Protein AF-A0A941ZSZ4-F1 (afdb_monomer)

Mean predicted aligned error: 16.43 Å

Solvent-accessible surface area (backbone atoms only — not comparable to full-atom values): 58736 Å² total; per-residue (Å²): 136,91,82,82,89,88,87,86,90,86,91,87,85,86,87,88,85,91,83,92,87,91,86,85,84,91,83,92,72,93,74,79,85,74,86,78,83,80,82,76,90,68,95,68,89,80,87,75,58,62,57,51,58,35,6,43,46,91,93,33,34,63,20,9,78,78,32,54,54,90,38,55,41,79,28,58,40,47,69,50,46,52,41,54,43,38,30,78,78,32,84,89,31,73,88,36,60,75,60,20,22,45,44,39,21,34,38,36,34,36,40,54,25,38,20,36,52,67,69,50,53,49,65,62,46,74,70,55,52,58,72,71,53,86,59,94,54,67,70,51,68,73,60,46,54,50,68,58,20,79,74,56,83,74,52,77,69,50,49,64,54,52,77,35,38,68,63,13,32,54,49,50,48,50,53,48,45,69,54,21,51,44,67,49,46,23,19,25,25,40,33,29,36,37,63,62,10,30,36,34,40,24,27,39,38,29,60,72,25,37,24,30,30,41,32,24,30,30,34,22,37,22,70,35,93,56,46,47,70,42,71,49,91,96,60,64,45,51,45,23,84,39,26,26,32,38,31,34,37,22,33,21,30,32,41,31,21,22,25,36,28,30,69,95,60,53,54,78,79,42,73,48,72,45,69,87,46,76,43,53,51,30,26,52,38,30,43,43,32,38,18,52,50,20,29,24,26,19,41,27,22,25,29,41,32,57,33,53,40,39,21,48,34,60,47,45,97,83,71,64,60,82,67,28,64,89,23,37,32,34,22,40,32,30,25,35,39,35,26,36,14,27,25,60,50,23,36,27,33,13,47,34,42,38,28,29,27,34,36,37,36,29,44,65,43,95,63,41,32,33,62,27,31,36,28,36,14,44,59,15,30,40,42,36,30,22,30,31,39,42,60,37,53,96,69,50,48,67,61,34,45,43,40,60,54,70,26,39,35,47,34,51,49,68,21,24,46,70,81,38,85,28,26,70,54,44,44,48,30,48,42,49,39,36,51,58,48,42,66,64,42,49,74,56,26,79,76,68,80,65,86,79,80,69,71,36,62,78,64,90,75,74,81,94,60,88,83,83,77,52,90,45,55,63,62,29,46,53,52,28,72,67,38,33,13,37,50,31,74,86,56,77,77,71,44,96,65,45,46,53,56,52,73,62,54,40,69,74,58,68,35,70,67,54,67,51,15,68,98,58,88,44,74,87,74,58,98,58,85,88,61,85,84,63,49,92,36,68,62,90,85,75,75,63,80,37,34,27,20,78,87,58,87,32,83,26,58,45,67,54,54,48,48,47,54,50,72,71,46,87,46,62,59,42,38,35,35,43,53,74,44,80,42,84,46,74,36,62,42,59,65,45,94,64,36,21,44,35,43,32,29,89,48,90,51,22,81,49,26,32,40,23,42,67,36,26,22,62,38,40,47,66,58,51,46,66,72,56,20,70,73,51,40,64,63,57,27,62,83,29,70,62,47,42,51,50,51,47,66,57,64,34,99,81,65,86,61,41,29,50,55,90,63,10,30,18,31,36,36,28,23,33,47,25,33,40,30,21,33,22,30,27,13,71,43,78,77,90,82,69,94,43,35,13,15,12,36,31,39,47,84,27,32,57,29,38,37,40,34,26,35,40,32,22,36,32,34,12,36,34,31,61,35,66,92,23,36,33,43,34,28,58,20,38,44,31,18,36,33,34,19,41,25,34,15,12,28,38,39,31,41,41,21,40,42,35,40,43,12,86,90,44,34,53,79,36,24,49,22,25,22,32,21,57,52,92,83,57,90,60,17,41,36,36,33,38,21,39,37,41,42,38,84,53,32,37,70,49,28,28,18,59,32,25,44,37,48,83,78,77,66,101,37,69,25,22,38,38,45,23,28,19,38,39,23,65,24,39,7,68,82,83,28,33,55,47,93,56,55,50,69,67,87,87,84,73,76,86,45,51,37,32,34,68,47,37,43,82,68,51,57,86,76,78,92,75,83,80,77,87,76,85,81,85,81,86,80,83,88,86,86,81,90,87,86,89,86,86,88,87,88,84,88,81,84,90,79,82,89,74,85,89,71,92,71,88,87,76,82,91,81,79,56,49,86,53,52,64,39,81,74,51,52,91,76,52,45,76,47,74,42,83,88,78,51,33,38,41,34,33,9,25,12,36,71,32,46,102,90,40,89,43,36,11,35,31,32,38,30,40,82,46,63,65,30,34,40,35,36,34,29,42,51,36,49,56,80,54,87,96,54,61,41,81,46,21,33,40,36,45,34,38,26,50,49,93,55,77,31,38,22,29,44,31,42,31,40,36,58,42,44,29,38,28,42,36,36,20,94,38,68,73,51,66,62,49,73,47,80,46,43,79,33,85,92,48,66,57,69,75,59,52,35,30,37,34,44,34,35,58,83,49,30,40,39,33,35,44,16,77,69,83,63,78,49,67,40,81,90,45,42,54,73,51,78,29,75,89,45,64,75,94,65,34,76,58,61,53,29,34,42,32,45,35,28,23,22,54,30,55,83,49,63,25,45,36,32,32,31,74,68,45,76,49,74,102

Radius of gyration: 34.17 Å; Cα contacts (8 Å, |Δi|>4): 2835; chains: 1; bounding box: 86×107×100 Å

Foldseek 3Di:
DDDDDDDDDDDDDDDDDDDDDDDDDDDDDDDDPDDDPPDPDDLADDDDLADFALLCPDVHFDFLVVPALLLEEEDEEDVRLQCSQQQCVDPPCVPPSPVSNAHRHEYEFEAEYELQDPQAPDGDDLVNLQVVDPDPQAADPVLVLLLLFPVHDDDPVSVVNSVCNVVNLVSSQVSLCVRQEDEHAENHEYEYFFQRGEYELHAYEAALHENYEYAQYEYQWHFRPRWDFDNPPPPTDTHADGESYEHANYESYEYAQAEFENFLNAQVPAWDAGNNDIDGNPRYHEHYEHEHQYASYEYALAEYEREEQYYHYHDYPVPPSPRHQVHDSYEYYLYEYELYQEPLPAYERDEYEYALYEYYAECPDPGSRHQERYHQAYNYAYEYEQYEHEYYYPPQDLLRHYAYHLHQEYFYYQYYYNFHGCRVVNLVSNQVNVVVVCVVCVVVCVVPPDDRDHHDPCSVDDGPGDDNHNDGNCSSVVSSVQAHHRNRFDDFDDDPLAFADDPLCCVFPVDPQNLQCFVHRDDQDDPDPPDPSDHQHDPPPDDAPWEAPCVPPTPHPAPLQVLLVQQPDQDQEGEYEYFFDEHAAQHENDEDPRYEYEYEYNDSAQVRAEQEYAAWWQAFLVVLCVSCHDVNCVPRVVSPPVSNVLVCVQVPPPPHTGGHRSSQESYEHQYANYEYYSHEQERAHDDPDDPIRHESYAYDNYASYEYYAYEFDDAEQHYHPADAPGEYEYECYEQEYAAQNAEYQYAYEYRSYEQEHEQPVPQFDHESHAFDNADPPNLGTAEYDSYEYEYRPNHDFLGYAPYEYEHPQPHPDTGAYEHESYEHERSQNPQVRNYHPDYPHDDDDDPPHYHYYHYAYPSRDHPDPDDDDDDDDDDDDDDDDDDDDDDDDDDDDDDDDDDDDDDDDDDDDDDFQPWWDFPDQFDPPWGWDADRVQQKIKTWWAFAQDAPVRQWGGWTWRKDKAFAKKKKKKKWAAKFADPPFDQQGWKKFKKKFLDSDIQTWMWTWIQTSQQFIKIWTDQHRSGHIDIDTLDGRPVPRRGGFIKMWMWIDHPQKIKIFIDRSPPSDRDPSRMDMDGCPVPDDNSTRDSIIIIGIMTYNNHSHDIMMIMIHPIDMDDD

Secondary structure (DSSP, 8-state):
-------------------------------------------S----SS--GGGGSTT---TTTT--GGGEEEE-SHHHHHHHHHTTT-SS-TT-HHHHTTS-EEEEEEEEEETTB-SSS-B--HHHHHHH--SS----HHHHHHHH-TT----HHHHHHHTTHHHHHHHHHHHHHHHHEEE--SSEEEEEEEEEEEEES-EEEEES-EEEEEES-EEEPPPPSS-EEE-STT--EEE----SEEEES-EEEEEES-EEE-TT--GGG-EEEETTEEEE-----BSEEEESS-EEEEEES-EEEEEEE--BEEE-TTS-GGGSTT--EEEEES-EEEEEEE-TTEE-SSEEEEES-EEEEETT-SSS----SEEEETT-EEEEES-EEEEESTT--HHHHEEEEB--EEEEES-EETTEE-HHHHHHHHHHHHHHHHHHHHHHHTTT-PPPPPPBS--S---SS-----SSHHHHHHHHHHH-STT----PPPBTTB-B--HHHHHHTS-HHHHHHTTS------SSTTS-S--SSPPTT---SEEE-TTTTSSBSSHHHHHHHHHT--SSEEEEEE-SEEEE--EEE---SS-EEEEE-S-SSGGGEEEEE---TT-BHHHHHHHSTHHHHHHTSTT-HHHHHHHHHHS-TT--SB--GGGT-SEEE--TT-EEES-EEEE----SSS-----SEEE-S--SEEEES-EEE-SBS-EEE-STT-EEEEES-EEEESBS-EEESSEEEEES-EEEE--SS--SS-EEEEE----TT---SEEEES-EEEE-TTSPTT-BEEEEEE--SS-S----EEEES-EE-TTB-TTT-SEEEEEESS-----TTEEEES-EETT-------------------------------------------------S--PPEEEEE-SS--TT-EEEEETTTTEEEEEEEE----SS--S---EEEEEEEES-EEEEEEEEEE---TTS-TTT-EEEEEEES-SSTT--EEEEEEESSSEEEEEEESSTT---EEEEEEE-TTS-TTTS-EEEEEEEETTEEEEEEESSTTS---TTT-EEEE-TT--GGGSPPSEEEEEEEEE-SEEEEEEEEEEEEEEEEE-

Nearest PDB structures (foldseek):
  3krg-assembly1_A  TM=9.036E-01  e=1.331E-30  Bacillus subtilis
  2o17-assembly1_A  TM=9.280E-01  e=3.813E-29  Bacillus subtilis
  1vbl-assembly1_A  TM=8.682E-01  e=7.125E-30  Bacillus sp. TS-47
  1pe9-assembly2_B  TM=8.752E-01  e=3.278E-26  Dickeya chrysanthemi
  1jta-assembly1_A  TM=8.913E-01  e=7.438E-25  Dickeya chrysanthemi

pLDDT: mean 80.2, std 20.7, range [21.58, 98.88]

Sequence (1116 aa):
MKFSAYRAWGTACLGSALLALLASCGGSGSAEEKSTTTASSSTALSVSSTATGWASQGSGTTGGASAPASNIYVVHNRAELNAALLNTNSATYATDAAAAAKEAKIIYVVGSIYGTDLGNGKFADEAYYKTLNTTAAKWDWDLYIKYVDLSYTPTADETTAMSKLSSARTTLQGLQKAQIQFTIPSNTTIMGVGADAKIIDGYFNINATSNIVIRNLEFQAPQDLAPAYTNTVGSEEWNAKFKAISVVTGKQLWIDHCTLSDGSHIDSSEILTLGGVTKEVMRHDGLLDIEDSSDYITISYTIFKNHDKTNMVGGSGDGNHNKEYAYNHITFSNNIWQDSVQRAPRARFGQFHVYNNYYTGDTDKTSYATSYYIGMGAESRILSEGNVFDLTGSKATVAKVISNLNGYQFKDVGSWFNGVAASSDLEAAAKAALDARYTSAQAAATKSGFTVDAYTNELGWTPPYSYTRGTSAAQIREHNLANAGAGKLPVTAASATRPMLDDTTASSTYTVAKALAGSDAWEPQSVNAGQPNVGRLYPAGFTADYVVAKDGSGTYTTIQAALNAASTSTASRVYIQVKAGDYNEQLIVSSSTTTAITLYSAESDASKVRIYNALAKGSPLTSYTAFVGTPYASSVYAGNTEAKTYYNLCTASGKTNAIGTECSATIRVRNSGFQLVNITVENAWVETGSNDQANAIMIDKADKVVLDGVRLISNQDTLYLANSGKRVYVTGSVISGDVDFIYGAGIGVFEGCTIRTLGSRKPSGTSITAPSTTASTQIYGLFFNNSVFLGDDATTQDSIYLARQWDDSTTDAPGKTLVRNSVLGKHVALTSGPWSPTVIGGSATNYTYLTEYRNWDEVQKVVDSGSSSSSSSSSSSSSSSSSSSSSSSSSSSSSSSSGGSSTDTVITGSGTFANAYASGGLPSTVSTTYDSTNGIFTMVSAGSIGTTTVLYDSLQYAYKQITGNFTMIARLTSLELPTGLSTANVRAGLMLRNSLADNSRFFGVMVRGVPRVQWEQRLADGGTESSASLVSLANQPSSTNPVWLKLQRVGQIIYVTYSIDGGVTYLPSGGKSQDFSTATGATQLSDTVYIGLAGVSGSTTVTSTSTFDNVSLTAN

Structure (mmCIF, N/CA/C/O backbone):
data_AF-A0A941ZSZ4-F1
#
_entry.id   AF-A0A941ZSZ4-F1
#
loop_
_atom_site.group_PDB
_atom_site.id
_atom_site.type_symbol
_atom_site.label_atom_id
_atom_site.label_alt_id
_atom_site.label_comp_id
_atom_site.label_asym_id
_atom_site.label_entity_id
_atom_site.label_seq_id
_atom_site.pdbx_PDB_ins_code
_atom_site.Cartn_x
_atom_site.Cartn_y
_atom_site.Cartn_z
_atom_site.occupancy
_atom_site.B_iso_or_equiv
_atom_site.auth_seq_id
_atom_site.auth_comp_id
_atom_site.auth_asym_id
_atom_site.auth_atom_id
_atom_site.pdbx_PDB_model_num
ATOM 1 N N . MET A 1 1 ? 18.643 28.349 -45.047 1.00 31.44 1 MET A N 1
ATOM 2 C CA . MET A 1 1 ? 18.714 29.811 -45.279 1.00 31.44 1 MET A CA 1
ATOM 3 C C . MET A 1 1 ? 19.572 30.429 -44.181 1.00 31.44 1 MET A C 1
ATOM 5 O O . MET A 1 1 ? 19.367 30.085 -43.028 1.00 31.44 1 MET A O 1
ATOM 9 N N . LYS A 1 2 ? 20.562 31.257 -44.543 1.00 35.94 2 LYS A N 1
ATOM 10 C CA . LYS A 1 2 ? 21.406 32.047 -43.620 1.00 35.94 2 LYS A CA 1
ATOM 11 C C . LYS A 1 2 ? 20.593 33.199 -43.018 1.00 35.94 2 LYS A C 1
ATOM 13 O O . LYS A 1 2 ? 19.871 33.787 -43.802 1.00 35.94 2 LYS A O 1
ATOM 18 N N . PHE A 1 3 ? 20.787 33.556 -41.744 1.00 26.05 3 PHE A N 1
ATOM 19 C CA . PHE A 1 3 ? 20.731 34.921 -41.150 1.00 26.05 3 PHE A CA 1
ATOM 20 C C . PHE A 1 3 ? 21.162 34.770 -39.667 1.00 26.05 3 PHE A C 1
ATOM 22 O O . PHE A 1 3 ? 20.574 33.968 -38.956 1.00 26.05 3 PHE A O 1
ATOM 29 N N . SER A 1 4 ? 22.350 35.213 -39.235 1.00 28.14 4 SER A N 1
ATOM 30 C CA . SER A 1 4 ? 22.815 36.580 -38.893 1.00 28.14 4 SER A CA 1
ATOM 31 C C . SER A 1 4 ? 22.310 37.133 -37.548 1.00 28.14 4 SER A C 1
ATOM 33 O O . SER A 1 4 ? 21.146 37.481 -37.413 1.00 28.14 4 SER A O 1
ATOM 35 N N . ALA A 1 5 ? 23.267 37.232 -36.614 1.00 33.00 5 ALA A N 1
ATOM 36 C CA . ALA A 1 5 ? 23.582 38.304 -35.656 1.00 33.00 5 ALA A CA 1
ATOM 37 C C . ALA A 1 5 ? 22.485 39.255 -35.134 1.00 33.00 5 ALA A C 1
ATOM 39 O O . ALA A 1 5 ? 21.866 39.948 -35.925 1.00 33.00 5 ALA A O 1
ATOM 40 N N . TYR A 1 6 ? 22.463 39.473 -33.807 1.00 24.86 6 TYR A N 1
ATOM 41 C CA . TYR A 1 6 ? 22.573 40.818 -33.211 1.00 24.86 6 TYR A CA 1
ATOM 42 C C . TYR A 1 6 ? 23.143 40.776 -31.775 1.00 24.86 6 TYR A C 1
ATOM 44 O O . TYR A 1 6 ? 22.812 39.909 -30.970 1.00 24.86 6 TYR A O 1
ATOM 52 N N . ARG A 1 7 ? 24.049 41.726 -31.506 1.00 27.02 7 ARG A N 1
ATOM 53 C CA . ARG A 1 7 ? 24.686 42.100 -30.227 1.00 27.02 7 ARG A CA 1
ATOM 54 C C . ARG A 1 7 ? 23.895 43.231 -29.538 1.00 27.02 7 ARG A C 1
ATOM 56 O O . ARG A 1 7 ? 23.146 43.922 -30.219 1.00 27.02 7 ARG A O 1
ATOM 63 N N . ALA A 1 8 ? 24.298 43.514 -28.285 1.00 25.20 8 ALA A N 1
ATOM 64 C CA . ALA A 1 8 ? 24.265 44.801 -27.545 1.00 25.20 8 ALA A CA 1
ATOM 65 C C . ALA A 1 8 ? 23.117 44.933 -26.514 1.00 25.20 8 ALA A C 1
ATOM 67 O O . ALA A 1 8 ? 21.956 44.874 -26.885 1.00 25.20 8 ALA A O 1
ATOM 68 N N . TRP A 1 9 ? 23.389 44.867 -25.199 1.00 23.36 9 TRP A N 1
ATOM 69 C CA . TRP A 1 9 ? 23.967 45.864 -24.254 1.00 23.36 9 TRP A CA 1
ATOM 70 C C . TRP A 1 9 ? 22.877 46.637 -23.491 1.00 23.36 9 TRP A C 1
ATOM 72 O O . TRP A 1 9 ? 21.969 47.174 -24.112 1.00 23.36 9 TRP A O 1
ATOM 82 N N . GLY A 1 10 ? 23.056 46.796 -22.170 1.00 23.28 10 GLY A N 1
ATOM 83 C CA . GLY A 1 10 ? 22.554 47.976 -21.451 1.00 23.28 10 GLY A CA 1
ATOM 84 C C . GLY A 1 10 ? 21.784 47.734 -20.151 1.00 23.28 10 GLY A C 1
ATOM 85 O O . GLY A 1 10 ? 20.567 47.857 -20.122 1.00 23.28 10 GLY A O 1
ATOM 86 N N . THR A 1 11 ? 22.504 47.485 -19.059 1.00 31.14 11 THR A N 1
ATOM 87 C CA . THR A 1 11 ? 22.084 47.767 -17.672 1.00 31.14 11 THR A CA 1
ATOM 88 C C . THR A 1 11 ? 22.305 49.241 -17.305 1.00 31.14 11 THR A C 1
ATOM 90 O O . THR A 1 11 ? 23.390 49.746 -17.590 1.00 31.14 11 THR A O 1
ATOM 93 N N . ALA A 1 12 ? 21.333 49.872 -16.622 1.00 27.42 12 ALA A N 1
ATOM 94 C CA . ALA A 1 12 ? 21.416 50.994 -15.646 1.00 27.42 12 ALA A CA 1
ATOM 95 C C . ALA A 1 12 ? 19.992 51.598 -15.473 1.00 27.42 12 ALA A C 1
ATOM 97 O O . ALA A 1 12 ? 19.277 51.674 -16.462 1.00 27.42 12 ALA A O 1
ATOM 98 N N . CYS A 1 13 ? 19.468 52.083 -14.337 1.00 23.41 13 CYS A N 1
ATOM 99 C CA . CYS A 1 13 ? 19.977 52.401 -12.996 1.00 23.41 13 CYS A CA 1
ATOM 100 C C . CYS A 1 13 ? 18.788 52.757 -12.049 1.00 23.41 13 CYS A C 1
ATOM 102 O O . CYS A 1 13 ? 17.681 52.973 -12.535 1.00 23.41 13 CYS A O 1
ATOM 104 N N . LEU A 1 14 ? 19.110 52.967 -10.753 1.00 25.30 14 LEU A N 1
ATOM 105 C CA . LEU A 1 14 ? 18.344 53.563 -9.618 1.00 25.30 14 LEU A CA 1
ATOM 106 C C . LEU A 1 14 ? 17.493 52.566 -8.792 1.00 25.30 14 LEU A C 1
ATOM 108 O O . LEU A 1 14 ? 16.525 52.028 -9.303 1.00 25.30 14 LEU A O 1
ATOM 112 N N . GLY A 1 15 ? 17.730 52.245 -7.511 1.00 24.31 15 GLY A N 1
ATOM 113 C CA . GLY A 1 15 ? 18.634 52.756 -6.471 1.00 24.31 15 GLY A CA 1
ATOM 114 C C . GLY A 1 15 ? 17.886 53.556 -5.390 1.00 24.31 15 GLY A C 1
ATOM 115 O O . GLY A 1 15 ? 17.385 54.625 -5.725 1.00 24.31 15 GLY A O 1
ATOM 116 N N . SER A 1 16 ? 17.850 53.078 -4.124 1.00 26.73 16 SER A N 1
ATOM 117 C CA . SER A 1 16 ? 18.079 53.861 -2.872 1.00 26.73 16 SER A CA 1
ATOM 118 C C . SER A 1 16 ? 17.808 53.100 -1.547 1.00 26.73 16 SER A C 1
ATOM 120 O O . SER A 1 16 ? 16.858 52.329 -1.472 1.00 26.73 16 SER A O 1
ATOM 122 N N . ALA A 1 17 ? 18.604 53.473 -0.518 1.00 26.55 17 ALA A N 1
ATOM 123 C CA . ALA A 1 17 ? 18.608 53.181 0.944 1.00 26.55 17 ALA A CA 1
ATOM 124 C C . ALA A 1 17 ? 19.381 51.907 1.405 1.00 26.55 17 ALA A C 1
ATOM 126 O O . ALA A 1 17 ? 18.880 50.808 1.213 1.00 26.55 17 ALA A O 1
ATOM 127 N N . LEU A 1 18 ? 20.654 51.916 1.876 1.00 26.72 18 LEU A N 1
ATOM 128 C CA . LEU A 1 18 ? 21.393 52.632 2.969 1.00 26.72 18 LEU A CA 1
ATOM 129 C C . LEU A 1 18 ? 20.920 52.178 4.383 1.00 26.72 18 LEU A C 1
ATOM 131 O O . LEU A 1 18 ? 19.743 52.340 4.665 1.00 26.72 18 LEU A O 1
ATOM 135 N N . LEU A 1 19 ? 21.690 51.517 5.277 1.00 25.72 19 LEU A N 1
ATOM 136 C CA . LEU A 1 19 ? 22.922 51.863 6.045 1.00 25.72 19 LEU A CA 1
ATOM 137 C C . LEU A 1 19 ? 23.574 50.547 6.596 1.00 25.72 19 LEU A C 1
ATOM 139 O O . LEU A 1 19 ? 22.828 49.665 7.003 1.00 25.72 19 LEU A O 1
ATOM 143 N N . ALA A 1 20 ? 24.894 50.284 6.501 1.00 28.67 20 ALA A N 1
ATOM 144 C CA . ALA A 1 20 ? 26.028 50.697 7.379 1.00 28.67 20 ALA A CA 1
ATOM 145 C C . ALA A 1 20 ? 26.148 49.883 8.702 1.00 28.67 20 ALA A C 1
ATOM 147 O O . ALA A 1 20 ? 25.135 49.636 9.334 1.00 28.67 20 ALA A O 1
ATOM 148 N N . LEU A 1 21 ? 27.298 49.482 9.270 1.00 27.17 21 LEU A N 1
ATOM 149 C CA . LEU A 1 21 ? 28.739 49.466 8.950 1.00 27.17 21 LEU A CA 1
ATOM 150 C C . LEU A 1 21 ? 29.425 48.673 10.097 1.00 27.17 21 LEU A C 1
ATOM 152 O O . LEU A 1 21 ? 29.001 48.834 11.238 1.00 27.17 21 LEU A O 1
ATOM 156 N N . LEU A 1 22 ? 30.508 47.927 9.841 1.00 25.11 22 LEU A N 1
ATOM 157 C CA . LEU A 1 22 ? 31.771 47.984 10.611 1.00 25.11 22 LEU A CA 1
ATOM 158 C C . LEU A 1 22 ? 32.831 47.058 9.990 1.00 25.11 22 LEU A C 1
ATOM 160 O O . LEU A 1 22 ? 32.565 45.919 9.620 1.00 25.11 22 LEU A O 1
ATOM 164 N N . ALA A 1 23 ? 34.033 47.609 9.850 1.00 27.88 23 ALA A N 1
ATOM 165 C CA . ALA A 1 23 ? 35.181 47.082 9.127 1.00 27.88 23 ALA A CA 1
ATOM 166 C C . ALA A 1 23 ? 36.274 46.581 10.088 1.00 27.88 23 ALA A C 1
ATOM 168 O O . ALA A 1 23 ? 36.393 47.101 11.193 1.00 27.88 23 ALA A O 1
ATOM 169 N N . SER A 1 24 ? 37.159 45.686 9.633 1.00 25.17 24 SER A N 1
ATOM 170 C CA . SER A 1 24 ? 38.573 46.051 9.414 1.00 25.17 24 SER A CA 1
ATOM 171 C C . SER A 1 24 ? 39.426 44.912 8.822 1.00 25.17 24 SER A C 1
ATOM 173 O O . SER A 1 24 ? 39.373 43.770 9.258 1.00 25.17 24 SER A O 1
ATOM 175 N N . CYS A 1 25 ? 40.222 45.323 7.826 1.00 23.84 25 CYS A N 1
ATOM 176 C CA . CYS A 1 25 ? 41.603 44.951 7.486 1.00 23.84 25 CYS A CA 1
ATOM 177 C C . CYS A 1 25 ? 42.003 43.504 7.114 1.00 23.84 25 CYS A C 1
ATOM 179 O O . CYS A 1 25 ? 42.338 42.697 7.967 1.00 23.84 25 CYS A O 1
ATOM 181 N N . GLY A 1 26 ? 42.226 43.307 5.805 1.00 25.05 26 GLY A N 1
ATOM 182 C CA . GLY A 1 26 ? 43.589 43.339 5.241 1.00 25.05 26 GLY A CA 1
ATOM 183 C C . GLY A 1 26 ? 44.291 41.998 4.986 1.00 25.05 26 GLY A C 1
ATOM 184 O O . GLY A 1 26 ? 44.735 41.341 5.918 1.00 25.05 26 GLY A O 1
ATOM 185 N N . GLY A 1 27 ? 44.518 41.671 3.707 1.00 25.08 27 GLY A N 1
ATOM 186 C CA . GLY A 1 27 ? 45.472 40.633 3.301 1.00 25.08 27 GLY A CA 1
ATOM 187 C C . GLY A 1 27 ? 45.273 40.138 1.870 1.00 25.08 27 GLY A C 1
ATOM 188 O O . GLY A 1 27 ? 44.574 39.161 1.640 1.00 25.08 27 GLY A O 1
ATOM 189 N N . SER A 1 28 ? 45.893 40.810 0.900 1.00 27.33 28 SER A N 1
ATOM 190 C CA . SER A 1 28 ? 46.048 40.326 -0.475 1.00 27.33 28 SER A CA 1
ATOM 191 C C . SER A 1 28 ? 47.039 39.159 -0.522 1.00 27.33 28 SER A C 1
ATOM 193 O O . SER A 1 28 ? 48.203 39.336 -0.163 1.00 27.33 28 SER A O 1
ATOM 195 N N . GLY A 1 29 ? 46.599 38.001 -1.009 1.00 25.92 29 GLY A N 1
ATOM 196 C CA . GLY A 1 29 ? 47.448 36.846 -1.283 1.00 25.92 29 GLY A CA 1
ATOM 197 C C . GLY A 1 29 ? 46.787 35.952 -2.324 1.00 25.92 29 GLY A C 1
ATOM 198 O O . GLY A 1 29 ? 45.740 35.366 -2.075 1.00 25.92 29 GLY A O 1
ATOM 199 N N . SER A 1 30 ? 47.386 35.899 -3.506 1.00 29.81 30 SER A N 1
ATOM 200 C CA . SER A 1 30 ? 47.115 34.948 -4.582 1.00 29.81 30 SER A CA 1
ATOM 201 C C . SER A 1 30 ? 47.117 33.508 -4.058 1.00 29.81 30 SER A C 1
ATOM 203 O O . SER A 1 30 ? 48.145 33.043 -3.570 1.00 29.81 30 SER A O 1
ATOM 205 N N . ALA A 1 31 ? 45.982 32.816 -4.168 1.00 24.41 31 ALA A N 1
ATOM 206 C CA . ALA A 1 31 ? 45.853 31.404 -3.833 1.00 24.41 31 ALA A CA 1
ATOM 207 C C . ALA A 1 31 ? 45.680 30.589 -5.121 1.00 24.41 31 ALA A C 1
ATOM 209 O O . ALA A 1 31 ? 44.644 30.656 -5.778 1.00 24.41 31 ALA A O 1
ATOM 210 N N . GLU A 1 32 ? 46.719 29.829 -5.470 1.00 25.58 32 GLU A N 1
ATOM 211 C CA . GLU A 1 32 ? 46.564 28.586 -6.222 1.00 25.58 32 GLU A CA 1
ATOM 212 C C . GLU A 1 32 ? 45.615 27.669 -5.438 1.00 25.58 32 GLU A C 1
ATOM 214 O O . GLU A 1 32 ? 45.842 27.389 -4.257 1.00 25.58 32 GLU A O 1
ATOM 219 N N . GLU A 1 33 ? 44.550 27.201 -6.090 1.00 24.11 33 GLU A N 1
ATOM 220 C CA . GLU A 1 33 ? 43.679 26.147 -5.574 1.00 24.11 33 GLU A CA 1
ATOM 221 C C . GLU A 1 33 ? 44.482 24.856 -5.403 1.00 24.11 33 GLU A C 1
ATOM 223 O O . GLU A 1 33 ? 44.691 24.070 -6.329 1.00 24.11 33 GLU A O 1
ATOM 228 N N . LYS A 1 34 ? 44.940 24.618 -4.176 1.00 24.27 34 LYS A N 1
ATOM 229 C CA . LYS A 1 34 ? 45.437 23.316 -3.757 1.00 24.27 34 LYS A CA 1
ATOM 230 C C . LYS A 1 34 ? 44.228 22.453 -3.402 1.00 24.27 34 LYS A C 1
ATOM 232 O O . LYS A 1 34 ? 43.662 22.574 -2.321 1.00 24.27 34 LYS A O 1
ATOM 237 N N . SER A 1 35 ? 43.849 21.589 -4.340 1.00 26.94 35 SER A N 1
ATOM 238 C CA . SER A 1 35 ? 42.928 20.468 -4.144 1.00 26.94 35 SER A CA 1
ATOM 239 C C . SER A 1 35 ? 43.324 19.660 -2.902 1.00 26.94 35 SER A C 1
ATOM 241 O O . SER A 1 35 ? 44.281 18.884 -2.935 1.00 26.94 35 SER A O 1
ATOM 243 N N . THR A 1 36 ? 42.588 19.819 -1.805 1.00 23.69 36 THR A N 1
ATOM 244 C CA . THR A 1 36 ? 42.624 18.899 -0.664 1.00 23.69 36 THR A CA 1
ATOM 245 C C . THR A 1 36 ? 41.403 17.995 -0.725 1.00 23.69 36 THR A C 1
ATOM 247 O O . THR A 1 36 ? 40.359 18.284 -0.146 1.00 23.69 36 THR A O 1
ATOM 250 N N . THR A 1 37 ? 41.543 16.882 -1.441 1.00 25.55 37 THR A N 1
ATOM 251 C CA . THR A 1 37 ? 40.669 15.715 -1.314 1.00 25.55 37 THR A CA 1
ATOM 252 C C . THR A 1 37 ? 40.971 15.014 0.006 1.00 25.55 37 THR A C 1
ATOM 254 O O . THR A 1 37 ? 41.902 14.212 0.099 1.00 25.55 37 THR A O 1
ATOM 257 N N . THR A 1 38 ? 40.188 15.302 1.039 1.00 25.78 38 THR A N 1
ATOM 258 C CA . THR A 1 38 ? 40.106 14.452 2.229 1.00 25.78 38 THR A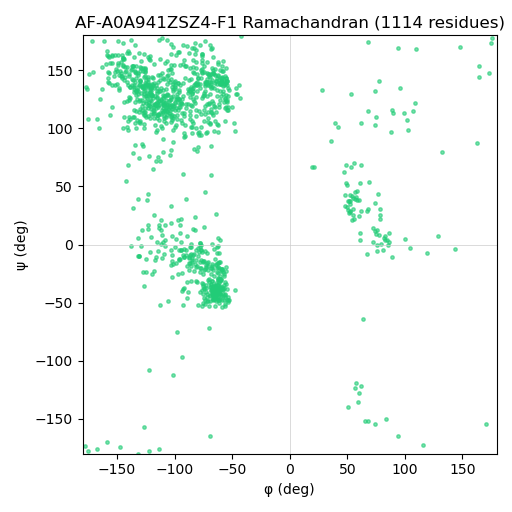 CA 1
ATOM 259 C C . THR A 1 38 ? 39.209 13.265 1.883 1.00 25.78 38 THR A C 1
ATOM 261 O O . THR A 1 38 ? 37.984 13.351 1.935 1.00 25.78 38 THR A O 1
ATOM 264 N N . ALA A 1 39 ? 39.823 12.158 1.463 1.00 26.55 39 ALA A N 1
ATOM 265 C CA . ALA A 1 39 ? 39.139 10.883 1.297 1.00 26.55 39 ALA A CA 1
ATOM 266 C C . ALA A 1 39 ? 38.761 10.337 2.683 1.00 26.55 39 ALA A C 1
ATOM 268 O O . ALA A 1 39 ? 39.615 9.843 3.417 1.00 26.55 39 ALA A O 1
ATOM 269 N N . SER A 1 40 ? 37.481 10.438 3.044 1.00 28.80 40 SER A N 1
ATOM 270 C CA . SER A 1 40 ? 36.899 9.613 4.101 1.00 28.80 40 SER A CA 1
ATOM 271 C C . SER A 1 40 ? 36.548 8.259 3.487 1.00 28.80 40 SER A C 1
ATOM 273 O O . SER A 1 40 ? 35.685 8.161 2.615 1.00 28.80 40 SER A O 1
ATOM 275 N N . SER A 1 41 ? 37.281 7.221 3.880 1.00 31.83 41 SER A N 1
ATOM 276 C CA . SER A 1 41 ? 37.096 5.856 3.404 1.00 31.83 41 SER A CA 1
ATOM 277 C C . SER A 1 41 ? 35.893 5.197 4.084 1.00 31.83 41 SER A C 1
ATOM 279 O O . SER A 1 41 ? 36.032 4.567 5.131 1.00 31.83 41 SER A O 1
ATOM 281 N N . SER A 1 42 ? 34.727 5.266 3.446 1.00 35.97 42 SER A N 1
ATOM 282 C CA . SER A 1 42 ? 33.775 4.156 3.488 1.00 35.97 42 SER A CA 1
ATOM 283 C C . SER A 1 42 ? 33.510 3.697 2.055 1.00 35.97 42 SER A C 1
ATOM 285 O O . SER A 1 42 ? 32.869 4.394 1.277 1.00 35.97 42 SER A O 1
ATOM 287 N N . THR A 1 43 ? 34.022 2.524 1.692 1.00 49.47 43 THR A N 1
ATOM 288 C CA . THR A 1 43 ? 33.781 1.853 0.400 1.00 49.47 43 THR A CA 1
ATOM 289 C C . THR A 1 43 ? 32.412 1.158 0.325 1.00 49.47 43 THR A C 1
ATOM 291 O O . THR A 1 43 ? 32.095 0.525 -0.684 1.00 49.47 43 THR A O 1
ATOM 294 N N . ALA A 1 44 ? 31.598 1.244 1.382 1.00 66.56 44 ALA A N 1
ATOM 295 C CA . ALA A 1 44 ? 30.277 0.633 1.454 1.00 66.56 44 ALA A CA 1
ATOM 296 C C . ALA A 1 44 ? 29.204 1.557 0.856 1.00 66.56 44 ALA A C 1
ATOM 298 O O . ALA A 1 44 ? 29.149 2.743 1.183 1.00 66.56 44 ALA A O 1
ATOM 299 N N . LEU A 1 45 ? 28.346 1.000 -0.003 1.00 79.25 45 LEU A N 1
ATOM 300 C CA . LEU A 1 45 ? 27.137 1.675 -0.471 1.00 79.25 45 LEU A CA 1
ATOM 301 C C . LEU A 1 45 ? 26.186 1.900 0.713 1.00 79.25 45 LEU A C 1
ATOM 303 O O . LEU A 1 45 ? 26.047 1.032 1.574 1.00 79.25 45 LEU A O 1
ATOM 307 N N . SER A 1 46 ? 25.526 3.055 0.750 1.00 79.50 46 SER A N 1
ATOM 308 C CA . SER A 1 46 ? 24.563 3.413 1.793 1.00 79.50 46 SER A CA 1
ATOM 309 C C . SER A 1 46 ? 23.254 3.922 1.194 1.00 79.50 46 SER A C 1
ATOM 311 O O . SER A 1 46 ? 23.210 4.450 0.078 1.00 79.50 46 SER A O 1
ATOM 313 N N . VAL A 1 47 ? 22.165 3.735 1.939 1.00 81.12 47 VAL A N 1
ATOM 314 C CA . VAL A 1 47 ? 20.836 4.232 1.571 1.00 81.12 47 VAL A CA 1
ATOM 315 C C . VAL A 1 47 ? 20.676 5.662 2.089 1.00 81.12 47 VAL A C 1
ATOM 317 O O . VAL A 1 47 ? 20.981 5.940 3.248 1.00 81.12 47 VAL A O 1
ATOM 320 N N . SER A 1 48 ? 20.207 6.574 1.233 1.00 78.06 48 SER A N 1
ATOM 321 C CA . SER A 1 48 ? 19.953 7.970 1.610 1.00 78.06 48 SER A CA 1
ATOM 322 C C . SER A 1 48 ? 18.543 8.148 2.171 1.00 78.06 48 SER A C 1
ATOM 324 O O . SER A 1 48 ? 17.583 7.584 1.650 1.00 78.06 48 SER A O 1
ATOM 326 N N . SER A 1 49 ? 18.409 8.989 3.196 1.00 72.81 49 SER A N 1
ATOM 327 C CA . SER A 1 49 ? 17.119 9.423 3.745 1.00 72.81 49 SER A CA 1
ATOM 328 C C . SER A 1 49 ? 16.587 10.715 3.117 1.00 72.81 49 SER A C 1
ATOM 330 O O . SER A 1 49 ? 15.429 11.064 3.327 1.00 72.81 49 SER A O 1
ATOM 332 N N . THR A 1 50 ? 17.400 11.418 2.324 1.00 83.50 50 THR A N 1
ATOM 333 C CA . THR A 1 50 ? 17.020 12.650 1.616 1.00 83.50 50 THR A CA 1
ATOM 334 C C . THR A 1 50 ? 17.238 12.522 0.112 1.00 83.50 50 THR A C 1
ATOM 336 O O . THR A 1 50 ? 18.005 11.668 -0.344 1.00 83.50 50 THR A O 1
ATOM 339 N N . ALA A 1 51 ? 16.585 13.398 -0.661 1.00 90.38 51 ALA A N 1
ATOM 340 C CA . ALA A 1 51 ? 16.730 13.440 -2.111 1.00 90.38 51 ALA A CA 1
ATOM 341 C C . ALA A 1 51 ? 18.204 13.599 -2.514 1.00 90.38 51 ALA A C 1
ATOM 343 O O . ALA A 1 51 ? 18.907 14.490 -2.032 1.00 90.38 51 ALA A O 1
ATOM 344 N N . THR A 1 52 ? 18.660 12.726 -3.409 1.00 92.00 52 THR A N 1
ATOM 345 C CA . THR A 1 52 ? 20.011 12.731 -3.990 1.00 92.00 52 THR A CA 1
ATOM 346 C C . THR A 1 52 ? 19.936 13.053 -5.479 1.00 92.00 52 THR A C 1
ATOM 348 O O . THR A 1 52 ? 18.852 13.326 -5.999 1.00 92.00 52 THR A O 1
ATOM 351 N N . GLY A 1 53 ? 21.064 13.023 -6.188 1.00 97.25 53 GLY A N 1
ATOM 352 C CA . GLY A 1 53 ? 21.072 13.172 -7.639 1.00 97.25 53 GLY A CA 1
ATOM 353 C C . GLY A 1 53 ? 20.618 14.552 -8.111 1.00 97.25 53 GLY A C 1
ATOM 354 O O . GLY A 1 53 ? 20.740 15.553 -7.405 1.00 97.25 53 GLY A O 1
ATOM 355 N N . TRP A 1 54 ? 20.055 14.612 -9.313 1.00 98.31 54 TRP A N 1
ATOM 356 C CA . TRP A 1 54 ? 19.557 15.860 -9.881 1.00 98.31 54 TRP A CA 1
ATOM 357 C C . TRP A 1 54 ? 18.413 16.485 -9.073 1.00 98.31 54 TRP A C 1
ATOM 359 O O . TRP A 1 54 ? 18.346 17.708 -8.995 1.00 98.31 54 TRP A O 1
ATOM 369 N N . ALA A 1 55 ? 17.588 15.688 -8.386 1.00 97.56 55 ALA A N 1
ATOM 370 C CA . ALA A 1 55 ? 16.550 16.195 -7.480 1.00 97.56 55 ALA A CA 1
ATOM 371 C C . ALA A 1 55 ? 17.091 16.965 -6.261 1.00 97.56 55 ALA A C 1
ATOM 373 O O . ALA A 1 55 ? 16.334 17.688 -5.606 1.00 97.56 55 ALA A O 1
ATOM 374 N N . SER A 1 56 ? 18.382 16.821 -5.933 1.00 96.00 56 SER A N 1
ATOM 375 C CA . SER A 1 56 ? 19.028 17.572 -4.849 1.00 96.00 56 SER A CA 1
ATOM 376 C C . SER A 1 56 ? 19.548 18.942 -5.295 1.00 96.00 56 SER A C 1
ATOM 378 O O . SER A 1 56 ? 20.022 19.711 -4.461 1.00 96.00 56 SER A O 1
ATOM 380 N N . GLN A 1 57 ? 19.525 19.233 -6.597 1.00 95.81 57 GLN A N 1
ATOM 381 C CA . GLN A 1 57 ? 20.048 20.474 -7.161 1.00 95.81 57 GLN A CA 1
ATOM 382 C C . GLN A 1 57 ? 19.015 21.603 -7.096 1.00 95.81 57 GLN A C 1
ATOM 384 O O . GLN A 1 57 ? 17.841 21.391 -6.780 1.00 95.81 57 GLN A O 1
ATOM 389 N N . GLY A 1 58 ? 19.461 22.830 -7.378 1.00 89.88 58 GLY A N 1
ATOM 390 C CA . GLY A 1 58 ? 18.602 24.011 -7.329 1.00 89.88 58 GLY A CA 1
ATOM 391 C C . GLY A 1 58 ? 18.050 24.247 -5.921 1.00 89.88 58 GLY A C 1
ATOM 392 O O . GLY A 1 58 ? 18.814 24.389 -4.971 1.00 89.88 58 GLY A O 1
ATOM 393 N N . SER A 1 59 ? 16.722 24.279 -5.782 1.00 89.81 59 SER A N 1
ATOM 394 C CA . SER A 1 59 ? 16.050 24.411 -4.480 1.00 89.81 59 SER A CA 1
ATOM 395 C C . SER A 1 59 ? 16.021 23.114 -3.658 1.00 89.81 59 SER A C 1
ATOM 397 O O . SER A 1 59 ? 15.524 23.123 -2.535 1.00 89.81 59 SER A O 1
ATOM 399 N N . GLY A 1 60 ? 16.498 21.997 -4.215 1.00 93.44 60 GLY A N 1
ATOM 400 C CA . GLY A 1 60 ? 16.307 20.657 -3.661 1.00 93.44 60 GLY A CA 1
ATOM 401 C C . GLY A 1 60 ? 14.848 20.180 -3.710 1.00 93.44 60 GLY A C 1
ATOM 402 O O . GLY A 1 60 ? 13.941 20.918 -4.110 1.00 93.44 60 GLY A O 1
ATOM 403 N N . THR A 1 61 ? 14.630 18.924 -3.325 1.00 95.94 61 THR A N 1
ATOM 404 C CA . THR A 1 61 ? 13.304 18.292 -3.268 1.00 95.94 61 THR A CA 1
ATOM 405 C C . THR A 1 61 ? 12.993 17.903 -1.828 1.00 95.94 61 THR A C 1
ATOM 407 O O . THR A 1 61 ? 13.649 17.035 -1.256 1.00 95.94 61 THR A O 1
ATOM 410 N N . THR A 1 62 ? 11.997 18.558 -1.237 1.00 93.44 62 THR A N 1
ATOM 411 C CA . THR A 1 62 ? 11.537 18.353 0.146 1.00 93.44 62 THR A CA 1
ATOM 412 C C . THR A 1 62 ? 10.100 17.838 0.222 1.00 93.44 62 THR A C 1
ATOM 414 O O . THR A 1 62 ? 9.650 17.430 1.293 1.00 93.44 62 THR A O 1
ATOM 417 N N . GLY A 1 63 ? 9.369 17.841 -0.896 1.00 94.56 63 GLY A N 1
ATOM 418 C CA . GLY A 1 63 ? 7.972 17.429 -0.943 1.00 94.56 63 GLY A CA 1
ATOM 419 C C . GLY A 1 63 ? 7.111 18.297 -0.029 1.00 94.56 63 GLY A C 1
ATOM 420 O O . GLY A 1 63 ? 7.153 19.526 -0.076 1.00 94.56 63 GLY A O 1
ATOM 421 N N . GLY A 1 64 ? 6.345 17.639 0.833 1.00 91.94 64 GLY A N 1
ATOM 422 C CA . GLY A 1 64 ? 5.531 18.260 1.870 1.00 91.94 64 GLY A CA 1
ATOM 423 C C . GLY A 1 64 ? 6.173 18.300 3.255 1.00 91.94 64 GLY A C 1
ATOM 424 O O . GLY A 1 64 ? 5.437 18.414 4.225 1.00 91.94 64 GLY A O 1
ATOM 425 N N . ALA A 1 65 ? 7.501 18.198 3.393 1.00 86.56 65 ALA A N 1
ATOM 426 C CA . ALA A 1 65 ? 8.168 18.127 4.705 1.00 86.56 65 ALA A CA 1
ATOM 427 C C . ALA A 1 65 ? 7.843 19.291 5.670 1.00 86.56 65 ALA A C 1
ATOM 429 O O . ALA A 1 65 ? 8.038 19.160 6.874 1.00 86.56 65 ALA A O 1
ATOM 430 N N . SER A 1 66 ? 7.349 20.426 5.163 1.00 87.81 66 SER A N 1
ATOM 431 C CA . SER A 1 66 ? 6.899 21.570 5.967 1.00 87.81 66 SER A CA 1
ATOM 432 C C . SER A 1 66 ? 5.386 21.588 6.240 1.00 87.81 66 SER A C 1
ATOM 434 O O . SER A 1 66 ? 4.845 22.650 6.547 1.00 87.81 66 SER A O 1
ATOM 436 N N . ALA A 1 67 ? 4.679 20.471 6.049 1.00 87.31 67 ALA A N 1
ATOM 437 C CA . ALA A 1 67 ? 3.242 20.386 6.286 1.00 87.31 67 ALA A CA 1
ATOM 438 C C . ALA A 1 67 ? 2.907 20.635 7.771 1.00 87.31 67 ALA A C 1
ATOM 440 O O . ALA A 1 67 ? 3.548 20.036 8.639 1.00 87.31 67 ALA A O 1
ATOM 441 N N . PRO A 1 68 ? 1.908 21.481 8.091 1.00 83.31 68 PRO A N 1
ATOM 442 C CA . PRO A 1 68 ? 1.344 21.530 9.441 1.00 83.31 68 PRO A CA 1
ATOM 443 C C . PRO A 1 68 ? 0.613 20.220 9.763 1.00 83.31 68 PRO A C 1
ATOM 445 O O . PRO A 1 68 ? 0.203 19.505 8.844 1.00 83.31 68 PRO A O 1
ATOM 448 N N . ALA A 1 69 ? 0.370 19.923 11.046 1.00 80.12 69 ALA A N 1
ATOM 449 C CA . ALA A 1 69 ? -0.323 18.692 11.447 1.00 80.12 69 ALA A CA 1
ATOM 450 C C . ALA A 1 69 ? -1.721 18.549 10.808 1.00 80.12 69 ALA A C 1
ATOM 452 O O . ALA A 1 69 ? -2.196 17.435 10.597 1.00 80.12 69 ALA A O 1
ATOM 453 N N . SER A 1 70 ? -2.376 19.663 10.459 1.00 82.00 70 SER A N 1
ATOM 454 C CA . SER A 1 70 ? -3.664 19.671 9.749 1.00 82.00 70 SER A CA 1
ATOM 455 C C . SER A 1 70 ? -3.597 19.163 8.303 1.00 82.00 70 SER A C 1
ATOM 457 O O . SER A 1 70 ? -4.628 18.778 7.755 1.00 82.00 70 SER A O 1
ATOM 459 N N . ASN A 1 71 ? -2.405 19.158 7.697 1.00 87.94 71 ASN A N 1
ATOM 460 C CA . ASN A 1 71 ? -2.160 18.764 6.306 1.00 87.94 71 ASN A CA 1
ATOM 461 C C . ASN A 1 71 ? -1.359 17.449 6.222 1.00 87.94 71 ASN A C 1
ATOM 463 O O . ASN A 1 71 ? -0.705 17.169 5.212 1.00 87.94 71 ASN A O 1
ATOM 467 N N . ILE A 1 72 ? -1.387 16.656 7.295 1.00 88.19 72 ILE A N 1
ATOM 468 C CA . ILE A 1 72 ? -0.885 15.285 7.321 1.00 88.19 72 ILE A CA 1
ATOM 469 C C . ILE A 1 72 ? -2.092 14.352 7.264 1.00 88.19 72 ILE A C 1
ATOM 471 O O . ILE A 1 72 ? -2.933 14.339 8.163 1.00 88.19 72 ILE A O 1
ATOM 475 N N . TYR A 1 73 ? -2.178 13.579 6.190 1.00 88.88 73 TYR A N 1
ATOM 476 C CA . TYR A 1 73 ? -3.297 12.693 5.899 1.00 88.88 73 TYR A CA 1
ATOM 477 C C . TYR A 1 73 ? -2.862 11.239 5.981 1.00 88.88 73 TYR A C 1
ATOM 479 O O . TYR A 1 73 ? -1.753 10.890 5.582 1.00 88.88 73 TYR A O 1
ATOM 487 N N . VAL A 1 74 ? -3.771 10.385 6.438 1.00 87.12 74 VAL A N 1
ATOM 488 C CA . VAL A 1 74 ? -3.671 8.929 6.331 1.00 87.12 74 VAL A CA 1
ATOM 489 C C . VAL A 1 74 ? -4.861 8.480 5.499 1.00 87.12 74 VAL A C 1
ATOM 491 O O . VAL A 1 74 ? -5.988 8.881 5.790 1.00 87.12 74 VAL A O 1
ATOM 494 N N . VAL A 1 75 ? -4.600 7.738 4.427 1.00 86.00 75 VAL A N 1
ATOM 495 C CA . VAL A 1 75 ? -5.597 7.399 3.412 1.00 86.00 75 VAL A CA 1
ATOM 496 C C . VAL A 1 75 ? -5.592 5.901 3.119 1.00 86.00 75 VAL A C 1
ATOM 498 O O . VAL A 1 75 ? -4.539 5.264 3.046 1.00 86.00 75 VAL A O 1
ATOM 501 N N . HIS A 1 76 ? -6.788 5.354 2.928 1.00 81.94 76 HIS A N 1
ATOM 502 C CA . HIS A 1 76 ? -7.051 3.923 2.749 1.00 81.94 76 HIS A CA 1
ATOM 503 C C . HIS A 1 76 ? -7.808 3.609 1.458 1.00 81.94 76 HIS A C 1
ATOM 505 O O . HIS A 1 76 ? -7.943 2.450 1.076 1.00 81.94 76 HIS A O 1
ATOM 511 N N . ASN A 1 77 ? -8.357 4.626 0.798 1.00 77.94 77 ASN A N 1
ATOM 512 C CA . ASN A 1 77 ? -9.157 4.464 -0.408 1.00 77.94 77 ASN A CA 1
ATOM 513 C C . ASN A 1 77 ? -9.016 5.672 -1.339 1.00 77.94 77 ASN A C 1
ATOM 515 O O . ASN A 1 77 ? -8.383 6.686 -1.025 1.00 77.94 77 ASN A O 1
ATOM 519 N N . ARG A 1 78 ? -9.641 5.558 -2.510 1.00 89.44 78 ARG A N 1
ATOM 520 C CA . ARG A 1 78 ? -9.567 6.569 -3.563 1.00 89.44 78 ARG A CA 1
ATOM 521 C C . ARG A 1 78 ? -10.140 7.920 -3.131 1.00 89.44 78 ARG A C 1
ATOM 523 O O . ARG A 1 78 ? -9.589 8.959 -3.498 1.00 89.44 78 ARG A O 1
ATOM 530 N N . ALA A 1 79 ? -11.267 7.921 -2.421 1.00 83.56 79 ALA A N 1
ATOM 531 C CA . ALA A 1 79 ? -11.950 9.152 -2.027 1.00 83.56 79 ALA A CA 1
ATOM 532 C C . ALA A 1 79 ? -11.094 9.967 -1.048 1.00 83.56 79 ALA A C 1
ATOM 534 O O . ALA A 1 79 ? -10.914 11.169 -1.242 1.00 83.56 79 ALA A O 1
ATOM 535 N N . GLU A 1 80 ? -10.501 9.296 -0.062 1.00 86.69 80 GLU A N 1
ATOM 536 C CA . GLU A 1 80 ? -9.587 9.898 0.910 1.00 86.69 80 GLU A CA 1
ATOM 537 C C . GLU A 1 80 ? -8.316 10.439 0.245 1.00 86.69 80 GLU A C 1
ATOM 539 O O . GLU A 1 80 ? -7.942 11.584 0.498 1.00 86.69 80 GLU A O 1
ATOM 544 N N . LEU A 1 81 ? -7.693 9.670 -0.660 1.00 93.94 81 LEU A N 1
ATOM 545 C CA . LEU A 1 81 ? -6.512 10.129 -1.400 1.00 93.94 81 LEU A CA 1
ATOM 546 C C . LEU A 1 81 ? -6.819 11.383 -2.230 1.00 93.94 81 LEU A C 1
ATOM 548 O O . LEU A 1 81 ? -6.063 12.351 -2.188 1.00 93.94 81 LEU A O 1
ATOM 552 N N . ASN A 1 82 ? -7.952 11.415 -2.936 1.00 93.44 82 ASN A N 1
ATOM 553 C CA . ASN A 1 82 ? -8.355 12.597 -3.700 1.00 93.44 82 ASN A CA 1
ATOM 554 C C . ASN A 1 82 ? -8.623 13.816 -2.808 1.00 93.44 82 ASN A C 1
ATOM 556 O O . ASN A 1 82 ? -8.187 14.919 -3.138 1.00 93.44 82 ASN A O 1
ATOM 560 N N . ALA A 1 83 ? -9.306 13.636 -1.675 1.00 91.12 83 ALA A N 1
ATOM 561 C CA . ALA A 1 83 ? -9.559 14.722 -0.731 1.00 91.12 83 ALA A CA 1
ATOM 562 C C . ALA A 1 83 ? -8.254 15.278 -0.129 1.00 91.12 83 ALA A C 1
ATOM 564 O O . ALA A 1 83 ? -8.093 16.496 -0.027 1.00 91.12 83 ALA A O 1
ATOM 565 N N . ALA A 1 84 ? -7.302 14.399 0.201 1.00 94.50 84 ALA A N 1
ATOM 566 C CA . ALA A 1 84 ? -5.983 14.768 0.707 1.00 94.50 84 ALA A CA 1
ATOM 567 C C . ALA A 1 84 ? -5.154 15.531 -0.338 1.00 94.50 84 ALA A C 1
ATOM 569 O O . ALA A 1 84 ? -4.584 16.576 -0.029 1.00 94.50 84 ALA A O 1
ATOM 570 N N . LEU A 1 85 ? -5.134 15.068 -1.594 1.00 96.69 85 LEU A N 1
ATOM 571 C CA . LEU A 1 85 ? -4.442 15.754 -2.693 1.00 96.69 85 LEU A CA 1
ATOM 572 C C . LEU A 1 85 ? -5.005 17.160 -2.927 1.00 96.69 85 LEU A C 1
ATOM 574 O O . LEU A 1 85 ? -4.245 18.111 -3.097 1.00 96.69 85 LEU A O 1
ATOM 578 N N . LEU A 1 86 ? -6.329 17.307 -2.885 1.00 94.00 86 LEU A N 1
ATOM 579 C CA . LEU A 1 86 ? -6.994 18.603 -3.019 1.00 94.00 86 LEU A CA 1
ATOM 580 C C . LEU A 1 86 ? -6.881 19.478 -1.764 1.00 94.00 86 LEU A C 1
ATOM 582 O O . LEU A 1 86 ? -7.171 20.669 -1.850 1.00 94.00 86 LEU A O 1
ATOM 586 N N . ASN A 1 87 ? -6.468 18.908 -0.625 1.00 91.81 87 ASN A N 1
ATOM 587 C CA . ASN A 1 87 ? -6.447 19.569 0.678 1.00 91.81 87 ASN A CA 1
ATOM 588 C C . ASN A 1 87 ? -7.795 20.261 0.970 1.00 91.81 87 ASN A C 1
ATOM 590 O O . ASN A 1 87 ? -7.874 21.457 1.257 1.00 91.81 87 ASN A O 1
ATOM 594 N N . THR A 1 88 ? -8.893 19.503 0.854 1.00 84.00 88 THR A N 1
ATOM 595 C CA . THR A 1 88 ? -10.266 20.045 0.947 1.00 84.00 88 THR A CA 1
ATOM 596 C C . THR A 1 88 ? -10.595 20.677 2.299 1.00 84.00 88 THR A C 1
ATOM 598 O O . THR A 1 88 ? -11.581 21.397 2.410 1.00 84.00 88 THR A O 1
ATOM 601 N N . ASN A 1 89 ? -9.780 20.402 3.319 1.00 77.69 89 ASN A N 1
ATOM 602 C CA . ASN A 1 89 ? -9.962 20.874 4.689 1.00 77.69 89 ASN A CA 1
ATOM 603 C C . ASN A 1 89 ? -8.943 21.959 5.080 1.00 77.69 89 ASN A C 1
ATOM 605 O O . ASN A 1 89 ? -8.761 22.208 6.272 1.00 77.69 89 ASN A O 1
ATOM 609 N N . SER A 1 90 ? -8.273 22.589 4.106 1.00 85.00 90 SER A N 1
ATOM 610 C CA . SER A 1 90 ? -7.339 23.688 4.366 1.00 85.00 90 SER A CA 1
ATOM 611 C C . SER A 1 90 ? -8.006 24.787 5.193 1.00 85.00 90 SER A C 1
ATOM 613 O O . SER A 1 90 ? -8.966 25.425 4.754 1.00 85.00 90 SER A O 1
ATOM 615 N N . ALA A 1 91 ? -7.465 25.042 6.386 1.00 80.62 91 ALA A N 1
ATOM 616 C CA . ALA A 1 91 ? -7.894 26.162 7.218 1.00 80.62 91 ALA A CA 1
ATOM 617 C C . ALA A 1 91 ? -7.448 27.512 6.623 1.00 80.62 91 ALA A C 1
ATOM 619 O O . ALA A 1 91 ? -8.140 28.516 6.787 1.00 80.62 91 ALA A O 1
ATOM 620 N N . THR A 1 92 ? -6.313 27.532 5.914 1.00 86.44 92 THR A N 1
ATOM 621 C CA . THR A 1 92 ? -5.723 28.736 5.312 1.00 86.44 92 THR A CA 1
ATOM 622 C C . THR A 1 92 ? -6.479 29.187 4.062 1.00 86.44 92 THR A C 1
ATOM 624 O O . THR A 1 92 ? -6.722 30.379 3.882 1.00 86.44 92 THR A O 1
ATOM 627 N N . TYR A 1 93 ? -6.862 28.241 3.198 1.00 88.00 93 TYR A N 1
ATOM 628 C CA . TYR A 1 93 ? -7.426 28.508 1.870 1.00 88.00 93 TYR A CA 1
ATOM 629 C C . TYR A 1 93 ? -8.812 27.875 1.688 1.00 88.00 93 TYR A C 1
ATOM 631 O O . TYR A 1 93 ? -9.122 27.329 0.631 1.00 88.00 93 TYR A O 1
ATOM 639 N N . ALA A 1 94 ? -9.679 27.988 2.698 1.00 84.12 94 ALA A N 1
ATOM 640 C CA . ALA A 1 94 ? -11.016 27.383 2.695 1.00 84.12 94 ALA A CA 1
ATOM 641 C C . ALA A 1 94 ? -11.898 27.773 1.484 1.00 84.12 94 ALA A C 1
ATOM 643 O O . ALA A 1 94 ? -12.830 27.048 1.141 1.00 84.12 94 ALA A O 1
ATOM 644 N N . THR A 1 95 ? -11.621 28.906 0.825 1.00 89.06 95 THR A N 1
ATOM 645 C CA . THR A 1 95 ? -12.360 29.387 -0.359 1.00 89.06 95 THR A CA 1
ATOM 646 C C . THR A 1 95 ? -11.555 29.359 -1.663 1.00 89.06 95 THR A C 1
ATOM 648 O O . THR A 1 95 ? -12.083 29.763 -2.696 1.00 89.06 95 THR A O 1
ATOM 651 N N . ASP A 1 96 ? -10.297 28.904 -1.647 1.00 92.38 96 ASP A N 1
ATOM 652 C CA . ASP A 1 96 ? -9.435 28.805 -2.833 1.00 92.38 96 ASP A CA 1
ATOM 653 C C . ASP A 1 96 ? -8.836 27.398 -2.934 1.00 92.38 96 ASP A C 1
ATOM 655 O O . ASP A 1 96 ? -7.728 27.121 -2.474 1.00 92.38 96 ASP A O 1
ATOM 659 N N . ALA A 1 97 ? -9.583 26.495 -3.572 1.00 90.00 97 ALA A N 1
ATOM 660 C CA . ALA A 1 97 ? -9.180 25.101 -3.739 1.00 90.00 97 ALA A CA 1
ATOM 661 C C . ALA A 1 97 ? -7.860 24.940 -4.521 1.00 90.00 97 ALA A C 1
ATOM 663 O O . ALA A 1 97 ? -7.118 23.986 -4.295 1.00 90.00 97 ALA A O 1
ATOM 664 N N . ALA A 1 98 ? -7.541 25.866 -5.433 1.00 91.19 98 ALA A N 1
ATOM 665 C CA . ALA A 1 98 ? -6.314 25.794 -6.222 1.00 91.19 98 ALA A CA 1
ATOM 666 C C . ALA A 1 98 ? -5.081 26.178 -5.391 1.00 91.19 98 ALA A C 1
ATOM 668 O O . ALA A 1 98 ? -4.010 25.593 -5.580 1.00 91.19 98 ALA A O 1
ATOM 669 N N . ALA A 1 99 ? -5.225 27.141 -4.476 1.00 92.62 99 ALA A N 1
ATOM 670 C CA . ALA A 1 99 ? -4.198 27.470 -3.494 1.00 92.62 99 ALA A CA 1
ATOM 671 C C . ALA A 1 99 ? -4.078 26.383 -2.414 1.00 92.62 99 ALA A C 1
ATOM 673 O O . ALA A 1 99 ? -2.963 25.934 -2.143 1.00 92.62 99 ALA A O 1
ATOM 674 N N . ALA A 1 100 ? -5.205 25.894 -1.881 1.00 93.19 100 ALA A N 1
ATOM 675 C CA . ALA A 1 100 ? -5.251 24.816 -0.889 1.00 93.19 100 ALA A CA 1
ATOM 676 C C . ALA A 1 100 ? -4.470 23.581 -1.358 1.00 93.19 100 ALA A C 1
ATOM 678 O O . ALA A 1 100 ? -3.600 23.074 -0.645 1.00 93.19 100 ALA A O 1
ATOM 679 N N . ALA A 1 101 ? -4.697 23.150 -2.604 1.00 93.50 101 ALA A N 1
ATOM 680 C CA . ALA A 1 101 ? -4.007 22.008 -3.189 1.00 93.50 101 ALA A CA 1
ATOM 681 C C . ALA A 1 101 ? -2.478 22.184 -3.253 1.00 93.50 101 ALA A C 1
ATOM 683 O O . ALA A 1 101 ? -1.763 21.191 -3.296 1.00 93.50 101 ALA A O 1
ATOM 684 N N . LYS A 1 102 ? -1.933 23.407 -3.242 1.00 94.56 102 LYS A N 1
ATOM 685 C CA . LYS A 1 102 ? -0.480 23.669 -3.328 1.00 94.56 102 LYS A CA 1
ATOM 686 C C . LYS A 1 102 ? 0.208 23.836 -1.972 1.00 94.56 102 LYS A C 1
ATOM 688 O O . LYS A 1 102 ? 1.434 23.975 -1.942 1.00 94.56 102 LYS A O 1
ATOM 693 N N . GLU A 1 103 ? -0.539 23.838 -0.868 1.00 94.81 103 GLU A N 1
ATOM 694 C CA . GLU A 1 103 ? 0.055 23.853 0.472 1.00 94.81 103 GLU A CA 1
ATOM 695 C C . GLU A 1 103 ? 0.923 22.616 0.704 1.00 94.81 103 GLU A C 1
ATOM 697 O O . GLU A 1 103 ? 0.655 21.547 0.154 1.00 94.81 103 GLU A O 1
ATOM 702 N N . ALA A 1 104 ? 1.953 22.745 1.540 1.00 93.81 104 ALA A N 1
ATOM 703 C CA . ALA A 1 104 ? 2.749 21.595 1.944 1.00 93.81 104 ALA A CA 1
ATOM 704 C C . ALA A 1 104 ? 1.852 20.539 2.606 1.00 93.81 104 ALA A C 1
ATOM 706 O O . ALA A 1 104 ? 1.069 20.871 3.503 1.00 93.81 104 ALA A O 1
ATOM 707 N N . LYS A 1 105 ? 1.949 19.286 2.147 1.00 93.75 105 LYS A N 1
ATOM 708 C CA . LYS A 1 105 ? 1.153 18.174 2.683 1.00 93.75 105 LYS A CA 1
ATOM 709 C C . LYS A 1 105 ? 1.880 16.834 2.628 1.00 93.75 105 LYS A C 1
ATOM 711 O O . LYS A 1 105 ? 2.612 16.552 1.675 1.00 93.75 105 LYS A O 1
ATOM 716 N N . ILE A 1 106 ? 1.622 15.996 3.626 1.00 92.56 106 ILE A N 1
ATOM 717 C CA . ILE A 1 106 ? 2.110 14.615 3.693 1.00 92.56 106 ILE A CA 1
ATOM 718 C C . ILE A 1 106 ? 0.901 13.688 3.628 1.00 92.56 106 ILE A C 1
ATOM 720 O O . ILE A 1 106 ? -0.084 13.901 4.328 1.00 92.56 106 ILE A O 1
ATOM 724 N N . ILE A 1 107 ? 0.962 12.675 2.771 1.00 95.12 107 ILE A N 1
ATOM 725 C CA . ILE A 1 107 ? -0.112 11.707 2.561 1.00 95.12 107 ILE A CA 1
ATOM 726 C C . ILE A 1 107 ? 0.460 10.306 2.764 1.00 95.12 107 ILE A C 1
ATOM 728 O O . ILE A 1 107 ? 1.257 9.829 1.955 1.00 95.12 107 ILE A O 1
ATOM 732 N N . TYR A 1 108 ? 0.038 9.645 3.835 1.00 91.94 108 TYR A N 1
ATOM 733 C CA . TYR A 1 108 ? 0.357 8.255 4.130 1.00 91.94 108 TYR A CA 1
ATOM 734 C C . TYR A 1 108 ? -0.689 7.330 3.514 1.00 91.94 108 TYR A C 1
ATOM 736 O O . TYR A 1 108 ? -1.868 7.422 3.842 1.00 91.94 108 TYR A O 1
ATOM 744 N N . VAL A 1 109 ? -0.260 6.428 2.638 1.00 88.94 109 VAL A N 1
ATOM 745 C CA . VAL A 1 109 ? -1.100 5.403 2.012 1.00 88.94 109 VAL A CA 1
ATOM 746 C C . VAL A 1 109 ? -0.951 4.109 2.796 1.00 88.94 109 VAL A C 1
ATOM 748 O O . VAL A 1 109 ? 0.155 3.584 2.924 1.00 88.94 109 VAL A O 1
ATOM 751 N N . VAL A 1 110 ? -2.059 3.584 3.305 1.00 80.00 110 VAL A N 1
ATOM 752 C CA . VAL A 1 110 ? -2.084 2.339 4.077 1.00 80.00 110 VAL A CA 1
ATOM 753 C C . VAL A 1 110 ? -2.852 1.279 3.296 1.00 80.00 110 VAL A C 1
ATOM 755 O O . VAL A 1 110 ? -4.026 1.470 2.974 1.00 80.00 110 VAL A O 1
ATOM 758 N N . GLY A 1 111 ? -2.208 0.141 3.035 1.00 78.88 111 GLY A N 1
ATOM 759 C CA . GLY A 1 111 ? -2.800 -0.941 2.252 1.00 78.88 111 GLY A CA 1
ATOM 760 C C . GLY A 1 111 ? -3.001 -0.565 0.781 1.00 78.88 111 GLY A C 1
ATOM 761 O O . GLY A 1 111 ? -2.252 0.228 0.214 1.00 78.88 111 GLY A O 1
ATOM 762 N N . SER A 1 112 ? -3.997 -1.167 0.132 1.00 84.06 112 SER A N 1
ATOM 763 C CA . SER A 1 112 ? -4.220 -1.015 -1.311 1.00 84.06 112 SER A CA 1
ATOM 764 C C . SER A 1 112 ? -5.309 0.008 -1.633 1.00 84.06 112 SER A C 1
ATOM 766 O O . SER A 1 112 ? -6.449 -0.138 -1.201 1.00 84.06 112 SER A O 1
ATOM 768 N N . ILE A 1 113 ? -4.977 0.998 -2.463 1.00 84.94 113 ILE A N 1
ATOM 769 C CA . ILE A 1 113 ? -5.921 1.965 -3.030 1.00 84.94 113 ILE A CA 1
ATOM 770 C C . ILE A 1 113 ? -6.133 1.650 -4.506 1.00 84.94 113 ILE A C 1
ATOM 772 O O . ILE A 1 113 ? -5.199 1.702 -5.302 1.00 84.94 113 ILE A O 1
ATOM 776 N N . TYR A 1 114 ? -7.382 1.384 -4.879 1.00 89.88 114 TYR A N 1
ATOM 777 C CA . TYR A 1 114 ? -7.764 1.088 -6.256 1.00 89.88 114 TYR A CA 1
ATOM 778 C C . TYR A 1 114 ? -8.267 2.356 -6.953 1.00 89.88 114 TYR A C 1
ATOM 780 O O . TYR A 1 114 ? -9.215 2.994 -6.490 1.00 89.88 114 TYR A O 1
ATOM 788 N N . GLY A 1 115 ? -7.685 2.718 -8.097 1.00 91.50 115 GLY A N 1
ATOM 789 C CA . GLY A 1 115 ? -8.146 3.842 -8.921 1.00 91.50 115 GLY A CA 1
ATOM 790 C C . GLY A 1 115 ? -9.575 3.651 -9.447 1.00 91.50 115 GLY A C 1
ATOM 791 O O . GLY A 1 115 ? -10.296 4.622 -9.693 1.00 91.50 115 GLY A O 1
ATOM 792 N N . THR A 1 116 ? -10.025 2.402 -9.553 1.00 90.94 116 THR A N 1
ATOM 793 C CA . THR A 1 116 ? -11.373 2.018 -9.985 1.00 90.94 116 THR A CA 1
ATOM 794 C C . THR A 1 116 ? -12.416 2.060 -8.865 1.00 90.94 116 THR A C 1
ATOM 796 O O . THR A 1 116 ? -13.600 1.951 -9.163 1.00 90.94 116 THR A O 1
ATOM 799 N N . ASP A 1 117 ? -12.041 2.267 -7.599 1.00 83.38 117 ASP A N 1
ATOM 800 C CA . ASP A 1 117 ? -12.985 2.269 -6.470 1.00 83.38 117 ASP A CA 1
ATOM 801 C C . ASP A 1 117 ? -14.068 3.361 -6.610 1.00 83.38 117 ASP A C 1
ATOM 803 O O . ASP A 1 117 ? -13.773 4.553 -6.758 1.00 83.38 117 ASP A O 1
ATOM 807 N N . LEU A 1 118 ? -15.340 2.950 -6.563 1.00 78.62 118 LEU A N 1
ATOM 808 C CA . LEU A 1 118 ? -16.511 3.834 -6.633 1.00 78.62 118 LEU A CA 1
ATOM 809 C C . LEU A 1 118 ? -16.987 4.314 -5.254 1.00 78.62 118 LEU A C 1
ATOM 811 O O . LEU A 1 118 ? -17.926 5.106 -5.170 1.00 78.62 118 LEU A O 1
ATOM 815 N N . GLY A 1 119 ? -16.380 3.825 -4.173 1.00 66.06 119 GLY A N 1
ATOM 816 C CA . GLY A 1 119 ? -16.715 4.168 -2.795 1.00 66.06 119 GLY A CA 1
ATOM 817 C C . GLY A 1 119 ? -17.946 3.449 -2.246 1.00 66.06 119 GLY A C 1
ATOM 818 O O . GLY A 1 119 ? -18.291 3.674 -1.097 1.00 66.06 119 GLY A O 1
ATOM 819 N N . ASN A 1 120 ? -18.600 2.578 -3.025 1.00 60.09 120 ASN A N 1
ATOM 820 C CA . ASN A 1 120 ? -19.828 1.855 -2.658 1.00 60.09 120 ASN A CA 1
ATOM 821 C C . ASN A 1 120 ? -19.662 0.323 -2.638 1.00 60.09 120 ASN A C 1
ATOM 823 O O . ASN A 1 120 ? -20.627 -0.411 -2.859 1.00 60.09 120 ASN A O 1
ATOM 827 N N . GLY A 1 121 ? -18.430 -0.151 -2.429 1.00 58.03 121 GLY A N 1
ATOM 828 C CA . GLY A 1 121 ? -18.088 -1.577 -2.471 1.00 58.03 121 GLY A CA 1
ATOM 829 C C . GLY A 1 121 ? -18.049 -2.167 -3.887 1.00 58.03 121 GLY A C 1
ATOM 830 O O . GLY A 1 121 ? -18.015 -3.386 -4.038 1.00 58.03 121 GLY A O 1
ATOM 831 N N . LYS A 1 122 ? -18.080 -1.325 -4.929 1.00 67.12 122 LYS A N 1
ATOM 832 C CA . LYS A 1 122 ? -17.901 -1.718 -6.333 1.00 67.12 122 LYS A CA 1
ATOM 833 C C . LYS A 1 122 ? -16.723 -0.984 -6.958 1.00 67.12 122 LYS A C 1
ATOM 835 O O . LYS A 1 122 ? -16.358 0.113 -6.536 1.00 67.12 122 LYS A O 1
ATOM 840 N N . PHE A 1 123 ? -16.215 -1.567 -8.034 1.00 82.69 123 PHE A N 1
ATOM 841 C CA . PHE A 1 123 ? -15.184 -0.981 -8.875 1.00 82.69 123 PHE A CA 1
ATOM 842 C C . PHE A 1 123 ? -15.753 -0.615 -10.239 1.00 82.69 123 PHE A C 1
ATOM 844 O O . PHE A 1 123 ? -16.665 -1.267 -10.748 1.00 82.69 123 PHE A O 1
ATOM 851 N N . ALA A 1 124 ? -15.218 0.451 -10.813 1.00 84.19 124 ALA A N 1
ATOM 852 C CA . ALA A 1 124 ? -15.499 0.870 -12.165 1.00 84.19 124 ALA A CA 1
ATOM 853 C C . ALA A 1 124 ? -14.936 -0.155 -13.154 1.00 84.19 124 ALA A C 1
ATOM 855 O O . ALA A 1 124 ? -13.738 -0.424 -13.166 1.00 84.19 124 ALA A O 1
ATOM 856 N N . ASP A 1 125 ? -15.808 -0.678 -14.006 1.00 87.06 125 ASP A N 1
ATOM 857 C CA . ASP A 1 125 ? -15.480 -1.527 -15.142 1.00 87.06 125 ASP A CA 1
ATOM 858 C C . ASP A 1 125 ? -16.020 -0.900 -16.442 1.00 87.06 125 ASP A C 1
ATOM 860 O O . ASP A 1 125 ? -16.611 0.187 -16.454 1.00 87.06 125 ASP A O 1
ATOM 864 N N . GLU A 1 126 ? -15.837 -1.584 -17.571 1.00 88.56 126 GLU A N 1
ATOM 865 C CA . GLU A 1 126 ? -16.352 -1.112 -18.858 1.00 88.56 126 GLU A CA 1
ATOM 866 C C . GLU A 1 126 ? -17.875 -0.878 -18.836 1.00 88.56 126 GLU A C 1
ATOM 868 O O . GLU A 1 126 ? -18.366 0.095 -19.420 1.00 88.56 126 GLU A O 1
ATOM 873 N N . ALA A 1 127 ? -18.632 -1.735 -18.141 1.00 89.06 127 ALA A N 1
ATOM 874 C CA . ALA A 1 127 ? -20.081 -1.613 -18.036 1.00 89.06 127 ALA A CA 1
ATOM 875 C C . ALA A 1 127 ? -20.476 -0.332 -17.290 1.00 89.06 127 ALA A C 1
ATOM 877 O O . ALA A 1 127 ? -21.332 0.414 -17.772 1.00 89.06 127 ALA A O 1
ATOM 878 N N . TYR A 1 128 ? -19.808 -0.027 -16.176 1.00 88.81 128 TYR A N 1
ATOM 879 C CA . TYR A 1 128 ? -19.983 1.218 -15.437 1.00 88.81 128 TYR A CA 1
ATOM 880 C C . TYR A 1 128 ? -19.746 2.436 -16.335 1.00 88.81 128 TYR A C 1
ATOM 882 O O . TYR A 1 128 ? -20.622 3.298 -16.444 1.00 88.81 128 TYR A O 1
ATOM 890 N N . TYR A 1 129 ? -18.626 2.495 -17.058 1.00 90.75 129 TYR A N 1
ATOM 891 C CA . TYR A 1 129 ? -18.340 3.640 -17.927 1.00 90.75 129 TYR A CA 1
ATOM 892 C C . TYR A 1 129 ? -19.351 3.787 -19.076 1.00 90.75 129 TYR A C 1
ATOM 894 O O . TYR A 1 129 ? -19.703 4.910 -19.453 1.00 90.75 129 TYR A O 1
ATOM 902 N N . LYS A 1 130 ? -19.894 2.680 -19.603 1.00 87.00 130 LYS A N 1
ATOM 903 C CA . LYS A 1 130 ? -20.983 2.715 -20.598 1.00 87.00 130 LYS A CA 1
ATOM 904 C C . LYS A 1 130 ? -22.262 3.363 -20.055 1.00 87.00 130 LYS A C 1
ATOM 906 O O . LYS A 1 130 ? -22.975 3.994 -20.844 1.00 87.00 130 LYS A O 1
ATOM 911 N N . THR A 1 131 ? -22.533 3.261 -18.747 1.00 89.31 131 THR A N 1
ATOM 912 C CA . THR A 1 131 ? -23.676 3.946 -18.106 1.00 89.31 131 THR A CA 1
ATOM 913 C C . THR A 1 131 ? -23.497 5.463 -18.034 1.00 89.31 131 THR A C 1
ATOM 915 O O . THR A 1 131 ? -24.475 6.194 -18.167 1.00 89.31 131 THR A O 1
ATOM 918 N N . LEU A 1 132 ? -22.256 5.945 -17.893 1.00 87.62 132 LEU A N 1
ATOM 919 C CA . LEU A 1 132 ? -21.939 7.377 -17.834 1.00 87.62 132 LEU A CA 1
ATOM 920 C C . LEU A 1 132 ? -21.942 8.047 -19.211 1.00 87.62 132 LEU A C 1
ATOM 922 O O . LEU A 1 132 ? -22.104 9.262 -19.322 1.00 87.62 132 LEU A O 1
ATOM 926 N N . ASN A 1 133 ? -21.742 7.271 -20.276 1.00 83.88 133 ASN A N 1
ATOM 927 C CA . ASN A 1 133 ? -21.708 7.801 -21.629 1.00 83.88 133 ASN A CA 1
ATOM 928 C C . ASN A 1 133 ? -23.119 8.234 -22.067 1.00 83.88 133 ASN A C 1
ATOM 930 O O . ASN A 1 133 ? -23.945 7.401 -22.425 1.00 83.88 133 ASN A O 1
ATOM 934 N N . THR A 1 134 ? -23.402 9.533 -22.107 1.00 80.12 134 THR A N 1
ATOM 935 C CA . THR A 1 134 ? -24.695 10.077 -22.568 1.00 80.12 134 THR A CA 1
ATOM 936 C C . THR A 1 134 ? -24.777 10.267 -24.086 1.00 80.12 134 THR A C 1
ATOM 938 O O . THR A 1 134 ? -25.821 10.657 -24.606 1.00 80.12 134 THR A O 1
ATOM 941 N N . THR A 1 135 ? -23.700 9.983 -24.824 1.00 78.06 135 THR A N 1
ATOM 942 C CA . THR A 1 135 ? -23.658 10.150 -26.281 1.00 78.06 135 THR A CA 1
ATOM 943 C C . THR A 1 135 ? -24.295 8.966 -27.016 1.00 78.06 135 THR A C 1
ATOM 945 O O . THR A 1 135 ? -24.381 7.846 -26.502 1.00 78.06 135 THR A O 1
ATOM 948 N N . ALA A 1 136 ? -24.727 9.207 -28.259 1.00 65.06 136 ALA A N 1
ATOM 949 C CA . ALA A 1 136 ? -25.299 8.176 -29.127 1.00 65.06 136 ALA A CA 1
ATOM 950 C C . ALA A 1 136 ? -24.260 7.154 -29.635 1.00 65.06 136 ALA A C 1
ATOM 952 O O . ALA A 1 136 ? -24.637 6.081 -30.100 1.00 65.06 136 ALA A O 1
ATOM 953 N N . ALA A 1 137 ? -22.963 7.477 -29.574 1.00 74.69 137 ALA A N 1
ATOM 954 C CA . ALA A 1 137 ? -21.880 6.584 -29.970 1.00 74.69 137 ALA A CA 1
ATOM 955 C C . ALA A 1 137 ? -21.401 5.785 -28.750 1.00 74.69 137 ALA A C 1
ATOM 957 O O . ALA A 1 137 ? -20.809 6.334 -27.818 1.00 74.69 137 ALA A O 1
ATOM 958 N N . LYS A 1 138 ? -21.676 4.481 -28.741 1.00 82.12 138 LYS A N 1
ATOM 959 C CA . LYS A 1 138 ? -21.274 3.582 -27.656 1.00 82.12 138 LYS A CA 1
ATOM 960 C C . LYS A 1 138 ? -20.022 2.817 -28.056 1.00 82.12 138 LYS A C 1
ATOM 962 O O . LYS A 1 138 ? -19.869 2.440 -29.213 1.00 82.12 138 LYS A O 1
ATOM 967 N N . TRP A 1 139 ? -19.122 2.646 -27.094 1.00 90.88 139 TRP A N 1
ATOM 968 C CA . TRP A 1 139 ? -17.954 1.798 -27.275 1.00 90.88 139 TRP A CA 1
ATOM 969 C C . TRP A 1 139 ? -18.390 0.340 -27.387 1.00 90.88 139 TRP A C 1
ATOM 971 O O . TRP A 1 139 ? -19.238 -0.112 -26.613 1.00 90.88 139 TRP A O 1
ATOM 981 N N . ASP A 1 140 ? -17.800 -0.360 -28.345 1.00 91.50 140 ASP A N 1
ATOM 982 C CA . ASP A 1 140 ? -18.048 -1.763 -28.636 1.00 91.50 140 ASP A CA 1
ATOM 983 C C . ASP A 1 140 ? -16.712 -2.388 -29.055 1.00 91.50 140 ASP A C 1
ATOM 985 O O . ASP A 1 140 ? -16.160 -2.035 -30.101 1.00 91.50 140 ASP A O 1
ATOM 989 N N . TRP A 1 141 ? -16.165 -3.244 -28.189 1.00 92.69 141 TRP A N 1
ATOM 990 C CA . TRP A 1 141 ? -14.874 -3.893 -28.404 1.00 92.69 141 TRP A CA 1
ATOM 991 C C . TRP A 1 141 ? -14.905 -4.811 -29.625 1.00 92.69 141 TRP A C 1
ATOM 993 O O . TRP A 1 141 ? -14.042 -4.696 -30.492 1.00 92.69 141 TRP A O 1
ATOM 1003 N N . ASP A 1 142 ? -15.936 -5.645 -29.752 1.00 93.19 142 ASP A N 1
ATOM 1004 C CA . ASP A 1 142 ? -16.053 -6.620 -30.838 1.00 93.19 142 ASP A CA 1
ATOM 1005 C C . ASP A 1 142 ? -16.180 -5.921 -32.197 1.00 93.19 142 ASP A C 1
ATOM 1007 O O . ASP A 1 142 ? -15.546 -6.314 -33.183 1.00 93.19 142 ASP A O 1
ATOM 1011 N N . LEU A 1 143 ? -16.959 -4.834 -32.256 1.00 93.38 143 LEU A N 1
ATOM 1012 C CA . LEU A 1 143 ? -17.053 -4.018 -33.465 1.00 93.38 143 LEU A CA 1
ATOM 1013 C C . LEU A 1 143 ? -15.740 -3.276 -33.758 1.00 93.38 143 LEU A C 1
ATOM 1015 O O . LEU A 1 143 ? -15.392 -3.097 -34.926 1.00 93.38 143 LEU A O 1
ATOM 1019 N N . TYR A 1 144 ? -14.999 -2.856 -32.730 1.00 93.50 144 TYR A N 1
ATOM 1020 C CA . TYR A 1 144 ? -13.692 -2.229 -32.906 1.00 93.50 144 TYR A CA 1
ATOM 1021 C C . TYR A 1 144 ? -12.650 -3.199 -33.457 1.00 93.50 144 TYR A C 1
ATOM 1023 O O . TYR A 1 144 ? -11.939 -2.824 -34.385 1.00 93.50 144 TYR A O 1
ATOM 1031 N N . ILE A 1 145 ? -12.619 -4.448 -32.985 1.00 93.38 145 ILE A N 1
ATOM 1032 C CA . ILE A 1 145 ? -11.759 -5.497 -33.548 1.00 93.38 145 ILE A CA 1
ATOM 1033 C C . ILE A 1 145 ? -12.034 -5.688 -35.043 1.00 93.38 145 ILE A C 1
ATOM 1035 O O . ILE A 1 145 ? -11.108 -5.635 -35.850 1.00 93.38 145 ILE A O 1
ATOM 1039 N N . LYS A 1 146 ? -13.309 -5.800 -35.433 1.00 92.69 146 LYS A N 1
ATOM 1040 C CA . LYS A 1 146 ? -13.710 -5.864 -36.849 1.00 92.69 146 LYS A CA 1
ATOM 1041 C C . LYS A 1 146 ? -13.298 -4.626 -37.649 1.00 92.69 146 LYS A C 1
ATOM 1043 O O . LYS A 1 146 ? -12.954 -4.742 -38.817 1.00 92.69 146 LYS A O 1
ATOM 1048 N N . TYR A 1 147 ? -13.372 -3.441 -37.044 1.00 90.62 147 TYR A N 1
ATOM 1049 C CA . TYR A 1 147 ? -13.005 -2.183 -37.696 1.00 90.62 147 TYR A CA 1
ATOM 1050 C C . TYR A 1 147 ? -11.503 -2.091 -37.989 1.00 90.62 147 TYR A C 1
ATOM 1052 O O . TYR A 1 147 ? -11.112 -1.534 -39.015 1.00 90.62 147 TYR A O 1
ATOM 1060 N N . VAL A 1 148 ? -10.661 -2.609 -37.092 1.00 89.56 148 VAL A N 1
ATOM 1061 C CA . VAL A 1 148 ? -9.203 -2.519 -37.238 1.00 89.56 148 VAL A CA 1
ATOM 1062 C C . VAL A 1 148 ? -8.586 -3.684 -38.016 1.00 89.56 148 VAL A C 1
ATOM 1064 O O . VAL A 1 148 ? -7.472 -3.541 -38.523 1.00 89.56 148 VAL A O 1
ATOM 1067 N N . ASP A 1 149 ? -9.300 -4.802 -38.157 1.00 90.44 149 ASP A N 1
ATOM 1068 C CA . ASP A 1 149 ? -8.891 -5.929 -38.992 1.00 90.44 149 ASP A CA 1
ATOM 1069 C C . ASP A 1 149 ? -9.074 -5.614 -40.483 1.00 90.44 149 ASP A C 1
ATOM 1071 O O . ASP A 1 149 ? -10.182 -5.639 -41.019 1.00 90.44 149 ASP A O 1
ATOM 1075 N N . LEU A 1 150 ? -7.962 -5.375 -41.184 1.00 83.50 150 LEU A N 1
ATOM 1076 C CA . LEU A 1 150 ? -7.963 -5.090 -42.622 1.00 83.50 150 LEU A CA 1
ATOM 1077 C C . LEU A 1 150 ? -8.530 -6.228 -43.488 1.00 83.50 150 LEU A C 1
ATOM 1079 O O . LEU A 1 150 ? -8.815 -6.001 -44.664 1.00 83.50 150 LEU A O 1
ATOM 1083 N N . SER A 1 151 ? -8.668 -7.444 -42.948 1.00 87.31 151 SER A N 1
ATOM 1084 C CA . SER A 1 151 ? -9.261 -8.576 -43.667 1.00 87.31 151 SER A CA 1
ATOM 1085 C C . SER A 1 151 ? -10.793 -8.621 -43.589 1.00 87.31 151 SER A C 1
ATOM 1087 O O . SER A 1 151 ? -11.429 -9.341 -44.364 1.00 87.31 151 SER A O 1
ATOM 1089 N N . TYR A 1 152 ? -11.403 -7.841 -42.694 1.00 90.56 152 TYR A N 1
ATOM 1090 C CA . TYR A 1 152 ? -12.845 -7.841 -42.480 1.00 90.56 152 TYR A CA 1
ATOM 1091 C C . TYR A 1 152 ? -13.588 -6.966 -43.501 1.00 90.56 152 TYR A C 1
ATOM 1093 O O . TYR A 1 152 ? -13.179 -5.852 -43.820 1.00 90.56 152 TYR A O 1
ATOM 1101 N N . THR A 1 153 ? -14.731 -7.453 -43.998 1.00 93.00 153 THR A N 1
ATOM 1102 C CA . THR A 1 153 ? -15.631 -6.685 -44.877 1.00 93.00 153 THR A CA 1
ATOM 1103 C C . THR A 1 153 ? -16.910 -6.324 -44.114 1.00 93.00 153 THR A C 1
ATOM 1105 O O . THR A 1 153 ? -17.707 -7.223 -43.838 1.00 93.00 153 THR A O 1
ATOM 1108 N N . PRO A 1 154 ? -17.141 -5.042 -43.771 1.00 92.81 154 PRO A N 1
ATOM 1109 C CA . PRO A 1 154 ? -18.294 -4.643 -42.972 1.00 92.81 154 PRO A CA 1
ATOM 1110 C C . PRO A 1 154 ? -19.595 -4.635 -43.775 1.00 92.81 154 PRO A C 1
ATOM 1112 O O . PRO A 1 154 ? -19.631 -4.304 -44.961 1.00 92.81 154 PRO A O 1
ATOM 1115 N N . THR A 1 155 ? -20.701 -4.929 -43.095 1.00 94.56 155 THR A N 1
ATOM 1116 C CA . THR A 1 155 ? -22.048 -4.654 -43.620 1.00 94.56 155 THR A CA 1
ATOM 1117 C C . THR A 1 155 ? -22.320 -3.141 -43.699 1.00 94.56 155 THR A C 1
ATOM 1119 O O . THR A 1 155 ? -21.582 -2.322 -43.142 1.00 94.56 155 THR A O 1
ATOM 1122 N N . ALA A 1 156 ? -23.397 -2.729 -44.379 1.00 90.75 156 ALA A N 1
ATOM 1123 C CA . ALA A 1 156 ? -23.783 -1.312 -44.459 1.00 90.75 156 ALA A CA 1
ATOM 1124 C C . ALA A 1 156 ? -24.100 -0.704 -43.073 1.00 90.75 156 ALA A C 1
ATOM 1126 O O . ALA A 1 156 ? -23.701 0.428 -42.777 1.00 90.75 156 ALA A O 1
ATOM 1127 N N . ASP A 1 157 ? -24.754 -1.480 -42.204 1.00 87.94 157 ASP A N 1
ATOM 1128 C CA . ASP A 1 157 ? -25.074 -1.074 -40.832 1.00 87.94 157 ASP A CA 1
ATOM 1129 C C . ASP A 1 157 ? -23.806 -0.976 -39.974 1.00 87.94 157 ASP A C 1
ATOM 1131 O O . ASP A 1 157 ? -23.598 0.022 -39.278 1.00 87.94 157 ASP A O 1
ATOM 1135 N N . GLU A 1 158 ? -22.903 -1.957 -40.088 1.00 92.56 158 GLU A N 1
ATOM 1136 C CA . GLU A 1 158 ? -21.605 -1.922 -39.407 1.00 92.56 158 GLU A CA 1
ATOM 1137 C C . GLU A 1 158 ? -20.753 -0.745 -39.879 1.00 92.56 158 GLU A C 1
ATOM 1139 O O . GLU A 1 158 ? -20.176 -0.065 -39.044 1.00 92.56 158 GLU A O 1
ATOM 1144 N N . THR A 1 159 ? -20.732 -0.423 -41.175 1.00 91.31 159 THR A N 1
ATOM 1145 C CA . THR A 1 159 ? -19.998 0.743 -41.706 1.00 91.31 159 THR A CA 1
ATOM 1146 C C . THR A 1 159 ? -20.447 2.039 -41.023 1.00 91.31 159 THR A C 1
ATOM 1148 O O . THR A 1 159 ? -19.626 2.870 -40.625 1.00 91.31 159 THR A O 1
ATOM 1151 N N . THR A 1 160 ? -21.758 2.193 -40.823 1.00 88.81 160 THR A N 1
ATOM 1152 C CA . THR A 1 160 ? -22.346 3.359 -40.147 1.00 88.81 160 THR A CA 1
ATOM 1153 C C . THR A 1 160 ? -22.019 3.390 -38.650 1.00 88.81 160 THR A C 1
ATOM 1155 O O . THR A 1 160 ? -21.811 4.462 -38.075 1.00 88.81 160 THR A O 1
ATOM 1158 N N . ALA A 1 161 ? -21.979 2.232 -37.991 1.00 87.94 161 ALA A N 1
ATOM 1159 C CA . ALA A 1 161 ? -21.605 2.133 -36.582 1.00 87.94 161 ALA A CA 1
ATOM 1160 C C . ALA A 1 161 ? -20.095 2.369 -36.372 1.00 87.94 161 ALA A C 1
ATOM 1162 O O . ALA A 1 161 ? -19.697 3.134 -35.490 1.00 87.94 161 ALA A O 1
ATOM 1163 N N . MET A 1 162 ? -19.259 1.793 -37.237 1.00 90.94 162 MET A N 1
ATOM 1164 C CA . MET A 1 162 ? -17.801 1.896 -37.215 1.00 90.94 162 MET A CA 1
ATOM 1165 C C . MET A 1 162 ? -17.307 3.330 -37.402 1.00 90.94 162 MET A C 1
ATOM 1167 O O . MET A 1 162 ? -16.351 3.736 -36.741 1.00 90.94 162 MET A O 1
ATOM 1171 N N . SER A 1 163 ? -17.999 4.148 -38.205 1.00 89.12 163 SER A N 1
ATOM 1172 C CA . SER A 1 163 ? -17.637 5.560 -38.398 1.00 89.12 163 SER A CA 1
ATOM 1173 C C . SER A 1 163 ? -17.672 6.385 -37.101 1.00 89.12 163 SER A C 1
ATOM 1175 O O . SER A 1 163 ? -17.146 7.497 -37.061 1.00 89.12 163 SER A O 1
ATOM 1177 N N . LYS A 1 164 ? -18.300 5.865 -36.037 1.00 89.19 164 LYS A N 1
ATOM 1178 C CA . LYS A 1 164 ? -18.416 6.506 -34.720 1.00 89.19 164 LYS A CA 1
ATOM 1179 C C . LYS A 1 164 ? -17.451 5.928 -33.678 1.00 89.19 164 LYS A C 1
ATOM 1181 O O . LYS A 1 164 ? -17.320 6.509 -32.599 1.00 89.19 164 LYS A O 1
ATOM 1186 N N . LEU A 1 165 ? -16.762 4.821 -33.976 1.00 89.75 165 LEU A N 1
ATOM 1187 C CA . LEU A 1 165 ? -15.950 4.093 -32.996 1.00 89.75 165 LEU A CA 1
ATOM 1188 C C . LEU A 1 165 ? -14.757 4.893 -32.480 1.00 89.75 165 LEU A C 1
ATOM 1190 O O . LEU A 1 165 ? -14.467 4.827 -31.293 1.00 89.75 165 LEU A O 1
ATOM 1194 N N . SER A 1 166 ? -14.095 5.695 -33.318 1.00 88.25 166 SER A N 1
ATOM 1195 C CA . SER A 1 166 ? -12.965 6.525 -32.865 1.00 88.25 166 SER A CA 1
ATOM 1196 C C . SER A 1 166 ? -13.390 7.535 -31.782 1.00 88.25 166 SER A C 1
ATOM 1198 O O . SER A 1 166 ? -12.741 7.672 -30.739 1.00 88.25 166 SER A O 1
ATOM 1200 N N . SER A 1 167 ? -14.541 8.191 -31.975 1.00 89.81 167 SER A N 1
ATOM 1201 C CA . SER A 1 167 ? -15.137 9.085 -30.975 1.00 89.81 167 SER A CA 1
ATOM 1202 C C . SER A 1 167 ? -15.631 8.328 -29.738 1.00 89.81 167 SER A C 1
ATOM 1204 O O . SER A 1 167 ? -15.437 8.796 -28.618 1.00 89.81 167 SER A O 1
ATOM 1206 N N . ALA A 1 168 ? -16.224 7.143 -29.907 1.00 91.56 168 ALA A N 1
ATOM 1207 C CA . ALA A 1 168 ? -16.649 6.307 -28.784 1.00 91.56 168 ALA A CA 1
ATOM 1208 C C . ALA A 1 168 ? -15.459 5.832 -27.926 1.00 91.56 168 ALA A C 1
ATOM 1210 O O . ALA A 1 168 ? -15.521 5.909 -26.699 1.00 91.56 168 ALA A O 1
ATOM 1211 N N . ARG A 1 169 ? -14.354 5.427 -28.568 1.00 93.06 169 ARG A N 1
ATOM 1212 C CA . ARG A 1 169 ? -13.090 5.010 -27.939 1.00 93.06 169 ARG A CA 1
ATOM 1213 C C . ARG A 1 169 ? -12.510 6.123 -27.075 1.00 93.06 169 ARG A C 1
ATOM 1215 O O . ARG A 1 169 ? -12.261 5.944 -25.888 1.00 93.06 169 ARG A O 1
ATOM 1222 N N . THR A 1 170 ? -12.339 7.305 -27.665 1.00 92.69 170 THR A N 1
ATOM 1223 C CA . THR A 1 170 ? -11.792 8.479 -26.966 1.00 92.69 170 THR A CA 1
ATOM 1224 C C . THR A 1 170 ? -12.700 8.963 -25.835 1.00 92.69 170 THR A C 1
ATOM 1226 O O . THR A 1 170 ? -12.192 9.372 -24.790 1.00 92.69 170 THR A O 1
ATOM 1229 N N . THR A 1 171 ? -14.022 8.856 -26.002 1.00 93.44 171 THR A N 1
ATOM 1230 C CA . THR A 1 171 ? -14.999 9.143 -24.941 1.00 93.44 171 THR A CA 1
ATOM 1231 C C . THR A 1 171 ? -14.840 8.173 -23.772 1.00 93.44 171 THR A C 1
ATOM 1233 O O . THR A 1 171 ? -14.730 8.623 -22.632 1.00 93.44 171 THR A O 1
ATOM 1236 N N . LEU A 1 172 ? -14.756 6.862 -24.034 1.00 94.00 172 LEU A N 1
ATOM 1237 C CA . LEU A 1 172 ? -14.544 5.858 -22.988 1.00 94.00 172 LEU A CA 1
ATOM 1238 C C . LEU A 1 172 ? -13.221 6.086 -22.248 1.00 94.00 172 LEU A C 1
ATOM 1240 O O . LEU A 1 172 ? -13.219 6.141 -21.023 1.00 94.00 172 LEU A O 1
ATOM 1244 N N . GLN A 1 173 ? -12.122 6.318 -22.972 1.00 94.56 173 GLN A N 1
ATOM 1245 C CA . GLN A 1 173 ? -10.831 6.649 -22.359 1.00 94.56 173 GLN A CA 1
ATOM 1246 C C . GLN A 1 173 ? -10.907 7.912 -21.488 1.00 94.56 173 GLN A C 1
ATOM 1248 O O . GLN A 1 173 ? -10.232 7.997 -20.467 1.00 94.56 173 GLN A O 1
ATOM 1253 N N . GLY A 1 174 ? -11.698 8.917 -21.881 1.00 94.69 174 GLY A N 1
ATOM 1254 C CA . GLY A 1 174 ? -11.921 10.123 -21.080 1.00 94.69 174 GLY A CA 1
ATOM 1255 C C . GLY A 1 174 ? -12.669 9.836 -19.776 1.00 94.69 174 GLY A C 1
ATOM 1256 O O . GLY A 1 174 ? -12.256 10.311 -18.719 1.00 94.69 174 GLY A O 1
ATOM 1257 N N . LEU A 1 175 ? -13.726 9.020 -19.846 1.00 95.25 175 LEU A N 1
ATOM 1258 C CA . LEU A 1 175 ? -14.499 8.582 -18.679 1.00 95.25 175 LEU A CA 1
ATOM 1259 C C . LEU A 1 175 ? -13.652 7.727 -17.730 1.00 95.25 175 LEU A C 1
ATOM 1261 O O . LEU A 1 175 ? -13.653 7.968 -16.524 1.00 95.25 175 LEU A O 1
ATOM 1265 N N . GLN A 1 176 ? -12.879 6.786 -18.276 1.00 96.50 176 GLN A N 1
ATOM 1266 C CA . GLN A 1 176 ? -11.950 5.974 -17.500 1.00 96.50 176 GLN A CA 1
ATOM 1267 C C . GLN A 1 176 ? -10.895 6.850 -16.825 1.00 96.50 176 GLN A C 1
ATOM 1269 O O . GLN A 1 176 ? -10.742 6.781 -15.608 1.00 96.50 176 GLN A O 1
ATOM 1274 N N . LYS A 1 177 ? -10.237 7.740 -17.581 1.00 96.19 177 LYS A N 1
ATOM 1275 C CA . LYS A 1 177 ? -9.235 8.677 -17.052 1.00 96.19 177 LYS A CA 1
ATOM 1276 C C . LYS A 1 177 ? -9.773 9.496 -15.880 1.00 96.19 177 LYS A C 1
ATOM 1278 O O . LYS A 1 177 ? -9.084 9.628 -14.877 1.00 96.19 177 LYS A O 1
ATOM 1283 N N . ALA A 1 178 ? -10.992 10.026 -15.988 1.00 95.31 178 ALA A N 1
ATOM 1284 C CA . ALA A 1 178 ? -11.610 10.814 -14.920 1.00 95.31 178 ALA A CA 1
ATOM 1285 C C . ALA A 1 178 ? -11.783 10.018 -13.612 1.00 95.31 178 ALA A C 1
ATOM 1287 O O . ALA A 1 178 ? -11.709 10.590 -12.525 1.00 95.31 178 ALA A O 1
ATOM 1288 N N . GLN A 1 179 ? -11.982 8.703 -13.713 1.00 95.12 179 GLN A N 1
ATOM 1289 C CA . GLN A 1 179 ? -12.061 7.814 -12.561 1.00 95.12 179 GLN A CA 1
ATOM 1290 C C . GLN A 1 179 ? -10.668 7.459 -12.025 1.00 95.12 179 GLN A C 1
ATOM 1292 O O . GLN A 1 179 ? -10.416 7.647 -10.841 1.00 95.12 179 GLN A O 1
ATOM 1297 N N . ILE A 1 180 ? -9.745 6.986 -12.859 1.00 96.12 180 ILE A N 1
ATOM 1298 C CA . ILE A 1 180 ? -8.485 6.397 -12.371 1.00 96.12 180 ILE A CA 1
ATOM 1299 C C . ILE A 1 180 ? -7.365 7.413 -12.095 1.00 96.12 180 ILE A C 1
ATOM 1301 O O . ILE A 1 180 ? -6.343 7.056 -11.512 1.00 96.12 180 ILE A O 1
ATOM 1305 N N . GLN A 1 181 ? -7.516 8.670 -12.527 1.00 97.38 181 GLN A N 1
ATOM 1306 C CA . GLN A 1 181 ? -6.485 9.698 -12.369 1.00 97.38 181 GLN A CA 1
ATOM 1307 C C . GLN A 1 181 ? -6.423 10.281 -10.952 1.00 97.38 181 GLN A C 1
ATOM 1309 O O . GLN A 1 181 ? -7.425 10.759 -10.421 1.00 97.38 181 GLN A O 1
ATOM 1314 N N . PHE A 1 182 ? -5.198 10.402 -10.439 1.00 98.00 182 PHE A N 1
ATOM 1315 C CA . PHE A 1 182 ? -4.828 11.202 -9.275 1.00 98.00 182 PHE A CA 1
ATOM 1316 C C . PHE A 1 182 ? -3.902 12.343 -9.710 1.00 98.00 182 PHE A C 1
ATOM 1318 O O . PHE A 1 182 ? -2.775 12.113 -10.148 1.00 98.00 182 PHE A O 1
ATOM 1325 N N . THR A 1 183 ? -4.366 13.590 -9.621 1.00 97.00 183 THR A N 1
ATOM 1326 C CA . THR A 1 183 ? -3.532 14.763 -9.931 1.00 97.00 183 THR A CA 1
ATOM 1327 C C . THR A 1 183 ? -2.684 15.126 -8.720 1.00 97.00 183 THR A C 1
ATOM 1329 O O . THR A 1 183 ? -3.235 15.396 -7.656 1.00 97.00 183 THR A O 1
ATOM 1332 N N . ILE A 1 184 ? -1.361 15.176 -8.885 1.00 98.00 184 ILE A N 1
ATOM 1333 C CA . ILE A 1 184 ? -0.435 15.421 -7.775 1.00 98.00 184 ILE A CA 1
ATOM 1334 C C . ILE A 1 184 ? 0.029 16.888 -7.787 1.00 98.00 184 ILE A C 1
ATOM 1336 O O . ILE A 1 184 ? 0.762 17.297 -8.699 1.00 98.00 184 ILE A O 1
ATOM 1340 N N . PRO A 1 185 ? -0.389 17.708 -6.807 1.00 97.69 185 PRO A N 1
ATOM 1341 C CA . PRO A 1 185 ? -0.015 19.114 -6.748 1.00 97.69 185 PRO A CA 1
ATOM 1342 C C . PRO A 1 185 ? 1.377 19.323 -6.140 1.00 97.69 185 PRO A C 1
ATOM 1344 O O . PRO A 1 185 ? 1.954 18.421 -5.530 1.00 97.69 185 PRO A O 1
ATOM 1347 N N . SER A 1 186 ? 1.909 20.541 -6.279 1.00 97.44 186 SER A N 1
ATOM 1348 C CA . 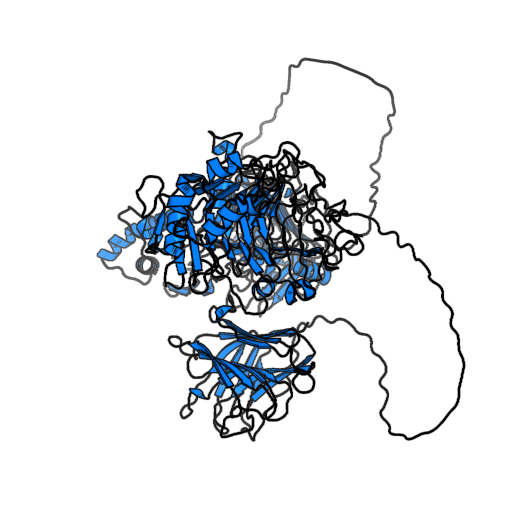SER A 1 186 ? 3.204 20.918 -5.703 1.00 97.44 186 SER A CA 1
ATOM 1349 C C . SER A 1 186 ? 3.259 20.749 -4.180 1.00 97.44 186 SER A C 1
ATOM 1351 O O . SER A 1 186 ? 2.225 20.798 -3.511 1.00 97.44 186 SER A O 1
ATOM 1353 N N . ASN A 1 187 ? 4.476 20.630 -3.640 1.00 97.00 187 ASN A N 1
ATOM 1354 C CA . ASN A 1 187 ? 4.763 20.527 -2.201 1.00 97.00 187 ASN A CA 1
ATOM 1355 C C . ASN A 1 187 ? 4.068 19.329 -1.535 1.00 97.00 187 ASN A C 1
ATOM 1357 O O . ASN A 1 187 ? 3.438 19.448 -0.482 1.00 97.00 187 ASN A O 1
ATOM 1361 N N . THR A 1 188 ? 4.149 18.167 -2.178 1.00 97.56 188 THR A N 1
ATOM 1362 C CA . THR A 1 188 ? 3.429 16.965 -1.745 1.00 97.56 188 THR A CA 1
ATOM 1363 C C . THR A 1 188 ? 4.407 15.824 -1.497 1.00 97.56 188 THR A C 1
ATOM 1365 O O . THR A 1 188 ? 5.226 15.505 -2.357 1.00 97.56 188 THR A O 1
ATOM 1368 N N . THR A 1 189 ? 4.300 15.191 -0.330 1.00 96.00 189 THR A N 1
ATOM 1369 C CA . THR A 1 189 ? 4.925 13.893 -0.048 1.00 96.00 189 THR A CA 1
ATOM 1370 C C . THR A 1 189 ? 3.836 12.829 -0.008 1.00 96.00 189 THR A C 1
ATOM 1372 O O . THR A 1 189 ? 2.897 12.962 0.770 1.00 96.00 189 THR A O 1
ATOM 1375 N N . ILE A 1 190 ? 3.963 11.775 -0.813 1.00 97.19 190 ILE A N 1
ATOM 1376 C CA . ILE A 1 190 ? 3.100 10.589 -0.766 1.00 97.19 190 ILE A CA 1
ATOM 1377 C C . ILE A 1 190 ? 3.961 9.397 -0.365 1.00 97.19 190 ILE A C 1
ATOM 1379 O O . ILE A 1 190 ? 5.004 9.149 -0.972 1.00 97.19 190 ILE A O 1
ATOM 1383 N N . MET A 1 191 ? 3.542 8.676 0.667 1.00 90.81 191 MET A N 1
ATOM 1384 C CA . MET A 1 191 ? 4.358 7.650 1.303 1.00 90.81 191 MET A CA 1
ATOM 1385 C C . MET A 1 191 ? 3.527 6.420 1.639 1.00 90.81 191 MET A C 1
ATOM 1387 O O . MET A 1 191 ? 2.522 6.528 2.335 1.00 90.81 191 MET A O 1
ATOM 1391 N N . GLY A 1 192 ? 3.953 5.246 1.186 1.00 90.69 192 GLY A N 1
ATOM 1392 C CA . GLY A 1 192 ? 3.349 3.997 1.631 1.00 90.69 192 GLY A CA 1
ATOM 1393 C C . GLY A 1 192 ? 3.755 3.645 3.062 1.00 90.69 192 GLY A C 1
ATOM 1394 O O . GLY A 1 192 ? 4.912 3.824 3.450 1.00 90.69 192 GLY A O 1
ATOM 1395 N N . VAL A 1 193 ? 2.806 3.148 3.849 1.00 81.94 193 VAL A N 1
ATOM 1396 C CA . VAL A 1 193 ? 3.026 2.628 5.205 1.00 81.94 193 VAL A CA 1
ATOM 1397 C C . VAL A 1 193 ? 3.183 1.114 5.138 1.00 81.94 193 VAL A C 1
ATOM 1399 O O . VAL A 1 193 ? 2.385 0.433 4.500 1.00 81.94 193 VAL A O 1
ATOM 1402 N N . GLY A 1 194 ? 4.201 0.581 5.812 1.00 77.06 194 GLY A N 1
ATOM 1403 C CA . GLY A 1 194 ? 4.470 -0.854 5.802 1.00 77.06 194 GLY A CA 1
ATOM 1404 C C . GLY A 1 194 ? 5.083 -1.335 4.485 1.00 77.06 194 GLY A C 1
ATOM 1405 O O . GLY A 1 194 ? 5.773 -0.589 3.790 1.00 77.06 194 GLY A O 1
ATOM 1406 N N . ALA A 1 195 ? 4.875 -2.613 4.169 1.00 76.31 195 ALA A N 1
ATOM 1407 C CA . ALA A 1 195 ? 5.423 -3.263 2.972 1.00 76.31 195 ALA A CA 1
ATOM 1408 C C . ALA A 1 195 ? 4.365 -3.573 1.901 1.00 76.31 195 ALA A C 1
ATOM 1410 O O . ALA A 1 195 ? 4.692 -4.115 0.850 1.00 76.31 195 ALA A O 1
ATOM 1411 N N . ASP A 1 196 ? 3.104 -3.260 2.180 1.00 77.31 196 ASP A N 1
ATOM 1412 C CA . ASP A 1 196 ? 1.921 -3.661 1.419 1.00 77.31 196 ASP A CA 1
ATOM 1413 C C . ASP A 1 196 ? 1.084 -2.465 0.939 1.00 77.31 196 ASP A C 1
ATOM 1415 O O . ASP A 1 196 ? -0.051 -2.640 0.493 1.00 77.31 196 ASP A O 1
ATOM 1419 N N . ALA A 1 197 ? 1.638 -1.251 1.003 1.00 83.06 197 ALA A N 1
ATOM 1420 C CA . ALA A 1 197 ? 1.005 -0.055 0.468 1.00 83.06 197 ALA A CA 1
ATOM 1421 C C . ALA A 1 197 ? 1.033 -0.052 -1.069 1.00 83.06 197 ALA A C 1
ATOM 1423 O O . ALA A 1 197 ? 2.109 -0.083 -1.680 1.00 83.06 197 ALA A O 1
ATOM 1424 N N . LYS A 1 198 ? -0.149 0.004 -1.696 1.00 90.69 198 LYS A N 1
ATOM 1425 C CA . LYS A 1 198 ? -0.302 -0.106 -3.152 1.00 90.69 198 LYS A CA 1
ATOM 1426 C C . LYS A 1 198 ? -1.233 0.939 -3.748 1.00 90.69 198 LYS A C 1
ATOM 1428 O O . LYS A 1 198 ? -2.246 1.291 -3.150 1.00 90.69 198 LYS A O 1
ATOM 1433 N N . ILE A 1 199 ? -0.936 1.333 -4.980 1.00 95.81 199 ILE A N 1
ATOM 1434 C CA . ILE A 1 199 ? -1.859 1.979 -5.910 1.00 95.81 199 ILE A CA 1
ATOM 1435 C C . ILE A 1 199 ? -2.135 0.984 -7.041 1.00 95.81 199 ILE A C 1
ATOM 1437 O O . ILE A 1 199 ? -1.222 0.614 -7.776 1.00 95.81 199 ILE A O 1
ATOM 1441 N N . ILE A 1 200 ? -3.381 0.539 -7.171 1.00 94.69 200 ILE A N 1
ATOM 1442 C CA . ILE A 1 200 ? -3.804 -0.454 -8.167 1.00 94.69 200 ILE A CA 1
ATOM 1443 C C . ILE A 1 200 ? -4.733 0.214 -9.169 1.00 94.69 200 ILE A C 1
ATOM 1445 O O . ILE A 1 200 ? -5.641 0.942 -8.771 1.00 94.69 200 ILE A O 1
ATOM 1449 N N . ASP A 1 201 ? -4.497 0.007 -10.463 1.00 93.19 201 ASP A N 1
ATOM 1450 C CA . ASP A 1 201 ? -5.272 0.614 -11.552 1.00 93.19 201 ASP A CA 1
ATOM 1451 C C . ASP A 1 201 ? -5.425 2.139 -11.416 1.00 93.19 201 ASP A C 1
ATOM 1453 O O . ASP A 1 201 ? -6.431 2.730 -11.814 1.00 93.19 201 ASP A O 1
ATOM 1457 N N . GLY A 1 202 ? -4.433 2.786 -10.804 1.00 94.44 202 GLY A N 1
ATOM 1458 C CA . GLY A 1 202 ? -4.384 4.222 -10.573 1.00 94.44 202 GLY A CA 1
ATOM 1459 C C . GLY A 1 202 ? -3.339 4.889 -11.458 1.00 94.44 202 GLY A C 1
ATOM 1460 O O . GLY A 1 202 ? -2.254 4.356 -11.667 1.00 94.44 202 GLY A O 1
ATOM 1461 N N . TYR A 1 203 ? -3.658 6.084 -11.948 1.00 92.12 203 TYR A N 1
ATOM 1462 C CA . TYR A 1 203 ? -2.793 6.890 -12.810 1.00 92.12 203 TYR A CA 1
ATOM 1463 C C . TYR A 1 203 ? -2.361 8.159 -12.067 1.00 92.12 203 TYR A C 1
ATOM 1465 O O . TYR A 1 203 ? -3.167 9.075 -11.877 1.00 92.12 203 TYR A O 1
ATOM 1473 N N . PHE A 1 204 ? -1.100 8.240 -11.634 1.00 98.19 204 PHE A N 1
ATOM 1474 C CA . PHE A 1 204 ? -0.559 9.448 -11.001 1.00 98.19 204 PHE A CA 1
ATOM 1475 C C . PHE A 1 204 ? -0.133 10.457 -12.066 1.00 98.19 204 PHE A C 1
ATOM 1477 O O . PHE A 1 204 ? 0.709 10.176 -12.915 1.00 98.19 204 PHE A O 1
ATOM 1484 N N . ASN A 1 205 ? -0.709 11.654 -12.008 1.00 97.56 205 ASN A N 1
ATOM 1485 C CA . ASN A 1 205 ? -0.511 12.717 -12.982 1.00 97.56 205 ASN A CA 1
ATOM 1486 C C . ASN A 1 205 ? 0.150 13.934 -12.332 1.00 97.56 205 ASN A C 1
ATOM 1488 O O . ASN A 1 205 ? -0.512 14.730 -11.660 1.00 97.56 205 ASN A O 1
ATOM 1492 N N . ILE A 1 206 ? 1.446 14.094 -12.576 1.00 97.81 206 ILE A N 1
ATOM 1493 C CA . ILE A 1 206 ? 2.254 15.241 -12.169 1.00 97.81 206 ILE A CA 1
ATOM 1494 C C . ILE A 1 206 ? 2.353 16.155 -13.384 1.00 97.81 206 ILE A C 1
ATOM 1496 O O . ILE A 1 206 ? 3.083 15.862 -14.323 1.00 97.81 206 ILE A O 1
ATOM 1500 N N . ASN A 1 207 ? 1.582 17.240 -13.403 1.00 95.44 207 ASN A N 1
ATOM 1501 C CA . ASN A 1 207 ? 1.527 18.136 -14.555 1.00 95.44 207 ASN A CA 1
ATOM 1502 C C . ASN A 1 207 ? 1.722 19.587 -14.118 1.00 95.44 207 ASN A C 1
ATOM 1504 O O . ASN A 1 207 ? 0.901 20.112 -13.365 1.00 95.44 207 ASN A O 1
ATOM 1508 N N . ALA A 1 208 ? 2.803 20.210 -14.594 1.00 94.94 208 ALA A N 1
ATOM 1509 C CA . ALA A 1 208 ? 3.196 21.580 -14.269 1.00 94.94 208 ALA A CA 1
ATOM 1510 C C . ALA A 1 208 ? 3.269 21.856 -12.750 1.00 94.94 208 ALA A C 1
ATOM 1512 O O . ALA A 1 208 ? 2.948 22.951 -12.278 1.00 94.94 208 ALA A O 1
ATOM 1513 N N . THR A 1 209 ? 3.683 20.851 -11.975 1.00 96.69 209 THR A N 1
ATOM 1514 C CA . THR A 1 209 ? 3.839 20.907 -10.516 1.00 96.69 209 THR A CA 1
ATOM 1515 C C . THR A 1 209 ? 5.274 20.586 -10.112 1.00 96.69 209 THR A C 1
ATOM 1517 O O . THR A 1 209 ? 6.066 20.071 -10.902 1.00 96.69 209 THR A O 1
ATOM 1520 N N . SER A 1 210 ? 5.649 20.955 -8.888 1.00 97.38 210 SER A N 1
ATOM 1521 C CA . SER A 1 210 ? 7.034 20.843 -8.439 1.00 97.38 210 SER A CA 1
ATOM 1522 C C . SER A 1 210 ? 7.177 20.506 -6.967 1.00 97.38 210 SER A C 1
ATOM 1524 O O . SER A 1 210 ? 6.259 20.756 -6.187 1.00 97.38 210 SER A O 1
ATOM 1526 N N . ASN A 1 211 ? 8.365 20.044 -6.576 1.00 97.50 211 ASN A N 1
ATOM 1527 C CA . ASN A 1 211 ? 8.698 19.703 -5.195 1.00 97.50 211 ASN A CA 1
ATOM 1528 C C . ASN A 1 211 ? 7.799 18.568 -4.679 1.00 97.50 211 ASN A C 1
ATOM 1530 O O . ASN A 1 211 ? 6.905 18.780 -3.857 1.00 97.50 211 ASN A O 1
ATOM 1534 N N . ILE A 1 212 ? 7.995 17.372 -5.238 1.00 98.19 212 ILE A N 1
ATOM 1535 C CA . ILE A 1 212 ? 7.169 16.189 -4.970 1.00 98.19 212 ILE A CA 1
ATOM 1536 C C . ILE A 1 212 ? 8.055 15.011 -4.564 1.00 98.19 212 ILE A C 1
ATOM 1538 O O . ILE A 1 212 ? 9.078 14.741 -5.192 1.00 98.19 212 ILE A O 1
ATOM 1542 N N . VAL A 1 213 ? 7.630 14.293 -3.527 1.00 97.38 213 VAL A N 1
ATOM 1543 C CA . VAL A 1 213 ? 8.265 13.063 -3.044 1.00 97.38 213 VAL A CA 1
ATOM 1544 C C . VAL A 1 213 ? 7.246 11.927 -3.115 1.00 97.38 213 VAL A C 1
ATOM 1546 O O . VAL A 1 213 ? 6.145 12.063 -2.585 1.00 97.38 213 VAL A O 1
ATOM 1549 N N . ILE A 1 214 ? 7.601 10.810 -3.751 1.00 97.69 214 ILE A N 1
ATOM 1550 C CA . ILE A 1 214 ? 6.794 9.580 -3.793 1.00 97.69 214 ILE A CA 1
ATOM 1551 C C . ILE A 1 214 ? 7.671 8.437 -3.302 1.00 97.69 214 ILE A C 1
ATOM 1553 O O . ILE A 1 214 ? 8.704 8.161 -3.914 1.00 97.69 214 ILE A O 1
ATOM 1557 N N . ARG A 1 215 ? 7.291 7.794 -2.191 1.00 94.31 215 ARG A N 1
ATOM 1558 C CA . ARG A 1 215 ? 8.119 6.752 -1.573 1.00 94.31 215 ARG A CA 1
ATOM 1559 C C . ARG A 1 215 ? 7.353 5.533 -1.094 1.00 94.31 215 ARG A C 1
ATOM 1561 O O . ARG A 1 215 ? 6.221 5.654 -0.635 1.00 94.31 215 ARG A O 1
ATOM 1568 N N . ASN A 1 216 ? 8.023 4.382 -1.116 1.00 92.44 216 ASN A N 1
ATOM 1569 C CA . ASN A 1 216 ? 7.559 3.145 -0.481 1.00 92.44 216 ASN A CA 1
ATOM 1570 C C . ASN A 1 216 ? 6.197 2.638 -0.978 1.00 92.44 216 ASN A C 1
ATOM 1572 O O . ASN A 1 216 ? 5.381 2.171 -0.192 1.00 92.44 216 ASN A O 1
ATOM 1576 N N . LEU A 1 217 ? 5.935 2.767 -2.279 1.00 94.56 217 LEU A N 1
ATOM 1577 C CA . LEU A 1 217 ? 4.659 2.393 -2.886 1.00 94.56 217 LEU A CA 1
ATOM 1578 C C . LEU A 1 217 ? 4.842 1.371 -3.996 1.00 94.56 217 LEU A C 1
ATOM 1580 O O . LEU A 1 217 ? 5.715 1.516 -4.855 1.00 94.56 217 LEU A O 1
ATOM 1584 N N . GLU A 1 218 ? 3.979 0.361 -3.998 1.00 96.88 218 GLU A N 1
ATOM 1585 C CA . GLU A 1 218 ? 3.790 -0.506 -5.152 1.00 96.88 218 GLU A CA 1
ATOM 1586 C C . GLU A 1 218 ? 2.720 0.090 -6.076 1.00 96.88 218 GLU A C 1
ATOM 1588 O O . GLU A 1 218 ? 1.632 0.447 -5.635 1.00 96.88 218 GLU A O 1
ATOM 1593 N N . PHE A 1 219 ? 3.014 0.188 -7.365 1.00 98.19 219 PHE A N 1
ATOM 1594 C CA . PHE A 1 219 ? 2.080 0.569 -8.408 1.00 98.19 219 PHE A CA 1
ATOM 1595 C C . PHE A 1 219 ? 1.824 -0.638 -9.302 1.00 98.19 219 PHE A C 1
ATOM 1597 O O . PHE A 1 219 ? 2.755 -1.213 -9.878 1.00 98.19 219 PHE A O 1
ATOM 1604 N N . GLN A 1 220 ? 0.548 -0.971 -9.447 1.00 95.50 220 GLN A N 1
ATOM 1605 C CA . GLN A 1 220 ? 0.056 -1.807 -10.526 1.00 95.50 220 GLN A CA 1
ATOM 1606 C C . GLN A 1 220 ? -0.538 -0.892 -11.597 1.00 95.50 220 GLN A C 1
ATOM 1608 O O . GLN A 1 220 ? -1.495 -0.157 -11.330 1.00 95.50 220 GLN A O 1
ATOM 1613 N N . ALA A 1 221 ? 0.081 -0.894 -12.777 1.00 95.69 221 ALA A N 1
ATOM 1614 C CA . ALA A 1 221 ? -0.296 -0.016 -13.872 1.00 95.69 221 ALA A CA 1
ATOM 1615 C C . ALA A 1 221 ? -1.751 -0.267 -14.315 1.00 95.69 221 ALA A C 1
ATOM 1617 O O . ALA A 1 221 ? -2.179 -1.417 -14.372 1.00 95.69 221 ALA A O 1
ATOM 1618 N N . PRO A 1 222 ? -2.521 0.789 -14.630 1.00 94.62 222 PRO A N 1
ATOM 1619 C CA . PRO A 1 222 ? -3.894 0.641 -15.096 1.00 94.62 222 PRO A CA 1
ATOM 1620 C C . PRO A 1 222 ? -3.974 0.093 -16.521 1.00 94.62 222 PRO A C 1
ATOM 1622 O O . PRO A 1 222 ? -3.299 0.592 -17.423 1.00 94.62 222 PRO A O 1
ATOM 1625 N N . GLN A 1 223 ? -4.907 -0.832 -16.744 1.00 94.06 223 GLN A N 1
ATOM 1626 C CA . GLN A 1 223 ? -5.278 -1.287 -18.083 1.00 94.06 223 GLN A CA 1
ATOM 1627 C C . GLN A 1 223 ? -6.133 -0.244 -18.816 1.00 94.06 223 GLN A C 1
ATOM 1629 O O . GLN A 1 223 ? -7.173 0.193 -18.325 1.00 94.06 223 GLN A O 1
ATOM 1634 N N . ASP A 1 224 ? -5.759 0.119 -20.039 1.00 95.88 224 ASP A N 1
ATOM 1635 C CA . ASP A 1 224 ? -6.619 0.867 -20.955 1.00 95.88 224 ASP A CA 1
ATOM 1636 C C . ASP A 1 224 ? -7.723 -0.049 -21.503 1.00 95.88 224 ASP A C 1
ATOM 1638 O O . ASP A 1 224 ? -7.459 -1.051 -22.173 1.00 95.88 224 ASP A O 1
ATOM 1642 N N . LEU A 1 225 ? -8.988 0.286 -21.242 1.00 94.12 225 LEU A N 1
ATOM 1643 C CA . LEU A 1 225 ? -10.123 -0.498 -21.745 1.00 94.12 225 LEU A CA 1
ATOM 1644 C C . LEU A 1 225 ? -10.314 -0.347 -23.262 1.00 94.12 225 LEU A C 1
ATOM 1646 O O . LEU A 1 225 ? -11.029 -1.135 -23.882 1.00 94.12 225 LEU A O 1
ATOM 1650 N N . ALA A 1 226 ? -9.683 0.660 -23.864 1.00 94.31 226 ALA A N 1
ATOM 1651 C CA . ALA A 1 226 ? -9.909 1.080 -25.235 1.00 94.31 226 ALA A CA 1
ATOM 1652 C C . ALA A 1 226 ? -8.608 1.505 -25.959 1.00 94.31 226 ALA A C 1
ATOM 1654 O O . ALA A 1 226 ? -8.546 2.620 -26.513 1.00 94.31 226 ALA A O 1
ATOM 1655 N N . PRO A 1 227 ? -7.577 0.628 -25.995 1.00 95.12 227 PRO A N 1
ATOM 1656 C CA . PRO A 1 227 ? -6.294 0.938 -26.611 1.00 95.12 227 PRO A CA 1
ATOM 1657 C C . PRO A 1 227 ? -6.460 1.208 -28.112 1.00 95.12 227 PRO A C 1
ATOM 1659 O O . PRO A 1 227 ? -7.318 0.642 -28.797 1.00 95.12 227 PRO A O 1
ATOM 1662 N N . ALA A 1 228 ? -5.650 2.122 -28.641 1.00 94.12 228 ALA A N 1
ATOM 1663 C CA . ALA A 1 228 ? -5.622 2.403 -30.071 1.00 94.12 228 ALA A CA 1
ATOM 1664 C C . ALA A 1 228 ? -4.870 1.289 -30.811 1.00 94.12 228 ALA A C 1
ATOM 1666 O O . ALA A 1 228 ? -3.907 0.752 -30.277 1.00 94.12 228 ALA A O 1
ATOM 1667 N N . TYR A 1 229 ? -5.263 0.983 -32.047 1.00 92.88 229 TYR A N 1
ATOM 1668 C CA . TYR A 1 229 ? -4.515 0.069 -32.910 1.00 92.88 229 TYR A CA 1
ATOM 1669 C C . TYR A 1 229 ? -4.093 0.792 -34.182 1.00 92.88 229 TYR A C 1
ATOM 1671 O O . TYR A 1 229 ? -4.916 1.415 -34.856 1.00 92.88 229 TYR A O 1
ATOM 1679 N N . THR A 1 230 ? -2.809 0.704 -34.505 1.00 89.94 230 THR A N 1
ATOM 1680 C CA . THR A 1 230 ? -2.282 1.110 -35.807 1.00 89.94 230 THR A CA 1
ATOM 1681 C C . THR A 1 230 ? -2.431 -0.072 -36.754 1.00 89.94 230 THR A C 1
ATOM 1683 O O . THR A 1 230 ? -1.859 -1.119 -36.488 1.00 89.94 230 THR A O 1
ATOM 1686 N N . ASN A 1 231 ? -3.172 0.080 -37.854 1.00 83.69 231 ASN A N 1
ATOM 1687 C CA . ASN A 1 231 ? -3.406 -0.979 -38.848 1.00 83.69 231 ASN A CA 1
ATOM 1688 C C . ASN A 1 231 ? -2.569 -0.804 -40.128 1.00 83.69 231 ASN A C 1
ATOM 1690 O O . ASN A 1 231 ? -2.888 -1.363 -41.172 1.00 83.69 231 ASN A O 1
ATOM 1694 N N . THR A 1 232 ? -1.498 -0.015 -40.074 1.00 86.06 232 THR A N 1
ATOM 1695 C CA . THR A 1 232 ? -0.580 0.149 -41.205 1.00 86.06 232 THR A CA 1
ATOM 1696 C C . THR A 1 232 ? 0.325 -1.076 -41.321 1.00 86.06 232 THR A C 1
ATOM 1698 O O . THR A 1 232 ? 1.014 -1.423 -40.361 1.00 86.06 232 THR A O 1
ATOM 1701 N N . VAL A 1 233 ? 0.349 -1.688 -42.511 1.00 82.50 233 VAL A N 1
ATOM 1702 C CA . VAL A 1 233 ? 1.140 -2.896 -42.788 1.00 82.50 233 VAL A CA 1
ATOM 1703 C C . VAL A 1 233 ? 2.619 -2.680 -42.456 1.00 82.50 233 VAL A C 1
ATOM 1705 O O . VAL A 1 233 ? 3.252 -1.773 -42.999 1.00 82.50 233 VAL A O 1
ATOM 1708 N N . GLY A 1 234 ? 3.171 -3.526 -41.587 1.00 83.31 234 GLY A N 1
ATOM 1709 C CA . GLY A 1 234 ? 4.560 -3.464 -41.122 1.00 83.31 234 GLY A CA 1
ATOM 1710 C C . GLY A 1 234 ? 4.809 -2.519 -39.939 1.00 83.31 234 GLY A C 1
ATOM 1711 O O . GLY A 1 234 ? 5.947 -2.414 -39.477 1.00 83.31 234 GLY A O 1
ATOM 1712 N N . SER A 1 235 ? 3.779 -1.839 -39.433 1.00 86.00 235 SER A N 1
ATOM 1713 C CA . SER A 1 235 ? 3.837 -1.012 -38.222 1.00 86.00 235 SER A CA 1
ATOM 1714 C C . SER A 1 235 ? 2.617 -1.233 -37.324 1.00 86.00 235 SER A C 1
ATOM 1716 O O . SER A 1 235 ? 2.139 -0.304 -36.672 1.00 86.00 235 SER A O 1
ATOM 1718 N N . GLU A 1 236 ? 2.071 -2.446 -37.337 1.00 90.31 236 GLU A N 1
ATOM 1719 C CA . GLU A 1 236 ? 0.883 -2.810 -36.580 1.00 90.31 236 GLU A CA 1
ATOM 1720 C C . GLU A 1 236 ? 1.183 -2.767 -35.082 1.00 90.31 236 GLU A C 1
ATOM 1722 O O . GLU A 1 236 ? 2.084 -3.466 -34.627 1.00 90.31 236 GLU A O 1
ATOM 1727 N N . GLU A 1 237 ? 0.473 -1.978 -34.279 1.00 91.06 237 GLU A N 1
ATOM 1728 C CA . GLU A 1 237 ? 0.763 -1.892 -32.839 1.00 91.06 237 GLU A CA 1
ATOM 1729 C C . GLU A 1 237 ? -0.446 -1.412 -32.034 1.00 91.06 237 GLU A C 1
ATOM 1731 O O . GLU A 1 237 ? -1.143 -0.474 -32.433 1.00 91.06 237 GLU A O 1
ATOM 1736 N N . TRP A 1 238 ? -0.655 -2.040 -30.876 1.00 93.38 238 TRP A N 1
ATOM 1737 C CA . TRP A 1 238 ? -1.588 -1.586 -29.852 1.00 93.38 238 TRP A CA 1
ATOM 1738 C C . TRP A 1 238 ? -0.926 -0.529 -28.963 1.00 93.38 238 TRP A C 1
ATOM 1740 O O . TRP A 1 238 ? 0.217 -0.685 -28.542 1.00 93.38 238 TRP A O 1
ATOM 1750 N N . ASN A 1 239 ? -1.636 0.561 -28.689 1.00 92.44 239 ASN A N 1
ATOM 1751 C CA . ASN A 1 239 ? -1.139 1.684 -27.903 1.00 92.44 239 ASN A CA 1
ATOM 1752 C C . ASN A 1 239 ? -2.180 2.088 -26.858 1.00 92.44 239 ASN A C 1
ATOM 1754 O O . ASN A 1 239 ? -3.214 2.686 -27.183 1.00 92.44 239 ASN A O 1
ATOM 1758 N N . ALA A 1 240 ? -1.888 1.761 -25.604 1.00 94.88 240 ALA A N 1
ATOM 1759 C CA . ALA A 1 240 ? -2.634 2.229 -24.450 1.00 94.88 240 ALA A CA 1
ATOM 1760 C C . ALA A 1 240 ? -2.302 3.691 -24.117 1.00 94.88 240 ALA A C 1
ATOM 1762 O O . ALA A 1 240 ? -1.318 4.262 -24.588 1.00 94.88 240 ALA A O 1
ATOM 1763 N N . LYS A 1 241 ? -3.155 4.316 -23.304 1.00 92.44 241 LYS A N 1
ATOM 1764 C CA . LYS A 1 241 ? -3.042 5.735 -22.942 1.00 92.44 241 LYS A CA 1
ATOM 1765 C C . LYS A 1 241 ? -2.458 5.987 -21.555 1.00 92.44 241 LYS A C 1
ATOM 1767 O O . LYS A 1 241 ? -1.932 7.079 -21.309 1.00 92.44 241 LYS A O 1
ATOM 1772 N N . PHE A 1 242 ? -2.645 5.050 -20.632 1.00 94.94 242 PHE A N 1
ATOM 1773 C CA . PHE A 1 242 ? -2.435 5.284 -19.207 1.00 94.94 242 PHE A CA 1
ATOM 1774 C C . PHE A 1 242 ? -1.100 4.723 -18.739 1.00 94.94 242 PHE A C 1
ATOM 1776 O O . PHE A 1 242 ? -0.704 3.626 -19.120 1.00 94.94 242 PHE A O 1
ATOM 1783 N N . LYS A 1 243 ? -0.431 5.512 -17.901 1.00 94.62 243 LYS A N 1
ATOM 1784 C CA . LYS A 1 243 ? 0.809 5.141 -17.222 1.00 94.62 243 LYS A CA 1
ATOM 1785 C C . LYS A 1 243 ? 0.517 4.752 -15.772 1.00 94.62 243 LYS A C 1
ATOM 1787 O O . LYS A 1 243 ? -0.567 5.050 -15.275 1.00 94.62 243 LYS A O 1
ATOM 1792 N N . ALA A 1 244 ? 1.483 4.195 -15.048 1.00 96.94 244 ALA A N 1
ATOM 1793 C CA . ALA A 1 244 ? 1.391 4.217 -13.583 1.00 96.94 244 ALA A CA 1
ATOM 1794 C C . ALA A 1 244 ? 1.682 5.635 -13.045 1.00 96.94 244 ALA A C 1
ATOM 1796 O O . ALA A 1 244 ? 0.893 6.190 -12.277 1.00 96.94 244 ALA A O 1
ATOM 1797 N N . ILE A 1 245 ? 2.761 6.268 -13.519 1.00 98.38 245 ILE A N 1
ATOM 1798 C CA . ILE A 1 245 ? 3.129 7.653 -13.195 1.00 98.38 245 ILE A CA 1
ATOM 1799 C C . ILE A 1 245 ? 3.456 8.419 -14.484 1.00 98.38 245 ILE A C 1
ATOM 1801 O O . ILE A 1 245 ? 4.265 7.985 -15.301 1.00 98.38 245 ILE A O 1
ATOM 1805 N N . SER A 1 246 ? 2.850 9.590 -14.658 1.00 97.00 246 SER A N 1
ATOM 1806 C CA . SER A 1 246 ? 3.156 10.527 -15.740 1.00 97.00 246 SER A CA 1
ATOM 1807 C C . SER A 1 246 ? 3.619 11.860 -15.167 1.00 97.00 246 SER A C 1
ATOM 1809 O O . SER A 1 246 ? 2.954 12.443 -14.308 1.00 97.00 246 SER A O 1
ATOM 1811 N N . VAL A 1 247 ? 4.761 12.335 -15.660 1.00 97.12 247 VAL A N 1
ATOM 1812 C CA . VAL A 1 247 ? 5.368 13.618 -15.312 1.00 97.12 247 VAL A CA 1
ATOM 1813 C C . VAL A 1 247 ? 5.445 14.475 -16.568 1.00 97.12 247 VAL A C 1
ATOM 1815 O O . VAL A 1 247 ? 6.160 14.145 -17.506 1.00 97.12 247 VAL A O 1
ATOM 1818 N N . VAL A 1 248 ? 4.715 15.584 -16.584 1.00 94.25 248 VAL A N 1
ATOM 1819 C CA . VAL A 1 248 ? 4.624 16.516 -17.714 1.00 94.25 248 VAL A CA 1
ATOM 1820 C C . VAL A 1 248 ? 4.961 17.909 -17.197 1.00 94.25 248 VAL A C 1
ATOM 1822 O O . VAL A 1 248 ? 4.249 18.449 -16.350 1.00 94.25 248 VAL A O 1
ATOM 1825 N N . THR A 1 249 ? 6.071 18.496 -17.646 1.00 93.62 249 THR A N 1
ATOM 1826 C CA . THR A 1 249 ? 6.578 19.783 -17.119 1.00 93.62 249 THR A CA 1
ATOM 1827 C C . THR A 1 249 ? 6.811 19.778 -15.592 1.00 93.62 249 THR A C 1
ATOM 1829 O O . THR A 1 249 ? 6.827 20.827 -14.945 1.00 93.62 249 THR A O 1
ATOM 1832 N N . GLY A 1 250 ? 6.982 18.600 -14.986 1.00 95.62 250 GLY A N 1
ATOM 1833 C CA . GLY A 1 250 ? 7.195 18.447 -13.546 1.00 95.62 250 GLY A CA 1
ATOM 1834 C C . GLY A 1 250 ? 8.640 18.743 -13.147 1.00 95.62 250 GLY A C 1
ATOM 1835 O O . GLY A 1 250 ? 9.564 18.419 -13.892 1.00 95.62 250 GLY A O 1
ATOM 1836 N N . LYS A 1 251 ? 8.864 19.364 -11.980 1.00 96.12 251 LYS A N 1
ATOM 1837 C CA . LYS A 1 251 ? 10.220 19.747 -11.534 1.00 96.12 251 LYS A CA 1
ATOM 1838 C C . LYS A 1 251 ? 10.510 19.397 -10.081 1.00 96.12 251 LYS A C 1
ATOM 1840 O O . LYS A 1 251 ? 9.606 19.486 -9.260 1.00 96.12 251 LYS A O 1
ATOM 1845 N N . GLN A 1 252 ? 11.764 19.104 -9.733 1.00 97.19 252 GLN A N 1
ATOM 1846 C CA . GLN A 1 252 ? 12.159 18.762 -8.353 1.00 97.19 252 GLN A CA 1
ATOM 1847 C C . GLN A 1 252 ? 11.338 17.571 -7.825 1.00 97.19 252 GLN A C 1
ATOM 1849 O O . GLN A 1 252 ? 10.439 17.733 -6.993 1.00 97.19 252 GLN A O 1
ATOM 1854 N N . LEU A 1 253 ? 11.596 16.383 -8.378 1.00 98.12 253 LEU A N 1
ATOM 1855 C CA . LEU A 1 253 ? 10.894 15.146 -8.023 1.00 98.12 253 LEU A CA 1
ATOM 1856 C C . LEU A 1 253 ? 11.854 14.101 -7.469 1.00 98.12 253 LEU A C 1
ATOM 1858 O O . LEU A 1 253 ? 12.907 13.842 -8.051 1.00 98.12 253 LEU A O 1
ATOM 1862 N N . TRP A 1 254 ? 11.424 13.419 -6.413 1.00 98.19 254 TRP A N 1
ATOM 1863 C CA . TRP A 1 254 ? 12.117 12.255 -5.880 1.00 98.19 254 TRP A CA 1
ATOM 1864 C C . TRP A 1 254 ? 11.158 11.069 -5.780 1.00 98.19 254 TRP A C 1
ATOM 1866 O O . TRP A 1 254 ? 10.216 11.089 -4.987 1.00 98.19 254 TRP A O 1
ATOM 1876 N N . ILE A 1 255 ? 11.389 10.056 -6.616 1.00 98.31 255 ILE A N 1
ATOM 1877 C CA . ILE A 1 255 ? 10.652 8.787 -6.614 1.00 98.31 255 ILE A CA 1
ATOM 1878 C C . ILE A 1 255 ? 11.600 7.727 -6.065 1.00 98.31 255 ILE A C 1
ATOM 1880 O O . ILE A 1 255 ? 12.646 7.475 -6.663 1.00 98.31 255 ILE A O 1
ATOM 1884 N N . ASP A 1 256 ? 11.276 7.152 -4.910 1.00 96.94 256 ASP A N 1
ATOM 1885 C CA . ASP A 1 256 ? 12.239 6.341 -4.169 1.00 96.94 256 ASP A CA 1
ATOM 1886 C C . ASP A 1 256 ? 11.631 5.133 -3.448 1.00 96.94 256 ASP A C 1
ATOM 1888 O O . ASP A 1 256 ? 10.528 5.216 -2.918 1.00 96.94 256 ASP A O 1
ATOM 1892 N N . HIS A 1 257 ? 12.325 3.990 -3.437 1.00 95.44 257 HIS A N 1
ATOM 1893 C CA . HIS A 1 257 ? 11.815 2.742 -2.836 1.00 95.44 257 HIS A CA 1
ATOM 1894 C C . HIS A 1 257 ? 10.412 2.359 -3.336 1.00 95.44 257 HIS A C 1
ATOM 1896 O O . HIS A 1 257 ? 9.565 1.902 -2.575 1.00 95.44 257 HIS A O 1
ATOM 1902 N N . CYS A 1 258 ? 10.122 2.582 -4.618 1.00 98.31 258 CYS A N 1
ATOM 1903 C CA . CYS A 1 258 ? 8.848 2.182 -5.210 1.00 98.31 258 CYS A CA 1
ATOM 1904 C C . CYS A 1 258 ? 8.977 0.841 -5.942 1.00 98.31 258 CYS A C 1
ATOM 1906 O O . CYS A 1 258 ? 10.069 0.351 -6.225 1.00 98.31 258 CYS A O 1
ATOM 1908 N N . THR A 1 259 ? 7.855 0.215 -6.268 1.00 98.56 259 THR A N 1
ATOM 1909 C CA . THR A 1 259 ? 7.808 -0.934 -7.180 1.00 98.56 259 THR A CA 1
ATOM 1910 C C . THR A 1 259 ? 6.730 -0.681 -8.211 1.00 98.56 259 THR A C 1
ATOM 1912 O O . THR A 1 259 ? 5.603 -0.428 -7.832 1.00 98.56 259 THR A O 1
ATOM 1915 N N . LEU A 1 260 ? 7.050 -0.712 -9.497 1.00 98.69 260 LEU A N 1
ATOM 1916 C CA . LEU A 1 260 ? 6.104 -0.470 -10.580 1.00 98.69 260 LEU A CA 1
ATOM 1917 C C . LEU A 1 260 ? 6.066 -1.708 -11.484 1.00 98.69 260 LEU A C 1
ATOM 1919 O O . LEU A 1 260 ? 7.119 -2.236 -11.853 1.00 98.69 260 LEU A O 1
ATOM 1923 N N . SER A 1 261 ? 4.866 -2.192 -11.806 1.00 97.19 261 SER A N 1
ATOM 1924 C CA . SER A 1 261 ? 4.656 -3.367 -12.665 1.00 97.19 261 SER A CA 1
ATOM 1925 C C . SER A 1 261 ? 3.237 -3.422 -13.228 1.00 97.19 261 SER A C 1
ATOM 1927 O O . SER A 1 261 ? 2.377 -2.663 -12.787 1.00 97.19 261 SER A O 1
ATOM 1929 N N . ASP A 1 262 ? 2.965 -4.389 -14.103 1.00 93.88 262 ASP A N 1
ATOM 1930 C CA . ASP A 1 262 ? 1.600 -4.709 -14.557 1.00 93.88 262 ASP A CA 1
ATOM 1931 C C . ASP A 1 262 ? 0.784 -5.515 -13.522 1.00 93.88 262 ASP A C 1
ATOM 1933 O O . ASP A 1 262 ? -0.413 -5.762 -13.681 1.00 93.88 262 ASP A O 1
ATOM 1937 N N . GLY A 1 263 ? 1.417 -5.912 -12.410 1.00 87.25 263 GLY A N 1
ATOM 1938 C CA . GLY A 1 263 ? 0.778 -6.634 -11.310 1.00 87.25 263 GLY A CA 1
ATOM 1939 C C . GLY A 1 263 ? 0.114 -7.937 -11.763 1.00 87.25 263 GLY A C 1
ATOM 1940 O O . GLY A 1 263 ? 0.774 -8.816 -12.316 1.00 87.25 263 GLY A O 1
ATOM 1941 N N . SER A 1 264 ? -1.186 -8.084 -11.498 1.00 79.50 264 SER A N 1
ATOM 1942 C CA . SER A 1 264 ? -1.986 -9.252 -11.895 1.00 79.50 264 SER A CA 1
ATOM 1943 C C . SER A 1 264 ? -2.425 -9.246 -13.363 1.00 79.50 264 SER A C 1
ATOM 1945 O O . SER A 1 264 ? -3.012 -10.227 -13.820 1.00 79.50 264 SER A O 1
ATOM 1947 N N . HIS A 1 265 ? -2.173 -8.166 -14.103 1.00 82.44 265 HIS A N 1
ATOM 1948 C CA . HIS A 1 265 ? -2.677 -7.956 -15.457 1.00 82.44 265 HIS A CA 1
ATOM 1949 C C . HIS A 1 265 ? -1.539 -7.982 -16.475 1.00 82.44 265 HIS A C 1
ATOM 1951 O O . HIS A 1 265 ? -1.176 -6.959 -17.021 1.00 82.44 265 HIS A O 1
ATOM 1957 N N . ILE A 1 266 ? -0.953 -9.145 -16.753 1.00 87.00 266 ILE A N 1
ATOM 1958 C CA . ILE A 1 266 ? 0.177 -9.216 -17.694 1.00 87.00 266 ILE A CA 1
ATOM 1959 C C . ILE A 1 266 ? -0.252 -8.992 -19.156 1.00 87.00 266 ILE A C 1
ATOM 1961 O O . ILE A 1 266 ? -1.334 -9.427 -19.553 1.00 87.00 266 ILE A O 1
ATOM 1965 N N . ASP A 1 267 ? 0.610 -8.401 -19.986 1.00 83.88 267 ASP A N 1
ATOM 1966 C CA . ASP A 1 267 ? 0.313 -8.082 -21.398 1.00 83.88 267 ASP A CA 1
ATOM 1967 C C . ASP A 1 267 ? -0.025 -9.332 -22.231 1.00 83.88 267 ASP A C 1
ATOM 1969 O O . ASP A 1 267 ? -0.971 -9.341 -23.016 1.00 83.88 267 ASP A O 1
ATOM 1973 N N . SER A 1 268 ? 0.666 -10.445 -21.969 1.00 85.75 268 SER A N 1
ATOM 1974 C CA . SER A 1 268 ? 0.417 -11.740 -22.629 1.00 85.75 268 SER A CA 1
ATOM 1975 C C . SER A 1 268 ? -0.934 -12.401 -22.291 1.00 85.75 268 SER A C 1
ATOM 1977 O O . SER A 1 268 ? -1.226 -13.490 -22.789 1.00 85.75 268 SER A O 1
ATOM 1979 N N . SER A 1 269 ? -1.769 -11.777 -21.450 1.00 85.25 269 SER A N 1
ATOM 1980 C CA . SER A 1 269 ? -3.105 -12.290 -21.107 1.00 85.25 269 SER A CA 1
ATOM 1981 C C . SER A 1 269 ? -4.131 -12.148 -22.238 1.00 85.25 269 SER A C 1
ATOM 1983 O O . SER A 1 269 ? -5.127 -12.872 -22.242 1.00 85.25 269 SER A O 1
ATOM 1985 N N . GLU A 1 270 ? -3.884 -11.268 -23.215 1.00 88.06 270 GLU A N 1
ATOM 1986 C CA . GLU A 1 270 ? -4.760 -11.050 -24.369 1.00 88.06 270 GLU A CA 1
ATOM 1987 C C . GLU A 1 270 ? -3.934 -10.972 -25.664 1.00 88.06 270 GLU A C 1
ATOM 1989 O O . GLU A 1 270 ? -3.132 -10.062 -25.859 1.00 88.06 270 GLU A O 1
ATOM 1994 N N . ILE A 1 271 ? -4.131 -11.929 -26.576 1.00 90.31 271 ILE A N 1
ATOM 1995 C CA . ILE A 1 271 ? -3.416 -12.018 -27.859 1.00 90.31 271 ILE A CA 1
ATOM 1996 C C . ILE A 1 271 ? -4.442 -12.120 -28.987 1.00 90.31 271 ILE A C 1
ATOM 1998 O O . ILE A 1 271 ? -5.325 -12.976 -28.946 1.00 90.31 271 ILE A O 1
ATOM 2002 N N . LEU A 1 272 ? -4.306 -11.276 -30.013 1.00 91.19 272 LEU A N 1
ATOM 2003 C CA . LEU A 1 272 ? -5.193 -11.251 -31.178 1.00 91.19 272 LEU A CA 1
ATOM 2004 C C . LEU A 1 272 ? -4.409 -11.368 -32.487 1.00 91.19 272 LEU A C 1
ATOM 2006 O O . LEU A 1 272 ? -3.289 -10.869 -32.611 1.00 91.19 272 LEU A O 1
ATOM 2010 N N . THR A 1 273 ? -5.037 -11.988 -33.488 1.00 91.75 273 THR A N 1
ATOM 2011 C CA . THR A 1 273 ? -4.548 -12.032 -34.871 1.00 91.75 273 THR A CA 1
ATOM 2012 C C . THR A 1 273 ? -5.437 -11.159 -35.748 1.00 91.75 273 THR A C 1
ATOM 2014 O O . THR A 1 273 ? -6.607 -11.479 -35.931 1.00 91.75 273 THR A O 1
ATOM 2017 N N . LEU A 1 274 ? -4.883 -10.080 -36.305 1.00 89.25 274 LEU A N 1
ATOM 2018 C CA . LEU A 1 274 ? -5.587 -9.130 -37.177 1.00 89.25 274 LEU A CA 1
ATOM 2019 C C . LEU A 1 274 ? -4.816 -8.980 -38.485 1.00 89.25 274 LEU A C 1
ATOM 2021 O O . LEU A 1 274 ? -3.596 -8.829 -38.457 1.00 89.25 274 LEU A O 1
ATOM 2025 N N . GLY A 1 275 ? -5.487 -9.066 -39.637 1.00 84.12 275 GLY A N 1
ATOM 2026 C CA . GLY A 1 275 ? -4.816 -8.976 -40.941 1.00 84.12 275 GLY A CA 1
ATOM 2027 C C . GLY A 1 275 ? -3.671 -9.986 -41.142 1.00 84.12 275 GLY A C 1
ATOM 2028 O O . GLY A 1 275 ? -2.743 -9.715 -41.898 1.00 84.12 275 GLY A O 1
ATOM 2029 N N . GLY A 1 276 ? -3.703 -11.130 -40.444 1.00 86.31 276 GLY A N 1
ATOM 2030 C CA . GLY A 1 276 ? -2.635 -12.141 -40.454 1.00 86.31 276 GLY A CA 1
ATOM 2031 C C . GLY A 1 276 ? -1.455 -11.868 -39.507 1.00 86.31 276 GLY A C 1
ATOM 2032 O O . GLY A 1 276 ? -0.503 -12.646 -39.493 1.00 86.31 276 GLY A O 1
ATOM 2033 N N . VAL A 1 277 ? -1.512 -10.804 -38.701 1.00 87.56 277 VAL A N 1
ATOM 2034 C CA . VAL A 1 277 ? -0.477 -10.422 -37.731 1.00 87.56 277 VAL A CA 1
ATOM 2035 C C . VAL A 1 277 ? -0.952 -10.733 -36.312 1.00 87.56 277 VAL A C 1
ATOM 2037 O O . VAL A 1 277 ? -1.958 -10.189 -35.862 1.00 87.56 277 VAL A O 1
ATOM 2040 N N . THR A 1 278 ? -0.223 -11.595 -35.598 1.00 90.44 278 THR A N 1
ATOM 2041 C CA . THR A 1 278 ? -0.512 -11.969 -34.201 1.00 90.44 278 THR A CA 1
ATOM 2042 C C . THR A 1 278 ? 0.278 -11.094 -33.235 1.00 90.44 278 THR A C 1
ATOM 2044 O O . THR A 1 278 ? 1.510 -11.094 -33.286 1.00 90.44 278 THR A O 1
ATOM 2047 N N . LYS A 1 279 ? -0.412 -10.363 -32.353 1.00 88.75 279 LYS A N 1
ATOM 2048 C CA . LYS A 1 279 ? 0.201 -9.508 -31.324 1.00 88.75 279 LYS A CA 1
ATOM 2049 C C . LYS A 1 279 ? -0.579 -9.533 -30.015 1.00 88.75 279 LYS A C 1
ATOM 2051 O O . LYS A 1 279 ? -1.793 -9.727 -30.010 1.00 88.75 279 LYS A O 1
ATOM 2056 N N . GLU A 1 280 ? 0.138 -9.285 -28.925 1.00 90.75 280 GLU A N 1
ATOM 2057 C CA . GLU A 1 280 ? -0.448 -8.942 -27.629 1.00 90.75 280 GLU A CA 1
ATOM 2058 C C . GLU A 1 280 ? -1.262 -7.648 -27.756 1.00 90.75 280 GLU A C 1
ATOM 2060 O O . GLU A 1 280 ? -0.852 -6.696 -28.434 1.00 90.75 280 GLU A O 1
ATOM 2065 N N . VAL A 1 281 ? -2.430 -7.619 -27.121 1.00 92.19 281 VAL A N 1
ATOM 2066 C CA . VAL A 1 281 ? -3.225 -6.402 -26.980 1.00 92.19 281 VAL A CA 1
ATOM 2067 C C . VAL A 1 281 ? -2.596 -5.584 -25.862 1.00 92.19 281 VAL A C 1
ATOM 2069 O O . VAL A 1 281 ? -2.850 -5.822 -24.687 1.00 92.19 281 VAL A O 1
ATOM 2072 N N . MET A 1 282 ? -1.760 -4.614 -26.232 1.00 93.00 282 MET A N 1
ATOM 2073 C CA . MET A 1 282 ? -1.084 -3.741 -25.269 1.00 93.00 282 MET A CA 1
ATOM 2074 C C . MET A 1 282 ? -2.103 -2.862 -24.537 1.00 93.00 282 MET A C 1
ATOM 2076 O O . MET A 1 282 ? -2.556 -1.835 -25.056 1.00 93.00 282 MET A O 1
ATOM 2080 N N . ARG A 1 283 ? -2.475 -3.305 -23.331 1.00 94.69 283 ARG A N 1
ATOM 2081 C CA . ARG A 1 283 ? -3.374 -2.611 -22.398 1.00 94.69 283 ARG A CA 1
ATOM 2082 C C . ARG A 1 283 ? -2.620 -1.615 -21.515 1.00 94.69 283 ARG A C 1
ATOM 2084 O O . ARG A 1 283 ? -3.258 -0.701 -20.998 1.00 94.69 283 ARG A O 1
ATOM 2091 N N . HIS A 1 284 ? -1.301 -1.740 -21.391 1.00 95.88 284 HIS A N 1
ATOM 2092 C CA . HIS A 1 284 ? -0.450 -0.813 -20.642 1.00 95.88 284 HIS A CA 1
ATOM 2093 C C . HIS A 1 284 ? 0.363 0.090 -21.575 1.00 95.88 284 HIS A C 1
ATOM 2095 O O . HIS A 1 284 ? 0.674 -0.277 -22.711 1.00 95.88 284 HIS A O 1
ATOM 2101 N N . ASP A 1 285 ? 0.660 1.307 -21.108 1.00 94.62 285 ASP A N 1
ATOM 2102 C CA . ASP A 1 285 ? 1.619 2.204 -21.761 1.00 94.62 285 ASP A CA 1
ATOM 2103 C C . ASP A 1 285 ? 2.953 2.150 -21.013 1.00 94.62 285 ASP A C 1
ATOM 2105 O O . ASP A 1 285 ? 3.588 1.105 -21.046 1.00 94.62 285 ASP A O 1
ATOM 2109 N N . GLY A 1 286 ? 3.380 3.226 -20.340 1.00 95.31 286 GLY A N 1
ATOM 2110 C CA . GLY A 1 286 ? 4.610 3.235 -19.549 1.00 95.31 286 GLY A CA 1
ATOM 2111 C C . GLY A 1 286 ? 4.409 3.133 -18.038 1.00 95.31 286 GLY A C 1
ATOM 2112 O O . GLY A 1 286 ? 3.386 3.556 -17.500 1.00 95.31 286 GLY A O 1
ATOM 2113 N N . LEU A 1 287 ? 5.410 2.628 -17.311 1.00 97.94 287 LEU A N 1
ATOM 2114 C CA . LEU A 1 287 ? 5.375 2.660 -15.842 1.00 97.94 287 LEU A CA 1
ATOM 2115 C C . LEU A 1 287 ? 5.633 4.074 -15.316 1.00 97.94 287 LEU A C 1
ATOM 2117 O O . LEU A 1 287 ? 4.859 4.585 -14.510 1.00 97.94 287 LEU A O 1
ATOM 2121 N N . LEU A 1 288 ? 6.703 4.720 -15.774 1.00 98.12 288 LEU A N 1
ATOM 2122 C CA . LEU A 1 288 ? 7.036 6.089 -15.388 1.00 98.12 288 LEU A CA 1
ATOM 2123 C C . LEU A 1 288 ? 7.563 6.861 -16.592 1.00 98.12 288 LEU A C 1
ATOM 2125 O O . LEU A 1 288 ? 8.723 6.698 -16.978 1.00 98.12 288 LEU A O 1
ATOM 2129 N N . ASP A 1 289 ? 6.722 7.752 -17.109 1.00 96.50 289 ASP A N 1
ATOM 2130 C CA . ASP A 1 289 ? 7.063 8.617 -18.234 1.00 96.50 289 ASP A CA 1
ATOM 2131 C C . ASP A 1 289 ? 7.291 10.062 -17.786 1.00 96.50 289 ASP A C 1
ATOM 2133 O O . ASP A 1 289 ? 6.553 10.600 -16.958 1.00 96.50 289 ASP A O 1
ATOM 2137 N N . ILE A 1 290 ? 8.327 10.682 -18.353 1.00 95.12 290 ILE A N 1
ATOM 2138 C CA . ILE A 1 290 ? 8.799 12.033 -18.044 1.00 95.12 290 ILE A CA 1
ATOM 2139 C C . ILE A 1 290 ? 8.911 12.827 -19.352 1.00 95.12 290 ILE A C 1
ATOM 2141 O O . ILE A 1 290 ? 9.699 12.494 -20.242 1.00 95.12 290 ILE A O 1
ATOM 2145 N N . GLU A 1 291 ? 8.110 13.879 -19.477 1.00 90.62 291 GLU A N 1
ATOM 2146 C CA . GLU A 1 291 ? 7.833 14.573 -20.738 1.00 90.62 291 GLU A CA 1
ATOM 2147 C C . GLU A 1 291 ? 7.768 16.101 -20.567 1.00 90.62 291 GLU A C 1
ATOM 2149 O O . GLU A 1 291 ? 7.659 16.626 -19.451 1.00 90.62 291 GLU A O 1
ATOM 2154 N N . ASP A 1 292 ? 7.809 16.811 -21.696 1.00 88.12 292 ASP A N 1
ATOM 2155 C CA . ASP A 1 292 ? 7.549 18.248 -21.852 1.00 88.12 292 ASP A CA 1
ATOM 2156 C C . ASP A 1 292 ? 8.291 19.149 -20.842 1.00 88.12 292 ASP A C 1
ATOM 2158 O O . ASP A 1 292 ? 7.683 19.805 -19.993 1.00 88.12 292 ASP A O 1
ATOM 2162 N N . SER A 1 293 ? 9.620 19.220 -20.959 1.00 88.94 293 SER A N 1
ATOM 2163 C CA . SER A 1 293 ? 10.513 20.098 -20.178 1.00 88.94 293 SER A CA 1
ATOM 2164 C C . SER A 1 293 ? 10.504 19.829 -18.665 1.00 88.94 293 SER A C 1
ATOM 2166 O O . SER A 1 293 ? 10.726 20.740 -17.855 1.00 88.94 293 SER A O 1
ATOM 2168 N N . SER A 1 294 ? 10.234 18.582 -18.276 1.00 94.38 294 SER A N 1
ATOM 2169 C CA . SER A 1 294 ? 10.406 18.119 -16.897 1.00 94.38 294 SER A CA 1
ATOM 2170 C C . SER A 1 294 ? 11.884 18.136 -16.492 1.00 94.38 294 SER A C 1
ATOM 2172 O O . SER A 1 294 ? 12.767 17.952 -17.331 1.00 94.38 294 SER A O 1
ATOM 2174 N N . ASP A 1 295 ? 12.182 18.404 -15.218 1.00 96.50 295 ASP A N 1
ATOM 2175 C CA . ASP A 1 295 ? 13.570 18.655 -14.820 1.00 96.50 295 ASP A CA 1
ATOM 2176 C C . ASP A 1 295 ? 13.901 18.395 -13.348 1.00 96.50 295 ASP A C 1
ATOM 2178 O O . ASP A 1 295 ? 13.032 18.470 -12.479 1.00 96.50 295 ASP A O 1
ATOM 2182 N N . TYR A 1 296 ? 15.182 18.139 -13.070 1.00 97.69 296 TYR A N 1
ATOM 2183 C CA . TYR A 1 296 ? 15.715 17.868 -11.731 1.00 97.69 296 TYR A CA 1
ATOM 2184 C C . TYR A 1 296 ? 14.975 16.740 -11.004 1.00 97.69 296 TYR A C 1
ATOM 2186 O O . TYR A 1 296 ? 14.271 16.946 -10.010 1.00 97.69 296 TYR A O 1
ATOM 2194 N N . ILE A 1 297 ? 15.119 15.526 -11.531 1.00 98.50 297 ILE A N 1
ATOM 2195 C CA . ILE A 1 297 ? 14.390 14.349 -11.050 1.00 98.50 297 ILE A CA 1
ATOM 2196 C C . ILE A 1 297 ? 15.371 13.245 -10.679 1.00 98.50 297 ILE A C 1
ATOM 2198 O O . ILE A 1 297 ? 16.325 12.977 -11.408 1.00 98.50 297 ILE A O 1
ATOM 2202 N N . THR A 1 298 ? 15.106 12.573 -9.564 1.00 98.69 298 THR A N 1
ATOM 2203 C CA . THR A 1 298 ? 15.847 11.391 -9.131 1.00 98.69 298 THR A CA 1
ATOM 2204 C C . THR A 1 298 ? 14.882 10.242 -8.905 1.00 98.69 298 THR A C 1
ATOM 2206 O O . THR A 1 298 ? 13.901 10.373 -8.172 1.00 98.69 298 THR A O 1
ATOM 2209 N N . ILE A 1 299 ? 15.198 9.113 -9.528 1.00 98.81 299 ILE A N 1
ATOM 2210 C CA . ILE A 1 299 ? 14.551 7.825 -9.338 1.00 98.81 299 ILE A CA 1
ATOM 2211 C C . ILE A 1 299 ? 15.581 6.924 -8.665 1.00 98.81 299 ILE A C 1
ATOM 2213 O O . ILE A 1 299 ? 16.603 6.599 -9.282 1.00 98.81 299 ILE A O 1
ATOM 2217 N N . SER A 1 300 ? 15.340 6.559 -7.407 1.00 98.00 300 SER A N 1
ATOM 2218 C CA . SER A 1 300 ? 16.284 5.755 -6.629 1.00 98.00 300 SER A CA 1
ATOM 2219 C C . SER A 1 300 ? 15.653 4.545 -5.957 1.00 98.00 300 SER A C 1
ATOM 2221 O O . SER A 1 300 ? 14.475 4.568 -5.615 1.00 98.00 300 SER A O 1
ATOM 2223 N N . TYR A 1 301 ? 16.415 3.462 -5.774 1.00 97.62 301 TYR A N 1
ATOM 2224 C CA . TYR A 1 301 ? 15.953 2.276 -5.033 1.00 97.62 301 TYR A CA 1
ATOM 2225 C C . TYR A 1 301 ? 14.599 1.726 -5.513 1.00 97.62 301 TYR A C 1
ATOM 2227 O O . TYR A 1 301 ? 13.852 1.133 -4.745 1.00 97.62 301 TYR A O 1
ATOM 2235 N N . THR A 1 302 ? 14.239 1.931 -6.779 1.00 98.69 302 THR A N 1
ATOM 2236 C CA . THR A 1 302 ? 12.926 1.575 -7.325 1.00 98.69 302 THR A CA 1
ATOM 2237 C C . THR A 1 302 ? 13.031 0.317 -8.178 1.00 98.69 302 THR A C 1
ATOM 2239 O O . THR A 1 302 ? 13.996 0.137 -8.916 1.00 98.69 302 THR A O 1
ATOM 2242 N N . ILE A 1 303 ? 12.040 -0.569 -8.075 1.00 98.69 303 ILE A N 1
ATOM 2243 C CA . ILE A 1 303 ? 11.921 -1.754 -8.930 1.00 98.69 303 ILE A CA 1
ATOM 2244 C C . ILE A 1 303 ? 10.936 -1.454 -10.058 1.00 98.69 303 ILE A C 1
ATOM 2246 O O . ILE A 1 303 ? 9.784 -1.124 -9.797 1.00 98.69 303 ILE A O 1
ATOM 2250 N N . PHE A 1 304 ? 11.358 -1.644 -11.299 1.00 98.81 304 PHE A N 1
ATOM 2251 C CA . PHE A 1 304 ? 10.495 -1.730 -12.473 1.00 98.81 304 PHE A CA 1
ATOM 2252 C C . PHE A 1 304 ? 10.491 -3.184 -12.929 1.00 98.81 304 PHE A C 1
ATOM 2254 O O . PHE A 1 304 ? 11.565 -3.735 -13.186 1.00 98.81 304 PHE A O 1
ATOM 2261 N N . LYS A 1 305 ? 9.324 -3.831 -13.001 1.00 96.56 305 LYS A N 1
ATOM 2262 C CA . LYS A 1 305 ? 9.288 -5.252 -13.364 1.00 96.56 305 LYS A CA 1
ATOM 2263 C C . LYS A 1 305 ? 8.094 -5.687 -14.193 1.00 96.56 305 LYS A C 1
ATOM 2265 O O . LYS A 1 305 ? 7.026 -5.105 -14.044 1.00 96.56 305 LYS A O 1
ATOM 2270 N N . ASN A 1 306 ? 8.280 -6.764 -14.963 1.00 95.44 306 ASN A N 1
ATOM 2271 C CA . ASN A 1 306 ? 7.231 -7.451 -15.729 1.00 95.44 306 ASN A CA 1
ATOM 2272 C C . ASN A 1 306 ? 6.368 -6.460 -16.515 1.00 95.44 306 ASN A C 1
ATOM 2274 O O . ASN A 1 306 ? 5.191 -6.282 -16.203 1.00 95.44 306 ASN A O 1
ATOM 2278 N N . HIS A 1 307 ? 7.001 -5.743 -17.438 1.00 97.19 307 HIS A N 1
ATOM 2279 C CA . HIS A 1 307 ? 6.353 -4.674 -18.184 1.00 97.19 307 HIS A CA 1
ATOM 2280 C C . HIS A 1 307 ? 7.088 -4.397 -19.503 1.00 97.19 307 HIS A C 1
ATOM 2282 O O . HIS A 1 307 ? 8.317 -4.529 -19.575 1.00 97.19 307 HIS A O 1
ATOM 2288 N N . ASP A 1 308 ? 6.358 -3.972 -20.539 1.00 96.75 308 ASP A N 1
ATOM 2289 C CA . ASP A 1 308 ? 6.945 -3.632 -21.839 1.00 96.75 308 ASP A CA 1
ATOM 2290 C C . ASP A 1 308 ? 7.775 -2.330 -21.782 1.00 96.75 308 ASP A C 1
ATOM 2292 O O . ASP A 1 308 ? 9.010 -2.351 -21.826 1.00 96.75 308 ASP A O 1
ATOM 2296 N N . LYS A 1 309 ? 7.112 -1.175 -21.652 1.00 96.19 309 LYS A N 1
ATOM 2297 C CA . LYS A 1 309 ? 7.690 0.163 -21.873 1.00 96.19 309 LYS A CA 1
ATOM 2298 C C . LYS A 1 309 ? 7.982 0.886 -20.553 1.00 96.19 309 LYS A C 1
ATOM 2300 O O . LYS A 1 309 ? 7.291 1.822 -20.193 1.00 96.19 309 LYS A O 1
ATOM 2305 N N . THR A 1 310 ? 9.054 0.546 -19.837 1.00 97.44 310 THR A N 1
ATOM 2306 C CA . THR A 1 310 ? 9.191 1.002 -18.434 1.00 97.44 310 THR A CA 1
ATOM 2307 C C . THR A 1 310 ? 9.328 2.519 -18.252 1.00 97.44 310 THR A C 1
ATOM 2309 O O . THR A 1 310 ? 8.574 3.096 -17.469 1.00 97.44 310 THR A O 1
ATOM 2312 N N . ASN A 1 311 ? 10.268 3.180 -18.940 1.00 97.56 311 ASN A N 1
ATOM 2313 C CA . ASN A 1 311 ? 10.568 4.600 -18.715 1.00 97.56 311 ASN A CA 1
ATOM 2314 C C . ASN A 1 311 ? 10.870 5.375 -20.005 1.00 97.56 311 ASN A C 1
ATOM 2316 O O . ASN A 1 311 ? 11.994 5.341 -20.527 1.00 97.56 311 ASN A O 1
ATOM 2320 N N . MET A 1 312 ? 9.895 6.137 -20.507 1.00 93.94 312 MET A N 1
ATOM 2321 C CA . MET A 1 312 ? 10.144 7.158 -21.525 1.00 93.94 312 MET A CA 1
ATOM 2322 C C . MET A 1 312 ? 10.603 8.463 -20.869 1.00 93.94 312 MET A C 1
ATOM 2324 O O . MET A 1 312 ? 9.888 9.024 -20.047 1.00 93.94 312 MET A O 1
ATOM 2328 N N . VAL A 1 313 ? 11.753 9.000 -21.286 1.00 91.38 313 VAL A N 1
ATOM 2329 C CA . VAL A 1 313 ? 12.193 10.340 -20.879 1.00 91.38 313 VAL A CA 1
ATOM 2330 C C . VAL A 1 313 ? 12.475 11.227 -22.085 1.00 91.38 313 VAL A C 1
ATOM 2332 O O . VAL A 1 313 ? 13.190 10.846 -23.019 1.00 91.38 313 VAL A O 1
ATOM 2335 N N . GLY A 1 314 ? 11.906 12.427 -22.053 1.00 80.69 314 GLY A N 1
ATOM 2336 C CA . GLY A 1 314 ? 11.939 13.390 -23.143 1.00 80.69 314 GLY A CA 1
ATOM 2337 C C . GLY A 1 314 ? 10.969 13.028 -24.265 1.00 80.69 314 GLY A C 1
ATOM 2338 O O . GLY A 1 314 ? 11.329 13.013 -25.448 1.00 80.69 314 GLY A O 1
ATOM 2339 N N . GLY A 1 315 ? 9.751 12.619 -23.898 1.00 76.25 315 GLY A N 1
ATOM 2340 C CA . GLY A 1 315 ? 8.587 12.625 -24.789 1.00 76.25 315 GLY A CA 1
ATOM 2341 C C . GLY A 1 315 ? 8.036 14.044 -24.966 1.00 76.25 315 GLY A C 1
ATOM 2342 O O . GLY A 1 315 ? 8.363 14.933 -24.186 1.00 76.25 315 GLY A O 1
ATOM 2343 N N . SER A 1 316 ? 7.227 14.273 -26.003 1.00 68.19 316 SER A N 1
ATOM 2344 C CA . SER A 1 316 ? 6.475 15.526 -26.121 1.00 68.19 316 SER A CA 1
ATOM 2345 C C . SER A 1 316 ? 5.073 15.263 -26.640 1.00 68.19 316 SER A C 1
ATOM 2347 O O . SER A 1 316 ? 4.915 14.670 -27.712 1.00 68.19 316 SER A O 1
ATOM 2349 N N . GLY A 1 317 ? 4.067 15.713 -25.888 1.00 61.09 317 GLY A N 1
ATOM 2350 C CA . GLY A 1 317 ? 2.661 15.488 -26.217 1.00 61.09 317 GLY A CA 1
ATOM 2351 C C . GLY A 1 317 ? 2.194 16.213 -27.485 1.00 61.09 317 GLY A C 1
ATOM 2352 O O . GLY A 1 317 ? 1.218 15.789 -28.100 1.00 61.09 317 GLY A O 1
ATOM 2353 N N . ASP A 1 318 ? 2.894 17.273 -27.907 1.00 58.84 318 ASP A N 1
ATOM 2354 C CA . ASP A 1 318 ? 2.608 18.035 -29.135 1.00 58.84 318 ASP A CA 1
ATOM 2355 C C . ASP A 1 318 ? 3.638 17.810 -30.258 1.00 58.84 318 ASP A C 1
ATOM 2357 O O . ASP A 1 318 ? 3.562 18.444 -31.313 1.00 58.84 318 ASP A O 1
ATOM 2361 N N . GLY A 1 319 ? 4.605 16.910 -30.042 1.00 64.00 319 GLY A N 1
ATOM 2362 C CA . GLY A 1 319 ? 5.672 16.598 -30.995 1.00 64.00 319 GLY A CA 1
ATOM 2363 C C . GLY A 1 319 ? 6.741 17.688 -31.153 1.00 64.00 319 GLY A C 1
ATOM 2364 O O . GLY A 1 319 ? 7.669 17.508 -31.947 1.00 64.00 319 GLY A O 1
ATOM 2365 N N . ASN A 1 320 ? 6.666 18.804 -30.416 1.00 69.38 320 ASN A N 1
ATOM 2366 C CA . ASN A 1 320 ? 7.681 19.853 -30.449 1.00 69.38 320 ASN A CA 1
ATOM 2367 C C . ASN A 1 320 ? 8.739 19.624 -29.368 1.00 69.38 320 ASN A C 1
ATOM 2369 O O . ASN A 1 320 ? 8.657 20.127 -28.247 1.00 69.38 320 ASN A O 1
ATOM 2373 N N . HIS A 1 321 ? 9.800 18.930 -29.758 1.00 69.50 321 HIS A N 1
ATOM 2374 C CA . HIS A 1 321 ? 10.881 18.571 -28.851 1.00 69.50 321 HIS A CA 1
ATOM 2375 C C . HIS A 1 321 ? 11.924 19.680 -28.601 1.00 69.50 321 HIS A C 1
ATOM 2377 O O . HIS A 1 321 ? 12.790 19.516 -27.746 1.00 69.50 321 HIS A O 1
ATOM 2383 N N . ASN A 1 322 ? 11.851 20.836 -29.276 1.00 68.56 322 ASN A N 1
ATOM 2384 C CA . ASN A 1 322 ? 12.842 21.916 -29.102 1.00 68.56 322 ASN A CA 1
ATOM 2385 C C . ASN A 1 322 ? 12.865 22.495 -27.678 1.00 68.56 322 ASN A C 1
ATOM 2387 O O . ASN A 1 322 ? 13.841 23.117 -27.265 1.00 68.56 322 ASN A O 1
ATOM 2391 N N . LYS A 1 323 ? 11.782 22.292 -26.926 1.00 71.38 323 LYS A N 1
ATOM 2392 C CA . LYS A 1 323 ? 11.618 22.751 -25.545 1.00 71.38 323 LYS A CA 1
ATOM 2393 C C . LYS A 1 323 ? 12.470 21.954 -24.560 1.00 71.38 323 LYS A C 1
ATOM 2395 O O . LYS A 1 323 ? 12.646 22.406 -23.441 1.00 71.38 323 LYS A O 1
ATOM 2400 N N . GLU A 1 324 ? 12.956 20.776 -24.946 1.00 77.81 324 GLU A N 1
ATOM 2401 C CA . GLU A 1 324 ? 13.567 19.786 -24.051 1.00 77.81 324 GLU A CA 1
ATOM 2402 C C . GLU A 1 324 ? 15.074 20.006 -23.836 1.00 77.81 324 GLU A C 1
ATOM 2404 O O . GLU A 1 324 ? 15.623 19.557 -22.835 1.00 77.81 324 GLU A O 1
ATOM 2409 N N . TYR A 1 325 ? 15.755 20.709 -24.750 1.00 74.31 325 TYR A N 1
ATOM 2410 C CA . TYR A 1 325 ? 17.226 20.810 -24.793 1.00 74.31 325 TYR A CA 1
ATOM 2411 C C . TYR A 1 325 ? 17.879 21.329 -23.500 1.00 74.31 325 TYR A C 1
ATOM 2413 O O . TYR A 1 325 ? 19.007 20.947 -23.179 1.00 74.31 325 TYR A O 1
ATOM 2421 N N . ALA A 1 326 ? 17.183 22.207 -22.775 1.00 82.88 326 ALA A N 1
ATOM 2422 C CA . ALA A 1 326 ? 17.664 22.815 -21.536 1.00 82.88 326 ALA A CA 1
ATOM 2423 C C . ALA A 1 326 ? 17.208 22.080 -20.259 1.00 82.88 326 ALA A C 1
ATOM 2425 O O . ALA A 1 326 ? 17.510 22.557 -19.170 1.00 82.88 326 ALA A O 1
ATOM 2426 N N . TYR A 1 327 ? 16.482 20.964 -20.383 1.00 90.12 327 TYR A N 1
ATOM 2427 C CA . TYR A 1 327 ? 15.866 20.235 -19.267 1.00 90.12 327 TYR A CA 1
ATOM 2428 C C . TYR A 1 327 ? 16.271 18.750 -19.284 1.00 90.12 327 TYR A C 1
ATOM 2430 O O . TYR A 1 327 ? 17.306 18.392 -19.855 1.00 90.12 327 TYR A O 1
ATOM 2438 N N . ASN A 1 328 ? 15.471 17.880 -18.656 1.00 91.50 328 ASN A N 1
ATOM 2439 C CA . ASN A 1 328 ? 15.747 16.455 -18.483 1.00 91.50 328 ASN A CA 1
ATOM 2440 C C . ASN A 1 328 ? 17.080 16.178 -17.769 1.00 91.50 328 ASN A C 1
ATOM 2442 O O . ASN A 1 328 ? 17.852 15.305 -18.172 1.00 91.50 328 ASN A O 1
ATOM 2446 N N . HIS A 1 329 ? 17.355 16.893 -16.682 1.00 96.75 329 HIS A N 1
ATOM 2447 C CA . HIS A 1 329 ? 18.399 16.526 -15.733 1.00 96.75 329 HIS A CA 1
ATOM 2448 C C . HIS A 1 329 ? 17.869 15.420 -14.808 1.00 96.75 329 HIS A C 1
ATOM 2450 O O . HIS A 1 329 ? 17.152 15.696 -13.840 1.00 96.75 329 HIS A O 1
ATOM 2456 N N . ILE A 1 330 ? 18.175 14.159 -15.140 1.00 98.06 330 ILE A N 1
ATOM 2457 C CA . ILE A 1 330 ? 17.563 12.975 -14.513 1.00 98.06 330 ILE A CA 1
ATOM 2458 C C . ILE A 1 330 ? 18.619 12.020 -13.962 1.00 98.06 330 ILE A C 1
ATOM 2460 O O . ILE A 1 330 ? 19.599 11.685 -14.633 1.00 98.06 330 ILE A O 1
ATOM 2464 N N . THR A 1 331 ? 18.416 11.562 -12.730 1.00 98.81 331 THR A N 1
ATOM 2465 C CA . THR A 1 331 ? 19.230 10.528 -12.089 1.00 98.81 331 THR A CA 1
ATOM 2466 C C . THR A 1 331 ? 18.426 9.244 -11.942 1.00 98.81 331 THR A C 1
ATOM 2468 O O . THR A 1 331 ? 17.339 9.262 -11.373 1.00 98.81 331 THR A O 1
ATOM 2471 N N . PHE A 1 332 ? 18.993 8.127 -12.389 1.00 98.81 332 PHE A N 1
ATOM 2472 C CA . PHE A 1 332 ? 18.546 6.779 -12.051 1.00 98.81 332 PHE A CA 1
ATOM 2473 C C . PHE A 1 332 ? 19.642 6.101 -11.235 1.00 98.81 332 PHE A C 1
ATOM 2475 O O . PHE A 1 332 ? 20.721 5.825 -11.771 1.00 98.81 332 PHE A O 1
ATOM 2482 N N . SER A 1 333 ? 19.389 5.845 -9.953 1.00 98.38 333 SER A N 1
ATOM 2483 C CA . SER A 1 333 ? 20.375 5.225 -9.072 1.00 98.38 333 SER A CA 1
ATOM 2484 C C . SER A 1 333 ? 19.843 4.057 -8.263 1.00 98.38 333 SER A C 1
ATOM 2486 O O . SER A 1 333 ? 18.762 4.125 -7.692 1.00 98.38 333 SER A O 1
ATOM 2488 N N . ASN A 1 334 ? 20.624 2.983 -8.160 1.00 98.12 334 ASN A N 1
ATOM 2489 C CA . ASN A 1 334 ? 20.273 1.855 -7.292 1.00 98.12 334 ASN A CA 1
ATOM 2490 C C . ASN A 1 334 ? 18.875 1.262 -7.580 1.00 98.12 334 ASN A C 1
ATOM 2492 O O . ASN A 1 334 ? 18.204 0.788 -6.668 1.00 98.12 334 ASN A O 1
ATOM 2496 N N . ASN A 1 335 ? 18.414 1.319 -8.832 1.00 98.88 335 ASN A N 1
ATOM 2497 C CA . ASN A 1 335 ? 17.143 0.736 -9.252 1.00 98.88 335 ASN A CA 1
ATOM 2498 C C . ASN A 1 335 ? 17.328 -0.700 -9.745 1.00 98.88 335 ASN A C 1
ATOM 2500 O O . ASN A 1 335 ? 18.410 -1.070 -10.204 1.00 98.88 335 ASN A O 1
ATOM 2504 N N . ILE A 1 336 ? 16.240 -1.472 -9.733 1.00 98.81 336 ILE A N 1
ATOM 2505 C CA . ILE A 1 336 ? 16.169 -2.771 -10.403 1.00 98.81 336 ILE A CA 1
ATOM 2506 C C . ILE A 1 336 ? 15.234 -2.667 -11.604 1.00 98.81 336 ILE A C 1
ATOM 2508 O O . ILE A 1 336 ? 14.071 -2.309 -11.441 1.00 98.81 336 ILE A O 1
ATOM 2512 N N . TRP A 1 337 ? 15.707 -3.053 -12.786 1.00 98.75 337 TRP A N 1
ATOM 2513 C CA . TRP A 1 337 ? 14.835 -3.420 -13.903 1.00 98.75 337 TRP A CA 1
ATOM 2514 C C . TRP A 1 337 ? 14.846 -4.932 -14.055 1.00 98.75 337 TRP A C 1
ATOM 2516 O O . TRP A 1 337 ? 15.875 -5.507 -14.397 1.00 98.75 337 TRP A O 1
ATOM 2526 N N . GLN A 1 338 ? 13.710 -5.568 -13.790 1.00 97.88 338 GLN A N 1
ATOM 2527 C CA . GLN A 1 338 ? 13.539 -7.013 -13.894 1.00 97.88 338 GLN A CA 1
ATOM 2528 C C . GLN A 1 338 ? 12.528 -7.339 -14.989 1.00 97.88 338 GLN A C 1
ATOM 2530 O O . GLN A 1 338 ? 11.383 -6.921 -14.897 1.00 97.88 338 GLN A O 1
ATOM 2535 N N . ASP A 1 339 ? 12.903 -8.132 -15.989 1.00 95.69 339 ASP A N 1
ATOM 2536 C CA . ASP A 1 339 ? 11.974 -8.546 -17.049 1.00 95.69 339 ASP A CA 1
ATOM 2537 C C . ASP A 1 339 ? 11.294 -7.337 -17.723 1.00 95.69 339 ASP A C 1
ATOM 2539 O O . ASP A 1 339 ? 10.084 -7.298 -17.947 1.00 95.69 339 ASP A O 1
ATOM 2543 N N . SER A 1 340 ? 12.095 -6.300 -17.974 1.00 96.81 340 SER A N 1
ATOM 2544 C CA . SER A 1 340 ? 11.717 -5.156 -18.798 1.00 96.81 340 SER A CA 1
ATOM 2545 C C . SER A 1 340 ? 11.982 -5.508 -20.259 1.00 96.81 340 SER A C 1
ATOM 2547 O O . SER A 1 340 ? 13.080 -5.965 -20.601 1.00 96.81 340 SER A O 1
ATOM 2549 N N . VAL A 1 341 ? 10.993 -5.287 -21.129 1.00 97.81 341 VAL A N 1
ATOM 2550 C CA . VAL A 1 341 ? 11.195 -5.438 -22.579 1.00 97.81 341 VAL A CA 1
ATOM 2551 C C . VAL A 1 341 ? 12.084 -4.312 -23.090 1.00 97.81 341 VAL A C 1
ATOM 2553 O O . VAL A 1 341 ? 13.035 -4.557 -23.838 1.00 97.81 341 VAL A O 1
ATOM 2556 N N . GLN A 1 342 ? 11.766 -3.070 -22.722 1.00 97.81 342 GLN A N 1
ATOM 2557 C CA . GLN A 1 342 ? 12.429 -1.887 -23.249 1.00 97.81 342 GLN A CA 1
ATOM 2558 C C . GLN A 1 342 ? 12.293 -0.652 -22.357 1.00 97.81 342 GLN A C 1
ATOM 2560 O O . GLN A 1 342 ? 11.415 -0.538 -21.506 1.00 97.81 342 GLN A O 1
ATOM 2565 N N . ARG A 1 343 ? 13.118 0.356 -22.677 1.00 97.69 343 ARG A N 1
ATOM 2566 C CA . ARG A 1 343 ? 13.077 1.710 -22.098 1.00 97.69 343 ARG A CA 1
ATOM 2567 C C . ARG A 1 343 ? 13.486 1.744 -20.624 1.00 97.69 343 ARG A C 1
ATOM 2569 O O . ARG A 1 343 ? 12.795 2.342 -19.808 1.00 97.69 343 ARG A O 1
ATOM 2576 N N . ALA A 1 344 ? 14.660 1.208 -20.316 1.00 97.81 344 ALA A N 1
ATOM 2577 C CA . ALA A 1 344 ? 15.250 1.170 -18.981 1.00 97.81 344 ALA A CA 1
ATOM 2578 C C . ALA A 1 344 ? 16.575 1.973 -18.877 1.00 97.81 344 ALA A C 1
ATOM 2580 O O . ALA A 1 344 ? 17.648 1.382 -18.778 1.00 97.81 344 ALA A O 1
ATOM 2581 N N . PRO A 1 345 ? 16.550 3.320 -18.909 1.00 97.31 345 PRO A N 1
ATOM 2582 C CA . PRO A 1 345 ? 15.514 4.181 -19.473 1.00 97.31 345 PRO A CA 1
ATOM 2583 C C . PRO A 1 345 ? 15.689 4.374 -20.994 1.00 97.31 345 PRO A C 1
ATOM 2585 O O . PRO A 1 345 ? 16.735 4.080 -21.577 1.00 97.31 345 PRO A O 1
ATOM 2588 N N . ARG A 1 346 ? 14.682 4.952 -21.660 1.00 96.50 346 ARG A N 1
ATOM 2589 C CA . ARG A 1 346 ? 14.833 5.534 -23.005 1.00 96.50 346 ARG A CA 1
ATOM 2590 C C . ARG A 1 346 ? 14.924 7.057 -22.899 1.00 96.50 346 ARG A C 1
ATOM 2592 O O . ARG A 1 346 ? 13.925 7.701 -22.604 1.00 96.50 346 ARG A O 1
ATOM 2599 N N . ALA A 1 347 ? 16.090 7.624 -23.193 1.00 94.19 347 ALA A N 1
ATOM 2600 C CA . ALA A 1 347 ? 16.422 9.024 -22.926 1.00 94.19 347 ALA A CA 1
ATOM 2601 C C . ALA A 1 347 ? 16.445 9.893 -24.195 1.00 94.19 347 ALA A C 1
ATOM 2603 O O . ALA A 1 347 ? 16.896 9.430 -25.237 1.00 94.19 347 ALA A O 1
ATOM 2604 N N . ARG A 1 348 ? 16.026 11.164 -24.116 1.00 92.25 348 ARG A N 1
ATOM 2605 C CA . ARG A 1 348 ? 16.259 12.199 -25.146 1.00 92.25 348 ARG A CA 1
ATOM 2606 C C . ARG A 1 348 ? 16.751 13.513 -24.512 1.00 92.25 348 ARG A C 1
ATOM 2608 O O . ARG A 1 348 ? 16.324 13.858 -23.411 1.00 92.25 348 ARG A O 1
ATOM 2615 N N . PHE A 1 349 ? 17.596 14.258 -25.228 1.00 90.00 349 PHE A N 1
ATOM 2616 C CA . PHE A 1 349 ? 18.097 15.618 -24.927 1.00 90.00 349 PHE A CA 1
ATOM 2617 C C . PHE A 1 349 ? 18.961 15.820 -23.667 1.00 90.00 349 PHE A C 1
ATOM 2619 O O . PHE A 1 349 ? 20.102 16.276 -23.732 1.00 90.00 349 PHE A O 1
ATOM 2626 N N . GLY A 1 350 ? 18.400 15.594 -22.487 1.00 91.00 350 GLY A N 1
ATOM 2627 C CA . GLY A 1 350 ? 18.977 16.055 -21.225 1.00 91.00 350 GLY A CA 1
ATOM 2628 C C . GLY A 1 350 ? 20.262 15.362 -20.781 1.00 91.00 350 GLY A C 1
ATOM 2629 O O . GLY A 1 350 ? 20.941 14.672 -21.547 1.00 91.00 350 GLY A O 1
ATOM 2630 N N . GLN A 1 351 ? 20.586 15.565 -19.508 1.00 95.94 351 GLN A N 1
ATOM 2631 C CA . GLN A 1 351 ? 21.747 14.987 -18.836 1.00 95.94 351 GLN A CA 1
ATOM 2632 C C . GLN A 1 351 ? 21.287 13.845 -17.932 1.00 95.94 351 GLN A C 1
ATOM 2634 O O . GLN A 1 351 ? 20.604 14.064 -16.930 1.00 95.94 351 GLN A O 1
ATOM 2639 N N . PHE A 1 352 ? 21.676 12.622 -18.284 1.00 98.19 352 PHE A N 1
ATOM 2640 C CA . PHE A 1 352 ? 21.222 11.411 -17.607 1.00 98.19 352 PHE A CA 1
ATOM 2641 C C . PHE A 1 352 ? 22.366 10.783 -16.830 1.00 98.19 352 PHE A C 1
ATOM 2643 O O . PHE A 1 352 ? 23.345 10.345 -17.431 1.00 98.19 352 PHE A O 1
ATOM 2650 N N . HIS A 1 353 ? 22.229 10.707 -15.508 1.00 98.75 353 HIS A N 1
ATOM 2651 C CA . HIS A 1 353 ? 23.150 9.954 -14.664 1.00 98.75 353 HIS A CA 1
ATOM 2652 C C . HIS A 1 353 ? 22.510 8.620 -14.284 1.00 98.75 353 HIS A C 1
ATOM 2654 O O . HIS A 1 353 ? 21.559 8.588 -13.505 1.00 98.75 353 HIS A O 1
ATOM 2660 N N . VAL A 1 354 ? 23.014 7.528 -14.847 1.00 98.75 354 VAL A N 1
ATOM 2661 C CA . VAL A 1 354 ? 22.484 6.176 -14.649 1.00 98.75 354 VAL A CA 1
ATOM 2662 C C . VAL A 1 354 ? 23.551 5.363 -13.928 1.00 98.75 354 VAL A C 1
ATOM 2664 O O . VAL A 1 354 ? 24.489 4.903 -14.572 1.00 98.75 354 VAL A O 1
ATOM 2667 N N . TYR A 1 355 ? 23.455 5.197 -12.607 1.00 98.62 355 TYR A N 1
ATOM 2668 C CA . TYR A 1 355 ? 24.525 4.543 -11.845 1.00 98.62 355 TYR A CA 1
ATOM 2669 C C . TYR A 1 355 ? 24.065 3.537 -10.787 1.00 98.62 355 TYR A C 1
ATOM 2671 O O . TYR A 1 355 ? 22.993 3.668 -10.205 1.00 98.62 355 TYR A O 1
ATOM 2679 N N . ASN A 1 356 ? 24.898 2.531 -10.500 1.00 98.62 356 ASN A N 1
ATOM 2680 C CA . ASN A 1 356 ? 24.628 1.469 -9.516 1.00 98.62 356 ASN A CA 1
ATOM 2681 C C . ASN A 1 356 ? 23.303 0.710 -9.719 1.00 98.62 356 ASN A C 1
ATOM 2683 O O . ASN A 1 356 ? 22.793 0.130 -8.761 1.00 98.62 356 ASN A O 1
ATOM 2687 N N . ASN A 1 357 ? 22.714 0.720 -10.913 1.00 98.88 357 ASN A N 1
ATOM 2688 C CA . ASN A 1 357 ? 21.459 0.016 -11.167 1.00 98.88 357 ASN A CA 1
ATOM 2689 C C . ASN A 1 357 ? 21.726 -1.456 -11.496 1.00 98.88 357 ASN A C 1
ATOM 2691 O O . ASN A 1 357 ? 22.782 -1.811 -12.034 1.00 98.88 357 ASN A O 1
ATOM 2695 N N . TYR A 1 358 ? 20.742 -2.296 -11.197 1.00 98.75 358 TYR A N 1
ATOM 2696 C CA . TYR A 1 358 ? 20.742 -3.711 -11.520 1.00 98.75 358 TYR A CA 1
ATOM 2697 C C . TYR A 1 358 ? 19.681 -4.028 -12.582 1.00 98.75 358 TYR A C 1
ATOM 2699 O O . TYR A 1 358 ? 18.502 -3.742 -12.407 1.00 98.75 358 TYR A O 1
ATOM 2707 N N . TYR A 1 359 ? 20.096 -4.635 -13.686 1.00 98.81 359 TYR A N 1
ATOM 2708 C CA . TYR A 1 359 ? 19.227 -5.047 -14.782 1.00 98.81 359 TYR A CA 1
ATOM 2709 C C . TYR A 1 359 ? 19.245 -6.566 -14.880 1.00 98.81 359 TYR A C 1
ATOM 2711 O O . TYR A 1 359 ? 20.321 -7.164 -14.911 1.00 98.81 359 TYR A O 1
ATOM 2719 N N . THR A 1 360 ? 18.069 -7.183 -14.940 1.00 98.25 360 THR A N 1
ATOM 2720 C CA . THR A 1 360 ? 17.915 -8.630 -15.075 1.00 98.25 360 THR A CA 1
ATOM 2721 C C . THR A 1 360 ? 16.756 -8.990 -15.999 1.00 98.25 360 THR A C 1
ATOM 2723 O O . THR A 1 360 ? 15.713 -8.338 -15.972 1.00 98.25 360 THR A O 1
ATOM 2726 N N . GLY A 1 361 ? 16.927 -10.005 -16.842 1.00 96.00 361 GLY A N 1
ATOM 2727 C CA . GLY A 1 361 ? 15.902 -10.414 -17.800 1.00 96.00 361 GLY A CA 1
ATOM 2728 C C . GLY A 1 361 ? 16.363 -11.526 -18.734 1.00 96.00 361 GLY A C 1
ATOM 2729 O O . GLY A 1 361 ? 17.519 -11.954 -18.696 1.00 96.00 361 GLY A O 1
ATOM 2730 N N . ASP A 1 362 ? 15.453 -11.968 -19.599 1.00 97.06 362 ASP A N 1
ATOM 2731 C CA . ASP A 1 362 ? 15.692 -13.044 -20.558 1.00 97.06 362 ASP A CA 1
ATOM 2732 C C . ASP A 1 362 ? 15.187 -12.653 -21.957 1.00 97.06 362 ASP A C 1
ATOM 2734 O O . ASP A 1 362 ? 14.074 -12.154 -22.130 1.00 97.06 362 ASP A O 1
ATOM 2738 N N . THR A 1 363 ? 16.028 -12.865 -22.970 1.00 97.25 363 THR A N 1
ATOM 2739 C CA . THR A 1 363 ? 15.739 -12.538 -24.378 1.00 97.25 363 THR A CA 1
ATOM 2740 C C . THR A 1 363 ? 14.813 -13.533 -25.089 1.00 97.25 363 THR A C 1
ATOM 2742 O O . THR A 1 363 ? 14.309 -13.212 -26.169 1.00 97.25 363 THR A O 1
ATOM 2745 N N . ASP A 1 364 ? 14.579 -14.706 -24.501 1.00 95.38 364 ASP A N 1
ATOM 2746 C CA . ASP A 1 364 ? 13.721 -15.778 -25.019 1.00 95.38 364 ASP A CA 1
ATOM 2747 C C . ASP A 1 364 ? 12.428 -15.953 -24.206 1.00 95.38 364 ASP A C 1
ATOM 2749 O O . ASP A 1 364 ? 11.630 -16.849 -24.495 1.00 95.38 364 ASP A O 1
ATOM 2753 N N . LYS A 1 365 ? 12.201 -15.118 -23.183 1.00 89.50 365 LYS A N 1
ATOM 2754 C CA . LYS A 1 365 ? 11.013 -15.211 -22.328 1.00 89.50 365 LYS A CA 1
ATOM 2755 C C . LYS A 1 365 ? 9.727 -15.134 -23.156 1.00 89.50 365 LYS A C 1
ATOM 2757 O O . LYS A 1 365 ? 9.607 -14.310 -24.055 1.00 89.50 365 LYS A O 1
ATOM 2762 N N . THR A 1 366 ? 8.735 -15.961 -22.834 1.00 84.06 366 THR A N 1
ATOM 2763 C CA . THR A 1 366 ? 7.456 -15.986 -23.570 1.00 84.06 366 THR A CA 1
ATOM 2764 C C . THR A 1 366 ? 6.628 -14.716 -23.378 1.00 84.06 366 THR A C 1
ATOM 2766 O O . THR A 1 366 ? 5.928 -14.309 -24.296 1.00 84.06 366 THR A O 1
ATOM 2769 N N . SER A 1 367 ? 6.732 -14.087 -22.209 1.00 85.19 367 SER A N 1
ATOM 2770 C CA . SER A 1 367 ? 6.139 -12.791 -21.870 1.00 85.19 367 SER A CA 1
ATOM 2771 C C . SER A 1 367 ? 7.243 -11.853 -21.398 1.00 85.19 367 SER A C 1
ATOM 2773 O O . SER A 1 367 ? 8.075 -12.270 -20.589 1.00 85.19 367 SER A O 1
ATOM 2775 N N . TYR A 1 368 ? 7.224 -10.597 -21.834 1.00 93.06 368 TYR A N 1
ATOM 2776 C CA . TYR A 1 368 ? 8.234 -9.592 -21.482 1.00 93.06 368 TYR A CA 1
ATOM 2777 C C . TYR A 1 368 ? 9.683 -9.966 -21.852 1.00 93.06 368 TYR A C 1
ATOM 2779 O O . TYR A 1 368 ? 10.614 -9.729 -21.082 1.00 93.06 368 TYR A O 1
ATOM 2787 N N . ALA A 1 369 ? 9.890 -10.556 -23.035 1.00 95.81 369 ALA A N 1
ATOM 2788 C CA . ALA A 1 369 ? 11.231 -10.815 -23.558 1.00 95.81 369 ALA A CA 1
ATOM 2789 C C . ALA A 1 369 ? 12.048 -9.518 -23.642 1.00 95.81 369 ALA A C 1
ATOM 2791 O O . ALA A 1 369 ? 11.639 -8.566 -24.312 1.00 95.81 369 ALA A O 1
ATOM 2792 N N . THR A 1 370 ? 13.228 -9.480 -23.026 1.00 97.56 370 THR A N 1
ATOM 2793 C CA . THR A 1 370 ? 14.061 -8.274 -23.049 1.00 97.56 370 THR A CA 1
ATOM 2794 C C . THR A 1 370 ? 14.549 -7.977 -24.467 1.00 97.56 370 THR A C 1
ATOM 2796 O O . THR A 1 370 ? 15.283 -8.753 -25.084 1.00 97.56 370 THR A O 1
ATOM 2799 N N . SER A 1 371 ? 14.167 -6.810 -24.985 1.00 96.50 371 SER A N 1
ATOM 2800 C CA . SER A 1 371 ? 14.609 -6.292 -26.278 1.00 96.50 371 SER A CA 1
ATOM 2801 C C . SER A 1 371 ? 15.844 -5.407 -26.132 1.00 96.50 371 SER A C 1
ATOM 2803 O O . SER A 1 371 ? 16.832 -5.636 -26.836 1.00 96.50 371 SER A O 1
ATOM 2805 N N . TYR A 1 372 ? 15.789 -4.407 -25.244 1.00 97.69 372 TYR A N 1
ATOM 2806 C CA . TYR A 1 372 ? 16.943 -3.591 -24.857 1.00 97.69 372 TYR A CA 1
ATOM 2807 C C . TYR A 1 372 ? 16.753 -2.910 -23.496 1.00 97.69 372 TYR A C 1
ATOM 2809 O O . TYR A 1 372 ? 15.623 -2.741 -23.061 1.00 97.69 372 TYR A O 1
ATOM 2817 N N . TYR A 1 373 ? 17.827 -2.434 -22.853 1.00 97.69 373 TYR A N 1
ATOM 2818 C CA . TYR A 1 373 ? 17.708 -1.623 -21.631 1.00 97.69 373 TYR A CA 1
ATOM 2819 C C . TYR A 1 373 ? 17.812 -0.122 -21.933 1.00 97.69 373 TYR A C 1
ATOM 2821 O O . TYR A 1 373 ? 16.799 0.579 -21.999 1.00 97.69 373 TYR A O 1
ATOM 2829 N N . ILE A 1 374 ? 19.019 0.374 -22.212 1.00 97.94 374 ILE A N 1
ATOM 2830 C CA . ILE A 1 374 ? 19.294 1.804 -22.379 1.00 97.94 374 ILE A CA 1
ATOM 2831 C C . ILE A 1 374 ? 19.002 2.235 -23.819 1.00 97.94 374 ILE A C 1
ATOM 2833 O O . ILE A 1 374 ? 19.623 1.772 -24.777 1.00 97.94 374 ILE A O 1
ATOM 2837 N N . GLY A 1 375 ? 18.058 3.160 -23.985 1.00 96.81 375 GLY A N 1
ATOM 2838 C CA . GLY A 1 375 ? 17.732 3.756 -25.280 1.00 96.81 375 GLY A CA 1
ATOM 2839 C C . GLY A 1 375 ? 18.415 5.108 -25.473 1.00 96.81 375 GLY A C 1
ATOM 2840 O O . GLY A 1 375 ? 18.008 6.086 -24.847 1.00 96.81 375 GLY A O 1
ATOM 2841 N N . MET A 1 376 ? 19.383 5.180 -26.388 1.00 94.50 376 MET A N 1
ATOM 2842 C CA . MET A 1 376 ? 20.067 6.416 -26.791 1.00 94.50 376 MET A CA 1
ATOM 2843 C C . MET A 1 376 ? 19.207 7.214 -27.772 1.00 94.50 376 MET A C 1
ATOM 2845 O O . MET A 1 376 ? 19.337 7.068 -28.990 1.00 94.50 376 MET A O 1
ATOM 2849 N N . GLY A 1 377 ? 18.274 8.012 -27.268 1.00 90.88 377 GLY A N 1
ATOM 2850 C CA . GLY A 1 377 ? 17.427 8.866 -28.095 1.00 90.88 377 GLY A CA 1
ATOM 2851 C C . GLY A 1 377 ? 18.121 10.140 -28.572 1.00 90.88 377 GLY A C 1
ATOM 2852 O O . GLY A 1 377 ? 19.231 10.456 -28.155 1.00 90.88 377 GLY A O 1
ATOM 2853 N N . ALA A 1 378 ? 17.450 10.870 -29.468 1.00 87.56 378 ALA A N 1
ATOM 2854 C CA . ALA A 1 378 ? 17.941 12.137 -30.015 1.00 87.56 378 ALA A CA 1
ATOM 2855 C C . ALA A 1 378 ? 18.544 13.034 -28.923 1.00 87.56 378 ALA A C 1
ATOM 2857 O O . ALA A 1 378 ? 17.882 13.291 -27.915 1.00 87.56 378 ALA A O 1
ATOM 2858 N N . GLU A 1 379 ? 19.788 13.474 -29.139 1.00 87.81 379 GLU A N 1
ATOM 2859 C CA . GLU A 1 379 ? 20.496 14.464 -28.308 1.00 87.81 379 GLU A CA 1
ATOM 2860 C C . GLU A 1 379 ? 20.698 14.054 -26.838 1.00 87.81 379 GLU A C 1
ATOM 2862 O O . GLU A 1 379 ? 21.076 14.875 -26.010 1.00 87.81 379 GLU A O 1
ATOM 2867 N N . SER A 1 380 ? 20.426 12.799 -26.461 1.00 92.88 380 SER A N 1
ATOM 2868 C CA . SER A 1 380 ? 20.608 12.346 -25.079 1.00 92.88 380 SER A CA 1
ATOM 2869 C C . SER A 1 380 ? 22.085 12.360 -24.688 1.00 92.88 380 SER A C 1
ATOM 2871 O O . SER A 1 380 ? 22.899 11.801 -25.423 1.00 92.88 380 SER A O 1
ATOM 2873 N N . ARG A 1 381 ? 22.421 12.886 -23.502 1.00 95.00 381 ARG A N 1
ATOM 2874 C CA . ARG A 1 381 ? 23.778 12.841 -22.929 1.00 95.00 381 ARG A CA 1
ATOM 2875 C C . ARG A 1 381 ? 23.805 11.903 -21.726 1.00 95.00 381 ARG A C 1
ATOM 2877 O O . ARG A 1 381 ? 23.536 12.324 -20.599 1.00 95.00 381 ARG A O 1
ATOM 2884 N N . ILE A 1 382 ? 24.097 10.627 -21.977 1.00 98.25 382 ILE A N 1
ATOM 2885 C CA . ILE A 1 382 ? 23.986 9.558 -20.975 1.00 98.25 382 ILE A CA 1
ATOM 2886 C C . ILE A 1 382 ? 25.357 9.220 -20.388 1.00 98.25 382 ILE A C 1
ATOM 2888 O O . ILE A 1 382 ? 26.247 8.769 -21.109 1.00 98.25 382 ILE A O 1
ATOM 2892 N N . LEU A 1 383 ? 25.485 9.397 -19.072 1.00 98.62 383 LEU A N 1
ATOM 2893 C CA . LEU A 1 383 ? 26.580 8.885 -18.256 1.00 98.62 383 LEU A CA 1
ATOM 2894 C C . LEU A 1 383 ? 26.094 7.643 -17.498 1.00 98.62 383 LEU A C 1
ATOM 2896 O O . LEU A 1 383 ? 25.296 7.754 -16.566 1.00 98.62 383 LEU A O 1
ATOM 2900 N N . SER A 1 384 ? 26.567 6.472 -17.919 1.00 98.50 384 SER A N 1
ATOM 2901 C CA . SER A 1 384 ? 26.326 5.180 -17.273 1.00 98.50 384 SER A CA 1
ATOM 2902 C C . SER A 1 384 ? 27.518 4.819 -16.381 1.00 98.50 384 SER A C 1
ATOM 2904 O O . SER A 1 384 ? 28.651 4.838 -16.849 1.00 98.50 384 SER A O 1
ATOM 2906 N N . GLU A 1 385 ? 27.312 4.508 -15.099 1.00 98.00 385 GLU A N 1
ATOM 2907 C CA . GLU A 1 385 ? 28.421 4.176 -14.190 1.00 98.00 385 GLU A CA 1
ATOM 2908 C C . GLU A 1 385 ? 28.116 3.025 -13.234 1.00 98.00 385 GLU A C 1
ATOM 2910 O O . GLU A 1 385 ? 27.165 3.074 -12.458 1.00 98.00 385 GLU A O 1
ATOM 2915 N N . GLY A 1 386 ? 28.977 2.007 -13.204 1.00 97.06 386 GLY A N 1
ATOM 2916 C CA . GLY A 1 386 ? 28.859 0.922 -12.228 1.00 97.06 386 GLY A CA 1
ATOM 2917 C C . GLY A 1 386 ? 27.503 0.215 -12.265 1.00 97.06 386 GLY A C 1
ATOM 2918 O O . GLY A 1 386 ? 26.946 -0.077 -11.213 1.00 97.06 386 GLY A O 1
ATOM 2919 N N . ASN A 1 387 ? 26.926 -0.010 -13.444 1.00 98.75 387 ASN A N 1
ATOM 2920 C CA . ASN A 1 387 ? 25.681 -0.765 -13.584 1.00 98.75 387 ASN A CA 1
ATOM 2921 C C . ASN A 1 387 ? 25.973 -2.260 -13.771 1.00 98.75 387 ASN A C 1
ATOM 2923 O O . ASN A 1 387 ? 27.029 -2.638 -14.280 1.00 98.75 387 ASN A O 1
ATOM 2927 N N . VAL A 1 388 ? 25.036 -3.121 -13.379 1.00 98.75 388 VAL A N 1
AT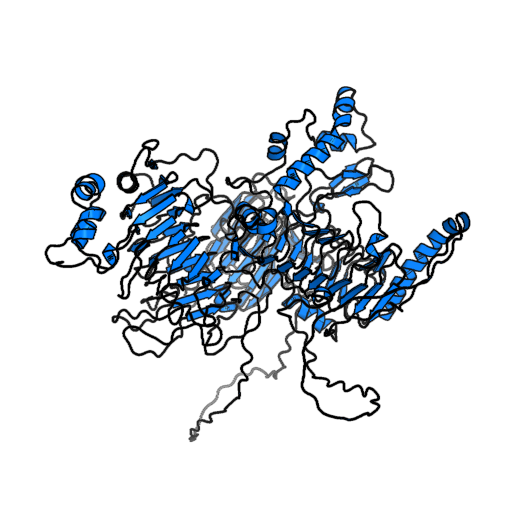OM 2928 C CA . VAL A 1 388 ? 25.139 -4.576 -13.568 1.00 98.75 388 VAL A CA 1
ATOM 2929 C C . VAL A 1 388 ? 24.019 -5.044 -14.482 1.00 98.75 388 VAL A C 1
ATOM 2931 O O . VAL A 1 388 ? 22.852 -4.872 -14.149 1.00 98.75 388 VAL A O 1
ATOM 2934 N N . PHE A 1 389 ? 24.378 -5.649 -15.610 1.00 98.69 389 PHE A N 1
ATOM 2935 C CA . PHE A 1 389 ? 23.451 -6.199 -16.595 1.00 98.69 389 PHE A CA 1
ATOM 2936 C C . PHE A 1 389 ? 23.557 -7.725 -16.616 1.00 98.69 389 PHE A C 1
ATOM 2938 O O . PHE A 1 389 ? 24.488 -8.265 -17.210 1.00 98.69 389 PHE A O 1
ATOM 2945 N N . ASP A 1 390 ? 22.609 -8.414 -15.985 1.00 98.12 390 ASP A N 1
ATOM 2946 C CA . ASP A 1 390 ? 22.487 -9.871 -16.033 1.00 98.12 390 ASP A CA 1
ATOM 2947 C C . ASP A 1 390 ? 21.402 -10.263 -17.049 1.00 98.12 390 ASP A C 1
ATOM 2949 O O . ASP A 1 390 ? 20.212 -10.168 -16.776 1.00 98.12 390 ASP A O 1
ATOM 2953 N N . LEU A 1 391 ? 21.790 -10.673 -18.253 1.00 97.25 391 LEU A N 1
ATOM 2954 C CA . LEU A 1 391 ? 20.867 -11.005 -19.339 1.00 97.25 391 LEU A CA 1
ATOM 2955 C C . LEU A 1 391 ? 21.060 -12.457 -19.785 1.00 97.25 391 LEU A C 1
ATOM 2957 O O . LEU A 1 391 ? 22.183 -12.863 -20.102 1.00 97.25 391 LEU A O 1
ATOM 2961 N N . THR A 1 392 ? 19.966 -13.216 -19.856 1.00 97.06 392 THR A N 1
ATOM 2962 C CA . THR A 1 392 ? 19.937 -14.620 -20.303 1.00 97.06 392 THR A CA 1
ATOM 2963 C C . THR A 1 392 ? 19.162 -14.807 -21.618 1.00 97.06 392 THR A C 1
ATOM 2965 O O . THR A 1 392 ? 18.638 -13.854 -22.209 1.00 97.06 392 THR A O 1
ATOM 2968 N N . GLY A 1 393 ? 19.156 -16.037 -22.135 1.00 96.38 393 GLY A N 1
ATOM 2969 C CA . GLY A 1 393 ? 18.523 -16.404 -23.403 1.00 96.38 393 GLY A CA 1
ATOM 2970 C C . GLY A 1 393 ? 19.468 -16.378 -24.609 1.00 96.38 393 GLY A C 1
ATOM 2971 O O . GLY A 1 393 ? 20.601 -15.893 -24.559 1.00 96.38 393 GLY A O 1
ATOM 2972 N N . SER A 1 394 ? 18.992 -16.923 -25.723 1.00 96.06 394 SER A N 1
ATOM 2973 C CA . SER A 1 394 ? 19.739 -17.210 -26.949 1.00 96.06 394 SER A CA 1
ATOM 2974 C C . SER A 1 394 ? 20.316 -15.973 -27.637 1.00 96.06 394 SER A C 1
ATOM 2976 O O . SER A 1 394 ? 21.253 -16.088 -28.430 1.00 96.06 394 SER A O 1
ATOM 2978 N N . LYS A 1 395 ? 19.786 -14.781 -27.334 1.00 95.00 395 LYS A N 1
ATOM 2979 C CA . LYS A 1 395 ? 20.218 -13.498 -27.911 1.00 95.00 395 LYS A CA 1
ATOM 2980 C C . LYS A 1 395 ? 20.928 -12.596 -26.897 1.00 95.00 395 LYS A C 1
ATOM 2982 O O . LYS A 1 395 ? 21.203 -11.437 -27.223 1.00 95.00 395 LYS A O 1
ATOM 2987 N N . ALA A 1 396 ? 21.229 -13.091 -25.696 1.00 96.56 396 ALA A N 1
ATOM 2988 C CA . ALA A 1 396 ? 21.883 -12.322 -24.645 1.00 96.56 396 ALA A CA 1
ATOM 2989 C C . ALA A 1 396 ? 23.306 -11.908 -25.040 1.00 96.56 396 ALA A C 1
ATOM 2991 O O . ALA A 1 396 ? 24.240 -12.706 -25.053 1.00 96.56 396 ALA A O 1
ATOM 2992 N N . THR A 1 397 ? 23.476 -10.626 -25.353 1.00 96.69 397 THR A N 1
ATOM 2993 C CA . THR A 1 397 ? 24.764 -10.030 -25.727 1.00 96.69 397 THR A CA 1
ATOM 2994 C C . THR A 1 397 ? 24.842 -8.603 -25.201 1.00 96.69 397 THR A C 1
ATOM 2996 O O . THR A 1 397 ? 23.811 -7.966 -24.986 1.00 96.69 397 THR A O 1
ATOM 2999 N N . VAL A 1 398 ? 26.054 -8.056 -25.071 1.00 96.31 398 VAL A N 1
ATOM 3000 C CA . VAL A 1 398 ? 26.251 -6.638 -24.713 1.00 96.31 398 VAL A CA 1
ATOM 3001 C C . VAL A 1 398 ? 25.515 -5.707 -25.690 1.00 96.31 398 VAL A C 1
ATOM 3003 O O . VAL A 1 398 ? 24.943 -4.703 -25.279 1.00 96.31 398 VAL A O 1
ATOM 3006 N N . ALA A 1 399 ? 25.421 -6.082 -26.972 1.00 94.44 399 ALA A N 1
ATOM 3007 C CA . ALA A 1 399 ? 24.679 -5.331 -27.987 1.00 94.44 399 ALA A CA 1
ATOM 3008 C C . ALA A 1 399 ? 23.163 -5.247 -27.729 1.00 94.44 399 ALA A C 1
ATOM 3010 O O . ALA A 1 399 ? 22.501 -4.387 -28.302 1.00 94.44 399 ALA A O 1
ATOM 3011 N N . LYS A 1 400 ? 22.600 -6.106 -26.868 1.00 95.12 400 LYS A N 1
ATOM 3012 C CA . LYS A 1 400 ? 21.212 -5.987 -26.405 1.00 95.12 400 LYS A CA 1
ATOM 3013 C C . LYS A 1 400 ? 21.038 -4.973 -25.287 1.00 95.12 400 LYS A C 1
ATOM 3015 O O . LYS A 1 400 ? 19.928 -4.511 -25.085 1.00 95.12 400 LYS A O 1
ATOM 3020 N N . VAL A 1 401 ? 22.091 -4.574 -24.578 1.00 96.88 401 VAL A N 1
ATOM 3021 C CA . VAL A 1 401 ? 21.954 -3.590 -23.494 1.00 96.88 401 VAL A CA 1
ATOM 3022 C C . VAL A 1 401 ? 21.560 -2.216 -24.039 1.00 96.88 401 VAL A C 1
ATOM 3024 O O . VAL A 1 401 ? 20.771 -1.517 -23.405 1.00 96.88 401 VAL A O 1
ATOM 3027 N N . ILE A 1 402 ? 22.064 -1.841 -25.219 1.00 95.44 402 ILE A N 1
ATOM 3028 C CA . ILE A 1 402 ? 21.948 -0.485 -25.767 1.00 95.44 402 ILE A CA 1
ATOM 3029 C C . ILE A 1 402 ? 21.215 -0.498 -27.108 1.00 95.44 402 ILE A C 1
ATOM 3031 O O . ILE A 1 402 ? 21.561 -1.251 -28.014 1.00 95.44 402 ILE A O 1
ATOM 3035 N N . SER A 1 403 ? 20.240 0.398 -27.265 1.00 94.62 403 SER A N 1
ATOM 3036 C CA . SER A 1 403 ? 19.553 0.646 -28.535 1.00 94.62 403 SER A CA 1
ATOM 3037 C C . SER A 1 403 ? 19.762 2.082 -29.012 1.00 94.62 403 SER A C 1
ATOM 3039 O O . SER A 1 403 ? 19.626 3.029 -28.234 1.00 94.62 403 SER A O 1
ATOM 3041 N N . ASN A 1 404 ? 20.067 2.265 -30.304 1.00 91.56 404 ASN A N 1
ATOM 3042 C CA . ASN A 1 404 ? 20.241 3.591 -30.894 1.00 91.56 404 ASN A CA 1
ATOM 3043 C C . ASN A 1 404 ? 18.929 4.158 -31.454 1.00 91.56 404 ASN A C 1
ATOM 3045 O O . ASN A 1 404 ? 18.358 3.667 -32.429 1.00 91.56 404 ASN A O 1
ATOM 3049 N N . LEU A 1 405 ? 18.490 5.273 -30.881 1.00 89.38 405 LEU A N 1
ATOM 3050 C CA . LEU A 1 405 ? 17.226 5.946 -31.166 1.00 89.38 405 LEU A CA 1
ATOM 3051 C C . LEU A 1 405 ? 17.447 7.419 -31.579 1.00 89.38 405 LEU A C 1
ATOM 3053 O O . LEU A 1 405 ? 16.623 8.275 -31.253 1.00 89.38 405 LEU A O 1
ATOM 3057 N N . ASN A 1 406 ? 18.516 7.672 -32.354 1.00 85.75 406 ASN A N 1
ATOM 3058 C CA . ASN A 1 406 ? 19.059 8.969 -32.811 1.00 85.75 406 ASN A CA 1
ATOM 3059 C C . ASN A 1 406 ? 20.044 9.656 -31.848 1.00 85.75 406 ASN A C 1
ATOM 3061 O O . ASN A 1 406 ? 20.388 10.814 -32.064 1.00 85.75 406 ASN A O 1
ATOM 3065 N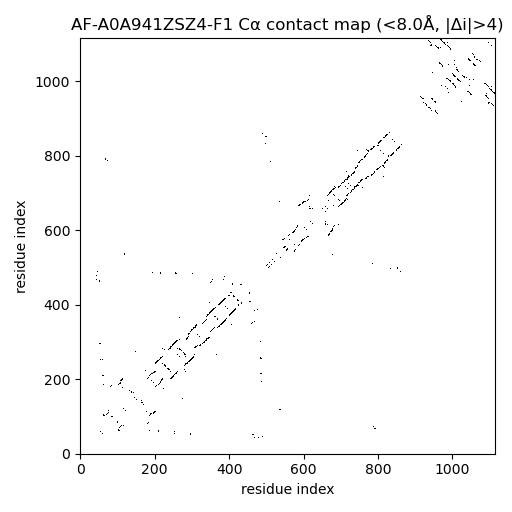 N . GLY A 1 407 ? 20.498 8.983 -30.794 1.00 89.56 407 GLY A N 1
ATOM 3066 C CA . GLY A 1 407 ? 21.531 9.513 -29.903 1.00 89.56 407 GLY A CA 1
ATOM 3067 C C . GLY A 1 407 ? 22.941 9.259 -30.429 1.00 89.56 407 GLY A C 1
ATOM 3068 O O . GLY A 1 407 ? 23.194 8.233 -31.059 1.00 89.56 407 GLY A O 1
ATOM 3069 N N . TYR A 1 408 ? 23.869 10.165 -30.131 1.00 92.00 408 TYR A N 1
ATOM 3070 C CA . TYR A 1 408 ? 25.282 10.046 -30.511 1.00 92.00 408 TYR A CA 1
ATOM 3071 C C . TYR A 1 408 ? 26.251 10.250 -29.330 1.00 92.00 408 TYR A C 1
ATOM 3073 O O . TYR A 1 408 ? 27.457 10.109 -29.512 1.00 92.00 408 TYR A O 1
ATOM 3081 N N . GLN A 1 409 ? 25.742 10.526 -28.120 1.00 95.12 409 GLN A N 1
ATOM 3082 C CA . GLN A 1 409 ? 26.550 10.766 -26.919 1.00 95.12 409 GLN A CA 1
ATOM 3083 C C . GLN A 1 409 ? 26.259 9.725 -25.829 1.00 95.12 409 GLN A C 1
ATOM 3085 O O . GLN A 1 409 ? 25.169 9.698 -25.253 1.00 95.12 409 GLN A O 1
ATOM 3090 N N . PHE A 1 410 ? 27.237 8.874 -25.529 1.00 97.88 410 PHE A N 1
ATOM 3091 C CA . PHE A 1 410 ? 27.139 7.870 -24.470 1.00 97.88 410 PHE A CA 1
ATOM 3092 C C . PHE A 1 410 ? 28.519 7.602 -23.878 1.00 97.88 410 PHE A C 1
ATOM 3094 O O . PHE A 1 410 ? 29.502 7.504 -24.607 1.00 97.88 410 PHE A O 1
ATOM 3101 N N . LYS A 1 411 ? 28.586 7.481 -22.555 1.00 98.38 411 LYS A N 1
ATOM 3102 C CA . LYS A 1 411 ? 29.798 7.090 -21.838 1.00 98.38 411 LYS A CA 1
ATOM 3103 C C . LYS A 1 411 ? 29.441 6.061 -20.781 1.00 98.38 411 LYS A C 1
ATOM 3105 O O . LYS A 1 411 ? 28.490 6.287 -20.029 1.00 98.38 411 LYS A O 1
ATOM 3110 N N . ASP A 1 412 ? 30.225 4.990 -20.696 1.00 98.44 412 ASP A N 1
ATOM 3111 C CA . ASP A 1 412 ? 30.134 4.035 -19.594 1.00 98.44 412 ASP A CA 1
ATOM 3112 C C . ASP A 1 412 ? 31.423 4.012 -18.767 1.00 98.44 412 ASP A C 1
ATOM 3114 O O . ASP A 1 412 ? 32.529 4.023 -19.308 1.00 98.44 412 ASP A O 1
ATOM 3118 N N . VAL A 1 413 ? 31.293 3.971 -17.440 1.00 97.25 413 VAL A N 1
ATOM 3119 C CA . VAL A 1 413 ? 32.431 3.820 -16.530 1.00 97.25 413 VAL A CA 1
ATOM 3120 C C . VAL A 1 413 ? 32.163 2.729 -15.501 1.00 97.25 413 VAL A C 1
ATOM 3122 O O . VAL A 1 413 ? 31.469 2.922 -14.502 1.00 97.25 413 VAL A O 1
ATOM 3125 N N . GLY A 1 414 ? 32.819 1.590 -15.690 1.00 96.19 414 GLY A N 1
ATOM 3126 C CA . GLY A 1 414 ? 32.912 0.530 -14.697 1.00 96.19 414 GLY A CA 1
ATOM 3127 C C . GLY A 1 414 ? 31.672 -0.347 -14.584 1.00 96.19 414 GLY A C 1
ATOM 3128 O O . GLY A 1 414 ? 31.472 -0.886 -13.506 1.00 96.19 414 GLY A O 1
ATOM 3129 N N . SER A 1 415 ? 30.845 -0.490 -15.624 1.00 98.44 415 SER A N 1
ATOM 3130 C CA . SER A 1 415 ? 29.707 -1.422 -15.605 1.00 98.44 415 SER A CA 1
ATOM 3131 C C . SER A 1 415 ? 30.113 -2.868 -15.926 1.00 98.44 415 SER A C 1
ATOM 3133 O O . SER A 1 415 ? 31.187 -3.130 -16.481 1.00 98.44 415 SER A O 1
ATOM 3135 N N . TRP A 1 416 ? 29.230 -3.818 -15.606 1.00 98.56 416 TRP A N 1
ATOM 3136 C CA . TRP A 1 416 ? 29.415 -5.253 -15.830 1.00 98.56 416 TRP A CA 1
ATOM 3137 C C . TRP A 1 416 ? 28.271 -5.860 -16.641 1.00 98.56 416 TRP A C 1
ATOM 3139 O O . TRP A 1 416 ? 27.108 -5.544 -16.407 1.00 98.56 416 TRP A O 1
ATOM 3149 N N . PHE A 1 417 ? 28.598 -6.790 -17.534 1.00 98.44 417 PHE A N 1
ATOM 3150 C CA . PHE A 1 417 ? 27.650 -7.637 -18.255 1.00 98.44 417 PHE A CA 1
ATOM 3151 C C . PHE A 1 417 ? 27.888 -9.098 -17.865 1.00 98.44 417 PHE A C 1
ATOM 3153 O O . PHE A 1 417 ? 29.000 -9.604 -18.022 1.00 98.44 417 PHE A O 1
ATOM 3160 N N . ASN A 1 418 ? 26.870 -9.766 -17.319 1.00 96.56 418 ASN A N 1
ATOM 3161 C CA . ASN A 1 418 ? 26.930 -11.149 -16.833 1.00 96.56 418 ASN A CA 1
ATOM 3162 C C . ASN A 1 418 ? 28.159 -11.422 -15.937 1.00 96.56 418 ASN A C 1
ATOM 3164 O O . ASN A 1 418 ? 28.845 -12.434 -16.069 1.00 96.56 418 ASN A O 1
ATOM 3168 N N . GLY A 1 419 ? 28.463 -10.481 -15.034 1.00 92.69 419 GLY A N 1
ATOM 3169 C CA . GLY A 1 419 ? 29.595 -10.549 -14.099 1.00 92.69 419 GLY A CA 1
ATOM 3170 C C . GLY A 1 419 ? 30.964 -10.146 -14.666 1.00 92.69 419 GLY A C 1
ATOM 3171 O O . GLY A 1 419 ? 31.922 -10.044 -13.900 1.00 92.69 419 GLY A O 1
ATOM 3172 N N . VAL A 1 420 ? 31.077 -9.863 -15.966 1.00 96.12 420 VAL A N 1
ATOM 3173 C CA . VAL A 1 420 ? 32.328 -9.453 -16.628 1.00 96.12 420 VAL A CA 1
ATOM 3174 C C . VAL A 1 420 ? 32.352 -7.938 -16.814 1.00 96.12 420 VAL A C 1
ATOM 3176 O O . VAL A 1 420 ? 31.340 -7.347 -17.176 1.00 96.12 420 VAL A O 1
ATOM 3179 N N . ALA A 1 421 ? 33.491 -7.287 -16.556 1.00 97.25 421 ALA A N 1
ATOM 3180 C CA . ALA A 1 421 ? 33.639 -5.847 -16.783 1.00 97.25 421 ALA A CA 1
ATOM 3181 C C . ALA A 1 421 ? 33.402 -5.511 -18.266 1.00 97.25 421 ALA A C 1
ATOM 3183 O O . ALA A 1 421 ? 34.023 -6.123 -19.129 1.00 97.25 421 ALA A O 1
ATOM 3184 N N . ALA A 1 422 ? 32.519 -4.549 -18.548 1.00 96.94 422 ALA A N 1
ATOM 3185 C CA . ALA A 1 422 ? 31.936 -4.363 -19.880 1.00 96.94 422 ALA A CA 1
ATOM 3186 C C . ALA A 1 422 ? 31.958 -2.913 -20.397 1.00 96.94 422 ALA A C 1
ATOM 3188 O O . ALA A 1 422 ? 31.405 -2.652 -21.459 1.00 96.94 422 ALA A O 1
ATOM 3189 N N . SER A 1 423 ? 32.582 -1.960 -19.693 1.00 96.38 423 SER A N 1
ATOM 3190 C CA . SER A 1 423 ? 32.523 -0.530 -20.078 1.00 96.38 423 SER A CA 1
ATOM 3191 C C . SER A 1 423 ? 32.944 -0.265 -21.531 1.00 96.38 423 SER A C 1
ATOM 3193 O O . SER A 1 423 ? 32.226 0.395 -22.278 1.00 96.38 423 SER A O 1
ATOM 3195 N N . SER A 1 424 ? 34.078 -0.830 -21.964 1.00 96.75 424 SER A N 1
ATOM 3196 C CA . SER A 1 424 ? 34.552 -0.699 -23.349 1.00 96.75 424 SER A CA 1
ATOM 3197 C C . SER A 1 424 ? 33.616 -1.364 -24.356 1.00 96.75 424 SER A C 1
ATOM 3199 O O . SER A 1 424 ? 33.418 -0.838 -25.449 1.00 96.75 424 SER A O 1
ATOM 3201 N N . ASP A 1 425 ? 33.021 -2.498 -23.985 1.00 97.50 425 ASP A N 1
ATOM 3202 C CA . ASP A 1 425 ? 32.113 -3.253 -24.849 1.00 97.50 425 ASP A CA 1
ATOM 3203 C C . ASP A 1 425 ? 30.765 -2.540 -24.997 1.00 97.50 425 ASP A C 1
ATOM 3205 O O . ASP A 1 425 ? 30.172 -2.559 -26.073 1.00 97.50 425 ASP A O 1
ATOM 3209 N N . LEU A 1 426 ? 30.298 -1.866 -23.942 1.00 97.94 426 LEU A N 1
ATOM 3210 C CA . LEU A 1 426 ? 29.098 -1.033 -23.955 1.00 97.94 426 LEU A CA 1
ATOM 3211 C C . LEU A 1 426 ? 29.294 0.198 -24.845 1.00 97.94 426 LEU A C 1
ATOM 3213 O O . LEU A 1 426 ? 28.456 0.462 -25.703 1.00 97.94 426 LEU A O 1
ATOM 3217 N N . GLU A 1 427 ? 30.411 0.919 -24.719 1.00 97.88 427 GLU A N 1
ATOM 3218 C CA . GLU A 1 427 ? 30.716 2.041 -25.621 1.00 97.88 427 GLU A CA 1
ATOM 3219 C C . GLU A 1 427 ? 30.874 1.579 -27.081 1.00 97.88 427 GLU A C 1
ATOM 3221 O O . GLU A 1 427 ? 30.368 2.223 -28.005 1.00 97.88 427 GLU A O 1
ATOM 3226 N N . ALA A 1 428 ? 31.505 0.422 -27.307 1.00 97.19 428 ALA A N 1
ATOM 3227 C CA . ALA A 1 428 ? 31.606 -0.174 -28.636 1.00 97.19 428 ALA A CA 1
ATOM 3228 C C . ALA A 1 428 ? 30.231 -0.580 -29.196 1.00 97.19 428 ALA A C 1
ATOM 3230 O O . ALA A 1 428 ? 29.949 -0.318 -30.366 1.00 97.19 428 ALA A O 1
ATOM 3231 N N . ALA A 1 429 ? 29.357 -1.168 -28.375 1.00 96.25 429 ALA A N 1
ATOM 3232 C CA . ALA A 1 429 ? 27.991 -1.521 -28.754 1.00 96.25 429 ALA A CA 1
ATOM 3233 C C . ALA A 1 429 ? 27.147 -0.280 -29.079 1.00 96.25 429 ALA A C 1
ATOM 3235 O O . ALA A 1 429 ? 26.445 -0.266 -30.090 1.00 96.25 429 ALA A O 1
ATOM 3236 N N . ALA A 1 430 ? 27.260 0.782 -28.278 1.00 95.62 430 ALA A N 1
ATOM 3237 C CA . ALA A 1 430 ? 26.610 2.067 -28.521 1.00 95.62 430 ALA A CA 1
ATOM 3238 C C . ALA A 1 430 ? 27.038 2.672 -29.867 1.00 95.62 430 ALA A C 1
ATOM 3240 O O . ALA A 1 430 ? 26.194 3.061 -30.683 1.00 95.62 430 ALA A O 1
ATOM 3241 N N . LYS A 1 431 ? 28.351 2.686 -30.134 1.00 94.88 431 LYS A N 1
ATOM 3242 C CA . LYS A 1 431 ? 28.905 3.130 -31.414 1.00 94.88 431 LYS A CA 1
ATOM 3243 C C . LYS A 1 431 ? 28.409 2.266 -32.576 1.00 94.88 431 LYS A C 1
ATOM 3245 O O . LYS A 1 431 ? 27.953 2.808 -33.579 1.00 94.88 431 LYS A O 1
ATOM 3250 N N . ALA A 1 432 ? 28.464 0.942 -32.446 1.00 92.94 432 ALA A N 1
ATOM 3251 C CA . ALA A 1 432 ? 28.023 0.019 -33.489 1.00 92.94 432 ALA A CA 1
ATOM 3252 C C . ALA A 1 432 ? 26.524 0.172 -33.798 1.00 92.94 432 ALA A C 1
ATOM 3254 O O . ALA A 1 432 ? 26.126 0.139 -34.962 1.00 92.94 432 ALA A O 1
ATOM 3255 N N . ALA A 1 433 ? 25.693 0.399 -32.776 1.00 89.88 433 ALA A N 1
ATOM 3256 C CA . ALA A 1 433 ? 24.268 0.658 -32.948 1.00 89.88 433 ALA A CA 1
ATOM 3257 C C . ALA A 1 433 ? 24.006 1.965 -33.726 1.00 89.88 433 ALA A C 1
ATOM 3259 O O . ALA A 1 433 ? 23.108 2.002 -34.572 1.00 89.88 433 ALA A O 1
ATOM 3260 N N . LEU A 1 434 ? 24.805 3.019 -33.497 1.00 88.62 434 LEU A N 1
ATOM 3261 C CA . LEU A 1 434 ? 24.759 4.244 -34.305 1.00 88.62 434 LEU A CA 1
ATOM 3262 C C . LEU A 1 434 ? 25.230 3.992 -35.747 1.00 88.62 434 LEU A C 1
ATOM 3264 O O . LEU A 1 434 ? 24.545 4.393 -36.685 1.00 88.62 434 LEU A O 1
ATOM 3268 N N . ASP A 1 435 ? 26.354 3.298 -35.940 1.00 86.56 435 ASP A N 1
ATOM 3269 C CA . ASP A 1 435 ? 26.931 3.016 -37.265 1.00 86.56 435 ASP A CA 1
ATOM 3270 C C . ASP A 1 435 ? 26.002 2.141 -38.138 1.00 86.56 435 ASP A C 1
ATOM 3272 O O . ASP A 1 435 ? 25.858 2.362 -39.346 1.00 86.56 435 ASP A O 1
ATOM 3276 N N . ALA A 1 436 ? 25.316 1.160 -37.542 1.00 82.12 436 ALA A N 1
ATOM 3277 C CA . ALA A 1 436 ? 24.333 0.326 -38.238 1.00 82.12 436 ALA A CA 1
ATOM 3278 C C . ALA A 1 436 ? 23.150 1.164 -38.754 1.00 82.12 436 ALA A C 1
ATOM 3280 O O . ALA A 1 436 ? 22.686 1.006 -39.892 1.00 82.12 436 ALA A O 1
ATOM 3281 N N . ARG A 1 437 ? 22.702 2.128 -37.942 1.00 73.44 437 ARG A N 1
ATOM 3282 C CA . ARG A 1 437 ? 21.697 3.109 -38.351 1.00 73.44 437 ARG A CA 1
ATOM 3283 C C . ARG A 1 437 ? 22.244 4.068 -39.408 1.00 73.44 437 ARG A C 1
ATOM 3285 O O . ARG A 1 437 ? 21.530 4.361 -40.362 1.00 73.44 437 ARG A O 1
ATOM 3292 N N . TYR A 1 438 ? 23.497 4.508 -39.284 1.00 74.06 438 TYR A N 1
ATOM 3293 C CA . TYR A 1 438 ? 24.188 5.356 -40.258 1.00 74.06 438 TYR A CA 1
ATOM 3294 C C . TYR A 1 438 ? 24.248 4.699 -41.635 1.00 74.06 438 TYR A C 1
ATOM 3296 O O . TYR A 1 438 ? 23.898 5.337 -42.616 1.00 74.06 438 TYR A O 1
ATOM 3304 N N . THR A 1 439 ? 24.579 3.411 -41.717 1.00 68.94 439 THR A N 1
ATOM 3305 C CA . THR A 1 439 ? 24.583 2.660 -42.986 1.00 68.94 439 THR A CA 1
ATOM 3306 C C . THR A 1 439 ? 23.206 2.693 -43.664 1.00 68.94 439 THR A C 1
ATOM 3308 O O . THR A 1 439 ? 23.102 2.878 -44.875 1.00 68.94 439 THR A O 1
ATOM 3311 N N . SER A 1 440 ? 22.134 2.606 -42.872 1.00 64.56 440 SER A N 1
ATOM 3312 C CA . SER A 1 440 ? 20.750 2.690 -43.359 1.00 64.56 440 SER A CA 1
ATOM 3313 C C . SER A 1 440 ? 20.324 4.129 -43.709 1.00 64.56 440 SER A C 1
ATOM 3315 O O . SER A 1 440 ? 19.565 4.346 -44.651 1.00 64.56 440 SER A O 1
ATOM 3317 N N . ALA A 1 441 ? 20.826 5.127 -42.974 1.00 62.84 441 ALA A N 1
ATOM 3318 C CA . ALA A 1 441 ? 20.477 6.540 -43.118 1.00 62.84 441 ALA A CA 1
ATOM 3319 C C . ALA A 1 441 ? 21.302 7.274 -44.189 1.00 62.84 441 ALA A C 1
ATOM 3321 O O . ALA A 1 441 ? 20.773 8.169 -44.838 1.00 62.84 441 ALA A O 1
ATOM 3322 N N . GLN A 1 442 ? 22.561 6.897 -44.428 1.00 57.50 442 GLN A N 1
ATOM 3323 C CA . GLN A 1 442 ? 23.451 7.516 -45.415 1.00 57.50 442 GLN A CA 1
ATOM 3324 C C . GLN A 1 442 ? 22.886 7.345 -46.836 1.00 57.50 442 GLN A C 1
ATOM 3326 O O . GLN A 1 442 ? 22.857 8.307 -47.599 1.00 57.50 442 GLN A O 1
ATOM 3331 N N . ALA A 1 443 ? 22.290 6.186 -47.143 1.00 58.56 443 ALA A N 1
ATOM 3332 C CA . ALA A 1 443 ? 21.563 5.946 -48.394 1.00 58.56 443 ALA A CA 1
ATOM 3333 C C . ALA A 1 443 ? 20.364 6.902 -48.607 1.00 58.56 443 ALA A C 1
ATOM 3335 O O . ALA A 1 443 ? 20.044 7.256 -49.744 1.00 58.56 443 ALA A O 1
ATOM 3336 N N . ALA A 1 444 ? 19.718 7.360 -47.527 1.00 57.47 444 ALA A N 1
ATOM 3337 C CA . ALA A 1 444 ? 18.617 8.328 -47.564 1.00 57.47 444 ALA A CA 1
ATOM 3338 C C . ALA A 1 444 ? 19.096 9.798 -47.481 1.00 57.47 444 ALA A C 1
ATOM 3340 O O . ALA A 1 444 ? 18.504 10.691 -48.097 1.00 57.47 444 ALA A O 1
ATOM 3341 N N . ALA A 1 445 ? 20.192 10.059 -46.763 1.00 53.78 445 ALA A N 1
ATOM 3342 C CA . ALA A 1 445 ? 20.775 11.379 -46.526 1.00 53.78 445 ALA A CA 1
ATOM 3343 C C . ALA A 1 445 ? 21.539 11.924 -47.744 1.00 53.78 445 ALA A C 1
ATOM 3345 O O . ALA A 1 445 ? 21.446 13.121 -48.017 1.00 53.78 445 ALA A O 1
ATOM 3346 N N . THR A 1 446 ? 22.181 11.072 -48.560 1.00 56.34 446 THR A N 1
ATOM 3347 C CA . THR A 1 446 ? 22.757 11.470 -49.866 1.00 56.34 446 THR A CA 1
ATOM 3348 C C . THR A 1 446 ? 21.695 12.039 -50.819 1.00 56.34 446 THR A C 1
ATOM 3350 O O . THR A 1 446 ? 22.011 12.829 -51.704 1.00 56.34 446 THR A O 1
ATOM 3353 N N . LYS A 1 447 ? 20.415 11.709 -50.601 1.00 53.19 447 LYS A N 1
ATOM 3354 C CA . LYS A 1 447 ? 19.265 12.254 -51.337 1.00 53.19 447 LYS A CA 1
ATOM 3355 C C . LYS A 1 447 ? 18.739 13.591 -50.777 1.00 53.19 447 LYS A C 1
ATOM 3357 O O . LYS A 1 447 ? 17.981 14.255 -51.477 1.00 53.19 447 LYS A O 1
ATOM 3362 N N . SER A 1 448 ? 19.124 13.977 -49.551 1.00 54.84 448 SER A N 1
ATOM 3363 C CA . SER A 1 448 ? 18.461 15.039 -48.761 1.00 54.84 448 SER A CA 1
ATOM 3364 C C . SER A 1 448 ? 19.398 16.095 -48.136 1.00 54.84 448 SER A C 1
ATOM 3366 O O . SER A 1 448 ? 18.909 17.103 -47.637 1.00 54.84 448 SER A O 1
ATOM 3368 N N . GLY A 1 449 ? 20.725 15.908 -48.163 1.00 53.06 449 GLY A N 1
ATOM 3369 C CA . GLY A 1 449 ? 21.711 16.946 -47.810 1.00 53.06 449 GLY A CA 1
ATOM 3370 C C . GLY A 1 449 ? 21.948 17.219 -46.314 1.00 53.06 449 GLY A C 1
ATOM 3371 O O . GLY A 1 449 ? 22.433 18.299 -45.985 1.00 53.06 449 GLY A O 1
ATOM 3372 N N . PHE A 1 450 ? 21.633 16.280 -45.414 1.00 53.84 450 PHE A N 1
ATOM 3373 C CA . PHE A 1 450 ? 21.891 16.403 -43.966 1.00 53.84 450 PHE A CA 1
ATOM 3374 C C . PHE A 1 450 ? 23.120 15.593 -43.512 1.00 53.84 450 PHE A C 1
ATOM 3376 O O . PHE A 1 450 ? 23.397 14.524 -44.058 1.00 53.84 450 PHE A O 1
ATOM 3383 N N . THR A 1 451 ? 23.825 16.093 -42.490 1.00 59.66 451 THR A N 1
ATOM 3384 C CA . THR A 1 451 ? 24.965 15.433 -41.824 1.00 59.66 451 THR A CA 1
ATOM 3385 C C . THR A 1 451 ? 24.482 14.730 -40.555 1.00 59.66 451 THR A C 1
ATOM 3387 O O . THR A 1 451 ? 23.656 15.282 -39.835 1.00 59.66 451 THR A O 1
ATOM 3390 N N . VAL A 1 452 ? 24.980 13.522 -40.291 1.00 63.97 452 VAL A N 1
ATOM 3391 C CA . VAL A 1 452 ? 24.712 12.767 -39.055 1.00 63.97 452 VAL A CA 1
ATOM 3392 C C . VAL A 1 452 ? 25.902 12.942 -38.116 1.00 63.97 452 VAL A C 1
ATOM 3394 O O . VAL A 1 452 ? 27.042 12.805 -38.566 1.00 63.97 452 VAL A O 1
ATOM 3397 N N . ASP A 1 453 ? 25.645 13.230 -36.842 1.00 77.50 453 ASP A N 1
ATOM 3398 C CA . ASP A 1 453 ? 26.695 13.392 -35.836 1.00 77.50 453 ASP A CA 1
ATOM 3399 C C . ASP A 1 453 ? 27.415 12.070 -35.541 1.00 77.50 453 ASP A C 1
ATOM 3401 O O . ASP A 1 453 ? 26.817 10.991 -35.515 1.00 77.50 453 ASP A O 1
ATOM 3405 N N . ALA A 1 454 ? 28.731 12.156 -35.340 1.00 85.81 454 ALA A N 1
ATOM 3406 C CA . ALA A 1 454 ? 29.556 11.007 -34.996 1.00 85.81 454 ALA A CA 1
ATOM 3407 C C . ALA A 1 454 ? 29.388 10.632 -33.517 1.00 85.81 454 ALA A C 1
ATOM 3409 O O . ALA A 1 454 ? 29.179 11.497 -32.666 1.00 85.81 454 ALA A O 1
ATOM 3410 N N . TYR A 1 455 ? 29.541 9.341 -33.211 1.00 93.12 455 TYR A N 1
ATOM 3411 C CA . TYR A 1 455 ? 29.583 8.863 -31.829 1.00 93.12 455 TYR A CA 1
ATOM 3412 C C . TYR A 1 455 ? 30.660 9.599 -31.018 1.00 93.12 455 TYR A C 1
ATOM 3414 O O . TYR A 1 455 ? 31.794 9.737 -31.483 1.00 93.12 455 TYR A O 1
ATOM 3422 N N . THR A 1 456 ? 30.332 9.988 -29.787 1.00 94.56 456 THR A N 1
ATOM 3423 C CA . THR A 1 456 ? 31.289 10.527 -28.817 1.00 94.56 456 THR A CA 1
ATOM 3424 C C . THR A 1 456 ? 30.980 10.058 -27.393 1.00 94.56 456 THR A C 1
ATOM 3426 O O . THR A 1 456 ? 29.820 9.942 -26.997 1.00 94.56 456 THR A O 1
ATOM 3429 N N . ASN A 1 457 ? 32.033 9.828 -26.608 1.00 93.69 457 ASN A N 1
ATOM 3430 C CA . ASN A 1 457 ? 31.955 9.630 -25.157 1.00 93.69 457 ASN A CA 1
ATOM 3431 C C . ASN A 1 457 ? 32.306 10.910 -24.369 1.00 93.69 457 ASN A C 1
ATOM 3433 O O . ASN A 1 457 ? 32.323 10.916 -23.135 1.00 93.69 457 ASN A O 1
ATOM 3437 N N . GLU A 1 458 ? 32.525 12.028 -25.065 1.00 94.69 458 GLU A N 1
ATOM 3438 C CA . GLU A 1 458 ? 32.653 13.356 -24.476 1.00 94.69 458 GLU A CA 1
ATOM 3439 C C . GLU A 1 458 ? 31.257 13.962 -24.280 1.00 94.69 458 GLU A C 1
ATOM 3441 O O . GLU A 1 458 ? 30.649 14.530 -25.189 1.00 94.69 458 GLU A O 1
ATOM 3446 N N . LEU A 1 459 ? 30.714 13.816 -23.070 1.00 94.56 459 LEU A N 1
ATOM 3447 C CA . LEU A 1 459 ? 29.351 14.264 -22.768 1.00 94.56 459 LEU A CA 1
ATOM 3448 C C . LEU A 1 459 ? 29.233 15.781 -22.546 1.00 94.56 459 LEU A C 1
ATOM 3450 O O . LEU A 1 459 ? 28.134 16.327 -22.626 1.00 94.56 459 LEU A O 1
ATOM 3454 N N . GLY A 1 460 ? 30.341 16.463 -22.238 1.00 92.94 460 GLY A N 1
ATOM 3455 C CA . GLY A 1 460 ? 30.354 17.899 -21.931 1.00 92.94 460 GLY A CA 1
ATOM 3456 C C . GLY A 1 460 ? 29.759 18.269 -20.565 1.00 92.94 460 GLY A C 1
ATOM 3457 O O . GLY A 1 460 ? 29.475 19.439 -20.325 1.00 92.94 460 GLY A O 1
ATOM 3458 N N . TRP A 1 461 ? 29.558 17.293 -19.675 1.00 96.19 461 TRP A N 1
ATOM 3459 C CA . TRP A 1 461 ? 29.096 17.503 -18.302 1.00 96.19 461 TRP A CA 1
ATOM 3460 C C . TRP A 1 461 ? 29.602 16.391 -17.370 1.00 96.19 461 TRP A C 1
ATOM 3462 O O . TRP A 1 461 ? 30.011 15.319 -17.823 1.00 96.19 461 TRP A O 1
ATOM 3472 N N . THR A 1 462 ? 29.555 16.655 -16.066 1.00 96.12 462 THR A N 1
ATOM 3473 C CA . THR A 1 462 ? 29.784 15.689 -14.981 1.00 96.12 462 THR A CA 1
ATOM 3474 C C . THR A 1 462 ? 28.727 15.902 -13.895 1.00 96.12 462 THR A C 1
ATOM 3476 O O . THR A 1 462 ? 28.246 17.032 -13.765 1.00 96.12 462 THR A O 1
ATOM 3479 N N . PRO A 1 463 ? 28.365 14.879 -13.098 1.00 97.44 463 PRO A N 1
ATOM 3480 C CA . PRO A 1 463 ? 27.394 15.043 -12.018 1.00 97.44 463 PRO A CA 1
ATOM 3481 C C . PRO A 1 463 ? 27.800 16.178 -11.056 1.00 97.44 463 PRO A C 1
ATOM 3483 O O . PRO A 1 463 ? 28.909 16.140 -10.524 1.00 97.44 463 PRO A O 1
ATOM 3486 N N . PRO A 1 464 ? 26.942 17.189 -10.810 1.00 96.44 464 PRO A N 1
ATOM 3487 C CA . PRO A 1 464 ? 27.260 18.316 -9.921 1.00 96.44 464 PRO A CA 1
ATOM 3488 C C . PRO A 1 464 ? 26.998 18.018 -8.431 1.00 96.44 464 PRO A C 1
ATOM 3490 O O . PRO A 1 464 ? 26.963 18.926 -7.605 1.00 96.44 464 PRO A O 1
ATOM 3493 N N . TYR A 1 465 ? 26.783 16.752 -8.077 1.00 95.50 465 TYR A N 1
ATOM 3494 C CA . TYR A 1 465 ? 26.470 16.285 -6.727 1.00 95.50 465 TYR A CA 1
ATOM 3495 C C . TYR A 1 465 ? 27.379 15.132 -6.318 1.00 95.50 465 TYR A C 1
ATOM 3497 O O . TYR A 1 465 ? 27.902 14.400 -7.155 1.00 95.50 465 TYR A O 1
ATOM 3505 N N . SER A 1 466 ? 27.509 14.934 -5.008 1.00 92.75 466 SER A N 1
ATOM 3506 C CA . SER A 1 466 ? 28.227 13.797 -4.436 1.00 92.75 466 SER A CA 1
ATOM 3507 C C . SER A 1 466 ? 27.435 12.498 -4.591 1.00 92.75 466 SER A C 1
ATOM 3509 O O . SER A 1 466 ? 26.226 12.463 -4.368 1.00 92.75 466 SER A O 1
ATOM 3511 N N . TYR A 1 467 ? 28.133 11.416 -4.926 1.00 94.44 467 TYR A N 1
ATOM 3512 C CA . TYR A 1 467 ? 27.597 10.058 -4.998 1.00 94.44 467 TYR A CA 1
ATOM 3513 C C . TYR A 1 467 ? 28.722 9.042 -4.774 1.00 94.44 467 TYR A C 1
ATOM 3515 O O . TYR A 1 467 ? 29.906 9.366 -4.888 1.00 94.44 467 TYR A O 1
ATOM 3523 N N . THR A 1 468 ? 28.350 7.801 -4.466 1.00 94.12 468 THR A N 1
ATOM 3524 C CA . THR A 1 468 ? 29.289 6.685 -4.323 1.00 94.12 468 THR A CA 1
ATOM 3525 C C . THR A 1 468 ? 28.979 5.639 -5.378 1.00 94.12 468 THR A C 1
ATOM 3527 O O . THR A 1 468 ? 27.881 5.083 -5.405 1.00 94.12 468 THR A O 1
ATOM 3530 N N . ARG A 1 469 ? 29.950 5.352 -6.246 1.00 93.50 469 ARG A N 1
ATOM 3531 C CA . ARG A 1 469 ? 29.857 4.261 -7.218 1.00 93.50 469 ARG A CA 1
ATOM 3532 C C . ARG A 1 469 ? 30.260 2.940 -6.565 1.00 93.50 469 ARG A C 1
ATOM 3534 O O . ARG A 1 469 ? 31.254 2.884 -5.840 1.00 93.50 469 ARG A O 1
ATOM 3541 N N . GLY A 1 470 ? 29.510 1.881 -6.847 1.00 91.50 470 GLY A N 1
ATOM 3542 C CA . GLY A 1 470 ? 29.873 0.521 -6.478 1.00 91.50 470 GLY A CA 1
ATOM 3543 C C . GLY A 1 470 ? 31.174 0.088 -7.156 1.00 91.50 470 GLY A C 1
ATOM 3544 O O . GLY A 1 470 ? 31.572 0.612 -8.199 1.00 91.50 470 GLY A O 1
ATOM 3545 N N . THR A 1 471 ? 31.862 -0.867 -6.537 1.00 90.94 471 THR A N 1
ATOM 3546 C CA . THR A 1 471 ? 33.204 -1.296 -6.967 1.00 90.94 471 THR A CA 1
ATOM 3547 C C . THR A 1 471 ? 33.235 -2.701 -7.564 1.00 90.94 471 THR A C 1
ATOM 3549 O O . THR A 1 471 ? 34.231 -3.078 -8.177 1.00 90.94 471 THR A O 1
ATOM 3552 N N . SER A 1 472 ? 32.151 -3.472 -7.428 1.00 93.75 472 SER A N 1
ATOM 3553 C CA . SER A 1 472 ? 32.015 -4.805 -8.019 1.00 93.75 472 SER A CA 1
ATOM 3554 C C . SER A 1 472 ? 30.564 -5.131 -8.376 1.00 93.75 472 SER A C 1
ATOM 3556 O O . SER A 1 472 ? 29.633 -4.612 -7.754 1.00 93.75 472 SER A O 1
ATOM 3558 N N . ALA A 1 473 ? 30.379 -6.051 -9.329 1.00 92.50 473 ALA A N 1
ATOM 3559 C CA . ALA A 1 473 ? 29.057 -6.526 -9.728 1.00 92.50 473 ALA A CA 1
ATOM 3560 C C . ALA A 1 473 ? 28.267 -7.132 -8.556 1.00 92.50 473 ALA A C 1
ATOM 3562 O O . ALA A 1 473 ? 27.087 -6.833 -8.396 1.00 92.50 473 ALA A O 1
ATOM 3563 N N . ALA A 1 474 ? 28.922 -7.938 -7.711 1.00 91.00 474 ALA A N 1
ATOM 3564 C CA . ALA A 1 474 ? 28.296 -8.551 -6.540 1.00 91.00 474 ALA A CA 1
ATOM 3565 C C . ALA A 1 474 ? 27.805 -7.491 -5.543 1.00 91.00 474 ALA A C 1
ATOM 3567 O O . ALA A 1 474 ? 26.635 -7.507 -5.174 1.00 91.00 474 ALA A O 1
ATOM 3568 N N . GLN A 1 475 ? 28.653 -6.507 -5.208 1.00 93.00 475 GLN A N 1
ATOM 3569 C CA . GLN A 1 475 ? 28.290 -5.421 -4.292 1.00 93.00 475 GLN A CA 1
ATOM 3570 C C . GLN A 1 475 ? 27.043 -4.670 -4.772 1.00 93.00 475 GLN A C 1
ATOM 3572 O O . GLN A 1 475 ? 26.148 -4.397 -3.979 1.00 93.00 475 GLN A O 1
ATOM 3577 N N . ILE A 1 476 ? 26.971 -4.332 -6.062 1.00 92.31 476 ILE A N 1
ATOM 3578 C CA . ILE A 1 476 ? 25.821 -3.617 -6.625 1.00 92.31 476 ILE A CA 1
ATOM 3579 C C . ILE A 1 476 ? 24.588 -4.519 -6.652 1.00 92.31 476 ILE A C 1
ATOM 3581 O O . ILE A 1 476 ? 23.536 -4.098 -6.177 1.00 92.31 476 ILE A O 1
ATOM 3585 N N . ARG A 1 477 ? 24.703 -5.756 -7.149 1.00 92.94 477 ARG A N 1
ATOM 3586 C CA . ARG A 1 477 ? 23.587 -6.711 -7.218 1.00 92.94 477 ARG A CA 1
ATOM 3587 C C . ARG A 1 477 ? 22.970 -6.952 -5.838 1.00 92.94 477 ARG A C 1
ATOM 3589 O O . ARG A 1 477 ? 21.767 -6.782 -5.670 1.00 92.94 477 ARG A O 1
ATOM 3596 N N . GLU A 1 478 ? 23.787 -7.304 -4.851 1.00 88.81 478 GLU A N 1
ATOM 3597 C CA . GLU A 1 478 ? 23.342 -7.611 -3.488 1.00 88.81 478 GLU A CA 1
ATOM 3598 C C . GLU A 1 478 ? 22.752 -6.380 -2.796 1.00 88.81 478 GLU A C 1
ATOM 3600 O O . GLU A 1 478 ? 21.682 -6.465 -2.194 1.00 88.81 478 GLU A O 1
ATOM 3605 N N . HIS A 1 479 ? 23.389 -5.213 -2.947 1.00 89.12 479 HIS A N 1
ATOM 3606 C CA . HIS A 1 479 ? 22.879 -3.962 -2.384 1.00 89.12 479 HIS A CA 1
ATOM 3607 C C . HIS A 1 479 ? 21.520 -3.577 -2.971 1.00 89.12 479 HIS A C 1
ATOM 3609 O O . HIS A 1 479 ? 20.628 -3.162 -2.234 1.00 89.12 479 HIS A O 1
ATOM 3615 N N . ASN A 1 480 ? 21.336 -3.732 -4.284 1.00 93.06 480 ASN A N 1
ATOM 3616 C CA . ASN A 1 480 ? 20.054 -3.466 -4.932 1.00 93.06 480 ASN A CA 1
ATOM 3617 C C . ASN A 1 480 ? 18.985 -4.471 -4.480 1.00 93.06 480 ASN A C 1
ATOM 3619 O O . ASN A 1 480 ? 17.906 -4.053 -4.077 1.00 93.06 480 ASN A O 1
ATOM 3623 N N . LEU A 1 481 ? 19.279 -5.776 -4.476 1.00 90.94 481 LEU A N 1
ATOM 3624 C CA . LEU A 1 481 ? 18.329 -6.814 -4.042 1.00 90.94 481 LEU A CA 1
ATOM 3625 C C . LEU A 1 481 ? 17.898 -6.661 -2.575 1.00 90.94 481 LEU A C 1
ATOM 3627 O O . LEU A 1 481 ? 16.768 -7.001 -2.217 1.00 90.94 481 LEU A O 1
ATOM 3631 N N . ALA A 1 482 ? 18.786 -6.153 -1.720 1.00 82.50 482 ALA A N 1
ATOM 3632 C CA . ALA A 1 482 ? 18.482 -5.920 -0.315 1.00 82.50 482 ALA A CA 1
ATOM 3633 C C . ALA A 1 482 ? 17.581 -4.694 -0.094 1.00 82.50 482 ALA A C 1
ATOM 3635 O O . ALA A 1 482 ? 16.706 -4.750 0.773 1.00 82.50 482 ALA A O 1
ATOM 3636 N N . ASN A 1 483 ? 17.780 -3.620 -0.870 1.00 85.62 483 ASN A N 1
ATOM 3637 C CA . ASN A 1 483 ? 17.254 -2.290 -0.543 1.00 85.62 483 ASN A CA 1
ATOM 3638 C C . ASN A 1 483 ? 16.248 -1.720 -1.557 1.00 85.62 483 ASN A C 1
ATOM 3640 O O . ASN A 1 483 ? 15.470 -0.854 -1.190 1.00 85.62 483 ASN A O 1
ATOM 3644 N N . ALA A 1 484 ? 16.234 -2.152 -2.819 1.00 93.50 484 ALA A N 1
ATOM 3645 C CA . ALA A 1 484 ? 15.302 -1.599 -3.800 1.00 93.50 484 ALA A CA 1
ATOM 3646 C C . ALA A 1 484 ? 13.883 -2.168 -3.623 1.00 93.50 484 ALA A C 1
ATOM 3648 O O . ALA A 1 484 ? 13.708 -3.357 -3.358 1.00 93.50 484 ALA A O 1
ATOM 3649 N N . GLY A 1 485 ? 12.870 -1.330 -3.842 1.00 95.19 485 GLY A N 1
ATOM 3650 C CA . GLY A 1 485 ? 11.459 -1.710 -3.865 1.00 95.19 485 GLY A CA 1
ATOM 3651 C C . GLY A 1 485 ? 10.633 -1.195 -2.690 1.00 95.19 485 GLY A C 1
ATOM 3652 O O . GLY A 1 485 ? 11.157 -0.724 -1.681 1.00 95.19 485 GLY A O 1
ATOM 3653 N N . ALA A 1 486 ? 9.311 -1.315 -2.825 1.00 88.44 486 ALA A N 1
ATOM 3654 C CA . ALA A 1 486 ? 8.391 -1.041 -1.729 1.00 88.44 486 ALA A CA 1
ATOM 3655 C C . ALA A 1 486 ? 8.607 -2.049 -0.583 1.00 88.44 486 ALA A C 1
ATOM 3657 O O . ALA A 1 486 ? 8.969 -3.207 -0.801 1.00 88.44 486 ALA A O 1
ATOM 3658 N N . GLY A 1 487 ? 8.422 -1.597 0.655 1.00 83.25 487 GLY A N 1
ATOM 3659 C CA . GLY A 1 487 ? 8.661 -2.367 1.875 1.00 83.25 487 GLY A CA 1
ATOM 3660 C C . GLY A 1 487 ? 10.131 -2.553 2.258 1.00 83.25 487 GLY A C 1
ATOM 3661 O O . GLY A 1 487 ? 10.420 -3.339 3.165 1.00 83.25 487 GLY A O 1
ATOM 3662 N N . LYS A 1 488 ? 11.061 -1.865 1.581 1.00 81.62 488 LYS A N 1
ATOM 3663 C CA . LYS A 1 488 ? 12.519 -1.996 1.778 1.00 81.62 488 LYS A CA 1
ATOM 3664 C C . LYS A 1 488 ? 13.196 -0.759 2.351 1.00 81.62 488 LYS A C 1
ATOM 3666 O O . LYS A 1 488 ? 14.418 -0.664 2.352 1.00 81.62 488 LYS A O 1
ATOM 3671 N N . LEU A 1 489 ? 12.405 0.171 2.871 1.00 79.00 489 LEU A N 1
ATOM 3672 C CA . LEU A 1 489 ? 12.934 1.347 3.541 1.00 79.00 489 LEU A CA 1
ATOM 3673 C C . LEU A 1 489 ? 13.892 0.968 4.678 1.00 79.00 489 LEU A C 1
ATOM 3675 O O . LEU A 1 489 ? 13.592 0.044 5.444 1.00 79.00 489 LEU A O 1
ATOM 3679 N N . PRO A 1 490 ? 14.996 1.711 4.847 1.00 67.38 490 PRO A N 1
ATOM 3680 C CA . PRO A 1 490 ? 15.921 1.481 5.942 1.00 67.38 490 PRO A CA 1
ATOM 3681 C C . PRO A 1 490 ? 15.222 1.694 7.290 1.00 67.38 490 PRO A C 1
ATOM 3683 O O . PRO A 1 490 ? 14.404 2.601 7.455 1.00 67.38 490 PRO A O 1
ATOM 3686 N N . VAL A 1 491 ? 15.562 0.848 8.260 1.00 61.38 491 VAL A N 1
ATOM 3687 C CA . VAL A 1 491 ? 15.060 0.904 9.639 1.00 61.38 491 VAL A CA 1
ATOM 3688 C C . VAL A 1 491 ? 16.237 1.108 10.588 1.00 61.38 491 VAL A C 1
ATOM 3690 O O . VAL A 1 491 ? 17.333 0.601 10.340 1.00 61.38 491 VAL A O 1
ATOM 3693 N N . THR A 1 492 ? 16.038 1.873 11.662 1.00 58.50 492 THR A N 1
ATOM 3694 C CA . THR A 1 492 ? 17.091 2.109 12.661 1.00 58.50 492 THR A CA 1
ATOM 3695 C C . THR A 1 492 ? 17.467 0.798 13.359 1.00 58.50 492 THR A C 1
ATOM 3697 O O . THR A 1 492 ? 16.600 -0.024 13.660 1.00 58.50 492 THR A O 1
ATOM 3700 N N . ALA A 1 493 ? 18.760 0.601 13.628 1.00 55.16 493 ALA A N 1
ATOM 3701 C CA . ALA A 1 493 ? 19.243 -0.548 14.388 1.00 55.16 493 ALA A CA 1
ATOM 3702 C C . ALA A 1 493 ? 18.727 -0.523 15.841 1.00 55.16 493 ALA A C 1
ATOM 3704 O O . ALA A 1 493 ? 18.489 0.542 16.409 1.00 55.16 493 ALA A O 1
ATOM 3705 N N . ALA A 1 494 ? 18.573 -1.705 16.445 1.00 54.75 494 ALA A N 1
ATOM 3706 C CA . ALA A 1 494 ? 18.134 -1.841 17.832 1.00 54.75 494 ALA A CA 1
ATOM 3707 C C . ALA A 1 494 ? 19.090 -1.127 18.804 1.00 54.75 494 ALA A C 1
ATOM 3709 O O . ALA A 1 494 ? 20.311 -1.224 18.668 1.00 54.75 494 ALA A O 1
ATOM 3710 N N . SER A 1 495 ? 18.536 -0.469 19.823 1.00 61.19 495 SER A N 1
ATOM 3711 C CA . SER A 1 495 ? 19.297 0.112 20.935 1.00 61.19 495 SER A CA 1
ATOM 3712 C C . SER A 1 495 ? 18.749 -0.392 22.272 1.00 61.19 495 SER A C 1
ATOM 3714 O O . SER A 1 495 ? 17.632 -0.904 22.349 1.00 61.19 495 SER A O 1
ATOM 3716 N N . ALA A 1 496 ? 19.511 -0.231 23.357 1.00 59.38 496 ALA A N 1
ATOM 3717 C CA . ALA A 1 496 ? 19.048 -0.614 24.696 1.00 59.38 496 ALA A CA 1
ATOM 3718 C C . ALA A 1 496 ? 17.786 0.157 25.136 1.00 59.38 496 ALA A C 1
ATOM 3720 O O . ALA A 1 496 ? 16.994 -0.354 25.923 1.00 59.38 496 ALA A O 1
ATOM 3721 N N . THR A 1 497 ? 17.584 1.370 24.612 1.00 65.31 497 THR A N 1
ATOM 3722 C CA . THR A 1 497 ? 16.404 2.208 24.872 1.00 65.31 497 THR A CA 1
ATOM 3723 C C . THR A 1 497 ? 15.244 1.912 23.919 1.00 65.31 497 THR A C 1
ATOM 3725 O O . THR A 1 497 ? 14.126 2.357 24.174 1.00 65.31 497 THR A O 1
ATOM 3728 N N . ARG A 1 498 ? 15.479 1.137 22.849 1.00 75.44 498 ARG A N 1
ATOM 3729 C CA . ARG A 1 498 ? 14.497 0.771 21.817 1.00 75.44 498 ARG A CA 1
ATOM 3730 C C . ARG A 1 498 ? 14.599 -0.716 21.454 1.00 75.44 498 ARG A C 1
ATOM 3732 O O . ARG A 1 498 ? 15.191 -1.058 20.426 1.00 75.44 498 ARG A O 1
ATOM 3739 N N . PRO A 1 499 ? 14.034 -1.615 22.281 1.00 74.88 499 PRO A N 1
ATOM 3740 C CA . PRO A 1 499 ? 14.032 -3.046 22.005 1.00 74.88 499 PRO A CA 1
ATOM 3741 C C . PRO A 1 499 ? 13.287 -3.351 20.698 1.00 74.88 499 PRO A C 1
ATOM 3743 O O . PRO A 1 499 ? 12.098 -3.055 20.570 1.00 74.88 499 PRO A O 1
ATOM 3746 N N . MET A 1 500 ? 13.985 -3.962 19.739 1.00 77.88 500 MET A N 1
ATOM 3747 C CA . MET A 1 500 ? 13.419 -4.377 18.452 1.00 77.88 500 MET A CA 1
ATOM 3748 C C . MET A 1 500 ? 13.235 -5.893 18.411 1.00 77.88 500 MET A C 1
ATOM 3750 O O . MET A 1 500 ? 14.097 -6.632 18.888 1.00 77.88 500 MET A O 1
ATOM 3754 N N . LEU A 1 501 ? 12.144 -6.363 17.803 1.00 80.44 501 LEU A N 1
ATOM 3755 C CA . LEU A 1 501 ? 12.012 -7.773 17.432 1.00 80.44 501 LEU A CA 1
ATOM 3756 C C . LEU A 1 501 ? 12.957 -8.104 16.271 1.00 80.44 501 LEU A C 1
ATOM 3758 O O . LEU A 1 501 ? 13.174 -7.281 15.382 1.00 80.44 501 LEU A O 1
ATOM 3762 N N . ASP A 1 502 ? 13.472 -9.329 16.239 1.00 77.75 502 ASP A N 1
ATOM 3763 C CA . ASP A 1 502 ? 14.115 -9.861 15.040 1.00 77.75 502 ASP A CA 1
ATOM 3764 C C . ASP A 1 502 ? 13.069 -10.270 13.981 1.00 77.75 502 ASP A C 1
ATOM 3766 O O . ASP A 1 502 ? 11.899 -10.523 14.293 1.00 77.75 502 ASP A O 1
ATOM 3770 N N . ASP A 1 503 ? 13.498 -10.359 12.719 1.00 69.31 503 ASP A N 1
ATOM 3771 C CA . ASP A 1 503 ? 12.633 -10.707 11.583 1.00 69.31 503 ASP A CA 1
ATOM 3772 C C . ASP A 1 503 ? 11.925 -12.064 11.758 1.00 69.31 503 ASP A C 1
ATOM 3774 O O . ASP A 1 503 ? 10.769 -12.218 11.347 1.00 69.31 503 ASP A O 1
ATOM 3778 N N . THR A 1 504 ? 12.573 -13.047 12.392 1.00 70.19 504 THR A N 1
ATOM 3779 C CA . THR A 1 504 ? 11.986 -14.377 12.613 1.00 70.19 504 THR A CA 1
ATOM 3780 C C . THR A 1 504 ? 10.865 -14.280 13.634 1.00 70.19 504 THR A C 1
ATOM 3782 O O . THR A 1 504 ? 9.735 -14.655 13.338 1.00 70.19 504 THR A O 1
ATOM 3785 N N . THR A 1 505 ? 11.128 -13.698 14.801 1.00 75.31 505 THR A N 1
ATOM 3786 C CA . THR A 1 505 ? 10.142 -13.523 15.871 1.00 75.31 505 THR A CA 1
ATOM 3787 C C . THR A 1 505 ? 8.963 -12.654 15.423 1.00 75.31 505 THR A C 1
ATOM 3789 O O . THR A 1 505 ? 7.804 -12.976 15.713 1.00 75.31 505 THR A O 1
ATOM 3792 N N . ALA A 1 506 ? 9.222 -11.580 14.673 1.00 70.25 506 ALA A N 1
ATOM 3793 C CA . ALA A 1 506 ? 8.180 -10.711 14.134 1.00 70.25 506 ALA A CA 1
ATOM 3794 C C . ALA A 1 506 ? 7.277 -11.427 13.113 1.00 70.25 506 ALA A C 1
ATOM 3796 O O . ALA A 1 506 ? 6.052 -11.281 13.158 1.00 70.25 506 ALA A O 1
ATOM 3797 N N . SER A 1 507 ? 7.858 -12.225 12.211 1.00 69.06 507 SER A N 1
ATOM 3798 C CA . SER A 1 507 ? 7.115 -12.938 11.162 1.00 69.06 507 SER A CA 1
ATOM 3799 C C . SER A 1 507 ? 6.459 -14.236 11.644 1.00 69.06 507 SER A C 1
ATOM 3801 O O . SER A 1 507 ? 5.390 -14.599 11.152 1.00 69.06 507 SER A O 1
ATOM 3803 N N . SER A 1 508 ? 7.051 -14.930 12.620 1.00 68.62 508 SER A N 1
ATOM 3804 C CA . SER A 1 508 ? 6.540 -16.204 13.125 1.00 68.62 508 SER A CA 1
ATOM 3805 C C . SER A 1 508 ? 5.605 -16.036 14.307 1.00 68.62 508 SER A C 1
ATOM 3807 O O . SER A 1 508 ? 4.662 -16.810 14.425 1.00 68.62 508 SER A O 1
ATOM 3809 N N . THR A 1 509 ? 5.862 -15.092 15.210 1.00 79.44 509 THR A N 1
ATOM 3810 C CA . THR A 1 509 ? 5.176 -15.007 16.506 1.00 79.44 509 THR A CA 1
ATOM 3811 C C . THR A 1 509 ? 4.298 -13.777 16.563 1.00 79.44 509 THR A C 1
ATOM 3813 O O . THR A 1 509 ? 3.109 -13.907 16.815 1.00 79.44 509 THR A O 1
ATOM 3816 N N . TYR A 1 510 ? 4.817 -12.592 16.262 1.00 81.56 510 TYR A N 1
ATOM 3817 C CA . TYR A 1 510 ? 4.060 -11.353 16.434 1.00 81.56 510 TYR A CA 1
ATOM 3818 C C . TYR A 1 510 ? 3.302 -10.914 15.178 1.00 81.56 510 TYR A C 1
ATOM 3820 O O . TYR A 1 510 ? 3.530 -9.824 14.659 1.00 81.56 510 TYR A O 1
ATOM 3828 N N . THR A 1 511 ? 2.380 -11.754 14.695 1.00 82.75 511 THR A N 1
ATOM 3829 C CA . THR A 1 511 ? 1.510 -11.445 13.547 1.00 82.75 511 THR A CA 1
ATOM 3830 C C . THR A 1 511 ? 0.086 -11.106 13.972 1.00 82.75 511 THR A C 1
ATOM 3832 O O . THR A 1 511 ? -0.416 -11.611 14.976 1.00 82.75 511 THR A O 1
ATOM 3835 N N . VAL A 1 512 ? -0.588 -10.275 13.171 1.00 82.06 512 VAL A N 1
ATOM 3836 C CA . VAL A 1 512 ? -2.001 -9.898 13.363 1.00 82.06 512 VAL A CA 1
ATOM 3837 C C . VAL A 1 512 ? -2.879 -11.143 13.459 1.00 82.06 512 VAL A C 1
ATOM 3839 O O . VAL A 1 512 ? -3.636 -11.295 14.413 1.00 82.06 512 VAL A O 1
ATOM 3842 N N . ALA A 1 513 ? -2.692 -12.090 12.537 1.00 79.50 513 ALA A N 1
ATOM 3843 C CA . ALA A 1 513 ? -3.421 -13.353 12.527 1.00 79.50 513 ALA A CA 1
ATOM 3844 C C . ALA A 1 513 ? -3.273 -14.134 13.843 1.00 79.50 513 ALA A C 1
ATOM 3846 O O . ALA A 1 513 ? -4.263 -14.630 14.369 1.00 79.50 513 ALA A O 1
ATOM 3847 N N . LYS A 1 514 ? -2.066 -14.216 14.422 1.00 83.75 514 LYS A N 1
ATOM 3848 C CA . LYS A 1 514 ? -1.861 -14.927 15.694 1.00 83.75 514 LYS A CA 1
ATOM 3849 C C . LYS A 1 514 ? -2.421 -14.173 16.900 1.00 83.75 514 LYS A C 1
ATOM 3851 O O . LYS A 1 514 ? -2.988 -14.806 17.789 1.00 83.75 514 LYS A O 1
ATOM 3856 N N . ALA A 1 515 ? -2.315 -12.844 16.910 1.00 85.00 515 ALA A N 1
ATOM 3857 C CA . ALA A 1 515 ? -2.912 -12.012 17.953 1.00 85.00 515 ALA A CA 1
ATOM 3858 C C . ALA A 1 515 ? -4.438 -12.160 18.007 1.00 85.00 515 ALA A C 1
ATOM 3860 O O . ALA A 1 515 ? -5.024 -12.235 19.086 1.00 85.00 515 ALA A O 1
ATOM 3861 N N . LEU A 1 516 ? -5.073 -12.274 16.840 1.00 84.56 516 LEU A N 1
ATOM 3862 C CA . LEU A 1 516 ? -6.514 -12.466 16.713 1.00 84.56 516 LEU A CA 1
ATOM 3863 C C . LEU A 1 516 ? -6.928 -13.928 16.921 1.00 84.56 516 LEU A C 1
ATOM 3865 O O . LEU A 1 516 ? -7.987 -14.183 17.488 1.00 84.56 516 LEU A O 1
ATOM 3869 N N . ALA A 1 517 ? -6.094 -14.900 16.549 1.00 76.62 517 ALA A N 1
ATOM 3870 C CA . ALA A 1 517 ? -6.422 -16.313 16.706 1.00 76.62 517 ALA A CA 1
ATOM 3871 C C . ALA A 1 517 ? -6.602 -16.723 18.175 1.00 76.62 517 ALA A C 1
ATOM 3873 O O . ALA A 1 517 ? -7.540 -17.447 18.475 1.00 76.62 517 ALA A O 1
ATOM 3874 N N . GLY A 1 518 ? -5.766 -16.257 19.108 1.00 69.94 518 GLY A N 1
ATOM 3875 C CA . GLY A 1 518 ? -5.873 -16.695 20.508 1.00 69.94 518 GLY A CA 1
ATOM 3876 C C . GLY A 1 518 ? -5.916 -18.232 20.652 1.00 69.94 518 GLY A C 1
ATOM 3877 O O . GLY A 1 518 ? -5.208 -18.945 19.945 1.00 69.94 518 GLY A O 1
ATOM 3878 N N . SER A 1 519 ? -6.759 -18.746 21.557 1.00 65.81 519 SER A N 1
ATOM 3879 C CA . SER A 1 519 ? -7.008 -20.192 21.739 1.00 65.81 519 SER A CA 1
ATOM 3880 C C . SER A 1 519 ? -8.014 -20.798 20.749 1.00 65.81 519 SER A C 1
ATOM 3882 O O . SER A 1 519 ? -8.154 -22.016 20.682 1.00 65.81 519 SER A O 1
ATOM 3884 N N . ASP A 1 520 ? -8.755 -19.968 20.020 1.00 68.31 520 ASP A N 1
ATOM 3885 C CA . ASP A 1 520 ? -9.819 -20.356 19.097 1.00 68.31 520 ASP A CA 1
ATOM 3886 C C . ASP A 1 520 ? -9.734 -19.482 17.843 1.00 68.31 520 ASP A C 1
ATOM 3888 O O . ASP A 1 520 ? -10.024 -18.290 17.909 1.00 68.31 520 ASP A O 1
ATOM 3892 N N . ALA A 1 521 ? -9.334 -20.072 16.710 1.00 66.19 521 ALA A N 1
ATOM 3893 C CA . ALA A 1 521 ? -9.062 -19.365 15.456 1.00 66.19 521 ALA A CA 1
ATOM 3894 C C . ALA A 1 521 ? -10.183 -18.371 15.089 1.00 66.19 521 ALA A C 1
ATOM 3896 O O . ALA A 1 521 ? -11.222 -18.748 14.545 1.00 66.19 521 ALA A O 1
ATOM 3897 N N . TRP A 1 522 ? -9.977 -17.095 15.424 1.00 80.75 522 TRP A N 1
ATOM 3898 C CA . TRP A 1 522 ? -10.883 -16.004 15.099 1.00 80.75 522 TRP A CA 1
ATOM 3899 C C . TRP A 1 522 ? -10.297 -15.194 13.959 1.00 80.75 522 TRP A C 1
ATOM 3901 O O . TRP A 1 522 ? -9.224 -14.605 14.074 1.00 80.75 522 TRP A O 1
ATOM 3911 N N . GLU A 1 523 ? -11.047 -15.151 12.870 1.00 73.25 523 GLU A N 1
ATOM 3912 C CA . GLU A 1 523 ? -10.803 -14.260 11.752 1.00 73.25 523 GLU A CA 1
ATOM 3913 C C . GLU A 1 523 ? -11.874 -13.161 11.818 1.00 73.25 523 GLU A C 1
ATOM 3915 O O . GLU A 1 523 ? -13.068 -13.472 11.671 1.00 73.25 523 GLU A O 1
ATOM 3920 N N . PRO A 1 524 ? -11.503 -11.902 12.126 1.00 69.50 524 PRO A N 1
ATOM 3921 C CA . PRO A 1 524 ? -12.457 -10.807 12.174 1.00 69.50 524 PRO A CA 1
ATOM 3922 C C . PRO A 1 524 ? -13.184 -10.727 10.840 1.00 69.50 524 PRO A C 1
ATOM 3924 O O . PRO A 1 524 ? -12.577 -10.530 9.792 1.00 69.50 524 PRO A O 1
ATOM 3927 N N . GLN A 1 525 ? -14.497 -10.904 10.880 1.00 54.28 525 GLN A N 1
ATOM 3928 C CA . GLN A 1 525 ? -15.316 -10.703 9.701 1.00 54.28 525 GLN A CA 1
ATOM 3929 C C . GLN A 1 525 ? -15.394 -9.193 9.478 1.00 54.28 525 GLN A C 1
ATOM 3931 O O . GLN A 1 525 ? -16.003 -8.491 10.290 1.00 54.28 525 GLN A O 1
ATOM 3936 N N . SER A 1 526 ? -14.791 -8.684 8.402 1.00 49.25 526 SER A N 1
ATOM 3937 C CA . SER A 1 526 ? -15.244 -7.408 7.851 1.00 49.25 526 SER A CA 1
ATOM 3938 C C . SER A 1 526 ? -16.720 -7.571 7.480 1.00 49.25 526 SER A C 1
ATOM 3940 O O . SER A 1 526 ? -17.195 -8.685 7.232 1.00 49.25 526 SER A O 1
ATOM 3942 N N . VAL A 1 527 ? -17.493 -6.487 7.466 1.00 44.12 527 VAL A N 1
ATOM 3943 C CA . VAL A 1 527 ? -18.943 -6.603 7.227 1.00 44.12 527 VAL A CA 1
ATOM 3944 C C . VAL A 1 527 ? -19.281 -7.102 5.805 1.00 44.12 527 VAL A C 1
ATOM 3946 O O . VAL A 1 527 ? -20.429 -7.430 5.516 1.00 44.12 527 VAL A O 1
ATOM 3949 N N . ASN A 1 528 ? -18.259 -7.277 4.960 1.00 36.34 528 ASN A N 1
ATOM 3950 C CA . ASN A 1 528 ? -18.312 -7.861 3.627 1.00 36.34 528 ASN A CA 1
ATOM 3951 C C . ASN A 1 528 ? -17.523 -9.188 3.577 1.00 36.34 528 ASN A C 1
ATOM 3953 O O . ASN A 1 528 ? -16.426 -9.256 3.022 1.00 36.34 528 ASN A O 1
ATOM 3957 N N . ALA A 1 529 ? -18.080 -10.268 4.130 1.00 29.00 529 ALA A N 1
ATOM 3958 C CA . ALA A 1 529 ? -17.533 -11.611 3.933 1.00 29.00 529 ALA A CA 1
ATOM 3959 C C . ALA A 1 529 ? -17.608 -11.993 2.436 1.00 29.00 529 ALA A C 1
ATOM 3961 O O . ALA A 1 529 ? -18.685 -12.297 1.926 1.00 29.00 529 ALA A O 1
ATOM 3962 N N . GLY A 1 530 ? -16.470 -11.943 1.727 1.00 30.94 530 GLY A N 1
ATOM 3963 C CA . GLY A 1 530 ? -16.352 -12.345 0.314 1.00 30.94 530 GLY A CA 1
ATOM 3964 C C . GLY A 1 530 ? -15.688 -11.345 -0.643 1.00 30.94 530 GLY A C 1
ATOM 3965 O O . GLY A 1 530 ? -15.696 -11.593 -1.847 1.00 30.94 530 GLY A O 1
ATOM 3966 N N . GLN A 1 531 ? -15.116 -10.239 -0.158 1.00 31.02 531 GLN A N 1
ATOM 3967 C CA . GLN A 1 531 ? -14.339 -9.296 -0.977 1.00 31.02 531 GLN A CA 1
ATOM 3968 C C . GLN A 1 531 ? -12.998 -8.974 -0.286 1.00 31.02 531 GLN A C 1
ATOM 3970 O O . GLN A 1 531 ? -12.988 -8.751 0.927 1.00 31.02 531 GLN A O 1
ATOM 3975 N N . PRO A 1 532 ? -11.863 -8.965 -1.010 1.00 29.16 532 PRO A N 1
ATOM 3976 C CA . PRO A 1 532 ? -10.566 -8.602 -0.446 1.00 29.16 532 PRO A CA 1
ATOM 3977 C C . PRO A 1 532 ? -10.548 -7.111 -0.082 1.00 29.16 532 PRO A C 1
ATOM 3979 O O . PRO A 1 532 ? -10.627 -6.282 -0.971 1.00 29.16 532 PRO A O 1
ATOM 3982 N N . ASN A 1 533 ? -10.460 -6.786 1.213 1.00 34.69 533 ASN A N 1
ATOM 3983 C CA . ASN A 1 533 ? -10.084 -5.483 1.796 1.00 34.69 533 ASN A CA 1
ATOM 3984 C C . ASN A 1 533 ? -10.225 -4.240 0.895 1.00 34.69 533 ASN A C 1
ATOM 3986 O O . ASN A 1 533 ? -9.238 -3.582 0.571 1.00 34.69 533 ASN A O 1
ATOM 3990 N N . VAL A 1 534 ? -11.462 -3.889 0.545 1.00 29.53 534 VAL A N 1
ATOM 3991 C CA . VAL A 1 534 ? -11.795 -2.641 -0.149 1.00 29.53 534 VAL A CA 1
ATOM 3992 C C . VAL A 1 534 ? -13.166 -2.132 0.247 1.00 29.53 534 VAL A C 1
ATOM 3994 O O . VAL A 1 534 ? -14.141 -2.877 0.247 1.00 29.53 534 VAL A O 1
ATOM 3997 N N . GLY A 1 535 ? -13.225 -0.828 0.507 1.00 40.25 535 GLY A N 1
ATOM 3998 C CA . GLY A 1 535 ? -14.455 -0.052 0.444 1.00 40.25 535 GLY A CA 1
ATOM 3999 C C . GLY A 1 535 ? -15.398 -0.313 1.607 1.00 40.25 535 GLY A C 1
ATOM 4000 O O . GLY A 1 535 ? -16.141 -1.290 1.648 1.00 40.25 535 GLY A O 1
ATOM 4001 N N . ARG A 1 536 ? -15.417 0.623 2.548 1.00 50.50 536 ARG A N 1
ATOM 4002 C CA . ARG A 1 536 ? -16.230 0.581 3.761 1.00 50.50 536 ARG A CA 1
ATOM 4003 C C . ARG A 1 536 ? -17.723 0.851 3.508 1.00 50.50 536 ARG A C 1
ATOM 4005 O O . ARG A 1 536 ? -18.328 1.622 4.242 1.00 50.50 536 ARG A O 1
ATOM 4012 N N . LEU A 1 537 ? -18.321 0.242 2.478 1.00 45.31 537 LEU A N 1
ATOM 4013 C CA . LEU A 1 537 ? -19.763 0.250 2.219 1.00 45.31 537 LEU A CA 1
ATOM 4014 C C . LEU A 1 537 ? -20.260 -1.125 1.738 1.00 45.31 537 LEU A C 1
ATOM 4016 O O . LEU A 1 537 ? -19.567 -1.889 1.067 1.00 45.31 537 LEU A O 1
ATOM 4020 N N . TYR A 1 538 ? -21.482 -1.430 2.165 1.00 49.75 538 TYR A N 1
ATOM 4021 C CA . TYR A 1 538 ? -22.187 -2.700 2.017 1.00 49.75 538 TYR A CA 1
ATOM 4022 C C . TYR A 1 538 ? -22.631 -2.941 0.563 1.00 49.75 538 TYR A C 1
ATOM 4024 O O . TYR A 1 538 ? -22.837 -1.971 -0.173 1.00 49.75 538 TYR A O 1
ATOM 4032 N N . PRO A 1 539 ? -22.866 -4.201 0.142 1.00 48.00 539 PRO A N 1
ATOM 4033 C CA . PRO A 1 539 ? -23.385 -4.501 -1.185 1.00 48.00 539 PRO A CA 1
ATOM 4034 C C . PRO A 1 539 ? -24.697 -3.759 -1.460 1.00 48.00 539 PRO A C 1
ATOM 4036 O O . PRO A 1 539 ? -25.560 -3.624 -0.587 1.00 48.00 539 PRO A O 1
ATOM 4039 N N . ALA A 1 540 ? -24.881 -3.325 -2.707 1.00 41.28 540 ALA A N 1
ATOM 4040 C CA . ALA A 1 540 ? -26.148 -2.761 -3.159 1.00 41.28 540 ALA A CA 1
ATOM 4041 C C . ALA A 1 540 ? -27.305 -3.745 -2.876 1.00 41.28 540 ALA A C 1
ATOM 4043 O O . ALA A 1 540 ? -27.275 -4.879 -3.349 1.00 41.28 540 ALA A O 1
ATOM 4044 N N . GLY A 1 541 ? -28.314 -3.302 -2.116 1.00 50.06 541 GLY A N 1
ATOM 4045 C CA . GLY A 1 541 ? -29.461 -4.123 -1.698 1.00 50.06 541 GLY A CA 1
ATOM 4046 C C . GLY A 1 541 ? -29.440 -4.585 -0.234 1.00 50.06 541 GLY A C 1
ATOM 4047 O O . GLY A 1 541 ? -30.407 -5.201 0.212 1.00 50.06 541 GLY A O 1
ATOM 4048 N N . PHE A 1 542 ? -28.389 -4.273 0.534 1.00 69.56 542 PHE A N 1
ATOM 4049 C CA . PHE A 1 542 ? -28.374 -4.507 1.980 1.00 69.56 542 PHE A CA 1
ATOM 4050 C C . PHE A 1 542 ? -29.496 -3.727 2.688 1.00 69.56 542 PHE A C 1
ATOM 4052 O O . PHE A 1 542 ? -29.663 -2.528 2.466 1.00 69.56 542 PHE A O 1
ATOM 4059 N N . THR A 1 543 ? -30.249 -4.404 3.557 1.00 78.12 543 THR A N 1
ATOM 4060 C CA . THR A 1 543 ? -31.314 -3.799 4.372 1.00 78.12 543 THR A CA 1
ATOM 4061 C C . THR A 1 543 ? -30.979 -4.004 5.844 1.00 78.12 543 THR A C 1
ATOM 4063 O O . THR A 1 543 ? -30.773 -5.138 6.267 1.00 78.12 543 THR A O 1
ATOM 4066 N N . ALA A 1 544 ? -30.909 -2.915 6.611 1.00 87.12 544 ALA A N 1
ATOM 4067 C CA . ALA A 1 544 ? -30.695 -2.982 8.054 1.00 87.12 544 ALA A CA 1
ATOM 4068 C C . ALA A 1 544 ? -31.917 -3.582 8.763 1.00 87.12 544 ALA A C 1
ATOM 4070 O O . ALA A 1 544 ? -33.050 -3.304 8.366 1.00 87.12 544 ALA A O 1
ATOM 4071 N N . ASP A 1 545 ? -31.697 -4.322 9.852 1.00 93.44 545 ASP A N 1
ATOM 4072 C CA . ASP A 1 545 ? -32.789 -4.786 10.716 1.00 93.44 545 ASP A CA 1
ATOM 4073 C C . ASP A 1 545 ? -33.475 -3.596 11.396 1.00 93.44 545 ASP A C 1
ATOM 4075 O O . ASP A 1 545 ? -34.702 -3.537 11.491 1.00 93.44 545 ASP A O 1
ATOM 4079 N N . TYR A 1 546 ? -32.673 -2.618 11.832 1.00 96.06 546 TYR A N 1
ATOM 4080 C CA . TYR A 1 546 ? -33.137 -1.390 12.467 1.00 96.06 546 TYR A CA 1
ATOM 4081 C C . TYR A 1 546 ? -32.438 -0.163 11.880 1.00 96.06 546 TYR A C 1
ATOM 4083 O O . TYR A 1 546 ? -31.241 -0.184 11.597 1.00 96.06 546 TYR A O 1
ATOM 4091 N N . VAL A 1 547 ? -33.178 0.940 11.755 1.00 96.12 547 VAL A N 1
ATOM 4092 C CA . VAL A 1 547 ? -32.655 2.237 11.308 1.00 96.12 547 VAL A CA 1
ATOM 4093 C C . VAL A 1 547 ? -32.916 3.273 12.392 1.00 96.12 547 VAL A C 1
ATOM 4095 O O . VAL A 1 547 ? -34.059 3.494 12.787 1.00 96.12 547 VAL A O 1
ATOM 4098 N N . VAL A 1 548 ? -31.867 3.938 12.858 1.00 97.75 548 VAL A N 1
ATOM 4099 C CA . VAL A 1 548 ? -31.942 5.034 13.819 1.00 97.75 548 VAL A CA 1
ATOM 4100 C C . VAL A 1 548 ? -31.850 6.355 13.068 1.00 97.75 548 VAL A C 1
ATOM 4102 O O . VAL A 1 548 ? -30.882 6.600 12.346 1.00 97.75 548 VAL A O 1
ATOM 4105 N N . ALA A 1 549 ? -32.854 7.211 13.239 1.00 96.50 549 ALA A N 1
ATOM 4106 C CA . ALA A 1 549 ? -32.839 8.567 12.710 1.00 96.50 549 ALA A CA 1
ATOM 4107 C C . ALA A 1 549 ? -33.532 9.525 13.680 1.00 96.50 549 ALA A C 1
ATOM 4109 O O . ALA A 1 549 ? -34.705 9.355 14.023 1.00 96.50 549 ALA A O 1
ATOM 4110 N N . LYS A 1 550 ? -32.803 10.556 14.113 1.00 89.75 550 LYS A N 1
ATOM 4111 C CA . LYS A 1 550 ? -33.270 11.520 15.122 1.00 89.75 550 LYS A CA 1
ATOM 4112 C C . LYS A 1 550 ? -34.492 12.336 14.671 1.00 89.75 550 LYS A C 1
ATOM 4114 O O . LYS A 1 550 ? -35.245 12.822 15.507 1.00 89.75 550 LYS A O 1
ATOM 4119 N N . ASP A 1 551 ? -34.694 12.459 13.360 1.00 92.69 551 ASP A N 1
ATOM 4120 C CA . ASP A 1 551 ? -35.831 13.138 12.727 1.00 92.69 551 ASP A CA 1
ATOM 4121 C C . ASP A 1 551 ? -37.118 12.289 12.676 1.00 92.69 551 ASP A C 1
ATOM 4123 O O . ASP A 1 551 ? -38.151 12.769 12.212 1.00 92.69 551 ASP A O 1
ATOM 4127 N N . GLY A 1 552 ? -37.072 11.035 13.144 1.00 93.00 552 GLY A N 1
ATOM 4128 C CA . GLY A 1 552 ? -38.203 10.105 13.113 1.00 93.00 552 GLY A CA 1
ATOM 4129 C C . GLY A 1 552 ? -38.371 9.347 11.795 1.00 93.00 552 GLY A C 1
ATOM 4130 O O . GLY A 1 552 ? -39.315 8.575 11.666 1.00 93.00 552 GLY A O 1
ATOM 4131 N N . SER A 1 553 ? -37.462 9.510 10.826 1.00 94.12 553 SER A N 1
ATOM 4132 C CA . SER A 1 553 ? -37.499 8.785 9.544 1.00 94.12 553 SER A CA 1
ATOM 4133 C C . SER A 1 553 ? -36.989 7.334 9.619 1.00 94.12 553 SER A C 1
ATOM 4135 O O . SER A 1 553 ? -36.952 6.643 8.600 1.00 94.12 553 SER A O 1
ATOM 4137 N N . GLY A 1 554 ? -36.538 6.888 10.795 1.00 93.38 554 GLY A N 1
ATOM 4138 C CA . GLY A 1 554 ? -36.058 5.533 11.075 1.00 93.38 554 GLY A CA 1
ATOM 4139 C C . GLY A 1 554 ? -37.055 4.722 11.907 1.00 93.38 554 GLY A C 1
ATOM 4140 O O . GLY A 1 554 ? -38.068 5.239 12.367 1.00 93.38 554 GLY A O 1
ATOM 4141 N N . THR A 1 555 ? -36.749 3.446 12.142 1.00 96.50 555 THR A N 1
ATOM 4142 C CA . THR A 1 555 ? -37.522 2.585 13.053 1.00 96.50 555 THR A CA 1
ATOM 4143 C C . THR A 1 555 ? -37.379 3.010 14.518 1.00 96.50 555 THR A C 1
ATOM 4145 O O . THR A 1 555 ? -38.272 2.745 15.319 1.00 96.50 555 THR A O 1
ATOM 4148 N N . TYR A 1 556 ? -36.274 3.676 14.870 1.00 95.62 556 TYR A N 1
ATOM 4149 C CA . TYR A 1 556 ? -36.027 4.255 16.192 1.00 95.62 556 TYR A CA 1
ATOM 4150 C C . TYR A 1 556 ? -35.488 5.684 16.079 1.00 95.62 556 TYR A C 1
ATOM 4152 O O . TYR A 1 556 ? -34.832 6.045 15.102 1.00 95.62 556 TYR A O 1
ATOM 4160 N N . THR A 1 557 ? -35.721 6.493 17.112 1.00 93.69 557 THR A N 1
ATOM 4161 C CA . THR A 1 557 ? -35.174 7.856 17.233 1.00 93.69 557 THR A CA 1
ATOM 4162 C C . THR A 1 557 ? -33.928 7.934 18.115 1.00 93.69 557 THR A C 1
ATOM 4164 O O . THR A 1 557 ? -33.204 8.926 18.047 1.00 93.69 557 THR A O 1
ATOM 4167 N N . THR A 1 558 ? -33.660 6.897 18.916 1.00 93.31 558 THR A N 1
ATOM 4168 C CA . THR A 1 558 ? -32.483 6.785 19.791 1.00 93.31 558 THR A CA 1
ATOM 4169 C C . THR A 1 558 ? -31.743 5.477 19.546 1.00 93.31 558 THR A C 1
ATOM 4171 O O . THR A 1 558 ? -32.347 4.454 19.198 1.00 93.31 558 THR A O 1
ATOM 4174 N N . ILE A 1 559 ? -30.425 5.496 19.736 1.00 95.62 559 ILE A N 1
ATOM 4175 C CA . ILE A 1 559 ? -29.576 4.330 19.472 1.00 95.62 559 ILE A CA 1
ATOM 4176 C C . ILE A 1 559 ? -29.793 3.265 20.546 1.00 95.62 559 ILE A C 1
ATOM 4178 O O . ILE A 1 559 ? -29.911 2.079 20.227 1.00 95.62 559 ILE A O 1
ATOM 4182 N N . GLN A 1 560 ? -29.919 3.662 21.816 1.00 94.06 560 GLN A N 1
ATOM 4183 C CA . GLN A 1 560 ? -30.134 2.695 22.890 1.00 94.06 560 GLN A CA 1
ATOM 4184 C C . GLN A 1 560 ? -31.452 1.919 22.728 1.00 94.06 560 GLN A C 1
ATOM 4186 O O . GLN A 1 560 ? -31.494 0.729 23.039 1.00 94.06 560 GLN A O 1
ATOM 4191 N N . ALA A 1 561 ? -32.518 2.543 22.211 1.00 92.31 561 ALA A N 1
ATOM 4192 C CA . ALA A 1 561 ? -33.774 1.836 21.957 1.00 92.31 561 ALA A CA 1
ATOM 4193 C C . ALA A 1 561 ? -33.602 0.721 20.911 1.00 92.31 561 ALA A C 1
ATOM 4195 O O . ALA A 1 561 ? -34.087 -0.392 21.121 1.00 92.31 561 ALA A O 1
ATOM 4196 N N . ALA A 1 562 ? -32.846 0.983 19.840 1.00 94.69 562 ALA A N 1
ATOM 4197 C CA . ALA A 1 562 ? -32.504 -0.032 18.846 1.00 94.69 562 ALA A CA 1
ATOM 4198 C C . ALA A 1 562 ? -31.616 -1.144 19.437 1.00 94.69 562 ALA A C 1
ATOM 4200 O O . ALA A 1 562 ? -31.854 -2.323 19.177 1.00 94.69 562 ALA A O 1
ATOM 4201 N N . LEU A 1 563 ? -30.640 -0.800 20.289 1.00 94.62 563 LEU A N 1
ATOM 4202 C CA . LEU A 1 563 ? -29.798 -1.779 20.995 1.00 94.62 563 LEU A CA 1
ATOM 4203 C C . LEU A 1 563 ? -30.613 -2.690 21.923 1.00 94.62 563 LEU A C 1
ATOM 4205 O O . LEU A 1 563 ? -30.337 -3.885 22.012 1.00 94.62 563 LEU A O 1
ATOM 4209 N N . ASN A 1 564 ? -31.637 -2.154 22.589 1.00 91.94 564 ASN A N 1
ATOM 4210 C CA . ASN A 1 564 ? -32.531 -2.955 23.424 1.00 91.94 564 ASN A CA 1
ATOM 4211 C C . ASN A 1 564 ? -33.391 -3.913 22.599 1.00 91.94 564 ASN A C 1
ATOM 4213 O O . ASN A 1 564 ? -33.622 -5.042 23.015 1.00 91.94 564 ASN A O 1
ATOM 4217 N N . ALA A 1 565 ? -33.870 -3.481 21.432 1.00 91.88 565 ALA A N 1
ATOM 4218 C CA . ALA A 1 565 ? -34.588 -4.374 20.532 1.00 91.88 565 ALA A CA 1
ATOM 4219 C C . ALA A 1 565 ? -33.659 -5.485 20.017 1.00 91.88 565 ALA A C 1
ATOM 4221 O O . ALA A 1 565 ? -34.018 -6.663 20.037 1.00 91.88 565 ALA A O 1
ATOM 4222 N N . ALA A 1 566 ? -32.429 -5.127 19.639 1.00 92.12 566 ALA A N 1
ATOM 4223 C CA . ALA A 1 566 ? -31.412 -6.068 19.182 1.00 92.12 566 ALA A CA 1
ATOM 4224 C C . ALA A 1 566 ? -31.034 -7.108 20.246 1.00 92.12 566 ALA A C 1
ATOM 4226 O O . ALA A 1 566 ? -30.874 -8.280 19.910 1.00 92.12 566 ALA A O 1
ATOM 4227 N N . SER A 1 567 ? -30.953 -6.725 21.526 1.00 87.25 567 SER A N 1
ATOM 4228 C CA . SER A 1 567 ? -30.607 -7.655 22.612 1.00 87.25 567 SER A CA 1
ATOM 4229 C C . SER A 1 567 ? -31.676 -8.719 22.885 1.00 87.25 567 SER A C 1
ATOM 4231 O O . SER A 1 567 ? -31.370 -9.741 23.496 1.00 87.25 567 SER A O 1
ATOM 4233 N N . THR A 1 568 ? -32.905 -8.518 22.397 1.00 87.62 568 THR A N 1
ATOM 4234 C CA . THR A 1 568 ? -33.997 -9.509 22.459 1.00 87.62 568 THR A CA 1
ATOM 4235 C C . THR A 1 568 ? -34.140 -10.351 21.187 1.00 87.62 568 THR A C 1
ATOM 4237 O O . THR A 1 568 ? -34.963 -11.266 21.146 1.00 87.62 568 THR A O 1
ATOM 4240 N N . SER A 1 569 ? -33.354 -10.058 20.146 1.00 89.12 569 SER A N 1
ATOM 4241 C CA . SER A 1 569 ? -33.413 -10.773 18.871 1.00 89.12 569 SER A CA 1
ATOM 4242 C C . SER A 1 569 ? -32.870 -12.197 18.985 1.00 89.12 569 SER A C 1
ATOM 4244 O O . SER A 1 569 ? -31.910 -12.461 19.710 1.00 89.12 569 SER A O 1
ATOM 4246 N N . THR A 1 570 ? -33.454 -13.103 18.201 1.00 89.25 570 THR A N 1
ATOM 4247 C CA . THR A 1 570 ? -33.004 -14.495 18.039 1.00 89.25 570 THR A CA 1
ATOM 4248 C C . THR A 1 570 ? -32.072 -14.689 16.840 1.00 89.25 570 THR A C 1
ATOM 4250 O O . THR A 1 570 ? -31.560 -15.789 16.637 1.00 89.25 570 THR A O 1
ATOM 4253 N N . ALA A 1 571 ? -31.843 -13.639 16.042 1.00 88.94 571 ALA A N 1
ATOM 4254 C CA . ALA A 1 571 ? -30.904 -13.678 14.928 1.00 88.94 571 ALA A CA 1
ATOM 4255 C C . ALA A 1 571 ? -29.464 -13.840 15.435 1.00 88.94 571 ALA A C 1
ATOM 4257 O O . ALA A 1 571 ? -29.098 -13.298 16.473 1.00 88.94 571 ALA A O 1
ATOM 4258 N N . SER A 1 572 ? -28.615 -14.530 14.672 1.00 87.50 572 SER A N 1
ATOM 4259 C CA . SER A 1 572 ? -27.193 -14.671 15.017 1.00 87.50 572 SER A CA 1
ATOM 4260 C C . SER A 1 572 ? -26.433 -13.339 14.972 1.00 87.50 572 SER A C 1
ATOM 4262 O O . SER A 1 572 ? -25.428 -13.165 15.664 1.00 87.50 572 SER A O 1
ATOM 4264 N N . ARG A 1 573 ? -26.907 -12.390 14.155 1.00 91.19 573 ARG A N 1
ATOM 4265 C CA . ARG A 1 573 ? -26.419 -11.012 14.091 1.00 91.19 573 ARG A CA 1
ATOM 4266 C C . ARG A 1 573 ? -27.572 -10.056 13.791 1.00 91.19 573 ARG A C 1
ATOM 4268 O O . ARG A 1 573 ? -28.455 -10.411 13.019 1.00 91.19 573 ARG A O 1
ATOM 4275 N N . VAL A 1 574 ? -27.535 -8.869 14.391 1.00 92.44 574 VAL A N 1
ATOM 4276 C CA . VAL A 1 574 ? -28.459 -7.758 14.117 1.00 92.44 574 VAL A CA 1
ATOM 4277 C C . VAL A 1 574 ? -27.678 -6.548 13.617 1.00 92.44 574 VAL A C 1
ATOM 4279 O O . VAL A 1 574 ? -26.658 -6.184 14.206 1.00 92.44 574 VAL A O 1
ATOM 4282 N N . TYR A 1 575 ? -28.180 -5.905 12.568 1.00 92.44 575 TYR A N 1
ATOM 4283 C CA . TYR A 1 575 ? -27.593 -4.735 11.929 1.00 92.44 575 TYR A CA 1
ATOM 4284 C C . TYR A 1 575 ? -28.429 -3.482 12.194 1.00 92.44 575 TYR A C 1
ATOM 4286 O O . TYR A 1 575 ? -29.600 -3.396 11.822 1.00 92.44 575 TYR A O 1
ATOM 4294 N N . ILE A 1 576 ? -27.802 -2.487 12.817 1.00 95.00 576 ILE A N 1
ATOM 4295 C CA . ILE A 1 576 ? -28.407 -1.205 13.173 1.00 95.00 576 ILE A CA 1
ATOM 4296 C C . ILE A 1 576 ? -27.721 -0.104 12.368 1.00 95.00 576 ILE A C 1
ATOM 4298 O O . ILE A 1 576 ? -26.556 0.215 12.615 1.00 95.00 576 ILE A O 1
ATOM 4302 N N . GLN A 1 577 ? -28.450 0.495 11.430 1.00 93.38 577 GLN A N 1
ATOM 4303 C CA . GLN A 1 577 ? -27.987 1.669 10.699 1.00 93.38 577 GLN A CA 1
ATOM 4304 C C . GLN A 1 577 ? -28.270 2.936 11.505 1.00 93.38 577 GLN A C 1
ATOM 4306 O O . GLN A 1 577 ? -29.399 3.143 11.940 1.00 93.38 577 GLN A O 1
ATOM 4311 N N . VAL A 1 578 ? -27.292 3.825 11.639 1.00 95.69 578 VAL A N 1
ATOM 4312 C CA . VAL A 1 578 ? -27.464 5.159 12.227 1.00 95.69 578 VAL A CA 1
ATOM 4313 C C . VAL A 1 578 ? -27.332 6.201 11.125 1.00 95.69 578 VAL A C 1
ATOM 4315 O O . VAL A 1 578 ? -26.312 6.258 10.440 1.00 95.69 578 VAL A O 1
ATOM 4318 N N . LYS A 1 579 ? -28.370 7.020 10.925 1.00 94.88 579 LYS A N 1
ATOM 4319 C CA . LYS A 1 579 ? -28.315 8.149 9.986 1.00 94.88 579 LYS A CA 1
ATOM 4320 C C . LYS A 1 579 ? -27.520 9.316 10.572 1.00 94.88 579 LYS A C 1
ATOM 4322 O O . LYS A 1 579 ? -27.454 9.460 11.795 1.00 94.88 579 LYS A O 1
ATOM 4327 N N . ALA A 1 580 ? -26.980 10.160 9.689 1.00 95.12 580 ALA A N 1
ATOM 4328 C CA . ALA A 1 580 ? -26.219 11.363 10.029 1.00 95.12 580 ALA A CA 1
ATOM 4329 C C . ALA A 1 580 ? -26.868 12.196 11.152 1.00 95.12 580 ALA A C 1
ATOM 4331 O O . ALA A 1 580 ? -28.084 12.404 11.167 1.00 95.12 580 ALA A O 1
ATOM 4332 N N . GLY A 1 581 ? -26.047 12.676 12.087 1.00 96.31 581 GLY A N 1
ATOM 4333 C CA . GLY A 1 581 ? -26.483 13.495 13.215 1.00 96.31 581 GLY A CA 1
ATOM 4334 C C . GLY A 1 581 ? -25.663 13.301 14.492 1.00 96.31 581 GLY A C 1
ATOM 4335 O O . GLY A 1 581 ? -24.868 12.369 14.618 1.00 96.31 581 GLY A O 1
ATOM 4336 N N . ASP A 1 582 ? -25.916 14.194 15.450 1.00 96.62 582 ASP A N 1
ATOM 4337 C CA . ASP A 1 582 ? -25.326 14.173 16.789 1.00 96.62 582 ASP A CA 1
ATOM 4338 C C . ASP A 1 582 ? -26.273 13.488 17.791 1.00 96.62 582 ASP A C 1
ATOM 4340 O O . ASP A 1 582 ? -27.384 13.968 18.062 1.00 96.62 582 ASP A O 1
ATOM 4344 N N . TYR A 1 583 ? -25.825 12.385 18.383 1.00 96.00 583 TYR A N 1
ATOM 4345 C CA . TYR A 1 583 ? -26.554 11.565 19.350 1.00 96.00 583 TYR A CA 1
ATOM 4346 C C . TYR A 1 583 ? -25.905 11.706 20.731 1.00 96.00 583 TYR A C 1
ATOM 4348 O O . TYR A 1 583 ? -24.873 11.101 21.012 1.00 96.00 583 TYR A O 1
ATOM 4356 N N . ASN A 1 5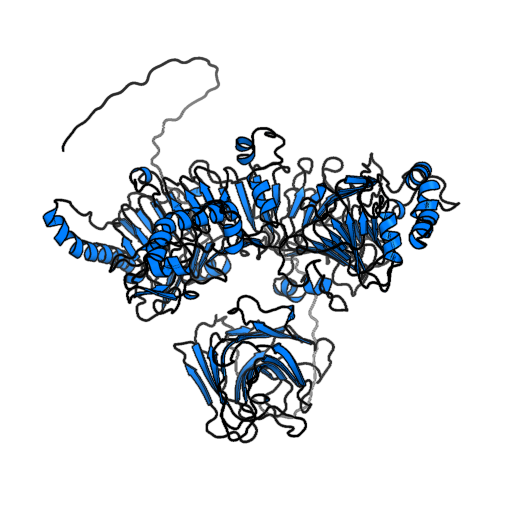84 ? -26.510 12.534 21.589 1.00 94.62 584 ASN A N 1
ATOM 4357 C CA . ASN A 1 584 ? -26.059 12.736 22.966 1.00 94.62 584 ASN A CA 1
ATOM 4358 C C . ASN A 1 584 ? -26.621 11.623 23.865 1.00 94.62 584 ASN A C 1
ATOM 4360 O O . ASN A 1 584 ? -27.687 11.790 24.460 1.00 94.62 584 ASN A O 1
ATOM 4364 N N . GLU A 1 585 ? -25.964 10.464 23.884 1.00 92.44 585 GLU A N 1
ATOM 4365 C CA . GLU A 1 585 ? -26.434 9.252 24.561 1.00 92.44 585 GLU A CA 1
ATOM 4366 C C . GLU A 1 585 ? -25.274 8.526 25.259 1.00 92.44 585 GLU A C 1
ATOM 4368 O O . GLU A 1 585 ? -24.149 8.499 24.764 1.00 92.44 585 GLU A O 1
ATOM 4373 N N . GLN A 1 586 ? -25.562 7.889 26.398 1.00 91.81 586 GLN A N 1
ATOM 4374 C CA . GLN A 1 586 ? -24.708 6.837 26.950 1.00 91.81 586 GLN A CA 1
ATOM 4375 C C . GLN A 1 586 ? -25.269 5.487 26.504 1.00 91.81 586 GLN A C 1
ATOM 4377 O O . GLN A 1 586 ? -26.440 5.200 26.743 1.00 91.81 586 GLN A O 1
ATOM 4382 N N . LEU A 1 587 ? -24.440 4.666 25.863 1.00 94.31 587 LEU A N 1
ATOM 4383 C CA . LEU A 1 587 ? -24.871 3.407 25.266 1.00 94.31 587 LEU A CA 1
ATOM 4384 C C . LEU A 1 587 ? -24.329 2.200 26.022 1.00 94.31 587 LEU A C 1
ATOM 4386 O O . LEU A 1 587 ? -23.131 2.097 26.289 1.00 94.31 587 LEU A O 1
ATOM 4390 N N . ILE A 1 588 ? -25.211 1.243 26.296 1.00 93.69 588 ILE A N 1
ATOM 4391 C CA . ILE A 1 588 ? -24.893 -0.063 26.869 1.00 93.69 588 ILE A CA 1
ATOM 4392 C C . ILE A 1 588 ? -25.230 -1.137 25.840 1.00 93.69 588 ILE A C 1
ATOM 4394 O O . ILE A 1 588 ? -26.401 -1.424 25.569 1.00 93.69 588 ILE A O 1
ATOM 4398 N N . VAL A 1 589 ? -24.182 -1.745 25.279 1.00 95.25 589 VAL A N 1
ATOM 4399 C CA . VAL A 1 589 ? -24.291 -2.872 24.349 1.00 95.25 589 VAL A CA 1
ATOM 4400 C C . VAL A 1 589 ? -24.237 -4.163 25.158 1.00 95.25 589 VAL A C 1
ATOM 4402 O O . VAL A 1 589 ? -23.158 -4.659 25.500 1.00 95.25 589 VAL A O 1
ATOM 4405 N N . SER A 1 590 ? -25.416 -4.668 25.509 1.00 93.19 590 SER A N 1
ATOM 4406 C CA . SER A 1 590 ? -25.558 -5.751 26.479 1.00 93.19 590 SER A CA 1
ATOM 4407 C C . SER A 1 590 ? -24.990 -7.081 25.999 1.00 93.19 590 SER A C 1
ATOM 4409 O O . SER A 1 590 ? -25.041 -7.417 24.812 1.00 93.19 590 SER A O 1
ATOM 4411 N N . SER A 1 591 ? -24.476 -7.862 26.944 1.00 92.62 591 SER A N 1
ATOM 4412 C CA . SER A 1 591 ? -23.987 -9.208 26.675 1.00 92.62 591 SER A CA 1
ATOM 4413 C C . SER A 1 591 ? -25.076 -10.091 26.058 1.00 92.62 591 SER A C 1
ATOM 4415 O O . SER A 1 591 ? -26.253 -10.018 26.407 1.00 92.62 591 SER A O 1
ATOM 4417 N N . SER A 1 592 ? -24.668 -10.921 25.101 1.00 85.44 592 SER A N 1
ATOM 4418 C CA . SER A 1 592 ? -25.500 -11.956 24.495 1.00 85.44 592 SER A CA 1
ATOM 4419 C C . SER A 1 592 ? -24.616 -13.144 24.145 1.00 85.44 592 SER A C 1
ATOM 4421 O O . SER A 1 592 ? -23.449 -12.974 23.784 1.00 85.44 592 SER A O 1
ATOM 4423 N N . THR A 1 593 ? -25.161 -14.348 24.282 1.00 78.94 593 THR A N 1
ATOM 4424 C CA . THR A 1 593 ? -24.487 -15.596 23.903 1.00 78.94 593 THR A CA 1
ATOM 4425 C C . THR A 1 593 ? -24.876 -16.075 22.508 1.00 78.94 593 THR A C 1
ATOM 4427 O O . THR A 1 593 ? -24.207 -16.953 21.971 1.00 78.94 593 THR A O 1
ATOM 4430 N N . THR A 1 594 ? -25.933 -15.512 21.918 1.00 84.69 594 THR A N 1
ATOM 4431 C CA . THR A 1 594 ? -26.494 -15.950 20.629 1.00 84.69 594 THR A CA 1
ATOM 4432 C C . THR A 1 594 ? -26.466 -14.873 19.554 1.00 84.69 594 THR A C 1
ATOM 4434 O O . THR A 1 594 ? -26.442 -15.212 18.376 1.00 84.69 594 THR A O 1
ATOM 4437 N N . THR A 1 595 ? -26.468 -13.598 19.949 1.00 91.69 595 THR A N 1
ATOM 4438 C CA . THR A 1 595 ? -26.747 -12.474 19.048 1.00 91.69 595 THR A CA 1
ATOM 4439 C C . THR A 1 595 ? -25.607 -11.468 19.086 1.00 91.69 595 THR A C 1
ATOM 4441 O O . THR A 1 595 ? -25.431 -10.748 20.073 1.00 91.69 595 THR A O 1
ATOM 4444 N N . ALA A 1 596 ? -24.850 -11.393 17.995 1.00 92.12 596 ALA A N 1
ATOM 4445 C CA . ALA A 1 596 ? -23.887 -10.321 17.780 1.00 92.12 596 ALA A CA 1
ATOM 4446 C C . ALA A 1 596 ? -24.587 -9.056 17.251 1.00 92.12 596 ALA A C 1
ATOM 4448 O O . ALA A 1 596 ? -25.612 -9.138 16.575 1.00 92.12 596 ALA A O 1
ATOM 4449 N N . ILE A 1 597 ? -24.033 -7.876 17.522 1.00 93.94 597 ILE A N 1
ATOM 4450 C CA . ILE A 1 597 ? -24.615 -6.602 17.066 1.00 93.94 597 ILE A CA 1
ATOM 4451 C C . ILE A 1 597 ? -23.620 -5.860 16.173 1.00 93.94 597 ILE A C 1
ATOM 4453 O O . ILE A 1 597 ? -22.448 -5.744 16.518 1.00 93.94 597 ILE A O 1
ATOM 4457 N N . THR A 1 598 ? -24.088 -5.329 15.045 1.00 93.19 598 THR A N 1
ATOM 4458 C CA . THR A 1 598 ? -23.348 -4.381 14.204 1.00 93.19 598 THR A CA 1
ATOM 4459 C C . THR A 1 598 ? -24.062 -3.035 14.227 1.00 93.19 598 THR A C 1
ATOM 4461 O O . THR A 1 598 ? -25.204 -2.937 13.787 1.00 93.19 598 THR A O 1
ATOM 4464 N N . LEU A 1 599 ? -23.390 -1.999 14.725 1.00 94.31 599 LEU A N 1
ATOM 4465 C CA . LEU A 1 599 ? -23.835 -0.610 14.662 1.00 94.31 599 LEU A CA 1
ATOM 4466 C C . LEU A 1 599 ? -23.014 0.117 13.594 1.00 94.31 599 LEU A C 1
ATOM 4468 O O . LEU A 1 599 ? -21.786 0.118 13.662 1.00 94.31 599 LEU A O 1
ATOM 4472 N N . TYR A 1 600 ? -23.660 0.715 12.597 1.00 91.44 600 TYR A N 1
ATOM 4473 C CA . TYR A 1 600 ? -22.934 1.293 11.467 1.00 91.44 600 TYR A CA 1
ATOM 4474 C C . TYR A 1 600 ? -23.595 2.540 10.882 1.00 91.44 600 TYR A C 1
ATOM 4476 O O . TYR A 1 600 ? -24.804 2.731 10.998 1.00 91.44 600 TYR A O 1
ATOM 4484 N N . SER A 1 601 ? -22.798 3.363 10.203 1.00 86.38 601 SER A N 1
ATOM 4485 C CA . SER A 1 601 ? -23.277 4.425 9.313 1.00 86.38 601 SER A CA 1
ATOM 4486 C C . SER A 1 601 ? -23.084 4.034 7.847 1.00 86.38 601 SER A C 1
ATOM 4488 O O . SER A 1 601 ? -22.107 3.371 7.500 1.00 86.38 601 SER A O 1
ATOM 4490 N N . ALA A 1 602 ? -24.003 4.461 6.978 1.00 79.38 602 ALA A N 1
ATOM 4491 C CA . ALA A 1 602 ? -23.839 4.350 5.522 1.00 79.38 602 ALA A CA 1
ATOM 4492 C C . ALA A 1 602 ? -23.080 5.543 4.912 1.00 79.38 602 ALA A C 1
ATOM 4494 O O . ALA A 1 602 ? -22.853 5.576 3.706 1.00 79.38 602 ALA A O 1
ATOM 4495 N N . GLU A 1 603 ? -22.710 6.526 5.732 1.00 77.75 603 GLU A N 1
ATOM 4496 C CA . GLU A 1 603 ? -21.863 7.639 5.317 1.00 77.75 603 GLU A CA 1
ATOM 4497 C C . GLU A 1 603 ? -20.427 7.145 5.107 1.00 77.75 603 GLU A C 1
ATOM 4499 O O . GLU A 1 603 ? -19.908 6.358 5.901 1.00 77.75 603 GLU A O 1
ATOM 4504 N N . SER A 1 604 ? -19.764 7.636 4.060 1.00 68.75 604 SER A N 1
ATOM 4505 C CA . SER A 1 604 ? -18.347 7.346 3.807 1.00 68.75 604 SER A CA 1
ATOM 4506 C C . SER A 1 604 ? -17.403 8.115 4.740 1.00 68.75 604 SER A C 1
ATOM 4508 O O . SER A 1 604 ? -16.225 7.791 4.828 1.00 68.75 604 SER A O 1
ATOM 4510 N N . ASP A 1 605 ? -17.907 9.149 5.419 1.00 75.44 605 ASP A N 1
ATOM 4511 C CA . ASP A 1 605 ? -17.177 9.975 6.379 1.00 75.44 605 ASP A CA 1
ATOM 4512 C C . ASP A 1 605 ? -17.743 9.753 7.790 1.00 75.44 605 ASP A C 1
ATOM 4514 O O . ASP A 1 605 ? -18.872 10.142 8.101 1.00 75.44 605 ASP A O 1
ATOM 4518 N N . ALA A 1 606 ? -16.933 9.153 8.665 1.00 85.19 606 ALA A N 1
ATOM 4519 C CA . ALA A 1 606 ? -17.317 8.841 10.040 1.00 85.19 606 ALA A CA 1
ATOM 4520 C C . ALA A 1 606 ? -17.656 10.081 10.890 1.00 85.19 606 ALA A C 1
ATOM 4522 O O . ALA A 1 606 ? -18.268 9.943 11.949 1.00 85.19 606 ALA A O 1
ATOM 4523 N N . SER A 1 607 ? -17.282 11.294 10.461 1.00 87.12 607 SER A N 1
ATOM 4524 C CA . SER A 1 607 ? -17.643 12.537 11.156 1.00 87.12 607 SER A CA 1
ATOM 4525 C C . SER A 1 607 ? -19.125 12.907 11.022 1.00 87.12 607 SER A C 1
ATOM 4527 O O . SER A 1 607 ? -19.623 13.722 11.795 1.00 87.12 607 SER A O 1
ATOM 4529 N N . LYS A 1 608 ? -19.855 12.302 10.073 1.00 90.88 608 LYS A N 1
ATOM 4530 C CA . LYS A 1 608 ? -21.279 12.593 9.831 1.00 90.88 608 LYS A CA 1
ATOM 4531 C C . LYS A 1 608 ? -22.217 12.028 10.897 1.00 90.88 608 LYS A C 1
ATOM 4533 O O . LYS A 1 608 ? -23.341 12.510 11.027 1.00 90.88 608 LYS A O 1
ATOM 4538 N N . VAL A 1 609 ? -21.779 11.021 11.649 1.00 95.44 609 VAL A N 1
ATOM 4539 C CA . VAL A 1 609 ? -22.514 10.452 12.785 1.00 95.44 609 VAL A CA 1
ATOM 4540 C C . VAL A 1 609 ? -21.629 10.540 14.017 1.00 95.44 609 VAL A C 1
ATOM 4542 O O . VAL A 1 609 ? -20.575 9.907 14.065 1.00 95.44 609 VAL A O 1
ATOM 4545 N N . ARG A 1 610 ? -22.070 11.291 15.026 1.00 98.19 610 ARG A N 1
ATOM 4546 C CA . ARG A 1 610 ? -21.341 11.469 16.284 1.00 98.19 610 ARG A CA 1
ATOM 4547 C C . ARG A 1 610 ? -22.195 11.010 17.453 1.00 98.19 610 ARG A C 1
ATOM 4549 O O . ARG A 1 610 ? -23.264 11.560 17.702 1.00 98.19 610 ARG A O 1
ATOM 4556 N N . ILE A 1 611 ? -21.708 10.021 18.187 1.00 98.25 611 ILE A N 1
ATOM 4557 C CA . ILE A 1 611 ? -22.267 9.582 19.466 1.00 98.25 611 ILE A CA 1
ATOM 4558 C C . ILE A 1 611 ? -21.405 10.205 20.553 1.00 98.25 611 ILE A C 1
ATOM 4560 O O . ILE A 1 611 ? -20.193 9.992 20.556 1.00 98.25 611 ILE A O 1
ATOM 4564 N N . TYR A 1 612 ? -21.998 10.991 21.448 1.00 97.31 612 TYR A N 1
ATOM 4565 C CA . TYR A 1 612 ? -21.215 11.709 22.446 1.00 97.31 612 TYR A CA 1
ATOM 4566 C C . TYR A 1 612 ? -21.889 11.831 23.808 1.00 97.31 612 TYR A C 1
ATOM 4568 O O . TYR A 1 612 ? -23.105 11.716 23.938 1.00 97.31 612 TYR A O 1
ATOM 4576 N N . ASN A 1 613 ? -21.070 12.083 24.824 1.00 92.88 613 ASN A N 1
ATOM 4577 C CA . ASN A 1 613 ? -21.473 12.630 26.117 1.00 92.88 613 ASN A CA 1
ATOM 4578 C C . ASN A 1 613 ? -20.328 13.512 26.663 1.00 92.88 613 ASN A C 1
ATOM 4580 O O . ASN A 1 613 ? -19.347 13.753 25.963 1.00 92.88 613 ASN A O 1
ATOM 4584 N N . ALA A 1 614 ? -20.452 14.018 27.890 1.00 93.19 614 ALA A N 1
ATOM 4585 C CA . ALA A 1 614 ? -19.377 14.739 28.580 1.00 93.19 614 ALA A CA 1
ATOM 4586 C C . ALA A 1 614 ? -19.365 14.338 30.060 1.00 93.19 614 ALA A C 1
ATOM 4588 O O . ALA A 1 614 ? -19.766 15.103 30.939 1.00 93.19 614 ALA A O 1
ATOM 4589 N N . LEU A 1 615 ? -18.992 13.085 30.319 1.00 91.25 615 LEU A N 1
ATOM 4590 C CA . LEU A 1 615 ? -18.907 12.510 31.660 1.00 91.25 615 LEU A CA 1
ATOM 4591 C C . LEU A 1 615 ? -17.484 12.025 31.909 1.00 91.25 615 LEU A C 1
ATOM 4593 O O . LEU A 1 615 ? -16.915 11.342 31.066 1.00 91.25 615 LEU A O 1
ATOM 4597 N N . ALA A 1 616 ? -16.949 12.284 33.094 1.00 91.69 616 ALA A N 1
ATOM 4598 C CA . ALA A 1 616 ? -15.663 11.772 33.540 1.00 91.69 616 ALA A CA 1
ATOM 4599 C C . ALA A 1 616 ? -15.774 11.153 34.932 1.00 91.69 616 ALA A C 1
ATOM 4601 O O . ALA A 1 616 ? -16.739 11.378 35.673 1.00 91.69 616 ALA A O 1
ATOM 4602 N N . LYS A 1 617 ? -14.759 10.382 35.327 1.00 88.81 617 LYS A N 1
ATOM 4603 C CA . LYS A 1 617 ? -14.571 10.072 36.747 1.00 88.81 617 LYS A CA 1
ATOM 4604 C C . LYS A 1 617 ? -14.535 11.387 37.523 1.00 88.81 617 LYS A C 1
ATOM 4606 O O . LYS A 1 617 ? -13.864 12.326 37.119 1.00 88.81 617 LYS A O 1
ATOM 4611 N N . GLY A 1 618 ? -15.251 11.449 38.641 1.00 86.25 618 GLY A N 1
ATOM 4612 C CA . GLY A 1 618 ? -15.333 12.678 39.426 1.00 86.25 618 GLY A CA 1
ATOM 4613 C C . GLY A 1 618 ? -16.472 13.610 39.007 1.00 86.25 618 GLY A C 1
ATOM 4614 O O . GLY A 1 618 ? -16.796 14.515 39.775 1.00 86.25 618 GLY A O 1
ATOM 4615 N N . SER A 1 619 ? -17.150 13.372 37.871 1.00 88.56 619 SER A N 1
ATOM 4616 C CA . SER A 1 619 ? -18.345 14.147 37.522 1.00 88.56 619 SER A CA 1
ATOM 4617 C C . SER A 1 619 ? -19.398 14.049 38.638 1.00 88.56 619 SER A C 1
ATOM 4619 O O . SER A 1 619 ? -19.641 12.946 39.149 1.00 88.56 619 SER A O 1
ATOM 4621 N N . PRO A 1 620 ? -20.053 15.170 39.010 1.00 88.69 620 PRO A N 1
ATOM 4622 C CA . PRO A 1 620 ? -21.061 15.173 40.060 1.00 88.69 620 PRO A CA 1
ATOM 4623 C C . PRO A 1 620 ? -22.176 14.167 39.782 1.00 88.69 620 PRO A C 1
ATOM 4625 O O . PRO A 1 620 ? -22.677 14.067 38.657 1.00 88.69 620 PRO A O 1
ATOM 4628 N N . LEU A 1 621 ? -22.623 13.460 40.822 1.00 86.56 621 LEU A N 1
ATOM 4629 C CA . LEU A 1 621 ? -23.731 12.510 40.689 1.00 86.56 621 LEU A CA 1
ATOM 4630 C C . LEU A 1 621 ? -25.018 13.197 40.192 1.00 86.56 621 LEU A C 1
ATOM 4632 O O . LEU A 1 621 ? -25.810 12.591 39.471 1.00 86.56 621 LEU A O 1
ATOM 4636 N N . THR A 1 622 ? -25.203 14.478 40.511 1.00 85.88 622 THR A N 1
ATOM 4637 C CA . THR A 1 622 ? -26.300 15.308 39.994 1.00 85.88 622 THR A CA 1
ATOM 4638 C C . THR A 1 622 ? -26.221 15.500 38.481 1.00 85.88 622 THR A C 1
ATOM 4640 O O . THR A 1 622 ? -27.240 15.390 37.809 1.00 85.88 622 THR A O 1
ATOM 4643 N N . SER A 1 623 ? -25.029 15.703 37.917 1.00 85.06 623 SER A N 1
ATOM 4644 C CA . SER A 1 623 ? -24.833 15.816 36.466 1.00 85.06 623 SER A CA 1
ATOM 4645 C C . SER A 1 623 ? -25.109 14.488 35.761 1.00 85.06 623 SER A C 1
ATOM 4647 O O . SER A 1 623 ? -25.814 14.459 34.754 1.00 85.06 623 SER A O 1
ATOM 4649 N N . TYR A 1 624 ? -24.632 13.373 36.326 1.00 88.06 624 TYR A N 1
ATOM 4650 C CA . TYR A 1 624 ? -24.914 12.038 35.790 1.00 88.06 624 TYR A CA 1
ATOM 4651 C C . TYR A 1 624 ? -26.410 11.710 35.829 1.00 88.06 624 TYR A C 1
ATOM 4653 O O . TYR A 1 624 ? -26.986 11.270 34.836 1.00 88.06 624 TYR A O 1
ATOM 4661 N N . THR A 1 625 ? -27.065 11.962 36.963 1.00 84.56 625 THR A N 1
ATOM 4662 C CA . THR A 1 625 ? -28.507 11.729 37.111 1.00 84.56 625 THR A CA 1
ATOM 4663 C C . THR A 1 625 ? -29.357 12.727 36.328 1.00 84.56 625 THR A C 1
ATOM 4665 O O . THR A 1 625 ? -30.481 12.385 36.005 1.00 84.56 625 THR A O 1
ATOM 4668 N N . ALA A 1 626 ? -28.867 13.913 35.965 1.00 82.56 626 ALA A N 1
ATOM 4669 C CA . ALA A 1 626 ? -29.562 14.796 35.027 1.00 82.56 626 ALA A CA 1
ATOM 4670 C C . ALA A 1 626 ? -29.449 14.298 33.576 1.00 82.56 626 ALA A C 1
ATOM 4672 O O . ALA A 1 626 ? -30.419 14.374 32.827 1.00 82.56 626 ALA A O 1
ATOM 4673 N N . PHE A 1 627 ? -28.288 13.759 33.194 1.00 84.31 627 PHE A N 1
ATOM 4674 C CA . PHE A 1 627 ? -28.036 13.259 31.843 1.00 84.31 627 PHE A CA 1
ATOM 4675 C C . PHE A 1 627 ? -28.709 11.903 31.575 1.00 84.31 627 PHE A C 1
ATOM 4677 O O . PHE A 1 627 ? -29.471 11.764 30.624 1.00 84.31 627 PHE A O 1
ATOM 4684 N N . VAL A 1 628 ? -28.477 10.913 32.443 1.00 79.75 628 VAL A N 1
ATOM 4685 C CA . VAL A 1 628 ? -28.993 9.534 32.302 1.00 79.75 628 VAL A CA 1
ATOM 4686 C C . VAL A 1 628 ? -30.366 9.346 32.975 1.00 79.75 628 VAL A C 1
ATOM 4688 O O . VAL A 1 628 ? -30.993 8.306 32.814 1.00 79.75 628 VAL A O 1
ATOM 4691 N N . GLY A 1 629 ? -30.827 10.342 33.740 1.00 66.19 629 GLY A N 1
ATOM 4692 C CA . GLY A 1 629 ? -31.883 10.333 34.768 1.00 66.19 629 GLY A CA 1
ATOM 4693 C C . GLY A 1 629 ? -33.200 9.593 34.576 1.00 66.19 629 GLY A C 1
ATOM 4694 O O . GLY A 1 629 ? -33.500 9.003 33.547 1.00 66.19 629 GLY A O 1
ATOM 4695 N N . THR A 1 630 ? -34.043 9.669 35.613 1.00 53.16 630 THR A N 1
ATOM 4696 C CA . THR A 1 630 ? -35.269 8.870 35.769 1.00 53.16 630 THR A CA 1
ATOM 4697 C C . THR A 1 630 ? -36.180 8.812 34.536 1.00 53.16 630 THR A C 1
ATOM 4699 O O . THR A 1 630 ? -36.627 7.703 34.272 1.00 53.16 630 THR A O 1
ATOM 4702 N N . PRO A 1 631 ? -36.429 9.856 33.712 1.00 57.97 631 PRO A N 1
ATOM 4703 C CA . PRO A 1 631 ? -37.210 9.700 32.479 1.00 57.97 631 PRO A CA 1
ATOM 4704 C C . PRO A 1 631 ? -36.517 8.837 31.411 1.00 57.97 631 PRO A C 1
ATOM 4706 O O . PRO A 1 631 ? -37.173 7.987 30.818 1.00 57.97 631 PRO A O 1
ATOM 4709 N N . TYR A 1 632 ? -35.204 8.990 31.192 1.00 67.00 632 TYR A N 1
ATOM 4710 C CA . TYR A 1 632 ? -34.431 8.202 30.218 1.00 67.00 632 TYR A CA 1
ATOM 4711 C C . TYR A 1 632 ? -34.180 6.779 30.741 1.00 67.00 632 TYR A C 1
ATOM 4713 O O . TYR A 1 632 ? -34.483 5.804 30.060 1.00 67.00 632 TYR A O 1
ATOM 4721 N N . ALA A 1 633 ? -33.760 6.620 31.998 1.00 67.44 633 ALA A N 1
ATOM 4722 C CA . ALA A 1 633 ? -33.561 5.306 32.610 1.00 67.44 633 ALA A CA 1
ATOM 4723 C C . ALA A 1 633 ? -34.869 4.493 32.765 1.00 67.44 633 ALA A C 1
ATOM 4725 O O . ALA A 1 633 ? -34.858 3.273 32.595 1.00 67.44 633 ALA A O 1
ATOM 4726 N N . SER A 1 634 ? -36.010 5.132 33.064 1.00 63.78 634 SER A N 1
ATOM 4727 C CA . SER A 1 634 ? -37.302 4.430 33.216 1.00 63.78 634 SER A CA 1
ATOM 4728 C C . SER A 1 634 ? -38.031 4.135 31.904 1.00 63.78 634 SER A C 1
ATOM 4730 O O . SER A 1 634 ? -38.908 3.275 31.905 1.00 63.78 634 SER A O 1
ATOM 4732 N N . SER A 1 635 ? -37.672 4.790 30.795 1.00 68.25 635 SER A N 1
ATOM 4733 C CA . SER A 1 635 ? -38.263 4.528 29.474 1.00 68.25 635 SER A CA 1
ATOM 4734 C C . SER A 1 635 ? -37.310 3.766 28.551 1.00 68.25 635 SER A C 1
ATOM 4736 O O . SER A 1 635 ? -37.687 2.742 27.989 1.00 68.25 635 SER A O 1
ATOM 4738 N N . VAL A 1 636 ? -36.056 4.209 28.447 1.00 71.25 636 VAL A N 1
ATOM 4739 C CA . VAL A 1 636 ? -35.051 3.668 27.528 1.00 71.25 636 VAL A CA 1
ATOM 4740 C C . VAL A 1 636 ? -34.279 2.509 28.155 1.00 71.25 636 VAL A C 1
ATOM 4742 O O . VAL A 1 636 ? -34.090 1.508 27.488 1.00 71.25 636 VAL A O 1
ATOM 4745 N N . TYR A 1 637 ? -33.878 2.535 29.431 1.00 81.69 637 TYR A N 1
ATOM 4746 C CA . TYR A 1 637 ? -33.183 1.375 30.037 1.00 81.69 637 TYR A CA 1
ATOM 4747 C C . TYR A 1 637 ? -34.120 0.303 30.616 1.00 81.69 637 TYR A C 1
ATOM 4749 O O . TYR A 1 637 ? -33.659 -0.780 30.977 1.00 81.69 637 TYR A O 1
ATOM 4757 N N . ALA A 1 638 ? -35.429 0.555 30.710 1.00 68.75 638 ALA A N 1
ATOM 4758 C CA . ALA A 1 638 ? -36.357 -0.329 31.421 1.00 68.75 638 ALA A CA 1
ATOM 4759 C C . ALA A 1 638 ? -36.431 -1.762 30.866 1.00 68.75 638 ALA A C 1
ATOM 4761 O O . ALA A 1 638 ? -36.615 -2.693 31.649 1.00 68.75 638 ALA A O 1
ATOM 4762 N N . GLY A 1 639 ? -36.242 -1.939 29.554 1.00 69.06 639 GLY A N 1
ATOM 4763 C CA . GLY A 1 639 ? -36.202 -3.248 28.892 1.00 69.06 639 GLY A CA 1
ATOM 4764 C C . GLY A 1 639 ? -34.831 -3.934 28.892 1.00 69.06 639 GLY A C 1
ATOM 4765 O O . GLY A 1 639 ? -34.704 -5.021 28.339 1.00 69.06 639 GLY A O 1
ATOM 4766 N N . ASN A 1 640 ? -33.798 -3.324 29.483 1.00 82.31 640 ASN A N 1
ATOM 4767 C CA . ASN A 1 640 ? -32.420 -3.807 29.425 1.00 82.31 640 ASN A CA 1
ATOM 4768 C C . ASN A 1 640 ? -31.821 -3.943 30.831 1.00 82.31 640 ASN A C 1
ATOM 4770 O O . ASN A 1 640 ? -31.364 -2.977 31.446 1.00 82.31 640 ASN A O 1
ATOM 4774 N N . THR A 1 641 ? -31.808 -5.177 31.336 1.00 84.62 641 THR A N 1
ATOM 4775 C CA . THR A 1 641 ? -31.344 -5.500 32.693 1.00 84.62 641 THR A CA 1
ATOM 4776 C C . THR A 1 641 ? -29.900 -5.070 32.945 1.00 84.62 641 THR A C 1
ATOM 4778 O O . THR A 1 641 ? -29.602 -4.569 34.031 1.00 84.62 641 THR A O 1
ATOM 4781 N N . GLU A 1 642 ? -28.998 -5.219 31.970 1.00 88.25 642 GLU A N 1
ATOM 4782 C CA . GLU A 1 642 ? -27.601 -4.794 32.132 1.00 88.25 642 GLU A CA 1
ATOM 4783 C C . GLU A 1 642 ? -27.478 -3.268 32.185 1.00 88.25 642 GLU A C 1
ATOM 4785 O O . GLU A 1 642 ? -26.813 -2.750 33.084 1.00 88.25 642 GLU A O 1
ATOM 4790 N N . ALA A 1 643 ? -28.170 -2.543 31.301 1.00 86.62 643 ALA A N 1
ATOM 4791 C CA . ALA A 1 643 ? -28.175 -1.079 31.319 1.00 86.62 643 ALA A CA 1
ATOM 4792 C C . ALA A 1 643 ? -28.734 -0.529 32.641 1.00 86.62 643 ALA A C 1
ATOM 4794 O O . ALA A 1 643 ? -28.155 0.373 33.249 1.00 86.62 643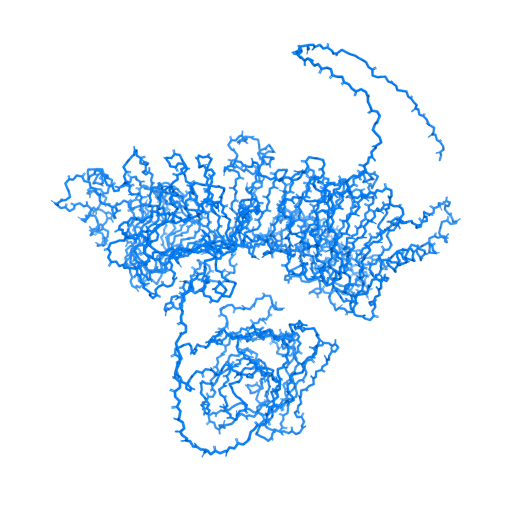 ALA A O 1
ATOM 4795 N N . LYS A 1 644 ? -29.809 -1.140 33.152 1.00 85.00 644 LYS A N 1
ATOM 4796 C CA . LYS A 1 644 ? -30.399 -0.782 34.446 1.00 85.00 644 LYS A CA 1
ATOM 4797 C C . LYS A 1 644 ? -29.483 -1.112 35.627 1.00 85.00 644 LYS A C 1
ATOM 4799 O O . LYS A 1 644 ? -29.371 -0.319 36.558 1.00 85.00 644 LYS A O 1
ATOM 4804 N N . THR A 1 645 ? -28.803 -2.257 35.587 1.00 86.88 645 THR A N 1
ATOM 4805 C CA . THR A 1 645 ? -27.813 -2.639 36.609 1.00 86.88 645 THR A CA 1
ATOM 4806 C C . THR A 1 645 ? -26.665 -1.638 36.654 1.00 86.88 645 THR A C 1
ATOM 4808 O O . THR A 1 645 ? -26.232 -1.234 37.730 1.00 86.88 645 THR A O 1
ATOM 4811 N N . TYR A 1 646 ? -26.204 -1.201 35.487 1.00 86.12 646 TYR A N 1
ATOM 4812 C CA . TYR A 1 646 ? -25.144 -0.215 35.380 1.00 86.12 646 TYR A CA 1
ATOM 4813 C C . TYR A 1 646 ? -25.566 1.166 35.892 1.00 86.12 646 TYR A C 1
ATOM 4815 O O . TYR A 1 646 ? -24.849 1.747 36.705 1.00 86.12 646 TYR A O 1
ATOM 4823 N N . TYR A 1 647 ? -26.759 1.641 35.520 1.00 87.12 647 TYR A N 1
ATOM 4824 C CA . TYR A 1 647 ? -27.329 2.863 36.093 1.00 87.12 647 TYR A CA 1
ATOM 4825 C C . TYR A 1 647 ? -27.355 2.797 37.627 1.00 87.12 647 TYR A C 1
ATOM 4827 O O . TYR A 1 647 ? -26.820 3.682 38.291 1.00 87.12 647 TYR A O 1
ATOM 4835 N N . ASN A 1 648 ? -27.869 1.698 38.192 1.00 86.31 648 ASN A N 1
ATOM 4836 C CA . ASN A 1 648 ? -27.919 1.499 39.642 1.00 86.31 648 ASN A CA 1
ATOM 4837 C C . ASN A 1 648 ? -26.525 1.492 40.291 1.00 86.31 648 ASN A C 1
ATOM 4839 O O . ASN A 1 648 ? -26.369 1.989 41.403 1.00 86.31 648 ASN A O 1
ATOM 4843 N N . LEU A 1 649 ? -25.507 0.949 39.616 1.00 85.62 649 LEU A N 1
ATOM 4844 C CA . LEU A 1 649 ? -24.119 0.980 40.084 1.00 85.62 649 LEU A CA 1
ATOM 4845 C C . LEU A 1 649 ? -23.536 2.403 40.069 1.00 85.62 649 LEU A C 1
ATOM 4847 O O . LEU A 1 649 ? -22.752 2.770 40.950 1.00 85.62 649 LEU A O 1
ATOM 4851 N N . CYS A 1 650 ? -23.925 3.223 39.096 1.00 86.12 650 CYS A N 1
ATOM 4852 C CA . CYS A 1 650 ? -23.523 4.623 39.029 1.00 86.12 650 CYS A CA 1
ATOM 4853 C C . CYS A 1 650 ? -24.268 5.503 40.047 1.00 86.12 650 CYS A C 1
ATOM 4855 O O . CYS A 1 650 ? -23.697 6.492 40.498 1.00 86.12 650 CYS A O 1
ATOM 4857 N N . THR A 1 651 ? -25.472 5.109 40.485 1.00 84.94 651 THR A N 1
ATOM 4858 C CA . THR A 1 651 ? -26.321 5.865 41.431 1.00 84.94 651 THR A CA 1
ATOM 4859 C C . THR A 1 651 ? -26.525 5.197 42.800 1.00 84.94 651 THR A C 1
ATOM 4861 O O . THR A 1 651 ? -27.466 5.541 43.515 1.00 84.94 651 THR A O 1
ATOM 4864 N N . ALA A 1 652 ? -25.704 4.210 43.169 1.00 81.56 652 ALA A N 1
ATOM 4865 C CA . ALA A 1 652 ? -25.884 3.434 44.398 1.00 81.56 652 ALA A CA 1
ATOM 4866 C C . ALA A 1 652 ? -25.875 4.322 45.659 1.00 81.56 652 ALA A C 1
ATOM 4868 O O . ALA A 1 652 ? -25.076 5.252 45.758 1.00 81.56 652 ALA A O 1
ATOM 4869 N N . SER A 1 653 ? -26.699 3.984 46.661 1.00 57.69 653 SER A N 1
ATOM 4870 C CA . SER A 1 653 ? -27.006 4.800 47.857 1.00 57.69 653 SER A CA 1
ATOM 4871 C C . SER A 1 653 ? -25.830 5.124 48.805 1.00 57.69 653 SER A C 1
ATOM 4873 O O . SER A 1 653 ? -26.048 5.724 49.851 1.00 57.69 653 SER A O 1
ATOM 4875 N N . GLY A 1 654 ? -24.592 4.760 48.452 1.00 64.62 654 GLY A N 1
ATOM 4876 C CA . GLY A 1 654 ? -23.354 5.138 49.150 1.00 64.62 654 GLY A CA 1
ATOM 4877 C C . GLY A 1 654 ? -22.400 6.031 48.340 1.00 64.62 654 GLY A C 1
ATOM 4878 O O . GLY A 1 654 ? -21.400 6.491 48.884 1.00 64.62 654 GLY A O 1
ATOM 4879 N N . LYS A 1 655 ? -22.682 6.300 47.055 1.00 70.00 655 LYS A N 1
ATOM 4880 C CA . LYS A 1 655 ? -21.936 7.272 46.241 1.00 70.00 655 LYS A CA 1
ATOM 4881 C C . LYS A 1 655 ? -22.534 8.659 46.496 1.00 70.00 655 LYS A C 1
ATOM 4883 O O . LYS A 1 655 ? -23.607 8.962 45.992 1.00 70.00 655 LYS A O 1
ATOM 4888 N N . THR A 1 656 ? -21.889 9.487 47.319 1.00 62.81 656 THR A N 1
ATOM 4889 C CA . THR A 1 656 ? -22.489 10.757 47.777 1.00 62.81 656 THR A CA 1
ATOM 4890 C C . THR A 1 656 ? -22.119 11.978 46.935 1.00 62.81 656 THR A C 1
ATOM 4892 O O . THR A 1 656 ? -22.907 12.918 46.897 1.00 62.81 656 THR A O 1
ATOM 4895 N N . ASN A 1 657 ? -20.983 11.967 46.219 1.00 78.88 657 ASN A N 1
ATOM 4896 C CA . ASN A 1 657 ? -20.456 13.183 45.575 1.00 78.88 657 ASN A CA 1
ATOM 4897 C C . ASN A 1 657 ? -20.167 13.058 44.064 1.00 78.88 657 ASN A C 1
ATOM 4899 O O . ASN A 1 657 ? -20.401 14.020 43.335 1.00 78.88 657 ASN A O 1
ATOM 4903 N N . ALA A 1 658 ? -19.694 11.909 43.565 1.00 85.12 658 ALA A N 1
ATOM 4904 C CA . ALA A 1 658 ? -19.256 11.772 42.171 1.00 85.12 658 ALA A CA 1
ATOM 4905 C C . ALA A 1 658 ? -19.347 10.336 41.623 1.00 85.12 658 ALA A C 1
ATOM 4907 O O . ALA A 1 658 ? -19.410 9.372 42.391 1.00 85.12 658 ALA A O 1
ATOM 4908 N N . ILE A 1 659 ? -19.325 10.201 40.293 1.00 87.94 659 ILE A N 1
ATOM 4909 C CA . ILE A 1 659 ? -19.279 8.909 39.591 1.00 87.94 659 ILE A CA 1
ATOM 4910 C C . ILE A 1 659 ? -17.845 8.360 39.457 1.00 87.94 659 ILE A C 1
ATOM 4912 O O . ILE A 1 659 ? -16.867 9.105 39.534 1.00 87.94 659 ILE A O 1
ATOM 4916 N N . GLY A 1 660 ? -17.722 7.044 39.250 1.00 86.94 660 GLY A N 1
ATOM 4917 C CA . GLY A 1 660 ? -16.445 6.364 38.985 1.00 86.94 660 GLY A CA 1
ATOM 4918 C C . GLY A 1 660 ? -16.095 6.308 37.494 1.00 86.94 660 GLY A C 1
ATOM 4919 O O . GLY A 1 660 ? -16.937 6.616 36.649 1.00 86.94 660 GLY A O 1
ATOM 4920 N N . THR A 1 661 ? -14.870 5.884 37.163 1.00 85.94 661 THR A N 1
ATOM 4921 C CA . THR A 1 661 ? -14.394 5.712 35.774 1.00 85.94 661 THR A CA 1
ATOM 4922 C C . THR A 1 661 ? -15.312 4.810 34.965 1.00 85.94 661 THR A C 1
ATOM 4924 O O . THR A 1 661 ? -15.603 5.084 33.806 1.00 85.94 661 THR A O 1
ATOM 4927 N N . GLU A 1 662 ? -15.839 3.757 35.587 1.00 83.94 662 GLU A N 1
ATOM 4928 C CA . GLU A 1 662 ? -16.733 2.822 34.926 1.00 83.94 662 GLU A CA 1
ATOM 4929 C C . GLU A 1 662 ? -18.014 3.487 34.423 1.00 83.94 662 GLU A C 1
ATOM 4931 O O . GLU A 1 662 ? -18.641 2.912 33.544 1.00 83.94 662 GLU A O 1
ATOM 4936 N N . CYS A 1 663 ? -18.385 4.661 34.955 1.00 89.56 663 CYS A N 1
ATOM 4937 C CA . CYS A 1 663 ? -19.577 5.448 34.630 1.00 89.56 663 CYS A CA 1
ATOM 4938 C C . CYS A 1 663 ? -19.356 6.519 33.545 1.00 89.56 663 CYS A C 1
ATOM 4940 O O . CYS A 1 663 ? -20.335 7.121 33.099 1.00 89.56 663 CYS A O 1
ATOM 4942 N N . SER A 1 664 ? -18.104 6.772 33.131 1.00 91.69 664 SER A N 1
ATOM 4943 C CA . SER A 1 664 ? -17.777 7.847 32.181 1.00 91.69 664 SER A CA 1
ATOM 4944 C C . SER A 1 664 ? -17.971 7.466 30.715 1.00 91.69 664 SER A C 1
ATOM 4946 O O . SER A 1 664 ? -18.202 8.342 29.889 1.00 91.69 664 SER A O 1
ATOM 4948 N N . ALA A 1 665 ? -17.941 6.169 30.394 1.00 94.31 665 ALA A N 1
ATOM 4949 C CA . ALA A 1 665 ? -17.984 5.675 29.020 1.00 94.31 665 ALA A CA 1
ATOM 4950 C C . ALA A 1 665 ? -19.182 6.211 28.217 1.00 94.31 665 ALA A C 1
ATOM 4952 O O . ALA A 1 665 ? -20.333 6.069 28.644 1.00 94.31 665 ALA A O 1
ATOM 4953 N N . THR A 1 666 ? -18.920 6.776 27.035 1.00 96.69 666 THR A N 1
ATOM 4954 C CA . THR A 1 666 ? -19.962 7.077 26.040 1.00 96.69 666 THR A CA 1
ATOM 4955 C C . THR A 1 666 ? -20.596 5.792 25.527 1.00 96.69 666 THR A C 1
ATOM 4957 O O . THR A 1 666 ? -21.820 5.685 25.487 1.00 96.69 666 THR A O 1
ATOM 4960 N N . ILE A 1 667 ? -19.785 4.774 25.225 1.00 96.75 667 ILE A N 1
ATOM 4961 C CA . ILE A 1 667 ? -20.264 3.427 24.903 1.00 96.75 667 ILE A CA 1
ATOM 4962 C C . ILE A 1 667 ? -19.571 2.404 25.797 1.00 96.75 667 ILE A C 1
ATOM 4964 O O . ILE A 1 667 ? -18.343 2.329 25.846 1.00 96.75 667 ILE A O 1
ATOM 4968 N N . ARG A 1 668 ? -20.359 1.555 26.458 1.00 94.88 668 ARG A N 1
ATOM 4969 C CA . ARG A 1 668 ? -19.868 0.368 27.160 1.00 94.88 668 ARG A CA 1
ATOM 4970 C C . ARG A 1 668 ? -20.300 -0.896 26.426 1.00 94.88 668 ARG A C 1
ATOM 4972 O O . ARG A 1 668 ? -21.493 -1.143 26.245 1.00 94.88 668 ARG A O 1
ATOM 4979 N N . VAL A 1 669 ? -19.329 -1.718 26.039 1.00 96.62 669 VAL A N 1
ATOM 4980 C CA . VAL A 1 669 ? -19.537 -2.923 25.229 1.00 96.62 669 VAL A CA 1
ATOM 4981 C C . VAL A 1 669 ? -19.317 -4.177 26.063 1.00 96.62 669 VAL A C 1
ATOM 4983 O O . VAL A 1 669 ? -18.219 -4.407 26.566 1.00 96.62 669 VAL A O 1
ATOM 4986 N N . ARG A 1 670 ? -20.363 -5.003 26.170 1.00 95.62 670 ARG A N 1
ATOM 4987 C CA . ARG A 1 670 ? -20.341 -6.327 26.818 1.00 95.62 670 ARG A CA 1
ATOM 4988 C C . ARG A 1 670 ? -20.754 -7.462 25.868 1.00 95.62 670 ARG A C 1
ATOM 4990 O O . ARG A 1 670 ? -20.655 -8.632 26.230 1.00 95.62 670 ARG A O 1
ATOM 4997 N N . ASN A 1 671 ? -21.203 -7.125 24.658 1.00 95.56 671 ASN A N 1
ATOM 4998 C CA . ASN A 1 671 ? -21.601 -8.055 23.600 1.00 95.56 671 ASN A CA 1
ATOM 4999 C C . ASN A 1 671 ? -20.383 -8.592 22.829 1.00 95.56 671 ASN A C 1
ATOM 5001 O O . ASN A 1 671 ? -19.687 -7.828 22.160 1.00 95.56 671 ASN A O 1
ATOM 5005 N N . SER A 1 672 ? -20.127 -9.900 22.907 1.00 94.50 672 SER A N 1
ATOM 5006 C CA . SER A 1 672 ? -19.074 -10.532 22.105 1.00 94.50 672 SER A CA 1
ATOM 5007 C C . SER A 1 672 ? -19.471 -10.589 20.628 1.00 94.50 672 SER A C 1
ATOM 5009 O O . SER A 1 672 ? -20.603 -10.935 20.302 1.00 94.50 672 SER A O 1
ATOM 5011 N N . GLY A 1 673 ? -18.539 -10.278 19.726 1.00 91.31 673 GLY A N 1
ATOM 5012 C CA . GLY A 1 673 ? -18.823 -10.156 18.292 1.00 91.31 673 GLY A CA 1
ATOM 5013 C C . GLY A 1 673 ? -19.409 -8.803 17.866 1.00 91.31 673 GLY A C 1
ATOM 5014 O O . GLY A 1 673 ? -19.815 -8.672 16.704 1.00 91.31 673 GLY A O 1
ATOM 5015 N N . PHE A 1 674 ? -19.467 -7.818 18.775 1.00 95.56 674 PHE A N 1
ATOM 5016 C CA . PHE A 1 674 ? -19.913 -6.458 18.469 1.00 95.56 674 PHE A CA 1
ATOM 5017 C C . PHE A 1 674 ? -19.057 -5.812 17.375 1.00 95.56 674 PHE A C 1
ATOM 5019 O O . PHE A 1 674 ? -17.837 -5.969 17.363 1.00 95.56 674 PHE A O 1
ATOM 5026 N N . GLN A 1 675 ? -19.697 -5.065 16.478 1.00 94.12 675 GLN A N 1
ATOM 5027 C CA . GLN A 1 675 ? -19.032 -4.290 15.439 1.00 94.12 675 GLN A CA 1
ATOM 5028 C C . GLN A 1 675 ? -19.519 -2.842 15.448 1.00 94.12 675 GLN A C 1
ATOM 5030 O O . GLN A 1 675 ? -20.726 -2.602 15.514 1.00 94.12 675 GLN A O 1
ATOM 5035 N N . LEU A 1 676 ? -18.589 -1.894 15.333 1.00 94.00 676 LEU A N 1
ATOM 5036 C CA . LEU A 1 676 ? -18.873 -0.473 15.139 1.00 94.00 676 LEU A CA 1
ATOM 5037 C C . LEU A 1 676 ? -18.170 0.022 13.873 1.00 94.00 676 LEU A C 1
ATOM 5039 O O . LEU A 1 676 ? -16.959 -0.157 13.757 1.00 94.00 676 LEU A O 1
ATOM 5043 N N . VAL A 1 677 ? -18.913 0.633 12.944 1.00 89.56 677 VAL A N 1
ATOM 5044 C CA . VAL A 1 677 ? -18.386 0.994 11.613 1.00 89.56 677 VAL A CA 1
ATOM 5045 C C . VAL A 1 677 ? -18.781 2.411 11.188 1.00 89.56 677 VAL A C 1
ATOM 5047 O O . VAL A 1 677 ? -19.963 2.754 11.238 1.00 89.56 677 VAL A O 1
ATOM 5050 N N . ASN A 1 678 ? -17.816 3.215 10.722 1.00 85.56 678 ASN A N 1
ATOM 5051 C CA . ASN A 1 678 ? -18.027 4.575 10.181 1.00 85.56 678 ASN A CA 1
ATOM 5052 C C . ASN A 1 678 ? -18.763 5.546 11.120 1.00 85.56 678 ASN A C 1
ATOM 5054 O O . ASN A 1 678 ? -19.612 6.328 10.693 1.00 85.56 678 ASN A O 1
ATOM 5058 N N . ILE A 1 679 ? -18.464 5.504 12.416 1.00 94.00 679 ILE A N 1
ATOM 5059 C CA . ILE A 1 679 ? -19.105 6.362 13.421 1.00 94.00 679 ILE A CA 1
ATOM 5060 C C . ILE A 1 679 ? -18.038 7.042 14.282 1.00 94.00 679 ILE A C 1
ATOM 5062 O O . ILE A 1 679 ? -17.038 6.429 14.661 1.00 94.00 679 ILE A O 1
ATOM 5066 N N . THR A 1 680 ? -18.259 8.311 14.621 1.00 98.44 680 THR A N 1
ATOM 5067 C CA . THR A 1 680 ? -17.497 9.015 15.655 1.00 98.44 680 THR A CA 1
ATOM 5068 C C . THR A 1 680 ? -18.098 8.728 17.027 1.00 98.44 680 THR A C 1
ATOM 5070 O O . THR A 1 680 ? -19.299 8.898 17.228 1.00 98.44 680 THR A O 1
ATOM 5073 N N . VAL A 1 681 ? -17.261 8.329 17.981 1.00 98.69 681 VAL A N 1
ATOM 5074 C CA . VAL A 1 681 ? -17.602 8.220 19.400 1.00 98.69 681 VAL A CA 1
ATOM 5075 C C . VAL A 1 681 ? -16.708 9.167 20.177 1.00 98.69 681 VAL A C 1
ATOM 5077 O O . VAL A 1 681 ? -15.483 9.046 20.143 1.00 98.69 681 VAL A O 1
ATOM 5080 N N . GLU A 1 682 ? -17.323 10.110 20.875 1.00 98.50 682 GLU A N 1
ATOM 5081 C CA . GLU A 1 682 ? -16.605 11.153 21.587 1.00 98.50 682 GLU A CA 1
ATOM 5082 C C . GLU A 1 682 ? -17.059 11.272 23.033 1.00 98.50 682 GLU A C 1
ATOM 5084 O O . GLU A 1 682 ? -18.242 11.445 23.320 1.00 98.50 682 GLU A O 1
ATOM 5089 N N . ASN A 1 683 ? -16.094 11.291 23.943 1.00 96.94 683 ASN A N 1
ATOM 5090 C CA . ASN A 1 683 ? -16.316 11.861 25.256 1.00 96.94 683 ASN A CA 1
ATOM 5091 C C . ASN A 1 683 ? -15.765 13.288 25.254 1.00 96.94 683 ASN A C 1
ATOM 5093 O O . ASN A 1 683 ? -14.559 13.504 25.211 1.00 96.94 683 ASN A O 1
ATOM 5097 N N . ALA A 1 684 ? -16.666 14.266 25.259 1.00 95.12 684 ALA A N 1
ATOM 5098 C CA . ALA A 1 684 ? -16.343 15.680 25.102 1.00 95.12 684 ALA A CA 1
ATOM 5099 C C . ALA A 1 684 ? -15.890 16.345 26.419 1.00 95.12 684 ALA A C 1
ATOM 5101 O O . ALA A 1 684 ? -15.854 17.575 26.512 1.00 95.12 684 ALA A O 1
ATOM 5102 N N . TRP A 1 685 ? -15.602 15.561 27.465 1.00 92.00 685 TRP A N 1
ATOM 5103 C CA . TRP A 1 685 ? -15.074 16.093 28.717 1.00 92.00 685 TRP A CA 1
ATOM 5104 C C . TRP A 1 685 ? -13.638 16.590 28.532 1.00 92.00 685 TRP A C 1
ATOM 5106 O O . TRP A 1 685 ? -12.748 15.814 28.195 1.00 92.00 685 TRP A O 1
ATOM 5116 N N . VAL A 1 686 ? -13.411 17.876 28.811 1.00 84.94 686 VAL A N 1
ATOM 5117 C CA . VAL A 1 686 ? -12.079 18.492 28.788 1.00 84.94 686 VAL A CA 1
ATOM 5118 C C . VAL A 1 686 ? -11.633 18.774 30.217 1.00 84.94 686 VAL A C 1
ATOM 5120 O O . VAL A 1 686 ? -12.250 19.560 30.936 1.00 84.94 686 VAL A O 1
ATOM 5123 N N . GLU A 1 687 ? -10.548 18.134 30.635 1.00 80.19 687 GLU A N 1
ATOM 5124 C CA . GLU A 1 687 ? -10.058 18.204 32.011 1.00 80.19 687 GLU A CA 1
ATOM 5125 C C . GLU A 1 687 ? -9.414 19.560 32.324 1.00 80.19 687 GLU A C 1
ATOM 5127 O O . GLU A 1 687 ? -8.573 20.055 31.571 1.00 80.19 687 GLU A O 1
ATOM 5132 N N . THR A 1 688 ? -9.718 20.128 33.494 1.00 73.31 688 THR A N 1
ATOM 5133 C CA . THR A 1 688 ? -9.151 21.415 33.940 1.00 73.31 688 THR A CA 1
ATOM 5134 C C . THR A 1 688 ? -8.020 21.278 34.970 1.00 73.31 688 THR A C 1
ATOM 5136 O O . THR A 1 688 ? -7.579 22.289 35.512 1.00 73.31 688 THR A O 1
ATOM 5139 N N . GLY A 1 689 ? -7.539 20.058 35.261 1.00 61.16 689 GLY A N 1
ATOM 5140 C CA . GLY A 1 689 ? -6.369 19.828 36.133 1.00 61.16 689 GLY A CA 1
ATOM 5141 C C . GLY A 1 689 ? -6.402 18.598 37.057 1.00 61.16 689 GLY A C 1
ATOM 5142 O O . GLY A 1 689 ? -5.402 18.341 37.726 1.00 61.16 689 GLY A O 1
ATOM 5143 N N . SER A 1 690 ? -7.502 17.841 37.099 1.00 63.72 690 SER A N 1
ATOM 5144 C CA . SER A 1 690 ? -7.653 16.595 37.876 1.00 63.72 690 SER A CA 1
ATOM 5145 C C . SER A 1 690 ? -7.385 15.346 37.017 1.00 63.72 690 SER A C 1
ATOM 5147 O O . SER A 1 690 ? -7.326 15.454 35.803 1.00 63.72 690 SER A O 1
ATOM 5149 N N . ASN A 1 691 ? -7.200 14.169 37.637 1.00 74.31 691 ASN A N 1
ATOM 5150 C CA . ASN A 1 691 ? -7.121 12.863 36.953 1.00 74.31 691 ASN A CA 1
ATOM 5151 C C . ASN A 1 691 ? -8.546 12.363 36.637 1.00 74.31 691 ASN A C 1
ATOM 5153 O O . ASN A 1 691 ? -9.107 11.570 37.408 1.00 74.31 691 ASN A O 1
ATOM 5157 N N . ASP A 1 692 ? -9.115 12.884 35.549 1.00 84.00 692 ASP A N 1
ATOM 5158 C CA . ASP A 1 692 ? -10.532 12.773 35.185 1.00 84.00 692 ASP A CA 1
ATOM 5159 C C . ASP A 1 692 ? -10.713 11.852 33.963 1.00 84.00 692 ASP A C 1
ATOM 5161 O O . ASP A 1 692 ? -10.900 12.304 32.836 1.00 84.00 692 ASP A O 1
ATOM 5165 N N . GLN A 1 693 ? -10.688 10.533 34.182 1.00 89.81 693 GLN A N 1
ATOM 5166 C CA . GLN A 1 693 ? -10.872 9.543 33.112 1.00 89.81 693 GLN A CA 1
ATOM 5167 C C . GLN A 1 693 ? -12.196 9.712 32.352 1.00 89.81 693 GLN A C 1
ATOM 5169 O O . GLN A 1 693 ? -13.277 9.555 32.941 1.00 89.81 693 GLN A O 1
ATOM 5174 N N . ALA A 1 694 ? -12.118 9.892 31.035 1.00 93.12 694 ALA A N 1
ATOM 5175 C CA . ALA A 1 694 ? -13.255 10.173 30.166 1.00 93.12 694 ALA A CA 1
ATOM 5176 C C . ALA A 1 694 ? -13.297 9.184 28.990 1.00 93.12 694 ALA A C 1
ATOM 5178 O O . ALA A 1 694 ? -12.813 9.449 27.896 1.00 93.12 694 ALA A O 1
ATOM 5179 N N . ASN A 1 695 ? -13.892 8.012 29.201 1.00 96.00 695 ASN A N 1
ATOM 5180 C CA . ASN A 1 695 ? -13.909 6.965 28.182 1.00 96.00 695 ASN A CA 1
ATOM 5181 C C . ASN A 1 695 ? -14.837 7.326 27.016 1.00 96.00 695 ASN A C 1
ATOM 5183 O O . ASN A 1 695 ? -16.025 7.573 27.231 1.00 96.00 695 ASN A O 1
ATOM 5187 N N . ALA A 1 696 ? -14.337 7.269 25.780 1.00 97.56 696 ALA A N 1
ATOM 5188 C CA . ALA A 1 696 ? -15.195 7.228 24.597 1.00 97.56 696 ALA A CA 1
ATOM 5189 C C . ALA A 1 696 ? -15.803 5.823 24.465 1.00 97.56 696 ALA A C 1
ATOM 5191 O O . ALA A 1 696 ? -17.022 5.661 24.382 1.00 97.56 696 ALA A O 1
ATOM 5192 N N . ILE A 1 697 ? -14.962 4.785 24.538 1.00 97.94 697 ILE A N 1
ATOM 5193 C CA . ILE A 1 697 ? -15.413 3.389 24.546 1.00 97.94 697 ILE A CA 1
ATOM 5194 C C . ILE A 1 697 ? -14.734 2.607 25.668 1.00 97.94 697 ILE A C 1
ATOM 5196 O O . ILE A 1 697 ? -13.513 2.598 25.796 1.00 97.94 697 ILE A O 1
ATOM 5200 N N . MET A 1 698 ? -15.546 1.867 26.421 1.00 97.00 698 MET A N 1
ATOM 5201 C CA . MET A 1 698 ? -15.096 0.834 27.349 1.00 97.00 698 MET A CA 1
ATOM 5202 C C . MET A 1 698 ? -15.553 -0.541 26.858 1.00 97.00 698 MET A C 1
ATOM 5204 O O . MET A 1 698 ? -16.753 -0.803 26.760 1.00 97.00 698 MET A O 1
ATOM 5208 N N . ILE A 1 699 ? -14.606 -1.441 26.601 1.00 96.88 699 ILE A N 1
ATOM 5209 C CA . ILE A 1 699 ? -14.873 -2.836 26.237 1.00 96.88 699 ILE A CA 1
ATOM 5210 C C . ILE A 1 699 ? -14.617 -3.704 27.466 1.00 96.88 699 ILE A C 1
ATOM 5212 O O . ILE A 1 699 ? -13.482 -3.868 27.912 1.00 96.88 699 ILE A O 1
ATOM 5216 N N . ASP A 1 700 ? -15.696 -4.244 28.028 1.00 89.44 700 ASP A N 1
ATOM 5217 C CA . ASP A 1 700 ? -15.697 -4.970 29.296 1.00 89.44 700 ASP A CA 1
ATOM 5218 C C . ASP A 1 700 ? -16.436 -6.303 29.139 1.00 89.44 700 ASP A C 1
ATOM 5220 O O . ASP A 1 700 ? -17.644 -6.362 28.927 1.00 89.44 700 ASP A O 1
ATOM 5224 N N . LYS A 1 701 ? -15.690 -7.399 29.265 1.00 89.50 701 LYS A N 1
ATOM 5225 C CA . LYS A 1 701 ? -16.091 -8.810 29.104 1.00 89.50 701 LYS A CA 1
ATOM 5226 C C . LYS A 1 701 ? -16.476 -9.263 27.693 1.00 89.50 701 LYS A C 1
ATOM 5228 O O . LYS A 1 701 ? -16.612 -10.473 27.502 1.00 89.50 701 LYS A O 1
ATOM 5233 N N . ALA A 1 702 ? -16.599 -8.360 26.724 1.00 94.50 702 ALA A N 1
ATOM 5234 C CA . ALA A 1 702 ? -16.796 -8.720 25.321 1.00 94.50 702 ALA A CA 1
ATOM 5235 C C . ALA A 1 702 ? -15.502 -9.265 24.697 1.00 94.50 702 ALA A C 1
ATOM 5237 O O . ALA A 1 702 ? -14.426 -8.725 24.933 1.00 94.50 702 ALA A O 1
ATOM 5238 N N . ASP A 1 703 ? -15.612 -10.322 23.895 1.00 94.06 703 ASP A N 1
ATOM 5239 C CA . ASP A 1 703 ? -14.535 -10.833 23.037 1.00 94.06 703 ASP A CA 1
ATOM 5240 C C . ASP A 1 703 ? -14.901 -10.632 21.560 1.00 94.06 703 ASP A C 1
ATOM 5242 O O . ASP A 1 703 ? -16.081 -10.515 21.221 1.00 94.06 703 ASP A O 1
ATOM 5246 N N . LYS A 1 704 ? -13.909 -10.651 20.668 1.00 92.56 704 LYS A N 1
ATOM 5247 C CA . LYS A 1 704 ? -14.105 -10.582 19.211 1.00 92.56 704 LYS A CA 1
ATOM 5248 C C . LYS A 1 704 ? -14.812 -9.298 18.748 1.00 92.56 704 LYS A C 1
ATOM 5250 O O . LYS A 1 704 ? -15.662 -9.342 17.859 1.00 92.56 704 LYS A O 1
ATOM 5255 N N . VAL A 1 705 ? -14.501 -8.163 19.378 1.00 95.44 705 VAL A N 1
ATOM 5256 C CA . VAL A 1 705 ? -15.067 -6.853 19.006 1.00 95.44 705 VAL A CA 1
ATOM 5257 C C . VAL A 1 705 ? -14.317 -6.283 17.802 1.00 95.44 705 VAL A C 1
ATOM 5259 O O . VAL A 1 705 ? -13.093 -6.382 17.751 1.00 95.44 705 VAL A O 1
ATOM 5262 N N . VAL A 1 706 ? -15.031 -5.671 16.853 1.00 94.12 706 VAL A N 1
ATOM 5263 C CA . VAL A 1 706 ? -14.441 -4.981 15.692 1.00 94.12 706 VAL A CA 1
ATOM 5264 C C . VAL A 1 706 ? -14.823 -3.503 15.696 1.00 94.12 706 VAL A C 1
ATOM 5266 O O . VAL A 1 706 ? -16.001 -3.166 15.778 1.00 94.12 706 VAL A O 1
ATOM 5269 N N . LEU A 1 707 ? -13.835 -2.622 15.575 1.00 94.44 707 LEU A N 1
ATOM 5270 C CA . LEU A 1 707 ? -14.016 -1.187 15.375 1.00 94.44 707 LEU A CA 1
ATOM 5271 C C . LEU A 1 707 ? -13.382 -0.821 14.023 1.00 94.44 707 LEU A C 1
ATOM 5273 O O . LEU A 1 707 ? -12.162 -0.880 13.887 1.00 94.44 707 LEU A O 1
ATOM 5277 N N . ASP A 1 708 ? -14.191 -0.500 13.014 1.00 87.25 708 ASP A N 1
ATOM 5278 C CA . ASP A 1 708 ? -13.737 -0.319 11.625 1.00 87.25 708 ASP A CA 1
ATOM 5279 C C . ASP A 1 708 ? -14.038 1.098 11.114 1.00 87.25 708 ASP A C 1
ATOM 5281 O O . ASP A 1 708 ? -15.183 1.547 11.053 1.00 87.25 708 ASP A O 1
ATOM 5285 N N . GLY A 1 709 ? -12.956 1.817 10.818 1.00 83.44 709 GLY A N 1
ATOM 5286 C CA . GLY A 1 709 ? -12.834 3.272 10.762 1.00 83.44 709 GLY A CA 1
ATOM 5287 C C . GLY A 1 709 ? -13.877 4.083 11.468 1.00 83.44 709 GLY A C 1
ATOM 5288 O O . GLY A 1 709 ? -14.631 4.872 10.896 1.00 83.44 709 GLY A O 1
ATOM 5289 N N . VAL A 1 710 ? -13.810 3.921 12.770 1.00 93.00 710 VAL A N 1
ATOM 5290 C CA . VAL A 1 710 ? -14.427 4.813 13.722 1.00 93.00 710 VAL A CA 1
ATOM 5291 C C . VAL A 1 710 ? -13.470 5.956 14.049 1.00 93.00 710 VAL A C 1
ATOM 5293 O O . VAL A 1 710 ? -12.263 5.894 13.788 1.00 93.00 710 VAL A O 1
ATOM 5296 N N . ARG A 1 711 ? -14.007 7.005 14.665 1.00 97.06 711 ARG A N 1
ATOM 5297 C CA . ARG A 1 711 ? -13.210 8.061 15.300 1.00 97.06 711 ARG A CA 1
ATOM 5298 C C . ARG A 1 711 ? -13.482 8.019 16.795 1.00 97.06 711 ARG A C 1
ATOM 5300 O O . ARG A 1 711 ? -14.597 8.318 17.200 1.00 97.06 711 ARG A O 1
ATOM 5307 N N . LEU A 1 712 ? -12.499 7.633 17.599 1.00 98.44 712 LEU A N 1
ATOM 5308 C CA . LEU A 1 712 ? -12.590 7.621 19.058 1.00 98.44 712 LEU A CA 1
ATOM 5309 C C . LEU A 1 712 ? -11.872 8.849 19.602 1.00 98.44 712 LEU A C 1
ATOM 5311 O O . LEU A 1 712 ? -10.680 9.024 19.348 1.00 98.44 712 LEU A O 1
ATOM 5315 N N . ILE A 1 713 ? -12.600 9.714 20.301 1.00 97.75 713 ILE A N 1
ATOM 5316 C CA . ILE A 1 713 ? -12.098 11.027 20.711 1.00 97.75 713 ILE A CA 1
ATOM 5317 C C . ILE A 1 713 ? -12.359 11.228 22.203 1.00 97.75 713 ILE A C 1
ATOM 5319 O O . ILE A 1 713 ? -13.500 11.139 22.650 1.00 97.75 713 ILE A O 1
ATOM 5323 N N . SER A 1 714 ? -11.306 11.510 22.964 1.00 95.75 714 SER A N 1
ATOM 5324 C CA . SER A 1 714 ? -11.377 12.058 24.322 1.00 95.75 714 SER A CA 1
ATOM 5325 C C . SER A 1 714 ? -10.038 12.733 24.669 1.00 95.75 714 SER A C 1
ATOM 5327 O O . SER A 1 714 ? -9.203 12.931 23.787 1.00 95.75 714 SER A O 1
ATOM 5329 N N . ASN A 1 715 ? -9.830 13.119 25.930 1.00 91.81 715 ASN A N 1
ATOM 5330 C CA . ASN A 1 715 ? -8.527 13.494 26.480 1.00 91.81 715 ASN A CA 1
ATOM 5331 C C . ASN A 1 715 ? -7.863 12.272 27.138 1.00 91.81 715 ASN A C 1
ATOM 5333 O O . ASN A 1 715 ? -7.270 11.450 26.431 1.00 91.81 715 ASN A O 1
ATOM 5337 N N . GLN A 1 716 ? -7.976 12.117 28.460 1.00 91.94 716 GLN A N 1
ATOM 5338 C CA . GLN A 1 716 ? -7.415 10.970 29.166 1.00 91.94 716 GLN A CA 1
ATOM 5339 C C . GLN A 1 716 ? -8.322 9.733 29.089 1.00 91.94 716 GLN A C 1
ATOM 5341 O O . GLN A 1 716 ? -9.539 9.828 29.273 1.00 91.94 716 GLN A O 1
ATOM 5346 N N . ASP A 1 717 ? -7.705 8.560 28.895 1.00 93.75 717 ASP A N 1
ATOM 5347 C CA . ASP A 1 717 ? -8.363 7.245 28.948 1.00 93.75 717 ASP A CA 1
ATOM 5348 C C . ASP A 1 717 ? -9.486 7.082 27.893 1.00 93.75 717 ASP A C 1
ATOM 5350 O O . ASP A 1 717 ? -10.621 6.729 28.204 1.00 93.75 717 ASP A O 1
ATOM 5354 N N . THR A 1 718 ? -9.178 7.341 26.614 1.00 97.25 718 THR A N 1
ATOM 5355 C CA . THR A 1 718 ? -10.161 7.324 25.507 1.00 97.25 718 THR A CA 1
ATOM 5356 C C . THR A 1 718 ? -10.753 5.935 25.227 1.00 97.25 718 THR A C 1
ATOM 5358 O O . THR A 1 718 ? -11.970 5.808 25.057 1.00 97.25 718 THR A O 1
ATOM 5361 N N . LEU A 1 719 ? -9.913 4.897 25.145 1.00 98.12 719 LEU A N 1
ATOM 5362 C CA . LEU A 1 719 ? -10.301 3.521 24.828 1.00 98.12 719 LEU A CA 1
ATOM 5363 C C . LEU A 1 719 ? -9.799 2.551 25.901 1.00 98.12 719 LEU A C 1
ATOM 5365 O O . LEU A 1 719 ? -8.596 2.301 26.005 1.00 98.12 719 LEU A O 1
ATOM 5369 N N . TYR A 1 720 ? -10.738 1.937 26.624 1.00 96.62 720 TYR A N 1
ATOM 5370 C CA . TYR A 1 720 ? -10.432 0.951 27.657 1.00 96.62 720 TYR A CA 1
ATOM 5371 C C . TYR A 1 720 ? -10.690 -0.487 27.202 1.00 96.62 720 TYR A C 1
ATOM 5373 O O . TYR A 1 720 ? -11.828 -0.870 26.915 1.00 96.62 720 TYR A O 1
ATOM 5381 N N . LEU A 1 721 ? -9.638 -1.309 27.208 1.00 95.50 721 LEU A N 1
ATOM 5382 C CA . LEU A 1 721 ? -9.670 -2.747 26.935 1.00 95.50 721 LEU A CA 1
ATOM 5383 C C . LEU A 1 721 ? -9.557 -3.527 28.252 1.00 95.50 721 LEU A C 1
ATOM 5385 O O . LEU A 1 721 ? -8.475 -3.954 28.657 1.00 95.50 721 LEU A O 1
ATOM 5389 N N . ALA A 1 722 ? -10.673 -3.682 28.963 1.00 90.50 722 ALA A N 1
ATOM 5390 C CA . ALA A 1 722 ? -10.640 -3.931 30.403 1.00 90.50 722 ALA A CA 1
ATOM 5391 C C . ALA A 1 722 ? -10.127 -5.315 30.832 1.00 90.50 722 ALA A C 1
ATOM 5393 O O . ALA A 1 722 ? -9.578 -5.442 31.924 1.00 90.50 722 ALA A O 1
ATOM 5394 N N . ASN A 1 723 ? -10.308 -6.366 30.026 1.00 88.88 723 ASN A N 1
ATOM 5395 C CA . ASN A 1 723 ? -10.100 -7.742 30.489 1.00 88.88 723 ASN A CA 1
ATOM 5396 C C . ASN A 1 723 ? -9.053 -8.509 29.682 1.00 88.88 723 ASN A C 1
ATOM 5398 O O . ASN A 1 723 ? -9.127 -8.583 28.457 1.00 88.88 723 ASN A O 1
ATOM 5402 N N . SER A 1 724 ? -8.156 -9.180 30.408 1.00 87.50 724 SER A N 1
ATOM 5403 C CA . SER A 1 724 ? -7.203 -10.151 29.868 1.00 87.50 724 SER A CA 1
ATOM 5404 C C . SER A 1 724 ? -7.910 -11.263 29.073 1.00 87.50 724 SER A C 1
ATOM 5406 O O . SER A 1 724 ? -9.022 -11.689 29.402 1.00 87.50 724 SER A O 1
ATOM 5408 N N . GLY A 1 725 ? -7.279 -11.700 27.988 1.00 86.94 725 GLY A N 1
ATOM 5409 C CA . GLY A 1 725 ? -7.746 -12.733 27.063 1.00 86.94 725 GLY A CA 1
ATOM 5410 C C . GLY A 1 725 ? -8.855 -12.297 26.104 1.00 86.94 725 GLY A C 1
ATOM 5411 O O . GLY A 1 725 ? -9.313 -13.115 25.310 1.00 86.94 725 GLY A O 1
ATOM 5412 N N . LYS A 1 726 ? -9.320 -11.043 26.171 1.00 91.94 726 LYS A N 1
ATOM 5413 C CA . LYS A 1 726 ? -10.371 -10.515 25.291 1.00 91.94 726 LYS A CA 1
ATOM 5414 C C . LYS A 1 726 ? -9.776 -9.766 24.115 1.00 91.94 726 LYS A C 1
ATOM 5416 O O . LYS A 1 726 ? -8.909 -8.919 24.306 1.00 91.94 726 LYS A O 1
ATOM 5421 N N . ARG A 1 727 ? -10.246 -10.085 22.911 1.00 93.12 727 ARG A N 1
ATOM 5422 C CA . ARG A 1 727 ? -9.703 -9.583 21.651 1.00 93.12 727 ARG A CA 1
ATOM 5423 C C . ARG A 1 727 ? -10.567 -8.478 21.073 1.00 93.12 727 ARG A C 1
ATOM 5425 O O . ARG A 1 727 ? -11.792 -8.601 20.990 1.00 93.12 727 ARG A O 1
ATOM 5432 N N . VAL A 1 728 ? -9.897 -7.429 20.622 1.00 96.25 728 VAL A N 1
ATOM 5433 C CA . VAL A 1 728 ? -10.494 -6.293 19.929 1.00 96.25 728 VAL A CA 1
ATOM 5434 C C . VAL A 1 728 ? -9.657 -6.001 18.696 1.00 96.25 728 VAL A C 1
ATOM 5436 O O . VAL A 1 728 ? -8.448 -5.810 18.800 1.00 96.25 728 VAL A O 1
ATOM 5439 N N . TYR A 1 729 ? -10.300 -5.982 17.534 1.00 94.94 729 TYR A N 1
ATOM 5440 C CA . TYR A 1 729 ? -9.685 -5.595 16.273 1.00 94.94 729 TYR A CA 1
ATOM 5441 C C . TYR A 1 729 ? -10.141 -4.187 15.907 1.00 94.94 729 TYR A C 1
ATOM 5443 O O . TYR A 1 729 ? -11.332 -3.937 15.737 1.00 94.94 729 TYR A O 1
ATOM 5451 N N . VAL A 1 730 ? -9.199 -3.261 15.819 1.00 94.81 730 VAL A N 1
ATOM 5452 C CA . VAL A 1 730 ? -9.428 -1.866 15.459 1.00 94.81 730 VAL A CA 1
ATOM 5453 C C . VAL A 1 730 ? -8.718 -1.630 14.137 1.00 94.81 730 VAL A C 1
ATOM 5455 O O . VAL A 1 730 ? -7.514 -1.854 14.056 1.00 94.81 730 VAL A O 1
ATOM 5458 N N . THR A 1 731 ? -9.431 -1.209 13.097 1.00 87.06 731 THR A N 1
ATOM 5459 C CA . THR A 1 731 ? -8.828 -1.042 11.770 1.00 87.06 731 THR A CA 1
ATOM 5460 C C . THR A 1 731 ? -9.245 0.246 11.083 1.00 87.06 731 THR A C 1
ATOM 5462 O O . THR A 1 731 ? -10.375 0.708 11.258 1.00 87.06 731 THR A O 1
ATOM 5465 N N . GLY A 1 732 ? -8.305 0.880 10.370 1.00 80.56 732 GLY A N 1
ATOM 5466 C CA . GLY A 1 732 ? -8.536 2.107 9.598 1.00 80.56 732 GLY A CA 1
ATOM 5467 C C . GLY A 1 732 ? -9.187 3.239 10.401 1.00 80.56 732 GLY A C 1
ATOM 5468 O O . GLY A 1 732 ? -9.970 4.014 9.850 1.00 80.56 732 GLY A O 1
ATOM 5469 N N . SER A 1 733 ? -8.960 3.263 11.718 1.00 89.56 733 SER A N 1
ATOM 5470 C CA . SER A 1 733 ? -9.656 4.118 12.683 1.00 89.56 733 SER A CA 1
ATOM 5471 C C . SER A 1 733 ? -8.752 5.219 13.211 1.00 89.56 733 SER A C 1
ATOM 5473 O O . SER A 1 733 ? -7.531 5.075 13.243 1.00 89.56 733 SER A O 1
ATOM 5475 N N . VAL A 1 734 ? -9.361 6.309 13.673 1.00 94.62 734 VAL A N 1
ATOM 5476 C CA . VAL A 1 734 ? -8.658 7.391 14.367 1.00 94.62 734 VAL A CA 1
ATOM 5477 C C . VAL A 1 734 ? -8.921 7.263 15.860 1.00 94.62 734 VAL A C 1
ATOM 5479 O O . VAL A 1 734 ? -10.078 7.223 16.271 1.00 94.62 734 VAL A O 1
ATOM 5482 N N . ILE A 1 735 ? -7.870 7.238 16.674 1.00 98.25 735 ILE A N 1
ATOM 5483 C CA . ILE A 1 735 ? -7.971 7.255 18.136 1.00 98.25 735 ILE A CA 1
ATOM 5484 C C . ILE A 1 735 ? -7.192 8.464 18.640 1.00 98.25 735 ILE A C 1
ATOM 5486 O O . ILE A 1 735 ? -6.004 8.579 18.352 1.00 98.25 735 ILE A O 1
ATOM 5490 N N . SER A 1 736 ? -7.865 9.379 19.339 1.00 97.00 736 SER A N 1
ATOM 5491 C CA . SER A 1 736 ? -7.288 10.647 19.799 1.00 97.00 736 SER A CA 1
ATOM 5492 C C . SER A 1 736 ? -7.362 10.801 21.312 1.00 97.00 736 SER A C 1
ATOM 5494 O O . SER A 1 736 ? -8.430 10.569 21.871 1.00 97.00 736 SER A O 1
ATOM 5496 N N . GLY A 1 737 ? -6.271 11.260 21.928 1.00 95.81 737 GLY A N 1
ATOM 5497 C CA . GLY A 1 737 ? -6.195 11.603 23.351 1.00 95.81 737 GLY A CA 1
ATOM 5498 C C . GLY A 1 737 ? -4.852 12.220 23.741 1.00 95.81 737 GLY A C 1
ATOM 5499 O O . GLY A 1 737 ? -4.006 12.452 22.880 1.00 95.81 737 GLY A O 1
ATOM 5500 N N . ASP A 1 738 ? -4.652 12.527 25.023 1.00 93.25 738 ASP A N 1
ATOM 5501 C CA . ASP A 1 738 ? -3.432 13.201 25.517 1.00 93.25 738 ASP A CA 1
ATOM 5502 C C . ASP A 1 738 ? -2.690 12.453 26.640 1.00 93.25 738 ASP A C 1
ATOM 5504 O O . ASP A 1 738 ? -1.480 12.632 26.806 1.00 93.25 738 ASP A O 1
ATOM 5508 N N . VAL A 1 739 ? -3.383 11.594 27.392 1.00 92.69 739 VAL A N 1
ATOM 5509 C CA . VAL A 1 739 ? -2.830 10.795 28.495 1.00 92.69 739 VAL A CA 1
ATOM 5510 C C . VAL A 1 739 ? -3.454 9.404 28.474 1.00 92.69 739 VAL A C 1
ATOM 5512 O O . VAL A 1 739 ? -4.672 9.278 28.543 1.00 92.69 739 VAL A O 1
ATOM 5515 N N . ASP A 1 740 ? -2.624 8.362 28.398 1.00 92.69 740 ASP A N 1
ATOM 5516 C CA . ASP A 1 740 ? -3.002 6.953 28.590 1.00 92.69 740 ASP A CA 1
ATOM 5517 C C . ASP A 1 740 ? -4.230 6.525 27.781 1.00 92.69 740 ASP A C 1
ATOM 5519 O O . ASP A 1 740 ? -5.043 5.698 28.190 1.00 92.69 740 ASP A O 1
ATOM 5523 N N . PHE A 1 741 ? -4.400 7.129 26.611 1.00 95.94 741 PHE A N 1
ATOM 5524 C CA . PHE A 1 741 ? -5.691 7.136 25.951 1.00 95.94 741 PHE A CA 1
ATOM 5525 C C . PHE A 1 741 ? -6.039 5.798 25.285 1.00 95.94 741 PHE A C 1
ATOM 5527 O O . PHE A 1 741 ? -7.174 5.613 24.847 1.00 95.94 741 PHE A O 1
ATOM 5534 N N . ILE A 1 742 ? -5.107 4.842 25.259 1.00 97.75 742 ILE A N 1
ATOM 5535 C CA . ILE A 1 742 ? -5.357 3.433 24.941 1.00 97.75 742 ILE A CA 1
ATOM 5536 C C . ILE A 1 742 ? -4.784 2.573 26.067 1.00 97.75 742 ILE A C 1
ATOM 5538 O O . ILE A 1 742 ? -3.567 2.508 26.256 1.00 97.75 742 ILE A O 1
ATOM 5542 N N . TYR A 1 743 ? -5.642 1.887 26.817 1.00 94.06 743 TYR A N 1
ATOM 5543 C CA . TYR A 1 743 ? -5.210 1.267 28.068 1.00 94.06 743 TYR A CA 1
ATOM 5544 C C . TYR A 1 743 ? -5.972 -0.010 28.427 1.00 94.06 743 TYR A C 1
ATOM 5546 O O . TYR A 1 743 ? -7.051 -0.291 27.899 1.00 94.06 743 TYR A O 1
ATOM 5554 N N . GLY A 1 744 ? -5.395 -0.793 29.343 1.00 91.69 744 GLY A N 1
ATOM 5555 C CA . GLY A 1 744 ? -6.004 -2.003 29.899 1.00 91.69 744 GLY A CA 1
ATOM 5556 C C . GLY A 1 744 ? -5.279 -3.313 29.586 1.00 91.69 744 GLY A C 1
ATOM 5557 O O . GLY A 1 744 ? -4.165 -3.337 29.062 1.00 91.69 744 GLY A O 1
ATOM 5558 N N . ALA A 1 745 ? -5.925 -4.419 29.961 1.00 89.81 745 ALA A N 1
ATOM 5559 C CA . ALA A 1 745 ? -5.353 -5.766 29.969 1.00 89.81 745 ALA A CA 1
ATOM 5560 C C . ALA A 1 745 ? -5.676 -6.599 28.713 1.00 89.81 745 ALA A C 1
ATOM 5562 O O . ALA A 1 745 ? -5.090 -7.669 28.517 1.00 89.81 745 ALA A O 1
ATOM 5563 N N . GLY A 1 746 ? -6.626 -6.148 27.887 1.00 91.44 746 GLY A N 1
ATOM 5564 C CA . GLY A 1 746 ? -7.080 -6.867 26.695 1.00 91.44 746 GLY A CA 1
ATOM 5565 C C . GLY A 1 746 ? -6.041 -6.974 25.577 1.00 91.44 746 GLY A C 1
ATOM 5566 O O . GLY A 1 746 ? -5.000 -6.320 25.589 1.00 91.44 746 GLY A O 1
ATOM 5567 N N . ILE A 1 747 ? -6.354 -7.817 24.592 1.00 93.44 747 ILE A N 1
ATOM 5568 C CA . ILE A 1 747 ? -5.603 -7.973 23.346 1.00 93.44 747 ILE A CA 1
ATOM 5569 C C . ILE A 1 747 ? -6.211 -7.015 22.318 1.00 93.44 747 ILE A C 1
ATOM 5571 O O . ILE A 1 747 ? -7.223 -7.328 21.687 1.00 93.44 747 ILE A O 1
ATOM 5575 N N . GLY A 1 748 ? -5.621 -5.832 22.177 1.00 95.56 748 GLY A N 1
ATOM 5576 C CA . GLY A 1 748 ? -6.031 -4.839 21.185 1.00 95.56 748 GLY A CA 1
ATOM 5577 C C . GLY A 1 748 ? -5.124 -4.894 19.968 1.00 95.56 748 GLY A C 1
ATOM 5578 O O . GLY A 1 748 ? -3.935 -4.630 20.103 1.00 95.56 748 GLY A O 1
ATOM 5579 N N . VAL A 1 749 ? -5.663 -5.211 18.793 1.00 95.75 749 VAL A N 1
ATOM 5580 C CA . VAL A 1 749 ? -4.926 -5.183 17.523 1.00 95.75 749 VAL A CA 1
ATOM 5581 C C . VAL A 1 749 ? -5.385 -3.977 16.715 1.00 95.75 749 VAL A C 1
ATOM 5583 O O . VAL A 1 749 ? -6.541 -3.920 16.310 1.00 95.75 749 VAL A O 1
ATOM 5586 N N . PHE A 1 750 ? -4.481 -3.031 16.488 1.00 95.94 750 PHE A N 1
ATOM 5587 C CA . PHE A 1 750 ? -4.696 -1.783 15.765 1.00 95.94 750 PHE A CA 1
ATOM 5588 C C . PHE A 1 750 ? -4.006 -1.877 14.403 1.00 95.94 750 PHE A C 1
ATOM 5590 O O . PHE A 1 750 ? -2.783 -1.802 14.322 1.00 95.94 750 PHE A O 1
ATOM 5597 N N . GLU A 1 751 ? -4.786 -2.075 13.346 1.00 87.50 751 GLU A N 1
ATOM 5598 C CA . GLU A 1 751 ? -4.305 -2.296 11.982 1.00 87.50 751 GLU A CA 1
ATOM 5599 C C . GLU A 1 751 ? -4.627 -1.098 11.095 1.00 87.50 751 GLU A C 1
ATOM 5601 O O . GLU A 1 751 ? -5.796 -0.831 10.802 1.00 87.50 751 GLU A O 1
ATOM 5606 N N . GLY A 1 752 ? -3.605 -0.387 10.627 1.00 82.94 752 GLY A N 1
ATOM 5607 C CA . GLY A 1 752 ? -3.845 0.761 9.758 1.00 82.94 752 GLY A CA 1
ATOM 5608 C C . GLY A 1 752 ? -4.519 1.930 10.470 1.00 82.94 752 GLY A C 1
ATOM 5609 O O . GLY A 1 752 ? -5.313 2.634 9.862 1.00 82.94 752 GLY A O 1
ATOM 5610 N N . CYS A 1 753 ? -4.285 2.117 11.768 1.00 89.31 753 CYS A N 1
ATOM 5611 C CA . CYS A 1 753 ? -4.941 3.171 12.537 1.00 89.31 753 CYS A CA 1
ATOM 5612 C C . CYS A 1 753 ? -4.124 4.466 12.547 1.00 89.31 753 CYS A C 1
ATOM 5614 O O . CYS A 1 753 ? -2.896 4.447 12.485 1.00 89.31 753 CYS A O 1
ATOM 5616 N N . THR A 1 754 ? -4.810 5.595 12.713 1.00 93.56 754 THR A N 1
ATOM 5617 C CA . THR A 1 754 ? -4.185 6.865 13.093 1.00 93.56 754 THR A CA 1
ATOM 5618 C C . THR A 1 754 ? -4.289 7.043 14.604 1.00 93.56 754 THR A C 1
ATOM 5620 O O . THR A 1 754 ? -5.390 7.126 15.153 1.00 93.56 754 THR A O 1
ATOM 5623 N N . ILE A 1 755 ? -3.147 7.124 15.277 1.00 97.31 755 ILE A N 1
ATOM 5624 C CA . ILE A 1 755 ? -3.041 7.347 16.719 1.00 97.31 755 ILE A CA 1
ATOM 5625 C C . ILE A 1 755 ? -2.647 8.808 16.933 1.00 97.31 755 ILE A C 1
ATOM 5627 O O . ILE A 1 755 ? -1.516 9.192 16.643 1.00 97.31 755 ILE A O 1
ATOM 5631 N N . ARG A 1 756 ? -3.595 9.642 17.368 1.00 95.75 756 ARG A N 1
ATOM 5632 C CA . ARG A 1 756 ? -3.450 11.102 17.393 1.00 95.75 756 ARG A CA 1
ATOM 5633 C C . ARG A 1 756 ? -3.275 11.638 18.814 1.00 95.75 756 ARG A C 1
ATOM 5635 O O . ARG A 1 756 ? -4.228 11.688 19.586 1.00 95.75 756 ARG A O 1
ATOM 5642 N N . THR A 1 757 ? -2.077 12.110 19.126 1.00 96.06 757 THR A N 1
ATOM 5643 C CA . THR A 1 757 ? -1.758 12.755 20.401 1.00 96.06 757 THR A CA 1
ATOM 5644 C C . THR A 1 757 ? -2.189 14.223 20.384 1.00 96.06 757 THR A C 1
ATOM 5646 O O . THR A 1 757 ? -1.807 14.978 19.486 1.00 96.06 757 THR A O 1
ATOM 5649 N N . LEU A 1 758 ? -2.971 14.635 21.382 1.00 93.62 758 LEU A N 1
ATOM 5650 C CA . LEU A 1 758 ? -3.410 16.017 21.578 1.00 93.62 758 LEU A CA 1
ATOM 5651 C C . LEU A 1 758 ? -2.462 16.746 22.542 1.00 93.62 758 LEU A C 1
ATOM 5653 O O . LEU A 1 758 ? -2.303 16.334 23.687 1.00 93.62 758 LEU A O 1
ATOM 5657 N N . GLY A 1 759 ? -1.843 17.843 22.105 1.00 91.25 759 GLY A N 1
ATOM 5658 C CA . GLY A 1 759 ? -0.843 18.571 22.893 1.00 91.25 759 GLY A CA 1
ATOM 5659 C C . GLY A 1 759 ? -1.391 19.757 23.688 1.00 91.25 759 GLY A C 1
ATOM 5660 O O . GLY A 1 759 ? -0.703 20.276 24.564 1.00 91.25 759 GLY A O 1
ATOM 5661 N N . SER A 1 760 ? -2.625 20.195 23.420 1.00 89.62 760 SER A N 1
ATOM 5662 C CA . SER A 1 760 ? -3.179 21.448 23.966 1.00 89.62 760 SER A CA 1
ATOM 5663 C C . SER A 1 760 ? -3.206 21.505 25.499 1.00 89.62 760 SER A C 1
ATOM 5665 O O . SER A 1 760 ? -2.935 22.556 26.080 1.00 89.62 760 SER A O 1
ATOM 5667 N N . ARG A 1 761 ? -3.504 20.380 26.161 1.00 89.44 761 ARG A N 1
ATOM 5668 C CA . ARG A 1 761 ? -3.490 20.252 27.627 1.00 89.44 761 ARG A CA 1
ATOM 5669 C C . ARG A 1 761 ? -2.157 19.724 28.151 1.00 89.44 761 ARG A C 1
ATOM 5671 O O . ARG A 1 761 ? -1.691 20.155 29.208 1.00 89.44 761 ARG A O 1
ATOM 5678 N N . LYS A 1 762 ? -1.575 18.754 27.444 1.00 90.44 762 LYS A N 1
ATOM 5679 C CA . LYS A 1 762 ? -0.364 18.031 27.843 1.00 90.44 762 LYS A CA 1
ATOM 5680 C C . LYS A 1 762 ? 0.599 17.930 26.655 1.00 90.44 762 LYS A C 1
ATOM 5682 O O . LYS A 1 762 ? 0.589 16.933 25.943 1.00 90.44 762 LYS A O 1
ATOM 5687 N N . PRO A 1 763 ? 1.446 18.949 26.439 1.00 90.75 763 PRO A N 1
ATOM 5688 C CA . PRO A 1 763 ? 2.317 18.999 25.265 1.00 90.75 763 PRO A CA 1
ATOM 5689 C C . PRO A 1 763 ? 3.523 18.043 25.342 1.00 90.75 763 PRO A C 1
ATOM 5691 O O . PRO A 1 763 ? 4.195 17.830 24.332 1.00 90.75 763 PRO A O 1
ATOM 5694 N N . SER A 1 764 ? 3.825 17.492 26.526 1.00 92.56 764 SER A N 1
ATOM 5695 C CA . SER A 1 764 ? 4.978 16.619 26.780 1.00 92.56 764 SER A CA 1
ATOM 5696 C C . SER A 1 764 ? 4.806 15.736 28.022 1.00 92.56 764 SER A C 1
ATOM 5698 O O . SER A 1 764 ? 3.980 16.011 28.896 1.00 92.56 764 SER A O 1
ATOM 5700 N N . GLY A 1 765 ? 5.635 14.690 28.124 1.00 87.56 765 GLY A N 1
ATOM 5701 C CA . GLY A 1 765 ? 5.818 13.878 29.332 1.00 87.56 765 GLY A CA 1
ATOM 5702 C C . GLY A 1 765 ? 4.714 12.856 29.607 1.00 87.56 765 GLY A C 1
ATOM 5703 O O . GLY A 1 765 ? 4.711 12.241 30.673 1.00 87.56 765 GLY A O 1
ATOM 5704 N N . THR A 1 766 ? 3.782 12.670 28.674 1.00 90.81 766 THR A N 1
ATOM 5705 C CA . THR A 1 766 ? 2.675 11.714 28.786 1.00 90.81 766 THR A CA 1
ATOM 5706 C C . THR A 1 766 ? 2.932 10.465 27.950 1.00 90.81 766 THR A C 1
ATOM 5708 O O . THR A 1 766 ? 3.934 10.358 27.240 1.00 90.81 766 THR A O 1
ATOM 5711 N N . SER A 1 767 ? 2.060 9.469 28.094 1.00 92.44 767 SER A N 1
ATOM 5712 C CA . SER A 1 767 ? 2.126 8.215 27.345 1.00 92.44 767 SER A CA 1
ATOM 5713 C C . SER A 1 767 ? 0.871 8.028 26.510 1.00 92.44 767 SER A C 1
ATOM 5715 O O . SER A 1 767 ? -0.223 8.372 26.949 1.00 92.44 767 SER A O 1
ATOM 5717 N N . ILE A 1 768 ? 1.036 7.459 25.322 1.00 96.06 768 ILE A N 1
ATOM 5718 C CA . ILE A 1 768 ? -0.068 7.078 24.438 1.00 96.06 768 ILE A CA 1
ATOM 5719 C C . ILE A 1 768 ? -0.791 5.862 25.009 1.00 96.06 768 ILE A C 1
ATOM 5721 O O . ILE A 1 768 ? -2.017 5.850 25.115 1.00 96.06 768 ILE A O 1
ATOM 5725 N N . THR A 1 769 ? -0.018 4.841 25.389 1.00 95.00 769 THR A N 1
ATOM 5726 C CA . THR A 1 769 ? -0.566 3.586 25.896 1.00 95.00 769 THR A CA 1
ATOM 5727 C C . THR A 1 769 ? -0.219 3.316 27.353 1.00 95.00 769 THR A C 1
ATOM 5729 O O . THR A 1 769 ? 0.877 3.629 27.824 1.00 95.00 769 THR A O 1
ATOM 5732 N N . ALA A 1 770 ? -1.156 2.678 28.051 1.00 92.12 770 ALA A N 1
ATOM 5733 C CA . ALA A 1 770 ? -0.979 2.192 29.414 1.00 92.12 770 ALA A CA 1
ATOM 5734 C C . ALA A 1 770 ? -1.449 0.725 29.524 1.00 92.12 770 ALA A C 1
ATOM 5736 O O . ALA A 1 770 ? -2.544 0.450 30.029 1.00 92.12 770 ALA A O 1
ATOM 5737 N N . PRO A 1 771 ? -0.674 -0.242 28.992 1.00 89.44 771 PRO A N 1
ATOM 5738 C CA . PRO A 1 771 ? -1.029 -1.655 29.070 1.00 89.44 771 PRO A CA 1
ATOM 5739 C C . PRO A 1 771 ? -0.936 -2.197 30.506 1.00 89.44 771 PRO A C 1
ATOM 5741 O O . PRO A 1 771 ? -0.002 -1.875 31.244 1.00 89.44 771 PRO A O 1
ATOM 5744 N N . SER A 1 772 ? -1.857 -3.100 30.852 1.00 85.44 772 SER A N 1
ATOM 5745 C CA . SER A 1 772 ? -1.894 -3.853 32.119 1.00 85.44 772 SER A CA 1
ATOM 5746 C C . SER A 1 772 ? -2.116 -5.356 31.888 1.00 85.44 772 SER A C 1
ATOM 5748 O O . SER A 1 772 ? -2.885 -6.022 32.570 1.00 85.44 772 SER A O 1
ATOM 5750 N N . THR A 1 773 ? -1.495 -5.918 30.850 1.00 80.69 773 THR A N 1
ATOM 5751 C CA . THR A 1 773 ? -1.611 -7.345 30.512 1.00 80.69 773 THR A CA 1
ATOM 5752 C C . THR A 1 773 ? -1.058 -8.245 31.630 1.00 80.69 773 THR A C 1
ATOM 5754 O O . THR A 1 773 ? 0.149 -8.427 31.737 1.00 80.69 773 THR A O 1
ATOM 5757 N N . THR A 1 774 ? -1.943 -8.854 32.428 1.00 67.00 774 THR A N 1
ATOM 5758 C CA . THR A 1 774 ? -1.585 -9.558 33.678 1.00 67.00 774 THR A CA 1
ATOM 5759 C C . THR A 1 774 ? -1.299 -11.063 33.554 1.00 67.00 774 THR A C 1
ATOM 5761 O O . THR A 1 774 ? -0.815 -11.683 34.499 1.00 67.00 774 THR A O 1
ATOM 5764 N N . ALA A 1 775 ? -1.586 -11.705 32.414 1.00 63.56 775 ALA A N 1
ATOM 5765 C CA . ALA A 1 775 ? -1.424 -13.158 32.276 1.00 63.56 775 ALA A CA 1
ATOM 5766 C C . ALA A 1 775 ? -0.057 -13.535 31.677 1.00 63.56 775 ALA A C 1
ATOM 5768 O O . ALA A 1 775 ? 0.244 -13.178 30.538 1.00 63.56 775 ALA A O 1
ATOM 5769 N N . SER A 1 776 ? 0.735 -14.342 32.395 1.00 63.59 776 SER A N 1
ATOM 5770 C CA . SER A 1 776 ? 2.033 -14.862 31.919 1.00 63.59 776 SER A CA 1
ATOM 5771 C C . SER A 1 776 ? 1.931 -15.651 30.604 1.00 63.59 776 SER A C 1
ATOM 5773 O O . SER A 1 776 ? 2.888 -15.701 29.834 1.00 63.59 776 SER A O 1
ATOM 5775 N N . THR A 1 777 ? 0.756 -16.216 30.313 1.00 69.06 777 THR A N 1
ATOM 5776 C CA . THR A 1 777 ? 0.439 -16.953 29.081 1.00 69.06 777 THR A CA 1
ATOM 5777 C C . THR A 1 777 ? -0.069 -16.069 27.940 1.00 69.06 777 THR A C 1
ATOM 5779 O O . THR A 1 777 ? -0.077 -16.503 26.788 1.00 69.06 777 THR A O 1
ATOM 5782 N N . GLN A 1 778 ? -0.484 -14.830 28.215 1.00 81.62 778 GLN A N 1
ATOM 5783 C CA . GLN A 1 778 ? -0.946 -13.905 27.187 1.00 81.62 778 GLN A CA 1
ATOM 5784 C C . GLN A 1 778 ? 0.260 -13.206 26.556 1.00 81.62 778 GLN A C 1
ATOM 5786 O O . GLN A 1 778 ? 0.872 -12.309 27.136 1.00 81.62 778 GLN A O 1
ATOM 5791 N N . ILE A 1 779 ? 0.623 -13.624 25.345 1.00 82.44 779 ILE A N 1
ATOM 5792 C CA . ILE A 1 779 ? 1.789 -13.078 24.635 1.00 82.44 779 ILE A CA 1
ATOM 5793 C C . ILE A 1 779 ? 1.526 -11.695 24.011 1.00 82.44 779 ILE A C 1
ATOM 5795 O O . ILE A 1 779 ? 2.477 -10.951 23.799 1.00 82.44 779 ILE A O 1
ATOM 5799 N N . TYR A 1 780 ? 0.260 -11.320 23.790 1.00 87.50 780 TYR A N 1
ATOM 5800 C CA . TYR A 1 780 ? -0.139 -10.038 23.189 1.00 87.50 780 TYR A CA 1
ATOM 5801 C C . TYR A 1 780 ? -0.815 -9.104 24.192 1.00 87.50 780 TYR A C 1
ATOM 5803 O O . TYR A 1 780 ? -1.617 -9.546 25.005 1.00 87.50 780 TYR A O 1
ATOM 5811 N N . GLY A 1 781 ? -0.555 -7.805 24.090 1.00 91.44 781 GLY A N 1
ATOM 5812 C CA . GLY A 1 781 ? -1.327 -6.764 24.773 1.00 91.44 781 GLY A CA 1
ATOM 5813 C C . GLY A 1 781 ? -1.884 -5.791 23.745 1.00 91.44 781 GLY A C 1
ATOM 5814 O O . GLY A 1 781 ? -2.765 -6.144 22.963 1.00 91.44 781 GLY A O 1
ATOM 5815 N N . LEU A 1 782 ? -1.314 -4.591 23.706 1.00 95.19 782 LEU A N 1
ATOM 5816 C CA . LEU A 1 782 ? -1.643 -3.568 22.719 1.00 95.19 782 LEU A CA 1
ATOM 5817 C C . LEU A 1 782 ? -0.699 -3.694 21.521 1.00 95.19 782 LEU A C 1
ATOM 5819 O O . LEU A 1 782 ? 0.506 -3.492 21.639 1.00 95.19 782 LEU A O 1
ATOM 5823 N N . PHE A 1 783 ? -1.234 -4.072 20.369 1.00 94.94 783 PHE A N 1
ATOM 5824 C CA . PHE A 1 783 ? -0.464 -4.379 19.176 1.00 94.94 783 PHE A CA 1
ATOM 5825 C C . PHE A 1 783 ? -0.864 -3.464 18.020 1.00 94.94 783 PHE A C 1
ATOM 5827 O O . PHE A 1 783 ? -1.958 -3.583 17.483 1.00 94.94 783 PHE A O 1
ATOM 5834 N N . PHE A 1 784 ? 0.043 -2.582 17.616 1.00 95.88 784 PHE A N 1
ATOM 5835 C CA . PHE A 1 784 ? -0.116 -1.662 16.498 1.00 95.88 784 PHE A CA 1
ATOM 5836 C C . PHE A 1 784 ? 0.667 -2.180 15.295 1.00 95.88 784 PHE A C 1
ATOM 5838 O O . PHE A 1 784 ? 1.869 -2.435 15.394 1.00 95.88 784 PHE A O 1
ATOM 5845 N N . ASN A 1 785 ? -0.005 -2.333 14.160 1.00 88.38 785 ASN A N 1
ATOM 5846 C CA . ASN A 1 785 ? 0.594 -2.708 12.888 1.00 88.38 785 ASN A CA 1
ATOM 5847 C C . ASN A 1 785 ? 0.140 -1.735 11.796 1.00 88.38 785 ASN A C 1
ATOM 5849 O O . ASN A 1 785 ? -1.010 -1.285 11.798 1.00 88.38 785 ASN A O 1
ATOM 5853 N N . ASN A 1 786 ? 1.052 -1.393 10.883 1.00 83.25 786 ASN A N 1
ATOM 5854 C CA . ASN A 1 786 ? 0.771 -0.532 9.729 1.00 83.25 786 ASN A CA 1
ATOM 5855 C C . ASN A 1 786 ? 0.103 0.808 10.101 1.00 83.25 786 ASN A C 1
ATOM 5857 O O . ASN A 1 786 ? -0.676 1.352 9.328 1.00 83.25 786 ASN A O 1
ATOM 5861 N N . SER A 1 787 ? 0.355 1.325 11.307 1.00 88.50 787 SER A N 1
ATOM 5862 C CA . SER A 1 787 ? -0.350 2.478 11.877 1.00 88.50 787 SER A CA 1
ATOM 5863 C C . SER A 1 787 ? 0.494 3.754 11.801 1.00 88.50 787 SER A C 1
ATOM 5865 O O . SER A 1 787 ? 1.704 3.708 11.586 1.00 88.50 787 SER A O 1
ATOM 5867 N N . VAL A 1 788 ? -0.137 4.911 11.982 1.00 91.56 788 VAL A N 1
ATOM 5868 C CA . VAL A 1 788 ? 0.519 6.225 11.933 1.00 91.56 788 VAL A CA 1
ATOM 5869 C C . VAL A 1 788 ? 0.275 6.955 13.250 1.00 91.56 788 VAL A C 1
ATOM 5871 O O . VAL A 1 788 ? -0.868 7.210 13.625 1.00 91.56 788 VAL A O 1
ATOM 5874 N N . PHE A 1 789 ? 1.347 7.298 13.957 1.00 94.19 789 PHE A N 1
ATOM 5875 C CA . PHE A 1 789 ? 1.312 8.055 15.204 1.00 94.19 789 PHE A CA 1
ATOM 5876 C C . PHE A 1 789 ? 1.564 9.528 14.895 1.00 94.19 789 PHE A C 1
ATOM 5878 O O . PHE A 1 789 ? 2.651 9.880 14.450 1.00 94.19 789 PHE A O 1
ATOM 5885 N N . LEU A 1 790 ? 0.586 10.396 15.147 1.00 92.06 790 LEU A N 1
ATOM 5886 C CA . LEU A 1 790 ? 0.651 11.826 14.831 1.00 92.06 790 LEU A CA 1
ATOM 5887 C C . LEU A 1 790 ? 0.432 12.670 16.082 1.00 92.06 790 LEU A C 1
ATOM 5889 O O . LEU A 1 790 ? -0.459 12.389 16.875 1.00 92.06 790 LEU A O 1
ATOM 5893 N N . GLY A 1 791 ? 1.221 13.727 16.233 1.00 91.00 791 GLY A N 1
ATOM 5894 C CA . GLY A 1 791 ? 1.013 14.751 17.252 1.00 91.00 791 GLY A CA 1
ATOM 5895 C C . GLY A 1 791 ? 0.398 15.980 16.602 1.00 91.00 791 GLY A C 1
ATOM 5896 O O . GLY A 1 791 ? 0.731 16.300 15.460 1.00 91.00 791 GLY A O 1
ATOM 5897 N N . ASP A 1 792 ? -0.514 16.661 17.291 1.00 89.62 792 ASP A N 1
ATOM 5898 C CA . ASP A 1 792 ? -0.938 17.988 16.843 1.00 89.62 792 ASP A CA 1
ATOM 5899 C C . ASP A 1 792 ? 0.182 19.033 17.011 1.00 89.62 792 ASP A C 1
ATOM 5901 O O . ASP A 1 792 ? 1.225 18.773 17.617 1.00 89.62 792 ASP A O 1
ATOM 5905 N N . ASP A 1 793 ? -0.035 20.238 16.484 1.00 87.19 793 ASP A N 1
ATOM 5906 C CA . ASP A 1 793 ? 0.972 21.305 16.501 1.00 87.19 793 ASP A CA 1
ATOM 5907 C C . ASP A 1 793 ? 1.330 21.801 17.919 1.00 87.19 793 ASP A C 1
ATOM 5909 O O . ASP A 1 793 ? 2.316 22.518 18.081 1.00 87.19 793 ASP A O 1
ATOM 5913 N N . ALA A 1 794 ? 0.554 21.434 18.948 1.00 90.69 794 ALA A N 1
ATOM 5914 C CA . ALA A 1 794 ? 0.852 21.767 20.339 1.00 90.69 794 ALA A CA 1
ATOM 5915 C C . ALA A 1 794 ? 1.781 20.739 21.009 1.00 90.69 794 ALA A C 1
ATOM 5917 O O . ALA A 1 794 ? 2.355 21.034 22.057 1.00 90.69 794 ALA A O 1
ATOM 5918 N N . THR A 1 795 ? 1.952 19.547 20.428 1.00 91.06 795 THR A N 1
ATOM 5919 C CA . THR A 1 795 ? 2.914 18.556 20.931 1.00 91.06 795 THR A CA 1
ATOM 5920 C C . THR A 1 795 ? 4.355 19.006 20.687 1.00 91.06 795 THR A C 1
ATOM 5922 O O . THR A 1 795 ? 4.695 19.550 19.633 1.00 91.06 795 THR A O 1
ATOM 5925 N N . THR A 1 796 ? 5.237 18.783 21.663 1.00 89.94 796 THR A N 1
ATOM 5926 C CA . THR A 1 796 ? 6.664 19.089 21.494 1.00 89.94 796 THR A CA 1
ATOM 5927 C C . THR A 1 796 ? 7.409 17.919 20.852 1.00 89.94 796 THR A C 1
ATOM 5929 O O . THR A 1 796 ? 7.040 16.763 21.026 1.00 89.94 796 THR A O 1
ATOM 5932 N N . GLN A 1 797 ? 8.493 18.214 20.134 1.00 87.69 797 GLN A N 1
ATOM 5933 C CA . GLN A 1 797 ? 9.410 17.208 19.588 1.00 87.69 797 GLN A CA 1
ATOM 5934 C C . GLN A 1 797 ? 9.936 16.274 20.695 1.00 87.69 797 GLN A C 1
ATOM 5936 O O . GLN A 1 797 ? 10.281 16.757 21.773 1.00 87.69 797 GLN A O 1
ATOM 5941 N N . ASP A 1 798 ? 10.057 14.977 20.396 1.00 86.69 798 ASP A N 1
ATOM 5942 C CA . ASP A 1 798 ? 10.735 13.968 21.227 1.00 86.69 798 ASP A CA 1
ATOM 5943 C C . ASP A 1 798 ? 10.266 13.924 22.696 1.00 86.69 798 ASP A C 1
ATOM 5945 O O . ASP A 1 798 ? 11.081 13.868 23.612 1.00 86.69 798 ASP A O 1
ATOM 5949 N N . SER A 1 799 ? 8.956 14.011 22.951 1.00 88.81 799 SER A N 1
ATOM 5950 C CA . SER A 1 799 ? 8.443 14.267 24.306 1.00 88.81 799 SER A CA 1
ATOM 5951 C C . SER A 1 799 ? 7.332 13.345 24.796 1.00 88.81 799 SER A C 1
ATOM 5953 O O . SER A 1 799 ? 6.983 13.399 25.979 1.00 88.81 799 SER A O 1
ATOM 5955 N N . ILE A 1 800 ? 6.770 12.520 23.916 1.00 92.38 800 ILE A N 1
ATOM 5956 C CA . ILE A 1 800 ? 5.645 11.634 24.207 1.00 92.38 800 ILE A CA 1
ATOM 5957 C C . ILE A 1 800 ? 6.107 10.183 24.120 1.00 92.38 800 ILE A C 1
ATOM 5959 O O . ILE A 1 800 ? 6.741 9.766 23.149 1.00 92.38 800 ILE A O 1
ATOM 5963 N N . TYR A 1 801 ? 5.764 9.392 25.132 1.00 92.31 801 TYR A N 1
ATOM 5964 C CA . TYR A 1 801 ? 6.088 7.971 25.170 1.00 92.31 801 TYR A CA 1
ATOM 5965 C C . TYR A 1 801 ? 5.020 7.147 24.440 1.00 92.31 801 TYR A C 1
ATOM 5967 O O . TYR A 1 801 ? 3.820 7.400 24.567 1.00 92.31 801 TYR A O 1
ATOM 5975 N N . LEU A 1 802 ? 5.435 6.098 23.730 1.00 92.38 802 LEU A N 1
ATOM 5976 C CA . LEU A 1 802 ? 4.522 5.105 23.159 1.00 92.38 802 LEU A CA 1
ATOM 5977 C C . LEU A 1 802 ? 3.782 4.341 24.259 1.00 92.38 802 LEU A C 1
ATOM 5979 O O . LEU A 1 802 ? 2.597 4.036 24.114 1.00 92.38 802 LEU A O 1
ATOM 5983 N N . ALA A 1 803 ? 4.462 4.032 25.365 1.00 90.12 803 ALA A N 1
ATOM 5984 C CA . ALA A 1 803 ? 3.869 3.288 26.466 1.00 90.12 803 ALA A CA 1
ATOM 5985 C C . ALA A 1 803 ? 4.485 3.623 27.827 1.00 90.12 803 ALA A C 1
ATOM 5987 O O . ALA A 1 803 ? 5.686 3.890 27.929 1.00 90.12 803 ALA A O 1
ATOM 5988 N N . ARG A 1 804 ? 3.669 3.488 28.875 1.00 86.12 804 ARG A N 1
ATOM 5989 C CA . ARG A 1 804 ? 4.101 3.315 30.271 1.00 86.12 804 ARG A CA 1
ATOM 5990 C C . ARG A 1 804 ? 3.420 2.094 30.880 1.00 86.12 804 ARG A C 1
ATOM 5992 O O . ARG A 1 804 ? 2.303 1.762 30.497 1.00 86.12 804 ARG A O 1
ATOM 5999 N N . GLN A 1 805 ? 4.042 1.440 31.856 1.00 77.75 805 GLN A N 1
ATOM 6000 C CA . GLN A 1 805 ? 3.382 0.320 32.533 1.00 77.75 805 GLN A CA 1
ATOM 6001 C C . GLN A 1 805 ? 2.273 0.825 33.464 1.00 77.75 805 GLN A C 1
ATOM 6003 O O . GLN A 1 805 ? 2.474 1.751 34.261 1.00 77.75 805 GLN A O 1
ATOM 6008 N N . TRP A 1 806 ? 1.101 0.198 33.371 1.00 79.31 806 TRP A N 1
ATOM 6009 C CA . TRP A 1 806 ? 0.045 0.335 34.364 1.00 79.31 806 TRP A CA 1
ATOM 6010 C C . TRP A 1 806 ? 0.059 -0.901 35.263 1.00 79.31 806 TRP A C 1
ATOM 6012 O O . TRP A 1 806 ? -0.442 -1.954 34.878 1.00 79.31 806 TRP A O 1
ATOM 6022 N N . ASP A 1 807 ? 0.683 -0.775 36.436 1.00 63.75 807 ASP A N 1
ATOM 6023 C CA . ASP A 1 807 ? 0.707 -1.835 37.442 1.00 63.75 807 ASP A CA 1
ATOM 6024 C C . ASP A 1 807 ? -0.553 -1.701 38.311 1.00 63.75 807 ASP A C 1
ATOM 6026 O O . ASP A 1 807 ? -0.764 -0.716 39.025 1.00 63.75 807 ASP A O 1
ATOM 6030 N N . ASP A 1 808 ? -1.453 -2.675 38.179 1.00 55.22 808 ASP A N 1
ATOM 6031 C CA . ASP A 1 808 ? -2.692 -2.740 38.948 1.00 55.22 808 ASP A CA 1
ATOM 6032 C C . ASP A 1 808 ? -2.484 -3.341 40.346 1.00 55.22 808 ASP A C 1
ATOM 6034 O O . ASP A 1 808 ? -3.430 -3.814 40.959 1.00 55.22 808 ASP A O 1
ATOM 6038 N N . SER A 1 809 ? -1.273 -3.296 40.906 1.00 50.25 809 SER A N 1
ATOM 6039 C CA . SER A 1 809 ? -0.930 -3.699 42.279 1.00 50.25 809 SER A CA 1
ATOM 6040 C C . SER A 1 809 ? -1.188 -5.169 42.637 1.00 50.25 809 SER A C 1
ATOM 6042 O O . SER A 1 809 ? -0.991 -5.541 43.796 1.00 50.25 809 SER A O 1
ATOM 6044 N N . THR A 1 810 ? -1.618 -6.018 41.690 1.00 49.66 810 THR A N 1
ATOM 6045 C CA . THR A 1 810 ? -2.036 -7.396 42.006 1.00 49.66 810 THR A CA 1
ATOM 6046 C C . THR A 1 810 ? -1.213 -8.516 41.371 1.00 49.66 810 THR A C 1
ATOM 6048 O O . THR A 1 810 ? -1.321 -9.649 41.844 1.00 49.66 810 THR A O 1
ATOM 6051 N N . THR A 1 811 ? -0.349 -8.257 40.379 1.00 50.72 811 THR A N 1
ATOM 6052 C CA . THR A 1 811 ? 0.467 -9.313 39.742 1.00 50.72 811 THR A CA 1
ATOM 6053 C C . THR A 1 811 ? 1.798 -8.805 39.178 1.00 50.72 811 THR A C 1
ATOM 6055 O O . THR A 1 811 ? 1.811 -7.803 38.474 1.00 50.72 811 THR A O 1
ATOM 6058 N N . ASP A 1 812 ? 2.885 -9.563 39.381 1.00 52.81 812 ASP A N 1
ATOM 6059 C CA . ASP A 1 812 ? 4.249 -9.359 38.837 1.00 52.81 812 ASP A CA 1
ATOM 6060 C C . ASP A 1 812 ? 4.358 -9.467 37.286 1.00 52.81 812 ASP A C 1
ATOM 6062 O O . ASP A 1 812 ? 5.397 -9.849 36.741 1.00 52.81 812 ASP A O 1
ATOM 6066 N N . ALA A 1 813 ? 3.286 -9.192 36.535 1.00 56.94 813 ALA A N 1
ATOM 6067 C CA . ALA A 1 813 ? 3.228 -9.339 35.082 1.00 56.94 813 ALA A CA 1
ATOM 6068 C C . ALA A 1 813 ? 3.197 -7.958 34.392 1.00 56.94 813 ALA A C 1
ATOM 6070 O O . ALA A 1 813 ? 2.170 -7.280 34.423 1.00 56.94 813 ALA A O 1
ATOM 6071 N N . PRO A 1 814 ? 4.296 -7.518 33.754 1.00 66.81 814 PRO A N 1
ATOM 6072 C CA . PRO A 1 814 ? 4.357 -6.216 33.090 1.00 66.81 814 PRO A CA 1
ATOM 6073 C C . PRO A 1 814 ? 3.459 -6.150 31.845 1.00 66.81 814 PRO A C 1
ATOM 6075 O O . PRO A 1 814 ? 3.414 -7.080 31.033 1.00 66.81 814 PRO A O 1
ATOM 6078 N N . GLY A 1 815 ? 2.790 -5.007 31.664 1.00 77.62 815 GLY A N 1
ATOM 6079 C CA . GLY A 1 815 ? 1.974 -4.720 30.484 1.00 77.62 815 GLY A CA 1
ATOM 6080 C C . GLY A 1 815 ? 2.766 -4.774 29.172 1.00 77.62 815 GLY A C 1
ATOM 6081 O O . GLY A 1 815 ? 3.960 -4.470 29.142 1.00 77.62 815 GLY A O 1
ATOM 6082 N N . LYS A 1 816 ? 2.092 -5.163 28.081 1.00 86.25 816 LYS A N 1
ATOM 6083 C CA . LYS A 1 816 ? 2.718 -5.423 26.776 1.00 86.25 816 LYS A CA 1
ATOM 6084 C C . LYS A 1 816 ? 2.222 -4.461 25.699 1.00 86.25 816 LYS A C 1
ATOM 6086 O O . LYS A 1 816 ? 1.015 -4.384 25.465 1.00 86.25 816 LYS A O 1
ATOM 6091 N N . THR A 1 817 ? 3.156 -3.818 24.999 1.00 90.75 817 THR A N 1
ATOM 6092 C CA . THR A 1 817 ? 2.882 -3.021 23.793 1.00 90.75 817 THR A CA 1
ATOM 6093 C C . THR A 1 817 ? 3.869 -3.395 22.690 1.00 90.75 817 THR A C 1
ATOM 6095 O O . THR A 1 817 ? 5.075 -3.463 22.923 1.00 90.75 817 THR A O 1
ATOM 6098 N N . LEU A 1 818 ? 3.358 -3.617 21.480 1.00 91.62 818 LEU A N 1
ATOM 6099 C CA . LEU A 1 818 ? 4.151 -3.794 20.267 1.00 91.62 818 LEU A CA 1
ATOM 6100 C C . LEU A 1 818 ? 3.716 -2.766 19.228 1.00 91.62 818 LEU A C 1
ATOM 6102 O O . LEU A 1 818 ? 2.537 -2.706 18.891 1.00 91.62 818 LEU A O 1
ATOM 6106 N N . VAL A 1 819 ? 4.668 -2.013 18.683 1.00 92.00 819 VAL A N 1
ATOM 6107 C CA . VAL A 1 819 ? 4.438 -1.136 17.528 1.00 92.00 819 VAL A CA 1
ATOM 6108 C C . VAL A 1 819 ? 5.281 -1.619 16.362 1.00 92.00 819 VAL A C 1
ATOM 6110 O O . VAL A 1 819 ? 6.503 -1.678 16.479 1.00 92.00 819 VAL A O 1
ATOM 6113 N N . ARG A 1 820 ? 4.655 -1.981 15.240 1.00 86.88 820 ARG A N 1
ATOM 6114 C CA . ARG A 1 820 ? 5.383 -2.486 14.077 1.00 86.88 820 ARG A CA 1
ATOM 6115 C C . ARG A 1 820 ? 4.918 -1.908 12.752 1.00 86.88 820 ARG A C 1
ATOM 6117 O O . ARG A 1 820 ? 3.742 -1.569 12.608 1.00 86.88 820 ARG A O 1
ATOM 6124 N N . ASN A 1 821 ? 5.818 -1.877 11.771 1.00 81.75 821 ASN A N 1
ATOM 6125 C CA . ASN A 1 821 ? 5.551 -1.404 10.411 1.00 81.75 821 ASN A CA 1
ATOM 6126 C C . ASN A 1 821 ? 4.825 -0.047 10.400 1.00 81.75 821 ASN A C 1
ATOM 6128 O O . ASN A 1 821 ? 3.963 0.193 9.560 1.00 81.75 821 ASN A O 1
ATOM 6132 N N . SER A 1 822 ? 5.103 0.808 11.381 1.00 85.75 822 SER A N 1
ATOM 6133 C CA . SER A 1 822 ? 4.316 2.008 11.655 1.00 85.75 822 SER A CA 1
ATOM 6134 C C . SER A 1 822 ? 5.153 3.270 11.488 1.00 85.75 822 SER A C 1
ATOM 6136 O O . SER A 1 822 ? 6.378 3.246 11.621 1.00 85.75 822 SER A O 1
ATOM 6138 N N . VAL A 1 823 ? 4.483 4.385 11.215 1.00 86.62 823 VAL A N 1
ATOM 6139 C CA . VAL A 1 823 ? 5.107 5.710 11.180 1.00 86.62 823 VAL A CA 1
ATOM 6140 C C . VAL A 1 823 ? 4.981 6.354 12.555 1.00 86.62 823 VAL A C 1
ATOM 6142 O O . VAL A 1 823 ? 3.888 6.422 13.116 1.00 86.62 823 VAL A O 1
ATOM 6145 N N . LEU A 1 824 ? 6.098 6.824 13.098 1.00 87.81 824 LEU A N 1
ATOM 6146 C CA . LEU A 1 824 ? 6.213 7.455 14.402 1.00 87.81 824 LEU A CA 1
ATOM 6147 C C . LEU A 1 824 ? 6.425 8.952 14.236 1.00 87.81 824 LEU A C 1
ATOM 6149 O O . LEU A 1 824 ? 7.411 9.405 13.654 1.00 87.81 824 LEU A O 1
ATOM 6153 N N . GLY A 1 825 ? 5.474 9.709 14.769 1.00 86.44 825 GLY A N 1
ATOM 6154 C CA . GLY A 1 825 ? 5.484 11.152 14.692 1.00 86.44 825 GLY A CA 1
ATOM 6155 C C . GLY A 1 825 ? 6.684 11.783 15.395 1.00 86.44 825 GLY A C 1
ATOM 6156 O O . GLY A 1 825 ? 7.216 11.219 16.349 1.00 86.44 825 GLY A O 1
ATOM 6157 N N . LYS A 1 826 ? 7.057 13.007 15.016 1.00 84.69 826 LYS A N 1
ATOM 6158 C CA . LYS A 1 826 ? 8.201 13.743 15.597 1.00 84.69 826 LYS A CA 1
ATOM 6159 C C . LYS A 1 826 ? 8.079 13.997 17.108 1.00 84.69 826 LYS A C 1
ATOM 6161 O O . LYS A 1 826 ? 9.066 14.282 17.781 1.00 84.69 826 LYS A O 1
ATOM 6166 N N . HIS A 1 827 ? 6.850 13.945 17.620 1.00 89.25 827 HIS A N 1
ATOM 6167 C CA . HIS A 1 827 ? 6.506 14.087 19.032 1.00 89.25 827 HIS A CA 1
ATOM 6168 C C . HIS A 1 827 ? 6.857 12.843 19.860 1.00 89.25 827 HIS A C 1
ATOM 6170 O O . HIS A 1 827 ? 7.016 12.948 21.074 1.00 89.25 827 HIS A O 1
ATOM 6176 N N . VAL A 1 828 ? 6.986 11.672 19.225 1.00 90.50 828 VAL A N 1
ATOM 6177 C CA . VAL A 1 828 ? 7.384 10.436 19.901 1.00 90.50 828 VAL A CA 1
ATOM 6178 C C . VAL A 1 828 ? 8.841 10.563 20.345 1.00 90.50 828 VAL A C 1
ATOM 6180 O O . VAL A 1 828 ? 9.685 11.014 19.575 1.00 90.50 828 VAL A O 1
ATOM 6183 N N . ALA A 1 829 ? 9.128 10.162 21.582 1.00 87.25 829 ALA A N 1
ATOM 6184 C CA . ALA A 1 829 ? 10.443 10.187 22.225 1.00 87.25 829 ALA A CA 1
ATOM 6185 C C . ALA A 1 829 ? 11.443 9.178 21.608 1.00 87.25 829 ALA A C 1
ATOM 6187 O O . ALA A 1 829 ? 11.925 8.261 22.267 1.00 87.25 829 ALA A O 1
ATOM 6188 N N . LEU A 1 830 ? 11.740 9.295 20.313 1.00 79.56 830 LEU A N 1
ATOM 6189 C CA . LEU A 1 830 ? 12.631 8.394 19.577 1.00 79.56 830 LEU A CA 1
ATOM 6190 C C . LEU A 1 830 ? 14.100 8.494 20.017 1.00 79.56 830 LEU A C 1
ATOM 6192 O O . LEU A 1 830 ? 14.805 7.489 19.957 1.00 79.56 830 LEU A O 1
ATOM 6196 N N . THR A 1 831 ? 14.552 9.671 20.458 1.00 76.88 831 THR A N 1
ATOM 6197 C CA . THR A 1 831 ? 15.944 9.937 20.870 1.00 76.88 831 THR A CA 1
ATOM 6198 C C . THR A 1 831 ? 16.145 9.635 22.351 1.00 76.88 831 THR A C 1
ATOM 6200 O O . THR A 1 831 ? 17.112 8.985 22.742 1.00 76.88 831 THR A O 1
ATOM 6203 N N . SER A 1 832 ? 15.216 10.092 23.191 1.00 72.62 832 SER A N 1
ATOM 6204 C CA . SER A 1 832 ? 15.253 9.880 24.643 1.00 72.62 832 SER A CA 1
ATOM 6205 C C . SER A 1 832 ? 14.801 8.478 25.083 1.00 72.62 832 SER A C 1
ATOM 6207 O O . SER A 1 832 ? 15.109 8.062 26.200 1.00 72.62 832 SER A O 1
ATOM 6209 N N . GLY A 1 833 ? 14.145 7.722 24.197 1.00 78.31 833 GLY A N 1
ATOM 6210 C CA . GLY A 1 833 ? 13.595 6.395 24.459 1.00 78.31 833 GLY A CA 1
ATOM 6211 C C . GLY A 1 833 ? 12.062 6.442 24.514 1.00 78.31 833 GLY A C 1
ATOM 6212 O O . GLY A 1 833 ? 11.504 7.151 25.351 1.00 78.31 833 GLY A O 1
ATOM 6213 N N . PRO A 1 834 ? 11.344 5.676 23.670 1.00 83.00 834 PRO A N 1
ATOM 6214 C CA . PRO A 1 834 ? 9.895 5.802 23.510 1.00 83.00 834 PRO A CA 1
ATOM 6215 C C . PRO A 1 834 ? 9.102 5.140 24.644 1.00 83.00 834 PRO A C 1
ATOM 6217 O O . PRO A 1 834 ? 7.871 5.151 24.631 1.00 83.00 834 PRO A O 1
ATOM 6220 N N . TRP A 1 835 ? 9.783 4.566 25.632 1.00 86.25 835 TRP A N 1
ATOM 6221 C CA . TRP A 1 835 ? 9.187 3.851 26.751 1.00 86.25 835 TRP A CA 1
ATOM 6222 C C . TRP A 1 835 ? 9.369 4.659 28.028 1.00 86.25 835 TRP A C 1
ATOM 6224 O O . TRP A 1 835 ? 10.494 4.956 28.427 1.00 86.25 835 TRP A O 1
ATOM 6234 N N . SER A 1 836 ? 8.257 5.023 28.665 1.00 80.94 836 SER A N 1
ATOM 6235 C CA . SER A 1 836 ? 8.295 5.862 29.858 1.00 80.94 836 SER A CA 1
ATOM 6236 C C . SER A 1 836 ? 9.029 5.158 30.998 1.00 80.94 836 SER A C 1
ATOM 6238 O O . SER A 1 836 ? 8.737 3.991 31.269 1.00 80.94 836 SER A O 1
ATOM 6240 N N . PRO A 1 837 ? 9.889 5.869 31.751 1.00 66.62 837 PRO A N 1
ATOM 6241 C CA . PRO A 1 837 ? 10.546 5.306 32.922 1.00 66.62 837 PRO A CA 1
ATOM 6242 C C . PRO A 1 837 ? 9.607 5.136 34.133 1.00 66.62 837 PRO A C 1
ATOM 6244 O O . PRO A 1 837 ? 10.014 4.636 35.181 1.00 66.62 837 PRO A O 1
ATOM 6247 N N . THR A 1 838 ? 8.365 5.620 34.032 1.00 63.38 838 THR A N 1
ATOM 6248 C CA . THR A 1 838 ? 7.421 5.695 35.150 1.00 63.38 838 THR A CA 1
ATOM 6249 C C . THR A 1 838 ? 6.525 4.457 35.197 1.00 63.38 838 THR A C 1
ATOM 6251 O O . THR A 1 838 ? 5.809 4.166 34.240 1.00 63.38 838 THR A O 1
ATOM 6254 N N . VAL A 1 839 ? 6.508 3.772 36.346 1.00 58.53 839 VAL A N 1
ATOM 6255 C CA . VAL A 1 839 ? 5.532 2.723 36.690 1.00 58.53 839 VAL A CA 1
ATOM 6256 C C . VAL A 1 839 ? 4.565 3.291 37.729 1.00 58.53 839 VAL A C 1
ATOM 6258 O O . VAL A 1 839 ? 4.998 3.832 38.746 1.00 58.53 839 VAL A O 1
ATOM 6261 N N . ILE A 1 840 ? 3.255 3.181 37.500 1.00 52.47 840 ILE A N 1
ATOM 6262 C CA . ILE A 1 840 ? 2.262 3.475 38.546 1.00 52.47 840 ILE A CA 1
ATOM 6263 C C . ILE A 1 840 ? 2.057 2.200 39.355 1.00 52.47 840 ILE A C 1
ATOM 6265 O O . ILE A 1 840 ? 1.421 1.308 38.820 1.00 52.47 840 ILE A O 1
ATOM 6269 N N . GLY A 1 841 ? 2.540 2.132 40.605 1.00 49.03 841 GLY A N 1
ATOM 6270 C CA . GLY A 1 841 ? 2.142 1.085 41.564 1.00 49.03 841 GLY A CA 1
ATOM 6271 C C . GLY A 1 841 ? 3.233 0.152 42.121 1.00 49.03 841 GLY A C 1
ATOM 6272 O O . GLY A 1 841 ? 2.933 -0.564 43.072 1.00 49.03 841 GLY A O 1
ATOM 6273 N N . GLY A 1 842 ? 4.485 0.192 41.638 1.00 46.91 842 GLY A N 1
ATOM 6274 C CA . GLY A 1 842 ? 5.512 -0.791 42.034 1.00 46.91 842 GLY A CA 1
ATOM 6275 C C . GLY A 1 842 ? 6.963 -0.450 41.648 1.00 46.91 842 GLY A C 1
ATOM 6276 O O . GLY A 1 842 ? 7.251 0.635 41.141 1.00 46.91 842 GLY A O 1
ATOM 6277 N N . SER A 1 843 ? 7.901 -1.372 41.928 1.00 43.62 843 SER A N 1
ATOM 6278 C CA . SER A 1 843 ? 9.344 -1.219 41.650 1.00 43.62 843 SER A CA 1
ATOM 6279 C C . SER A 1 843 ? 9.696 -1.675 40.227 1.00 43.62 843 SER A C 1
ATOM 6281 O O . SER A 1 843 ? 9.583 -2.850 39.883 1.00 43.62 843 SER A O 1
ATOM 6283 N N . ALA A 1 844 ? 10.137 -0.728 39.398 1.00 45.28 844 ALA A N 1
ATOM 6284 C CA . ALA A 1 844 ? 10.487 -0.933 37.996 1.00 45.28 844 ALA A CA 1
ATOM 6285 C C . ALA A 1 844 ? 11.824 -1.673 37.836 1.00 45.28 844 ALA A C 1
ATOM 6287 O O . ALA A 1 844 ? 12.870 -1.113 38.164 1.00 45.28 844 ALA A O 1
ATOM 6288 N N . THR A 1 845 ? 11.824 -2.889 37.276 1.00 44.06 845 THR A N 1
ATOM 6289 C CA . THR A 1 845 ? 13.085 -3.520 36.827 1.00 44.06 845 THR A CA 1
ATOM 6290 C C . THR A 1 845 ? 13.058 -4.248 35.477 1.00 44.06 845 THR A C 1
ATOM 6292 O O . THR A 1 845 ? 14.123 -4.679 35.056 1.00 44.06 845 THR A O 1
ATOM 6295 N N . ASN A 1 846 ? 11.947 -4.338 34.725 1.00 47.03 846 ASN A N 1
ATOM 6296 C CA . ASN A 1 846 ? 11.969 -5.017 33.413 1.00 47.03 846 ASN A CA 1
ATOM 6297 C C . ASN A 1 846 ? 11.042 -4.381 32.352 1.00 47.03 846 ASN A C 1
ATOM 6299 O O . ASN A 1 846 ? 9.848 -4.674 32.287 1.00 47.03 846 ASN A O 1
ATOM 6303 N N . TYR A 1 847 ? 11.617 -3.571 31.451 1.00 51.22 847 TYR A N 1
ATOM 6304 C CA . TYR A 1 847 ? 10.978 -3.070 30.214 1.00 51.22 847 TYR A CA 1
ATOM 6305 C C . TYR A 1 847 ? 10.857 -4.140 29.110 1.00 51.22 847 TYR A C 1
ATOM 6307 O O . TYR A 1 847 ? 10.603 -3.822 27.953 1.00 51.22 847 TYR A O 1
ATOM 6315 N N . THR A 1 848 ? 11.026 -5.421 29.447 1.00 52.75 848 THR A N 1
ATOM 6316 C CA . THR A 1 848 ? 11.220 -6.553 28.521 1.00 52.75 848 THR A CA 1
ATOM 6317 C C . THR A 1 848 ? 10.033 -6.839 27.583 1.00 52.75 848 THR A C 1
ATOM 6319 O O . THR A 1 848 ? 10.119 -7.732 26.749 1.00 52.75 848 THR A O 1
ATOM 6322 N N . TYR A 1 849 ? 8.922 -6.104 27.692 1.00 62.84 849 TYR A N 1
ATOM 6323 C CA . TYR A 1 849 ? 7.667 -6.401 26.988 1.00 62.84 849 TYR A CA 1
ATOM 6324 C C . TYR A 1 849 ? 7.084 -5.213 26.209 1.00 62.84 849 TYR A C 1
ATOM 6326 O O . TYR A 1 849 ? 5.940 -5.266 25.750 1.00 62.84 849 TYR A O 1
ATOM 6334 N N . LEU A 1 850 ? 7.883 -4.157 26.040 1.00 79.12 850 LEU A N 1
ATOM 6335 C CA . LEU A 1 850 ? 7.614 -3.042 25.140 1.00 79.12 850 LEU A CA 1
ATOM 6336 C C . LEU A 1 850 ? 8.583 -3.159 23.964 1.00 79.12 850 LEU A C 1
ATOM 6338 O O . LEU A 1 850 ? 9.797 -3.108 24.153 1.00 79.12 850 LEU A O 1
ATOM 6342 N N . THR A 1 851 ? 8.055 -3.411 22.771 1.00 83.56 851 THR A N 1
ATOM 6343 C CA . THR A 1 851 ? 8.881 -3.759 21.608 1.00 83.56 851 THR A CA 1
ATOM 6344 C C . THR A 1 851 ? 8.436 -3.025 20.358 1.00 83.56 851 THR A C 1
ATOM 6346 O O . THR A 1 851 ? 7.280 -2.626 20.207 1.00 83.56 851 THR A O 1
ATOM 6349 N N . GLU A 1 852 ? 9.382 -2.846 19.452 1.00 86.31 852 GLU A N 1
ATOM 6350 C CA . GLU A 1 852 ? 9.164 -2.257 18.143 1.00 86.31 852 GLU A CA 1
ATOM 6351 C C . GLU A 1 852 ? 9.602 -3.225 17.037 1.00 86.31 852 GLU A C 1
ATOM 6353 O O . GLU A 1 852 ? 10.385 -4.148 17.269 1.00 86.31 852 GLU A O 1
ATOM 6358 N N . TYR A 1 853 ? 9.110 -3.032 15.816 1.00 82.75 853 TYR A N 1
ATOM 6359 C CA . TYR A 1 853 ? 9.630 -3.745 14.651 1.00 82.75 853 TYR A CA 1
ATOM 6360 C C . TYR A 1 853 ? 9.398 -2.952 13.368 1.00 82.75 853 TYR A C 1
ATOM 6362 O O . TYR A 1 853 ? 8.258 -2.713 12.987 1.00 82.75 853 TYR A O 1
ATOM 6370 N N . ARG A 1 854 ? 10.479 -2.574 12.677 1.00 77.88 854 ARG A N 1
ATOM 6371 C CA . ARG A 1 854 ? 10.434 -1.854 11.392 1.00 77.88 854 ARG A CA 1
ATOM 6372 C C . ARG A 1 854 ? 9.517 -0.622 11.399 1.00 77.88 854 ARG A C 1
ATOM 6374 O O . ARG A 1 854 ? 8.645 -0.487 10.552 1.00 77.88 854 ARG A O 1
ATOM 6381 N N . ASN A 1 855 ? 9.699 0.260 12.377 1.00 80.44 855 ASN A N 1
ATOM 6382 C CA . ASN A 1 855 ? 9.025 1.559 12.395 1.00 80.44 855 ASN A CA 1
ATOM 6383 C C . ASN A 1 855 ? 9.893 2.635 11.732 1.00 80.44 855 ASN A C 1
ATOM 6385 O O . ASN A 1 855 ? 11.122 2.534 11.731 1.00 80.44 855 ASN A O 1
ATOM 6389 N N . TRP A 1 856 ? 9.250 3.687 11.235 1.00 77.44 856 TRP A N 1
ATOM 6390 C CA . TRP A 1 856 ? 9.885 4.819 10.553 1.00 77.44 856 TRP A CA 1
ATOM 6391 C C . TRP A 1 856 ? 9.477 6.138 11.210 1.00 77.44 856 TRP A C 1
ATOM 6393 O O . TRP A 1 856 ? 8.386 6.210 11.759 1.00 77.44 856 TRP A O 1
ATOM 6403 N N . ASP A 1 857 ? 10.306 7.182 11.162 1.00 73.94 857 ASP A N 1
ATOM 6404 C CA . ASP A 1 857 ? 9.876 8.537 11.545 1.00 73.94 857 ASP A CA 1
ATOM 6405 C C . ASP A 1 857 ? 9.139 9.243 10.380 1.00 73.94 857 ASP A C 1
ATOM 6407 O O . ASP A 1 857 ? 9.071 8.725 9.261 1.00 73.94 857 ASP A O 1
ATOM 6411 N N . GLU A 1 858 ? 8.574 10.432 10.624 1.00 65.75 858 GLU A N 1
ATOM 6412 C CA . GLU A 1 858 ? 7.740 11.171 9.648 1.00 65.75 858 GLU A CA 1
ATOM 6413 C C . GLU A 1 858 ? 8.447 11.489 8.317 1.00 65.75 858 GLU A C 1
ATOM 6415 O O . GLU A 1 858 ? 7.788 11.686 7.295 1.00 65.75 858 GLU A O 1
ATOM 6420 N N . VAL A 1 859 ? 9.783 11.539 8.323 1.00 54.50 859 VAL A N 1
ATOM 6421 C CA . VAL A 1 859 ? 10.625 11.910 7.173 1.00 54.50 859 VAL A CA 1
ATOM 6422 C C . VAL A 1 859 ? 11.610 10.810 6.757 1.00 54.50 859 VAL A C 1
ATOM 6424 O O . VAL A 1 859 ? 12.434 11.027 5.870 1.00 54.50 859 VAL A O 1
ATOM 6427 N N . GLN A 1 860 ? 11.520 9.626 7.364 1.00 54.78 860 GLN A N 1
ATOM 6428 C CA . GLN A 1 860 ? 12.422 8.480 7.186 1.00 54.78 860 GLN A CA 1
ATOM 6429 C C . GLN A 1 860 ? 13.911 8.819 7.363 1.00 54.78 860 GLN A C 1
ATOM 6431 O O . GLN A 1 860 ? 14.776 8.296 6.652 1.00 54.78 860 GLN A O 1
ATOM 6436 N N . LYS A 1 861 ? 14.225 9.709 8.310 1.00 50.38 861 LYS A N 1
ATOM 6437 C CA . LYS A 1 861 ? 15.591 10.071 8.684 1.00 50.38 861 LYS A CA 1
ATOM 6438 C C . LYS A 1 861 ? 16.119 9.078 9.721 1.00 50.38 861 LYS A C 1
ATOM 6440 O O . LYS A 1 861 ? 15.460 8.741 10.696 1.00 50.38 861 LYS A O 1
ATOM 6445 N N . VAL A 1 862 ? 17.360 8.631 9.532 1.00 38.19 862 VAL A N 1
ATOM 6446 C CA . VAL A 1 862 ? 18.096 7.876 10.555 1.00 38.19 862 VAL A CA 1
ATOM 6447 C C . VAL A 1 862 ? 18.312 8.791 11.762 1.00 38.19 862 VAL A C 1
ATOM 6449 O O . VAL A 1 862 ? 19.031 9.787 11.663 1.00 38.19 862 VAL A O 1
ATOM 6452 N N . VAL A 1 863 ? 17.699 8.453 12.895 1.00 38.69 863 VAL A N 1
ATOM 6453 C CA . VAL A 1 863 ? 17.935 9.110 14.186 1.00 38.69 863 VAL A CA 1
ATOM 6454 C C . VAL A 1 863 ? 18.402 8.053 15.183 1.00 38.69 863 VAL A C 1
ATOM 6456 O O . VAL A 1 863 ? 17.617 7.540 15.969 1.00 38.69 863 VAL A O 1
ATOM 6459 N N . ASP A 1 864 ? 19.667 7.649 15.053 1.00 34.91 864 ASP A N 1
ATOM 6460 C CA . ASP A 1 864 ? 20.633 7.726 16.153 1.00 34.91 864 ASP A CA 1
ATOM 6461 C C . ASP A 1 864 ? 22.065 7.559 15.603 1.00 34.91 864 ASP A C 1
ATOM 6463 O O . ASP A 1 864 ? 22.376 6.592 14.906 1.00 34.91 864 ASP A O 1
ATOM 6467 N N . SER A 1 865 ? 22.944 8.514 15.904 1.00 35.34 865 SER A N 1
ATOM 6468 C CA . SER A 1 865 ? 24.397 8.380 15.749 1.00 35.34 865 SER A CA 1
ATOM 6469 C C . SER A 1 865 ? 25.027 8.528 17.130 1.00 35.34 865 SER A C 1
ATOM 6471 O O . SER A 1 865 ? 25.721 9.503 17.415 1.00 35.34 865 SER A O 1
ATOM 6473 N N . GLY A 1 866 ? 24.727 7.575 18.011 1.00 28.22 866 GLY A N 1
ATOM 6474 C CA . GLY A 1 866 ? 25.368 7.418 19.309 1.00 28.22 866 GLY A CA 1
ATOM 6475 C C . GLY A 1 866 ? 26.518 6.421 19.207 1.00 28.22 866 GLY A C 1
ATOM 6476 O O . GLY A 1 866 ? 26.306 5.219 19.082 1.00 28.22 866 GLY A O 1
ATOM 6477 N N . SER A 1 867 ? 27.753 6.911 19.252 1.00 27.41 867 SER A N 1
ATOM 6478 C CA . SER A 1 867 ? 28.960 6.091 19.373 1.00 27.41 867 SER A CA 1
ATOM 6479 C C . SER A 1 867 ? 28.875 5.166 20.594 1.00 27.41 867 SER A C 1
ATOM 6481 O O . SER A 1 867 ? 28.891 5.650 21.726 1.00 27.41 867 SER A O 1
ATOM 6483 N N . SER A 1 868 ? 28.855 3.847 20.395 1.00 27.02 868 SER A N 1
ATOM 6484 C CA . SER A 1 868 ? 29.113 2.896 21.477 1.00 27.02 868 SER A CA 1
ATOM 6485 C C . SER A 1 868 ? 30.619 2.838 21.750 1.00 27.02 868 SER A C 1
ATOM 6487 O O . SER A 1 868 ? 31.369 2.187 21.020 1.00 27.02 868 SER A O 1
ATOM 6489 N N . SER A 1 869 ? 31.080 3.513 22.802 1.00 27.02 869 SER A N 1
ATOM 6490 C CA . SER A 1 869 ? 32.354 3.179 23.432 1.00 27.02 869 SER A CA 1
ATOM 6491 C C . SER A 1 869 ? 32.181 1.849 24.168 1.00 27.02 869 SER A C 1
ATOM 6493 O O . SER A 1 869 ? 31.420 1.728 25.125 1.00 27.02 869 SER A O 1
ATOM 6495 N N . SER A 1 870 ? 32.872 0.815 23.697 1.00 26.08 870 SER A N 1
ATOM 6496 C CA . SER A 1 870 ? 32.970 -0.459 24.398 1.00 26.08 870 SER A CA 1
ATOM 6497 C C . SER A 1 870 ? 33.806 -0.273 25.668 1.00 26.08 870 SER A C 1
ATOM 6499 O O . SER A 1 870 ? 35.033 -0.193 25.597 1.00 26.08 870 SER A O 1
ATOM 6501 N N . SER A 1 871 ? 33.168 -0.211 26.833 1.00 24.97 871 SER A N 1
ATOM 6502 C CA . SER A 1 871 ? 33.831 -0.426 28.118 1.00 24.97 871 SER A CA 1
ATOM 6503 C C . SER A 1 871 ? 33.682 -1.896 28.508 1.00 24.97 871 SER A C 1
ATOM 6505 O O . SER A 1 871 ? 32.624 -2.370 28.909 1.00 24.97 871 SER A O 1
ATOM 6507 N N . SER A 1 872 ? 34.775 -2.640 28.359 1.00 25.41 872 SER A N 1
ATOM 6508 C CA . SER A 1 872 ? 34.926 -3.997 28.872 1.00 25.41 872 SER A CA 1
ATOM 6509 C C . SER A 1 872 ? 34.937 -3.976 30.403 1.00 25.41 872 SER A C 1
ATOM 6511 O O . SER A 1 872 ? 35.905 -3.507 31.005 1.00 25.41 872 SER A O 1
ATOM 6513 N N . SER A 1 873 ? 33.899 -4.506 31.043 1.00 26.84 873 SER A N 1
ATOM 6514 C CA . SER A 1 873 ? 33.941 -4.881 32.455 1.00 26.84 873 SER A CA 1
ATOM 6515 C C . SER A 1 873 ? 34.378 -6.341 32.572 1.00 26.84 873 SER A C 1
ATOM 6517 O O . SER A 1 873 ? 33.636 -7.285 32.321 1.00 26.84 873 SER A O 1
ATOM 6519 N N . SER A 1 874 ? 35.641 -6.522 32.942 1.00 24.48 874 SER A N 1
ATOM 6520 C CA . SER A 1 874 ? 36.203 -7.790 33.393 1.00 24.48 874 SER A CA 1
ATOM 6521 C C . SER A 1 874 ? 35.601 -8.178 34.744 1.00 24.48 874 SER A C 1
ATOM 6523 O O . SER A 1 874 ? 35.838 -7.487 35.736 1.00 24.48 874 SER A O 1
ATOM 6525 N N . SER A 1 875 ? 34.878 -9.295 34.805 1.00 27.05 875 SER A N 1
ATOM 6526 C CA . SER A 1 875 ? 34.577 -9.994 36.054 1.00 27.05 875 SER A CA 1
ATOM 6527 C C . SER A 1 875 ? 35.409 -11.274 36.135 1.00 27.05 875 SER A C 1
ATOM 6529 O O . SER A 1 875 ? 35.312 -12.198 35.331 1.00 27.05 875 SER A O 1
ATOM 6531 N N . SER A 1 876 ? 36.301 -11.274 37.115 1.00 24.55 876 SER A N 1
ATOM 6532 C CA . SER A 1 876 ? 37.135 -12.382 37.544 1.00 24.55 876 SER A CA 1
ATOM 6533 C C . SER A 1 876 ? 36.329 -13.365 38.396 1.00 24.55 876 SER A C 1
ATOM 6535 O O . SER A 1 876 ? 35.587 -12.964 39.288 1.00 24.55 876 SER A O 1
ATOM 6537 N N . SER A 1 877 ? 36.514 -14.667 38.179 1.00 25.52 877 SER A N 1
ATOM 6538 C CA . SER A 1 877 ? 36.477 -15.665 39.262 1.00 25.52 877 SER A CA 1
ATOM 6539 C C . SER A 1 877 ? 37.062 -17.009 38.812 1.00 25.52 877 SER A C 1
ATOM 6541 O O . SER A 1 877 ? 36.439 -17.810 38.129 1.00 25.52 877 SER A O 1
ATOM 6543 N N . SER A 1 878 ? 38.320 -17.197 39.219 1.00 25.44 878 SER A N 1
ATOM 6544 C CA . SER A 1 878 ? 38.889 -18.404 39.835 1.00 25.44 878 SER A CA 1
ATOM 6545 C C . SER A 1 878 ? 38.464 -19.788 39.325 1.00 25.44 878 SER A C 1
ATOM 6547 O O . SER A 1 878 ? 37.464 -20.365 39.747 1.00 25.44 878 SER A O 1
ATOM 6549 N N . SER A 1 879 ? 39.378 -20.386 38.565 1.00 25.14 879 SER A N 1
ATOM 6550 C CA . SER A 1 879 ? 39.591 -21.827 38.450 1.00 25.14 879 SER A CA 1
ATOM 6551 C C . SER A 1 879 ? 39.937 -22.472 39.799 1.00 25.14 879 SER A C 1
ATOM 6553 O O . SER A 1 879 ? 40.804 -21.976 40.519 1.00 25.14 879 SER A O 1
ATOM 6555 N N . SER A 1 880 ? 39.362 -23.642 40.077 1.00 26.19 880 SER A N 1
ATOM 6556 C CA . SER A 1 880 ? 39.968 -24.639 40.963 1.00 26.19 880 SER A CA 1
ATOM 6557 C C . SER A 1 880 ? 39.855 -26.024 40.327 1.00 26.19 880 SER A C 1
ATOM 6559 O O . SER A 1 880 ? 38.843 -26.381 39.729 1.00 26.19 880 SER A O 1
ATOM 6561 N N . SER A 1 881 ? 40.961 -26.755 40.391 1.00 24.97 881 SER A N 1
ATOM 6562 C CA . SER A 1 881 ? 41.231 -28.025 39.723 1.00 24.97 881 SER A CA 1
ATOM 6563 C C . SER A 1 881 ? 41.650 -29.077 40.749 1.00 24.97 881 SER A C 1
ATOM 6565 O O . SER A 1 881 ? 42.532 -28.791 41.559 1.00 24.97 881 SER A O 1
ATOM 6567 N N . SER A 1 882 ? 41.109 -30.292 40.649 1.00 25.83 882 SER A N 1
ATOM 6568 C CA . SER A 1 882 ? 41.682 -31.549 41.179 1.00 25.83 882 SER A CA 1
ATOM 6569 C C . SER A 1 882 ? 40.895 -32.737 40.578 1.00 25.83 882 SER A C 1
ATOM 6571 O O . SER A 1 882 ? 39.678 -32.788 40.698 1.00 25.83 882 SER A O 1
ATOM 6573 N N . SER A 1 883 ? 41.451 -33.532 39.646 1.00 24.53 883 SER A N 1
ATOM 6574 C CA . SER A 1 883 ? 42.259 -34.772 39.819 1.00 24.53 883 SER A CA 1
ATOM 6575 C C . SER A 1 883 ? 41.571 -35.842 40.693 1.00 24.53 883 SER A C 1
ATOM 6577 O O . SER A 1 883 ? 41.228 -35.525 41.821 1.00 24.53 883 SER A O 1
ATOM 6579 N N . SER A 1 884 ? 41.408 -37.135 40.369 1.00 25.36 884 SER A N 1
ATOM 6580 C CA . SER A 1 884 ? 41.812 -38.037 39.267 1.00 25.36 884 SER A CA 1
ATOM 6581 C C . SER A 1 884 ? 41.361 -39.486 39.621 1.00 25.36 884 SER A C 1
ATOM 6583 O O . SER A 1 884 ? 41.018 -39.724 40.776 1.00 25.36 884 SER A O 1
ATOM 6585 N N . SER A 1 885 ? 41.511 -40.443 38.679 1.00 26.48 885 SER A N 1
ATOM 6586 C CA . SER A 1 885 ? 41.538 -41.939 38.788 1.00 26.48 885 SER A CA 1
ATOM 6587 C C . SER A 1 885 ? 40.256 -42.701 38.353 1.00 26.48 885 SER A C 1
ATOM 6589 O O . SER A 1 885 ? 39.216 -42.595 38.985 1.00 26.48 885 SER A O 1
ATOM 6591 N N . SER A 1 886 ? 40.218 -43.243 37.114 1.00 26.42 886 SER A N 1
ATOM 6592 C CA . SER A 1 886 ? 40.527 -44.638 36.659 1.00 26.42 886 SER A CA 1
ATOM 6593 C C . SER A 1 886 ? 39.426 -45.650 37.030 1.00 26.42 886 SER A C 1
ATOM 6595 O O . SER A 1 886 ? 39.050 -45.694 38.186 1.00 26.42 886 SER A O 1
ATOM 6597 N N . SER A 1 887 ? 38.867 -46.552 36.215 1.00 26.33 887 SER A N 1
ATOM 6598 C CA . SER A 1 887 ? 39.242 -47.292 34.993 1.00 26.33 887 SER A CA 1
ATOM 6599 C C . SER A 1 887 ? 37.945 -47.991 34.501 1.00 26.33 887 SER A C 1
ATOM 6601 O O . SER A 1 887 ? 37.081 -48.298 35.314 1.00 26.33 887 SER A O 1
ATOM 6603 N N . SER A 1 888 ? 37.662 -48.227 33.221 1.00 27.89 888 SER A N 1
ATOM 6604 C CA . SER A 1 888 ? 38.106 -49.398 32.453 1.00 27.89 888 SER A CA 1
ATOM 6605 C C . SER A 1 888 ? 37.267 -49.501 31.163 1.00 27.89 888 SER A C 1
ATOM 6607 O O . SER A 1 888 ? 36.155 -48.990 31.060 1.00 27.89 888 SER A O 1
ATOM 6609 N N . SER A 1 889 ? 37.880 -50.121 30.166 1.00 25.45 889 SER A N 1
ATOM 6610 C CA . SER A 1 889 ? 37.580 -50.196 28.736 1.00 25.45 889 SER A CA 1
ATOM 6611 C C . SER A 1 889 ? 36.411 -51.096 28.314 1.00 25.45 889 SER A C 1
ATOM 6613 O O . SER A 1 889 ? 36.287 -52.208 28.815 1.00 25.45 889 SER A O 1
ATOM 6615 N N . SER A 1 890 ? 35.721 -50.732 27.227 1.00 27.44 890 SER A N 1
ATOM 6616 C CA . SER A 1 890 ? 35.567 -51.630 26.067 1.00 27.44 890 SER A CA 1
ATOM 6617 C C . SER A 1 890 ? 35.243 -50.844 24.789 1.00 27.44 890 SER A C 1
ATOM 6619 O O . SER A 1 890 ? 34.554 -49.830 24.791 1.00 27.44 890 SER A O 1
ATOM 6621 N N . SER A 1 891 ? 35.870 -51.296 23.714 1.00 24.25 891 SER A N 1
ATOM 6622 C CA . SER A 1 891 ? 36.079 -50.669 22.414 1.00 24.25 891 SER A CA 1
ATOM 6623 C C . SER A 1 891 ? 34.986 -50.994 21.395 1.00 24.25 891 SER A C 1
ATOM 6625 O O . SER A 1 891 ? 34.613 -52.156 21.267 1.00 24.25 891 SER A O 1
ATOM 6627 N N . SER A 1 892 ? 34.617 -50.036 20.543 1.00 25.91 892 SER A N 1
ATOM 6628 C CA . SER A 1 892 ? 34.502 -50.288 19.097 1.00 25.91 892 SER A CA 1
ATOM 6629 C C . SER A 1 892 ? 34.610 -48.984 18.298 1.00 25.91 892 SER A C 1
ATOM 6631 O O . SER A 1 892 ? 34.250 -47.903 18.748 1.00 25.91 892 SER A O 1
ATOM 6633 N N . SER A 1 893 ? 35.252 -49.116 17.146 1.00 22.86 893 SER A N 1
ATOM 6634 C CA . SER A 1 893 ? 35.845 -48.098 16.288 1.00 22.86 893 SER A CA 1
ATOM 6635 C C . SER A 1 893 ? 34.851 -47.358 15.389 1.00 22.86 893 SER A C 1
ATOM 6637 O O . SER A 1 893 ? 34.089 -48.004 14.674 1.00 22.86 893 SER A O 1
ATOM 6639 N N . SER A 1 894 ? 35.002 -46.037 15.268 1.00 25.17 894 SER A N 1
ATOM 6640 C CA . SER A 1 894 ? 34.674 -45.312 14.034 1.00 25.17 894 SER A CA 1
ATOM 6641 C C . SER A 1 894 ? 35.592 -44.102 13.853 1.00 25.17 894 SER A C 1
ATOM 6643 O O . SER A 1 894 ? 35.856 -43.343 14.782 1.00 25.17 894 SER A O 1
ATOM 6645 N N . SER A 1 895 ? 36.106 -44.002 12.635 1.00 25.70 895 SER A N 1
ATOM 6646 C CA . SER A 1 895 ? 37.116 -43.094 12.105 1.00 25.70 895 SER A CA 1
ATOM 6647 C C . SER A 1 895 ? 36.774 -41.607 12.203 1.00 25.70 895 SER A C 1
ATOM 6649 O O . SER A 1 895 ? 35.649 -41.183 11.960 1.00 25.70 895 SER A O 1
ATOM 6651 N N . SER A 1 896 ? 37.819 -40.828 12.464 1.00 21.58 896 SER A N 1
ATOM 6652 C CA . SER A 1 896 ? 37.914 -39.374 12.373 1.00 21.58 896 SER A CA 1
ATOM 6653 C C . SER A 1 896 ? 37.654 -38.825 10.966 1.00 21.58 896 SER A C 1
ATOM 6655 O O . SER A 1 896 ? 38.251 -39.310 10.004 1.00 21.58 896 SER A O 1
ATOM 6657 N N . SER A 1 897 ? 36.927 -37.712 10.873 1.00 24.39 897 SER A N 1
ATOM 6658 C CA . SER A 1 897 ? 37.151 -36.706 9.831 1.00 24.39 897 SER A CA 1
ATOM 6659 C C . SER A 1 897 ? 37.149 -35.310 10.450 1.00 24.39 897 SER A C 1
ATOM 6661 O O . SER A 1 897 ? 36.214 -34.904 11.137 1.00 24.39 897 SER A O 1
ATOM 6663 N N . SER A 1 898 ? 38.264 -34.633 10.218 1.00 24.31 898 SER A N 1
ATOM 6664 C CA . SER A 1 898 ? 38.642 -33.273 10.580 1.00 24.31 898 SER A CA 1
ATOM 6665 C C . SER A 1 898 ? 37.667 -32.201 10.097 1.00 24.31 898 SER A C 1
ATOM 6667 O O . SER A 1 898 ? 37.038 -32.344 9.051 1.00 24.31 898 SER A O 1
ATOM 6669 N N . GLY A 1 899 ? 37.623 -31.100 10.850 1.00 24.55 899 GLY A N 1
ATOM 6670 C CA . GLY A 1 899 ? 36.853 -29.904 10.539 1.00 24.55 899 GLY A CA 1
ATOM 6671 C C . GLY A 1 899 ? 37.177 -29.288 9.177 1.00 24.55 899 GLY A C 1
ATOM 6672 O O . GLY A 1 899 ? 38.321 -29.281 8.722 1.00 24.55 899 GLY A O 1
ATOM 6673 N N . GLY A 1 900 ? 36.131 -28.741 8.566 1.00 23.12 900 GLY A N 1
ATOM 6674 C CA . GLY A 1 900 ? 36.171 -27.902 7.380 1.00 23.12 900 GLY A CA 1
ATOM 6675 C C . GLY A 1 900 ? 35.279 -26.687 7.612 1.00 23.12 900 GLY A C 1
ATOM 6676 O O . GLY A 1 900 ? 34.143 -26.816 8.057 1.00 23.12 900 GLY A O 1
ATOM 6677 N N . SER A 1 901 ? 35.861 -25.520 7.367 1.00 23.27 901 SER A N 1
ATOM 6678 C CA . SER A 1 901 ? 35.297 -24.174 7.445 1.00 23.27 901 SER A CA 1
ATOM 6679 C C . SER A 1 901 ? 33.919 -24.050 6.774 1.00 23.27 901 SER A C 1
ATOM 6681 O O . SER A 1 901 ? 33.744 -24.438 5.620 1.00 23.27 901 SER A O 1
ATOM 6683 N N . SER A 1 902 ? 32.953 -23.477 7.499 1.00 23.11 902 SER A N 1
ATOM 6684 C CA . SER A 1 902 ? 31.666 -23.036 6.961 1.00 23.11 902 SER A CA 1
ATOM 6685 C C . SER A 1 902 ? 31.879 -21.808 6.078 1.00 23.11 902 SER A C 1
ATOM 6687 O O . SER A 1 902 ? 32.185 -20.723 6.575 1.00 23.11 902 SER A O 1
ATOM 6689 N N . THR A 1 903 ? 31.734 -21.992 4.771 1.00 23.55 903 THR A N 1
ATOM 6690 C CA . THR A 1 903 ? 31.579 -20.904 3.806 1.00 23.55 903 THR A CA 1
ATOM 6691 C C . THR A 1 903 ? 30.103 -20.815 3.443 1.00 23.55 903 THR A C 1
ATOM 6693 O O . THR A 1 903 ? 29.530 -21.759 2.900 1.00 23.55 903 THR A O 1
ATOM 6696 N N . ASP A 1 904 ? 29.487 -19.683 3.783 1.00 24.09 904 ASP A N 1
ATOM 6697 C CA . ASP A 1 904 ? 28.180 -19.288 3.265 1.00 24.09 904 ASP A CA 1
ATOM 6698 C C . ASP A 1 904 ? 28.245 -19.268 1.738 1.00 24.09 904 ASP A C 1
ATOM 6700 O O . ASP A 1 904 ? 29.025 -18.524 1.143 1.00 24.09 904 ASP A O 1
ATOM 6704 N N . THR A 1 905 ? 27.443 -20.117 1.098 1.00 22.44 905 THR A N 1
ATOM 6705 C CA . THR A 1 905 ? 27.291 -20.136 -0.357 1.00 22.44 905 THR A CA 1
ATOM 6706 C C . THR A 1 905 ? 25.819 -19.949 -0.691 1.00 22.44 905 THR A C 1
ATOM 6708 O O . THR A 1 905 ? 24.991 -20.829 -0.460 1.00 22.44 905 THR A O 1
ATOM 6711 N N . VAL A 1 906 ? 25.508 -18.785 -1.254 1.00 23.05 906 VAL A N 1
ATOM 6712 C CA . VAL A 1 906 ? 24.242 -18.473 -1.920 1.00 23.05 906 VAL A CA 1
ATOM 6713 C C . VAL A 1 906 ? 24.079 -19.424 -3.113 1.00 23.05 906 VAL A C 1
ATOM 6715 O O . VAL A 1 906 ? 24.907 -19.432 -4.023 1.00 23.05 906 VAL A O 1
ATOM 6718 N N . ILE A 1 907 ? 23.034 -20.256 -3.114 1.00 32.19 907 ILE A N 1
ATOM 6719 C CA . ILE A 1 907 ? 22.816 -21.267 -4.160 1.00 32.19 907 ILE A CA 1
ATOM 6720 C C . ILE A 1 907 ? 22.095 -20.631 -5.356 1.00 32.19 907 ILE A C 1
ATOM 6722 O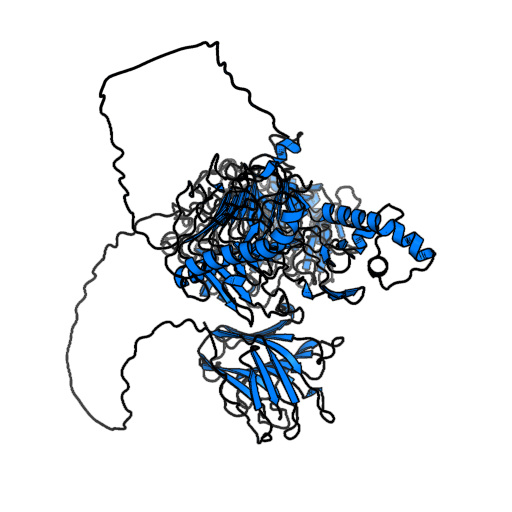 O . ILE A 1 907 ? 20.891 -20.390 -5.316 1.00 32.19 907 ILE A O 1
ATOM 6726 N N . THR A 1 908 ? 22.836 -20.422 -6.444 1.00 29.20 908 THR A N 1
ATOM 6727 C CA . THR A 1 908 ? 22.307 -20.261 -7.807 1.00 29.20 908 THR A CA 1
ATOM 6728 C C . THR A 1 908 ? 22.684 -21.512 -8.615 1.00 29.20 908 THR A C 1
ATOM 6730 O O . THR A 1 908 ? 23.845 -21.903 -8.630 1.00 29.20 908 THR A O 1
ATOM 6733 N N . GLY A 1 909 ? 21.708 -22.163 -9.262 1.00 29.30 909 GLY A N 1
ATOM 6734 C CA . GLY A 1 909 ? 21.926 -23.243 -10.244 1.00 29.30 909 GLY A CA 1
ATOM 6735 C C . GLY A 1 909 ? 22.000 -24.690 -9.712 1.00 29.30 909 GLY A C 1
ATOM 6736 O O . GLY A 1 909 ? 22.923 -25.064 -9.004 1.00 29.30 909 GLY A O 1
ATOM 6737 N N . SER A 1 910 ? 21.025 -25.516 -10.123 1.00 38.19 910 SER A N 1
ATOM 6738 C CA . SER A 1 910 ? 20.988 -26.999 -10.127 1.00 38.19 910 SER A CA 1
ATOM 6739 C C . SER A 1 910 ? 21.529 -27.771 -8.902 1.00 38.19 910 SER A C 1
ATOM 6741 O O . SER A 1 910 ? 22.716 -28.071 -8.806 1.00 38.19 910 SER A O 1
ATOM 6743 N N . GLY A 1 911 ? 20.617 -28.250 -8.047 1.00 40.84 911 GLY A N 1
ATOM 6744 C CA . GLY A 1 911 ? 20.867 -29.313 -7.065 1.00 40.84 911 GLY A CA 1
ATOM 6745 C C . GLY A 1 911 ? 19.657 -30.247 -6.976 1.00 40.84 911 GLY A C 1
ATOM 6746 O O . GLY A 1 911 ? 18.659 -29.915 -6.344 1.00 40.84 911 GLY A O 1
ATOM 6747 N N . THR A 1 912 ? 19.762 -31.376 -7.670 1.00 50.03 912 THR A N 1
ATOM 6748 C CA . THR A 1 912 ? 18.792 -32.454 -7.920 1.00 50.03 912 THR A CA 1
ATOM 6749 C C . THR A 1 912 ? 18.023 -32.946 -6.685 1.00 50.03 912 THR A C 1
ATOM 6751 O O . THR A 1 912 ? 18.610 -33.244 -5.645 1.00 50.03 912 THR A O 1
ATOM 6754 N N . PHE A 1 913 ? 16.700 -33.120 -6.816 1.00 54.62 913 PHE A N 1
ATOM 6755 C CA . PHE A 1 913 ? 15.963 -34.061 -5.963 1.00 54.62 913 PHE A CA 1
ATOM 6756 C C . PHE A 1 913 ? 16.629 -35.445 -6.080 1.00 54.62 913 PHE A C 1
ATOM 6758 O O . PHE A 1 913 ? 17.056 -35.831 -7.170 1.00 54.62 913 PHE A O 1
ATOM 6765 N N . ALA A 1 914 ? 16.745 -36.189 -4.978 1.00 55.22 914 ALA A N 1
ATOM 6766 C CA . ALA A 1 914 ? 17.276 -37.548 -5.013 1.00 55.22 914 ALA A CA 1
ATOM 6767 C C . ALA A 1 914 ? 16.410 -38.428 -5.936 1.00 55.22 914 ALA A C 1
ATOM 6769 O O . ALA A 1 914 ? 15.183 -38.289 -5.951 1.00 55.22 914 ALA A O 1
ATOM 6770 N N . ASN A 1 915 ? 17.054 -39.312 -6.710 1.00 49.66 915 ASN A N 1
ATOM 6771 C CA . ASN A 1 915 ? 16.388 -40.200 -7.666 1.00 49.66 915 ASN A CA 1
ATOM 6772 C C . ASN A 1 915 ? 15.311 -41.048 -6.970 1.00 49.66 915 ASN A C 1
ATOM 6774 O O . ASN A 1 915 ? 15.629 -41.988 -6.248 1.00 49.66 915 ASN A O 1
ATOM 6778 N N . ALA A 1 916 ? 14.057 -40.673 -7.236 1.00 56.19 916 ALA A N 1
ATOM 6779 C CA . ALA A 1 916 ? 12.836 -41.472 -7.219 1.00 56.19 916 ALA A CA 1
ATOM 6780 C C . ALA A 1 916 ? 12.754 -42.559 -6.134 1.00 56.19 916 ALA A C 1
ATOM 6782 O O . ALA A 1 916 ? 13.068 -43.723 -6.385 1.00 56.19 916 ALA A O 1
ATOM 6783 N N . TYR A 1 917 ? 12.234 -42.217 -4.952 1.00 54.44 917 TYR A N 1
ATOM 6784 C CA . TYR A 1 917 ? 11.661 -43.260 -4.101 1.00 54.44 917 TYR A CA 1
ATOM 6785 C C . TYR A 1 917 ? 10.441 -43.840 -4.828 1.00 54.44 917 TYR A C 1
ATOM 6787 O O . TYR A 1 917 ? 9.492 -43.111 -5.124 1.00 54.44 917 TYR A O 1
ATOM 6795 N N . ALA A 1 918 ? 10.513 -45.135 -5.131 1.00 56.78 918 ALA A N 1
ATOM 6796 C CA . ALA A 1 918 ? 9.460 -45.949 -5.717 1.00 56.78 918 ALA A CA 1
ATOM 6797 C C . ALA A 1 918 ? 9.270 -47.180 -4.823 1.00 56.78 918 ALA A C 1
ATOM 6799 O O . ALA A 1 918 ? 10.089 -48.098 -4.822 1.00 56.78 918 ALA A O 1
ATOM 6800 N N . SER A 1 919 ? 8.209 -47.190 -4.022 1.00 61.03 919 SER A N 1
ATOM 6801 C CA . SER A 1 919 ? 7.879 -48.298 -3.121 1.00 61.03 919 SER A CA 1
ATOM 6802 C C . SER A 1 919 ? 6.782 -49.196 -3.692 1.00 61.03 919 SER A C 1
ATOM 6804 O O . SER A 1 919 ? 5.960 -48.774 -4.506 1.00 61.03 919 SER A O 1
ATOM 6806 N N . GLY A 1 920 ? 6.748 -50.461 -3.266 1.00 57.53 920 GLY A N 1
ATOM 6807 C CA . GLY A 1 920 ? 5.627 -51.360 -3.565 1.00 57.53 920 GLY A CA 1
ATOM 6808 C C . GLY A 1 920 ? 5.590 -51.966 -4.976 1.00 57.53 920 GLY A C 1
ATOM 6809 O O . GLY A 1 920 ? 4.505 -52.246 -5.473 1.00 57.53 920 GLY A O 1
ATOM 6810 N N . GLY A 1 921 ? 6.741 -52.197 -5.621 1.00 62.41 921 GLY A N 1
ATOM 6811 C CA . GLY A 1 921 ? 6.801 -52.956 -6.883 1.00 62.41 921 GLY A CA 1
ATOM 6812 C C . GLY A 1 921 ? 6.279 -52.202 -8.111 1.00 62.41 921 GLY A C 1
ATOM 6813 O O . GLY A 1 921 ? 5.658 -52.808 -8.982 1.00 62.41 921 GLY A O 1
ATOM 6814 N N . LEU A 1 922 ? 6.513 -50.885 -8.165 1.00 74.50 922 LEU A N 1
ATOM 6815 C CA . LEU A 1 922 ? 6.171 -50.035 -9.308 1.00 74.50 922 LEU A CA 1
ATOM 6816 C C . LEU A 1 922 ? 6.835 -50.516 -10.614 1.00 74.50 922 LEU A C 1
ATOM 6818 O O . LEU A 1 922 ? 7.929 -51.086 -10.574 1.00 74.50 922 LEU A O 1
ATOM 6822 N N . PRO A 1 923 ? 6.199 -50.289 -11.780 1.00 72.69 923 PRO A N 1
ATOM 6823 C CA . PRO A 1 923 ? 6.742 -50.719 -13.060 1.00 72.69 923 PRO A CA 1
ATOM 6824 C C . PRO A 1 923 ? 8.022 -49.938 -13.366 1.00 72.69 923 PRO A C 1
ATOM 6826 O O . PRO A 1 923 ? 8.146 -48.773 -12.999 1.00 72.69 923 PRO A O 1
ATOM 6829 N N . SER A 1 924 ? 8.959 -50.542 -14.101 1.00 75.19 924 SER A N 1
ATOM 6830 C CA . SER A 1 924 ? 10.248 -49.916 -14.454 1.00 75.19 924 SER A CA 1
ATOM 6831 C C . SER A 1 924 ? 10.123 -48.639 -15.297 1.00 75.19 924 SER A C 1
ATOM 6833 O O . SER A 1 924 ? 11.124 -47.989 -15.578 1.00 75.19 924 SER A O 1
ATOM 6835 N N . THR A 1 925 ? 8.912 -48.312 -15.748 1.00 76.06 925 THR A N 1
ATOM 6836 C CA . THR A 1 925 ? 8.574 -47.121 -16.528 1.00 76.06 925 THR A CA 1
ATOM 6837 C C . THR A 1 925 ? 8.327 -45.875 -15.673 1.00 76.06 925 THR A C 1
ATOM 6839 O O . THR A 1 925 ? 8.199 -44.795 -16.244 1.00 76.06 925 THR A O 1
ATOM 6842 N N . VAL A 1 926 ? 8.256 -45.978 -14.336 1.00 81.88 926 VAL A N 1
ATOM 6843 C CA . VAL A 1 92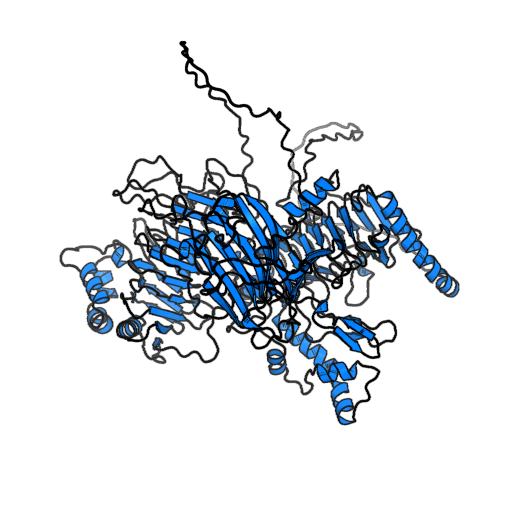6 ? 8.175 -44.784 -13.475 1.00 81.88 926 VAL A CA 1
ATOM 6844 C C . VAL A 1 926 ? 9.495 -44.020 -13.489 1.00 81.88 926 VAL A C 1
ATOM 6846 O O . VAL A 1 926 ? 10.574 -44.606 -13.421 1.00 81.88 926 VAL A O 1
ATOM 6849 N N . SER A 1 927 ? 9.423 -42.697 -13.594 1.00 82.44 927 SER A N 1
ATOM 6850 C CA . SER A 1 927 ? 10.614 -41.855 -13.711 1.00 82.44 927 SER A CA 1
ATOM 6851 C C . SER A 1 927 ? 10.322 -40.417 -13.312 1.00 82.44 927 SER A C 1
ATOM 6853 O O . SER A 1 927 ? 9.192 -39.952 -13.455 1.00 82.44 927 SER A O 1
ATOM 6855 N N . THR A 1 928 ? 11.355 -39.694 -12.887 1.00 84.00 928 THR A N 1
ATOM 6856 C CA . THR A 1 928 ? 11.326 -38.232 -12.792 1.00 84.00 928 THR A CA 1
ATOM 6857 C C . THR A 1 928 ? 12.454 -37.675 -13.645 1.00 84.00 928 THR A C 1
ATOM 6859 O O . THR A 1 928 ? 13.615 -38.004 -13.413 1.00 84.00 928 THR A O 1
ATOM 6862 N N . THR A 1 929 ? 12.127 -36.828 -14.614 1.00 82.75 929 THR A N 1
ATOM 6863 C CA . THR A 1 929 ? 13.104 -36.128 -15.452 1.00 82.75 929 THR A CA 1
ATOM 6864 C C . THR A 1 929 ? 13.066 -34.637 -15.155 1.00 82.75 929 THR A C 1
ATOM 6866 O O . THR A 1 929 ? 11.992 -34.071 -14.956 1.00 82.75 929 THR A O 1
ATOM 6869 N N . TYR A 1 930 ? 14.235 -34.001 -15.140 1.00 81.88 930 TYR A N 1
ATOM 6870 C CA . TYR A 1 930 ? 14.376 -32.557 -14.981 1.00 81.88 930 TYR A CA 1
ATOM 6871 C C . TYR A 1 930 ? 14.996 -31.965 -16.243 1.00 81.88 930 TYR A C 1
ATOM 6873 O O . TYR A 1 930 ? 16.125 -32.301 -16.598 1.00 81.88 930 TYR A O 1
ATOM 6881 N N . ASP A 1 931 ? 14.248 -31.096 -16.909 1.00 75.69 931 ASP A N 1
ATOM 6882 C CA . ASP A 1 931 ? 14.749 -30.237 -17.970 1.00 75.69 931 ASP A CA 1
ATOM 6883 C C . ASP A 1 931 ? 15.332 -28.974 -17.328 1.00 75.69 931 ASP A C 1
ATOM 6885 O O . ASP A 1 931 ? 14.607 -28.061 -16.924 1.00 75.69 931 ASP A O 1
ATOM 6889 N N . SER A 1 932 ? 16.661 -28.932 -17.219 1.00 58.81 932 SER A N 1
ATOM 6890 C CA . SER A 1 932 ? 17.388 -27.813 -16.620 1.00 58.81 932 SER A CA 1
ATOM 6891 C C . SER A 1 932 ? 17.316 -26.519 -17.424 1.00 58.81 932 SER A C 1
ATOM 6893 O O . SER A 1 932 ? 17.605 -25.466 -16.865 1.00 58.81 932 SER A O 1
ATOM 6895 N N . THR A 1 933 ? 16.968 -26.590 -18.711 1.00 60.03 933 THR A N 1
ATOM 6896 C CA . THR A 1 933 ? 16.873 -25.421 -19.590 1.00 60.03 933 THR A CA 1
ATOM 6897 C C . THR A 1 933 ? 15.578 -24.661 -19.336 1.00 60.03 933 THR A C 1
ATOM 6899 O O . THR A 1 933 ? 15.600 -23.438 -19.264 1.00 60.03 933 THR A O 1
ATOM 6902 N N . ASN A 1 934 ? 14.473 -25.381 -19.135 1.00 58.62 934 ASN A N 1
ATOM 6903 C CA . ASN A 1 934 ? 13.156 -24.778 -18.910 1.00 58.62 934 ASN A CA 1
ATOM 6904 C C . ASN A 1 934 ? 12.708 -24.809 -17.439 1.00 58.62 934 ASN A C 1
ATOM 6906 O O . ASN A 1 934 ? 11.649 -24.284 -17.101 1.00 58.62 934 ASN A O 1
ATOM 6910 N N . GLY A 1 935 ? 13.484 -25.441 -16.553 1.00 71.62 935 GLY A N 1
ATOM 6911 C CA . GLY A 1 935 ? 13.121 -25.608 -15.144 1.00 71.62 935 GLY A CA 1
ATOM 6912 C C . GLY A 1 935 ? 11.911 -26.527 -14.942 1.00 71.62 935 GLY A C 1
ATOM 6913 O O . GLY A 1 935 ? 11.160 -26.354 -13.980 1.00 71.62 935 GLY A O 1
ATOM 6914 N N . ILE A 1 936 ? 11.704 -27.481 -15.855 1.00 82.00 936 ILE A N 1
ATOM 6915 C CA . ILE A 1 936 ? 10.517 -28.341 -15.897 1.00 82.00 936 ILE A CA 1
ATOM 6916 C C . ILE A 1 936 ? 10.839 -29.719 -15.318 1.00 82.00 936 ILE A C 1
ATOM 6918 O O . ILE A 1 936 ? 11.758 -30.404 -15.763 1.00 82.00 936 ILE A O 1
ATOM 6922 N N . PHE A 1 937 ? 10.029 -30.171 -14.366 1.00 87.62 937 PHE A N 1
ATOM 6923 C CA . PHE A 1 937 ? 10.008 -31.554 -13.903 1.00 87.62 937 PHE A CA 1
ATOM 6924 C C . PHE A 1 937 ? 8.883 -32.318 -14.597 1.00 87.62 937 PHE A C 1
ATOM 6926 O O . PHE A 1 937 ? 7.734 -31.892 -14.570 1.00 87.62 937 PHE A O 1
ATOM 6933 N N . THR A 1 938 ? 9.190 -33.478 -15.169 1.00 89.12 938 THR A N 1
ATOM 6934 C CA . THR A 1 938 ? 8.181 -34.418 -15.678 1.00 89.12 938 THR A CA 1
ATOM 6935 C C . THR A 1 938 ? 8.249 -35.702 -14.867 1.00 89.12 938 THR A C 1
ATOM 6937 O O . THR A 1 938 ? 9.318 -36.290 -14.711 1.00 89.12 938 THR A O 1
ATOM 6940 N N . MET A 1 939 ? 7.116 -36.126 -14.314 1.00 89.88 939 MET A N 1
ATOM 6941 C CA . MET A 1 939 ? 7.003 -37.323 -13.485 1.00 89.88 939 MET A CA 1
ATOM 6942 C C . MET A 1 939 ? 6.070 -38.331 -14.139 1.00 89.88 939 MET A C 1
ATOM 6944 O O . MET A 1 939 ? 4.882 -38.064 -14.291 1.00 89.88 939 MET A O 1
ATOM 6948 N N . VAL A 1 940 ? 6.597 -39.508 -14.459 1.00 90.06 940 VAL A N 1
ATOM 6949 C CA . VAL A 1 940 ? 5.816 -40.685 -14.842 1.00 90.06 940 VAL A CA 1
ATOM 6950 C C . VAL A 1 940 ? 5.584 -41.502 -13.579 1.00 90.06 940 VAL A C 1
ATOM 6952 O O . VAL A 1 940 ? 6.529 -42.022 -12.986 1.00 90.06 940 VAL A O 1
ATOM 6955 N N . SER A 1 941 ? 4.329 -41.583 -13.149 1.00 89.06 941 SER A N 1
ATOM 6956 C CA . SER A 1 941 ? 3.949 -42.066 -11.821 1.00 89.06 941 SER A CA 1
ATOM 6957 C C . SER A 1 941 ? 2.979 -43.241 -11.894 1.00 89.06 941 SER A C 1
ATOM 6959 O O . SER A 1 941 ? 2.075 -43.257 -12.725 1.00 89.06 941 SER A O 1
ATOM 6961 N N . ALA A 1 942 ? 3.122 -44.206 -10.989 1.00 85.94 942 ALA A N 1
ATOM 6962 C CA . ALA A 1 942 ? 2.188 -45.313 -10.787 1.00 85.94 942 ALA A CA 1
ATOM 6963 C C . ALA A 1 942 ? 1.985 -45.563 -9.280 1.00 85.94 942 ALA A C 1
ATOM 6965 O O . ALA A 1 942 ? 2.601 -44.900 -8.447 1.00 85.94 942 ALA A O 1
ATOM 6966 N N . GLY A 1 943 ? 1.102 -46.495 -8.933 1.00 86.94 943 GLY A N 1
ATOM 6967 C CA . GLY A 1 943 ? 0.830 -46.942 -7.566 1.00 86.94 943 GLY A CA 1
ATOM 6968 C C . GLY A 1 943 ? -0.338 -46.229 -6.887 1.00 86.94 943 GLY A C 1
ATOM 6969 O O . GLY A 1 943 ? -1.164 -45.598 -7.543 1.00 86.94 943 GLY A O 1
ATOM 6970 N N . SER A 1 944 ? -0.436 -46.371 -5.566 1.00 83.94 944 SER A N 1
ATOM 6971 C CA . SER A 1 944 ? -1.406 -45.702 -4.696 1.00 83.94 944 SER A CA 1
ATOM 6972 C C . SER A 1 944 ? -0.780 -45.400 -3.333 1.00 83.94 944 SER A C 1
ATOM 6974 O O . SER A 1 944 ? -0.022 -46.204 -2.802 1.00 83.94 944 SER A O 1
ATOM 6976 N N . ILE A 1 945 ? -1.150 -44.276 -2.721 1.00 83.06 945 ILE A N 1
ATOM 6977 C CA . ILE A 1 945 ? -0.875 -43.993 -1.301 1.00 83.06 945 ILE A CA 1
ATOM 6978 C C . ILE A 1 945 ? -1.920 -44.745 -0.457 1.00 83.06 945 ILE A C 1
ATOM 6980 O O . ILE A 1 945 ? -3.052 -44.936 -0.915 1.00 83.06 945 ILE A O 1
ATOM 6984 N N . GLY A 1 946 ? -1.507 -45.262 0.705 1.00 67.50 946 GLY A N 1
ATOM 6985 C CA . GLY A 1 946 ? -2.233 -46.306 1.437 1.00 67.50 946 GLY A CA 1
ATOM 6986 C C . GLY A 1 946 ? -3.714 -46.009 1.724 1.00 67.50 946 GLY A C 1
ATOM 6987 O O . GLY A 1 946 ? -4.072 -44.947 2.226 1.00 67.50 946 GLY A O 1
ATOM 6988 N N . THR A 1 947 ? -4.572 -46.994 1.450 1.00 62.72 947 THR A N 1
ATOM 6989 C CA . THR A 1 947 ? -6.032 -46.961 1.664 1.00 62.72 947 THR A CA 1
ATOM 6990 C C . THR A 1 947 ? -6.436 -47.922 2.789 1.00 62.72 947 THR A C 1
ATOM 6992 O O . THR A 1 947 ? -5.601 -48.654 3.316 1.00 62.72 947 THR A O 1
ATOM 6995 N N . THR A 1 948 ? -7.721 -47.987 3.152 1.00 55.62 948 THR A N 1
ATOM 6996 C CA . THR A 1 948 ? -8.229 -48.957 4.148 1.00 55.62 948 THR A CA 1
ATOM 6997 C C . THR A 1 948 ? -7.977 -50.424 3.771 1.00 55.62 948 THR A C 1
ATOM 6999 O O . THR A 1 948 ? -7.963 -51.283 4.647 1.00 55.62 948 THR A O 1
ATOM 7002 N N . THR A 1 949 ? -7.752 -50.714 2.487 1.00 52.69 949 THR A N 1
ATOM 7003 C CA . THR A 1 949 ? -7.492 -52.058 1.936 1.00 52.69 949 THR A CA 1
ATOM 7004 C C . THR A 1 949 ? -6.025 -52.333 1.594 1.00 52.69 949 THR A C 1
ATOM 7006 O O . THR A 1 949 ? -5.653 -53.494 1.445 1.00 52.69 949 THR A O 1
ATOM 7009 N N . VAL A 1 950 ? -5.183 -51.301 1.470 1.00 57.34 950 VAL A N 1
ATOM 7010 C CA . VAL A 1 950 ? -3.750 -51.429 1.151 1.00 57.34 950 VAL A CA 1
ATOM 7011 C C . VAL A 1 950 ? -2.965 -50.530 2.095 1.00 57.34 950 VAL A C 1
ATOM 7013 O O . VAL A 1 950 ? -2.946 -49.314 1.933 1.00 57.34 950 VAL A O 1
ATOM 7016 N N . LEU A 1 951 ? -2.320 -51.137 3.088 1.00 59.28 951 LEU A N 1
ATOM 7017 C CA . LEU A 1 951 ? -1.577 -50.442 4.140 1.00 59.28 951 LEU A CA 1
ATOM 7018 C C . LEU A 1 951 ? -0.106 -50.232 3.759 1.00 59.28 951 LEU A C 1
ATOM 7020 O O . LEU A 1 951 ? 0.754 -50.452 4.597 1.00 59.28 951 LEU A O 1
ATOM 7024 N N . TYR A 1 952 ? 0.219 -49.901 2.510 1.00 66.19 952 TYR A N 1
ATOM 7025 C CA . TYR A 1 952 ? 1.557 -49.443 2.111 1.00 66.19 952 TYR A CA 1
ATOM 7026 C C . TYR A 1 952 ? 1.447 -48.369 1.036 1.00 66.19 952 TYR A C 1
ATOM 7028 O O . TYR A 1 952 ? 0.495 -48.357 0.255 1.00 66.19 952 TYR A O 1
ATOM 7036 N N . ASP A 1 953 ? 2.403 -47.441 1.030 1.00 77.00 953 ASP A N 1
ATOM 7037 C CA . ASP A 1 953 ? 2.503 -46.439 -0.023 1.00 77.00 953 ASP A CA 1
ATOM 7038 C C . ASP A 1 953 ? 3.203 -47.051 -1.230 1.00 77.00 953 ASP A C 1
ATOM 7040 O O . ASP A 1 953 ? 4.216 -47.734 -1.093 1.00 77.00 953 ASP A O 1
ATOM 7044 N N . SER A 1 954 ? 2.689 -46.767 -2.415 1.00 80.56 954 SER A N 1
ATOM 7045 C CA . SER A 1 954 ? 3.341 -47.022 -3.687 1.00 80.56 954 SER A CA 1
ATOM 7046 C C . SER A 1 954 ? 3.192 -45.754 -4.515 1.00 80.56 954 SER A C 1
ATOM 7048 O O . SER A 1 954 ? 2.106 -45.456 -5.003 1.00 80.56 954 SER A O 1
ATOM 7050 N N . LEU A 1 955 ? 4.241 -44.936 -4.571 1.00 86.19 955 LEU A N 1
ATOM 7051 C CA . LEU A 1 955 ? 4.224 -43.672 -5.304 1.00 86.19 955 LEU A CA 1
ATOM 7052 C C . LEU A 1 955 ? 5.569 -43.364 -5.938 1.00 86.19 955 LEU A C 1
ATOM 7054 O O . LEU A 1 955 ? 6.593 -43.873 -5.491 1.00 86.19 955 LEU A O 1
ATOM 7058 N N . GLN A 1 956 ? 5.542 -42.475 -6.925 1.00 86.69 956 GLN A N 1
ATOM 7059 C CA . GLN A 1 956 ? 6.738 -41.832 -7.441 1.00 86.69 956 GLN A CA 1
ATOM 7060 C C . GLN A 1 956 ? 7.001 -40.561 -6.628 1.00 86.69 956 GLN A C 1
ATOM 7062 O O . GLN A 1 956 ? 6.150 -39.669 -6.586 1.00 86.69 956 GLN A O 1
ATOM 7067 N N . TYR A 1 957 ? 8.166 -40.473 -5.981 1.00 88.38 957 TYR A N 1
ATOM 7068 C CA . TYR A 1 957 ? 8.515 -39.346 -5.112 1.00 88.38 957 TYR A CA 1
ATOM 7069 C C . TYR A 1 957 ? 9.931 -38.825 -5.380 1.00 88.38 957 TYR A C 1
ATOM 7071 O O . TYR A 1 957 ? 10.918 -39.524 -5.142 1.00 88.38 957 TYR A O 1
ATOM 7079 N N . ALA A 1 958 ? 10.029 -37.584 -5.860 1.00 86.94 958 ALA A N 1
ATOM 7080 C CA . ALA A 1 958 ? 11.285 -36.869 -6.066 1.00 86.94 958 ALA A CA 1
AT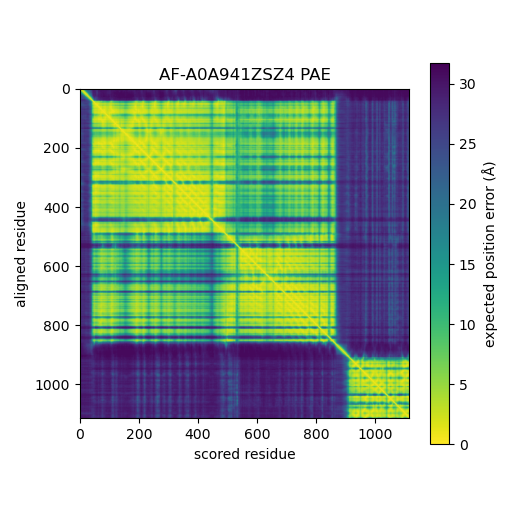OM 7081 C C . ALA A 1 958 ? 11.470 -35.856 -4.937 1.00 86.94 958 ALA A C 1
ATOM 7083 O O . ALA A 1 958 ? 10.723 -34.884 -4.853 1.00 86.94 958 ALA A O 1
ATOM 7084 N N . TYR A 1 959 ? 12.443 -36.093 -4.056 1.00 88.50 959 TYR A N 1
ATOM 7085 C CA . TYR A 1 959 ? 12.522 -35.410 -2.765 1.00 88.50 959 TYR A CA 1
ATOM 7086 C C . TYR A 1 959 ? 13.922 -34.919 -2.408 1.00 88.50 959 TYR A C 1
ATOM 7088 O O . TYR A 1 959 ? 14.933 -35.360 -2.954 1.00 88.50 959 TYR A O 1
ATOM 7096 N N . LYS A 1 960 ? 13.967 -33.976 -1.469 1.00 84.50 960 LYS A N 1
ATOM 7097 C CA . LYS A 1 960 ? 15.183 -33.486 -0.830 1.00 84.50 960 LYS A CA 1
ATOM 7098 C C . LYS A 1 960 ? 15.028 -33.610 0.678 1.00 84.50 960 LYS A C 1
ATOM 7100 O O . LYS A 1 960 ? 13.968 -33.319 1.231 1.00 84.50 960 LYS A O 1
ATOM 7105 N N . GLN A 1 961 ? 16.083 -34.073 1.334 1.00 89.75 961 GLN A N 1
ATOM 7106 C CA . GLN A 1 961 ? 16.154 -34.071 2.787 1.00 89.75 961 GLN A CA 1
ATOM 7107 C C . GLN A 1 961 ? 16.404 -32.639 3.266 1.00 89.75 961 GLN A C 1
ATOM 7109 O O . GLN A 1 961 ? 17.294 -31.960 2.753 1.00 89.75 961 GLN A O 1
ATOM 7114 N N . ILE A 1 962 ? 15.608 -32.177 4.222 1.00 86.75 962 ILE A N 1
ATOM 7115 C CA . ILE A 1 962 ? 15.689 -30.828 4.773 1.00 86.75 962 ILE A CA 1
ATOM 7116 C C . ILE A 1 962 ? 15.554 -30.883 6.289 1.00 86.75 962 ILE A C 1
ATOM 7118 O O . ILE A 1 962 ? 14.778 -31.683 6.813 1.00 86.75 962 ILE A O 1
ATOM 7122 N N . THR A 1 963 ? 16.304 -30.037 6.984 1.00 88.12 963 THR A N 1
ATOM 7123 C CA . THR A 1 963 ? 16.222 -29.884 8.438 1.00 88.12 963 THR A CA 1
ATOM 7124 C C . THR A 1 963 ? 15.650 -28.511 8.750 1.00 88.12 963 THR A C 1
ATOM 7126 O O . THR A 1 963 ? 16.081 -27.530 8.153 1.00 88.12 963 THR A O 1
ATOM 7129 N N . GLY A 1 964 ? 14.698 -28.437 9.678 1.00 82.19 964 GLY A N 1
ATOM 7130 C CA . GLY A 1 964 ? 14.123 -27.167 10.123 1.00 82.19 964 GLY A CA 1
ATOM 7131 C C . GLY A 1 964 ? 13.001 -26.634 9.227 1.00 82.19 964 GLY A C 1
ATOM 7132 O O . GLY A 1 964 ? 12.217 -27.398 8.653 1.00 82.19 964 GLY A O 1
ATOM 7133 N N . ASN A 1 965 ? 12.876 -25.308 9.175 1.00 86.44 965 ASN A N 1
ATOM 7134 C CA . ASN A 1 965 ? 11.779 -24.614 8.502 1.00 86.44 965 ASN A CA 1
ATOM 7135 C C . ASN A 1 965 ? 12.010 -24.536 7.002 1.00 86.44 965 ASN A C 1
ATOM 7137 O O . ASN A 1 965 ? 13.135 -24.370 6.535 1.00 86.44 965 ASN A O 1
ATOM 7141 N N . PHE A 1 966 ? 10.926 -24.584 6.235 1.00 90.00 966 PHE A N 1
ATOM 7142 C CA . PHE A 1 966 ? 11.034 -24.425 4.795 1.00 90.00 966 PHE A CA 1
ATOM 7143 C C . PHE A 1 966 ? 9.729 -23.959 4.165 1.00 90.00 966 PHE A C 1
ATOM 7145 O O . PHE A 1 966 ? 8.647 -24.117 4.728 1.00 90.00 966 PHE A O 1
ATOM 7152 N N . THR A 1 967 ? 9.833 -23.435 2.951 1.00 87.94 967 THR A N 1
ATOM 7153 C CA . THR A 1 967 ? 8.720 -23.222 2.031 1.00 87.94 967 THR A CA 1
ATOM 7154 C C . THR A 1 967 ? 9.070 -23.858 0.698 1.00 87.94 967 THR A C 1
ATOM 7156 O O . THR A 1 967 ? 10.071 -23.497 0.089 1.00 87.94 967 THR A O 1
ATOM 7159 N N . MET A 1 968 ? 8.239 -24.788 0.240 1.00 91.38 968 MET A N 1
ATOM 7160 C CA . MET A 1 968 ? 8.293 -25.323 -1.113 1.00 91.38 968 MET A CA 1
ATOM 7161 C C . MET A 1 968 ? 7.115 -24.792 -1.917 1.00 91.38 968 MET A C 1
ATOM 7163 O O . MET A 1 968 ? 5.981 -24.823 -1.438 1.00 91.38 968 MET A O 1
ATOM 7167 N N . ILE A 1 969 ? 7.383 -24.333 -3.133 1.00 87.81 969 ILE A N 1
ATOM 7168 C CA . ILE A 1 969 ? 6.384 -23.906 -4.110 1.00 87.81 969 ILE A CA 1
ATOM 7169 C C . ILE A 1 969 ? 6.628 -24.686 -5.401 1.00 87.81 969 ILE A C 1
ATOM 7171 O O . ILE A 1 969 ? 7.773 -24.886 -5.793 1.00 87.81 969 ILE A O 1
ATOM 7175 N N . ALA A 1 970 ? 5.565 -25.129 -6.060 1.00 90.31 970 ALA A N 1
ATOM 7176 C CA . ALA A 1 970 ? 5.627 -25.668 -7.413 1.00 90.31 970 ALA A CA 1
ATOM 7177 C C . ALA A 1 970 ? 4.336 -25.343 -8.152 1.00 90.31 970 ALA A C 1
ATOM 7179 O O . ALA A 1 970 ? 3.266 -25.312 -7.544 1.00 90.31 970 ALA A O 1
ATOM 7180 N N . ARG A 1 971 ? 4.412 -25.164 -9.465 1.00 90.06 971 ARG A N 1
ATOM 7181 C CA . ARG A 1 971 ? 3.230 -25.044 -10.311 1.00 90.06 971 ARG A CA 1
ATOM 7182 C C . ARG A 1 971 ? 3.052 -26.333 -11.098 1.00 90.06 971 ARG A C 1
ATOM 7184 O O . ARG A 1 971 ? 3.906 -26.695 -11.898 1.00 90.06 971 ARG A O 1
ATOM 7191 N N . LEU A 1 972 ? 1.951 -27.038 -10.853 1.00 90.75 972 LEU A N 1
ATOM 7192 C CA . LEU A 1 972 ? 1.554 -28.197 -11.646 1.00 90.75 972 LEU A CA 1
ATOM 7193 C C . LEU A 1 972 ? 0.912 -27.690 -12.938 1.00 90.75 972 LEU A C 1
ATOM 7195 O O . LEU A 1 972 ? -0.140 -27.056 -12.883 1.00 90.75 972 LEU A O 1
ATOM 7199 N N . THR A 1 973 ? 1.537 -27.951 -14.080 1.00 86.81 973 THR A N 1
ATOM 7200 C CA . THR A 1 973 ? 1.089 -27.463 -15.392 1.00 86.81 973 THR A CA 1
ATOM 7201 C C . THR A 1 973 ? 0.273 -28.488 -16.167 1.00 86.81 973 THR A C 1
ATOM 7203 O O . THR A 1 973 ? -0.559 -28.102 -16.984 1.00 86.81 973 THR A O 1
ATOM 7206 N N . SER A 1 974 ? 0.458 -29.783 -15.898 1.00 87.56 974 SER A N 1
ATOM 7207 C CA . SER A 1 974 ? -0.345 -30.847 -16.503 1.00 87.56 974 SER A CA 1
ATOM 7208 C C . SER A 1 974 ? -0.451 -32.079 -15.599 1.00 87.56 974 SER A C 1
ATOM 7210 O O . SER A 1 974 ? 0.470 -32.408 -14.847 1.00 87.56 974 SER A O 1
ATOM 7212 N N . LEU A 1 975 ? -1.585 -32.778 -15.695 1.00 88.94 975 LEU A N 1
ATOM 7213 C CA . LEU A 1 975 ? -1.816 -34.099 -15.112 1.00 88.94 975 LEU A CA 1
ATOM 7214 C C . LEU A 1 975 ? -2.596 -34.949 -16.122 1.00 88.94 975 LEU A C 1
ATOM 7216 O O . LEU A 1 975 ? -3.778 -34.706 -16.369 1.00 88.94 975 LEU A O 1
ATOM 7220 N N . GLU A 1 976 ? -1.930 -35.927 -16.728 1.00 87.94 976 GLU A N 1
ATOM 7221 C CA . GLU A 1 976 ? -2.546 -36.832 -17.698 1.00 87.94 976 GLU A CA 1
ATOM 7222 C C . GLU A 1 976 ? -3.531 -37.790 -17.020 1.00 87.94 976 GLU A C 1
ATOM 7224 O O . GLU A 1 976 ? -3.302 -38.244 -15.904 1.00 87.94 976 GLU A O 1
ATOM 7229 N N . LEU A 1 977 ? -4.625 -38.131 -17.708 1.00 84.31 977 LEU A N 1
ATOM 7230 C CA . LEU A 1 977 ? -5.640 -39.069 -17.216 1.00 84.31 977 LEU A CA 1
ATOM 7231 C C . LEU A 1 977 ? -5.692 -40.306 -18.122 1.00 84.31 977 LEU A C 1
ATOM 7233 O O . LEU A 1 977 ? -6.353 -40.272 -19.163 1.00 84.31 977 LEU A O 1
ATOM 7237 N N . PRO A 1 978 ? -5.007 -41.404 -17.754 1.00 79.06 978 PRO A N 1
ATOM 7238 C CA . PRO A 1 978 ? -4.993 -42.620 -18.557 1.00 79.06 978 PRO A CA 1
ATOM 7239 C C . PRO A 1 978 ? -6.385 -43.247 -18.682 1.00 79.06 978 PRO A C 1
ATOM 7241 O O . PRO A 1 978 ? -7.168 -43.282 -17.727 1.00 79.06 978 PRO A O 1
ATOM 7244 N N . THR A 1 979 ? -6.685 -43.802 -19.856 1.00 76.12 979 THR A N 1
ATOM 7245 C CA . THR A 1 979 ? -7.931 -44.543 -20.082 1.00 76.12 979 THR A CA 1
ATOM 7246 C C . THR A 1 979 ? -7.967 -45.815 -19.226 1.00 76.12 979 THR A C 1
ATOM 7248 O O . THR A 1 979 ? -6.964 -46.502 -19.055 1.00 76.12 979 THR A O 1
ATOM 7251 N N . GLY A 1 980 ? -9.134 -46.129 -18.652 1.00 71.94 980 GLY A N 1
ATOM 7252 C CA . GLY A 1 980 ? -9.328 -47.332 -17.830 1.00 71.94 980 GLY A CA 1
ATOM 7253 C C . GLY A 1 980 ? -8.963 -47.197 -16.345 1.00 71.94 980 GLY A C 1
ATOM 7254 O O . GLY A 1 980 ? -9.107 -48.172 -15.609 1.00 71.94 980 GLY A O 1
ATOM 7255 N N . LEU A 1 981 ? -8.544 -46.014 -15.881 1.00 74.69 981 LEU A N 1
ATOM 7256 C CA . LEU A 1 981 ? -8.326 -45.728 -14.459 1.00 74.69 981 LEU A CA 1
ATOM 7257 C C . LEU A 1 981 ? -9.460 -44.895 -13.858 1.00 74.69 981 LEU A C 1
ATOM 7259 O O . LEU A 1 981 ? -10.087 -44.073 -14.526 1.00 74.69 981 LEU A O 1
ATOM 7263 N N . SER A 1 982 ? -9.696 -45.075 -12.557 1.00 78.81 982 SER A N 1
ATOM 7264 C CA . SER A 1 982 ? -10.537 -44.150 -11.798 1.00 78.81 982 SER A CA 1
ATOM 7265 C C . SER A 1 982 ? -9.823 -42.805 -11.690 1.00 78.81 982 SER A C 1
ATOM 7267 O O . SER A 1 982 ? -8.799 -42.694 -11.012 1.00 78.81 982 SER A O 1
ATOM 7269 N N . THR A 1 983 ? -10.383 -41.768 -12.312 1.00 73.50 983 THR A N 1
ATOM 7270 C CA . THR A 1 983 ? -9.857 -40.393 -12.258 1.00 73.50 983 THR A CA 1
ATOM 7271 C C . THR A 1 983 ? -9.772 -39.851 -10.829 1.00 73.50 983 THR A C 1
ATOM 7273 O O . THR A 1 983 ? -8.970 -38.965 -10.545 1.00 73.50 983 THR A O 1
ATOM 7276 N N . ALA A 1 984 ? -10.534 -40.424 -9.892 1.00 71.69 984 ALA A N 1
ATOM 7277 C CA . ALA A 1 984 ? -10.452 -40.091 -8.476 1.00 71.69 984 ALA A CA 1
ATOM 7278 C C . ALA A 1 984 ? -9.134 -40.530 -7.814 1.00 71.69 984 ALA A C 1
ATOM 7280 O O . ALA A 1 984 ? -8.796 -39.986 -6.763 1.00 71.69 984 ALA A O 1
ATOM 7281 N N . ASN A 1 985 ? -8.400 -41.484 -8.396 1.00 80.31 985 ASN A N 1
ATOM 7282 C CA . ASN A 1 985 ? -7.187 -42.061 -7.806 1.00 80.31 985 ASN A CA 1
ATOM 7283 C C . ASN A 1 985 ? -5.883 -41.512 -8.407 1.00 80.31 985 ASN A C 1
ATOM 7285 O O . ASN A 1 985 ? -4.831 -41.653 -7.784 1.00 80.31 985 ASN A O 1
ATOM 7289 N N . VAL A 1 986 ? -5.948 -40.869 -9.576 1.00 88.62 986 VAL A N 1
ATOM 7290 C CA . VAL A 1 986 ? -4.809 -40.171 -10.188 1.00 88.62 986 VAL A CA 1
ATOM 7291 C C . VAL A 1 986 ? -4.579 -38.852 -9.447 1.00 88.62 986 VAL A C 1
ATOM 7293 O O . VAL A 1 986 ? -5.528 -38.084 -9.265 1.00 88.62 986 VAL A O 1
ATOM 7296 N N . ARG A 1 987 ? -3.349 -38.580 -8.994 1.00 90.19 987 ARG A N 1
ATOM 7297 C CA . ARG A 1 987 ? -3.004 -37.334 -8.283 1.00 90.19 987 ARG A CA 1
ATOM 7298 C C . ARG A 1 987 ? -1.516 -36.997 -8.368 1.00 90.19 987 ARG A C 1
ATOM 7300 O O . ARG A 1 987 ? -0.686 -37.904 -8.373 1.00 90.19 987 ARG A O 1
ATOM 7307 N N . ALA A 1 988 ? -1.197 -35.703 -8.377 1.00 92.75 988 ALA A N 1
ATOM 7308 C CA . ALA A 1 988 ? 0.171 -35.185 -8.329 1.00 92.75 988 ALA A CA 1
ATOM 7309 C C . ALA A 1 988 ? 0.246 -33.852 -7.561 1.00 92.75 988 ALA A C 1
ATOM 7311 O O . ALA A 1 988 ? -0.705 -33.067 -7.579 1.00 92.75 988 ALA A O 1
ATOM 7312 N N . GLY A 1 989 ? 1.361 -33.585 -6.878 1.00 94.69 989 GLY A N 1
ATOM 7313 C CA . GLY A 1 989 ? 1.534 -32.359 -6.097 1.00 94.69 989 GLY A CA 1
ATOM 7314 C C . GLY A 1 989 ? 2.776 -32.331 -5.208 1.00 94.69 989 GLY A C 1
ATOM 7315 O O . GLY A 1 989 ? 3.769 -33.003 -5.487 1.00 94.69 989 GLY A O 1
ATOM 7316 N N . LEU A 1 990 ? 2.719 -31.536 -4.135 1.00 95.75 990 LEU A N 1
ATOM 7317 C CA . LEU A 1 990 ? 3.790 -31.419 -3.141 1.00 95.75 990 LEU A CA 1
ATOM 7318 C C . LEU A 1 990 ? 3.531 -32.349 -1.959 1.00 95.75 990 LEU A C 1
ATOM 7320 O O . LEU A 1 990 ? 2.411 -32.404 -1.448 1.00 95.75 990 LEU A O 1
ATOM 7324 N N . MET A 1 991 ? 4.572 -33.025 -1.476 1.00 94.44 991 MET A N 1
ATOM 7325 C CA . MET A 1 991 ? 4.506 -33.882 -0.294 1.00 94.44 991 MET A CA 1
ATOM 7326 C C . MET A 1 991 ? 5.708 -33.650 0.621 1.00 94.44 991 MET A C 1
ATOM 7328 O O . MET A 1 991 ? 6.840 -33.586 0.160 1.00 94.44 991 MET A O 1
ATOM 7332 N N . LEU A 1 992 ? 5.455 -33.584 1.926 1.00 94.38 992 LEU A N 1
ATOM 7333 C CA . LEU A 1 992 ? 6.423 -33.812 2.993 1.00 94.38 992 LEU A CA 1
ATOM 7334 C C . LEU A 1 992 ? 6.211 -35.219 3.554 1.00 94.38 992 LEU A C 1
ATOM 7336 O O . LEU A 1 992 ? 5.083 -35.577 3.882 1.00 94.38 992 LEU A O 1
ATOM 7340 N N . ARG A 1 993 ? 7.291 -35.978 3.746 1.00 92.12 993 ARG A N 1
ATOM 7341 C CA . ARG A 1 993 ? 7.318 -37.240 4.497 1.00 92.12 993 ARG A CA 1
ATOM 7342 C C . ARG A 1 993 ? 8.248 -37.117 5.698 1.00 92.12 993 ARG A C 1
ATOM 7344 O O . ARG A 1 993 ? 9.342 -36.562 5.583 1.00 92.12 993 ARG A O 1
ATOM 7351 N N . ASN A 1 994 ? 7.831 -37.668 6.835 1.00 91.44 994 ASN A N 1
ATOM 7352 C CA . ASN A 1 994 ? 8.653 -37.687 8.044 1.00 91.44 994 ASN A CA 1
ATOM 7353 C C . ASN A 1 994 ? 9.871 -38.615 7.881 1.00 91.44 994 ASN A C 1
ATOM 7355 O O . ASN A 1 994 ? 10.964 -38.296 8.332 1.00 91.44 994 ASN A O 1
ATOM 7359 N N . SER A 1 995 ? 9.701 -39.738 7.178 1.00 88.44 995 SER A N 1
ATOM 7360 C CA . SER A 1 995 ? 10.781 -40.626 6.745 1.00 88.44 995 SER A CA 1
ATOM 7361 C C . SER A 1 995 ? 10.497 -41.250 5.369 1.00 88.44 995 SER A C 1
ATOM 7363 O O . SER A 1 995 ? 9.414 -41.098 4.799 1.00 88.44 995 SER A O 1
ATOM 7365 N N . LEU A 1 996 ? 11.479 -41.971 4.825 1.00 85.00 996 LEU A N 1
ATOM 7366 C CA . LEU A 1 996 ? 11.335 -42.749 3.586 1.00 85.00 996 LEU A CA 1
ATOM 7367 C C . LEU A 1 996 ? 10.854 -44.187 3.833 1.00 85.00 996 LEU A C 1
ATOM 7369 O O . LEU A 1 996 ? 10.833 -44.988 2.905 1.00 85.00 996 LEU A O 1
ATOM 7373 N N . ALA A 1 997 ? 10.487 -44.535 5.069 1.00 83.44 997 ALA A N 1
ATOM 7374 C CA . ALA A 1 997 ? 9.886 -45.831 5.344 1.00 83.44 997 ALA A CA 1
ATOM 7375 C C . ALA A 1 997 ? 8.494 -45.935 4.698 1.00 83.44 997 ALA A C 1
ATOM 7377 O O . ALA A 1 997 ? 7.769 -44.937 4.539 1.00 83.44 997 ALA A O 1
ATOM 7378 N N . ASP A 1 998 ? 8.104 -47.164 4.367 1.00 75.00 998 ASP A N 1
ATOM 7379 C CA . ASP A 1 998 ? 6.753 -47.463 3.903 1.00 75.00 998 ASP A CA 1
ATOM 7380 C C . ASP A 1 998 ? 5.734 -47.024 4.966 1.00 75.00 998 ASP A C 1
ATOM 7382 O O . ASP A 1 998 ? 5.921 -47.251 6.161 1.00 75.00 998 ASP A O 1
ATOM 7386 N N . ASN A 1 999 ? 4.644 -46.384 4.531 1.00 78.62 999 ASN A N 1
ATOM 7387 C CA . ASN A 1 999 ? 3.620 -45.787 5.402 1.00 78.62 999 ASN A CA 1
ATOM 7388 C C . ASN A 1 999 ? 4.114 -44.704 6.355 1.00 78.62 999 ASN A C 1
ATOM 7390 O O . ASN A 1 999 ? 3.479 -44.483 7.393 1.00 78.62 999 ASN A O 1
ATOM 7394 N N . SER A 1 1000 ? 5.215 -44.024 6.035 1.00 86.25 1000 SER A N 1
ATOM 7395 C CA . SER A 1 1000 ? 5.598 -42.882 6.846 1.00 86.25 1000 SER A CA 1
ATOM 7396 C C . SER A 1 1000 ? 4.488 -41.829 6.868 1.00 86.25 1000 SER A C 1
ATOM 7398 O O . SER A 1 1000 ? 3.787 -41.586 5.881 1.00 86.25 1000 SER A O 1
ATOM 7400 N N . ARG A 1 1001 ? 4.346 -41.190 8.025 1.00 89.19 1001 ARG A N 1
ATOM 7401 C CA . ARG A 1 1001 ? 3.597 -39.960 8.218 1.00 89.19 1001 ARG A CA 1
ATOM 7402 C C . ARG A 1 1001 ? 3.949 -38.961 7.119 1.00 89.19 1001 ARG A C 1
ATOM 7404 O O . ARG A 1 1001 ? 5.126 -38.684 6.874 1.00 89.19 1001 ARG A O 1
ATOM 7411 N N . PHE A 1 1002 ? 2.928 -38.400 6.486 1.00 91.81 1002 PHE A N 1
ATOM 7412 C CA . PHE A 1 1002 ? 3.114 -37.446 5.403 1.00 91.81 1002 PHE A CA 1
ATOM 7413 C C . PHE A 1 1002 ? 2.034 -36.369 5.420 1.00 91.81 1002 PHE A C 1
ATOM 7415 O O . PHE A 1 1002 ? 0.957 -36.561 5.989 1.00 91.81 1002 PHE A O 1
ATOM 7422 N N . PHE A 1 1003 ? 2.339 -35.262 4.752 1.00 93.44 1003 PHE A N 1
ATOM 7423 C CA . PHE A 1 1003 ? 1.448 -34.130 4.521 1.00 93.44 1003 PHE A CA 1
ATOM 7424 C C . PHE A 1 1003 ? 1.640 -33.664 3.091 1.00 93.44 1003 PHE A C 1
ATOM 7426 O O . PHE A 1 1003 ? 2.776 -33.557 2.635 1.00 93.44 1003 PHE A O 1
ATOM 7433 N N . GLY A 1 1004 ? 0.565 -33.390 2.371 1.00 93.00 1004 GLY A N 1
ATOM 7434 C CA . GLY A 1 1004 ? 0.675 -32.998 0.978 1.00 93.00 1004 GLY A CA 1
ATOM 7435 C C . GLY A 1 1004 ? -0.489 -32.165 0.491 1.00 93.00 1004 GLY A C 1
ATOM 7436 O O . GLY A 1 1004 ? -1.596 -32.224 1.024 1.00 93.00 1004 GLY A O 1
ATOM 7437 N N . VAL A 1 1005 ? -0.215 -31.397 -0.555 1.00 92.75 1005 VAL A N 1
ATOM 7438 C CA . VAL A 1 1005 ? -1.220 -30.690 -1.340 1.00 92.75 1005 VAL A CA 1
ATOM 7439 C C . VAL A 1 1005 ? -1.156 -31.213 -2.764 1.00 92.75 1005 VAL A C 1
ATOM 7441 O O . VAL A 1 1005 ? -0.129 -31.109 -3.431 1.00 92.75 1005 VAL A O 1
ATOM 7444 N N . MET A 1 1006 ? -2.246 -31.841 -3.194 1.00 91.19 1006 MET A N 1
ATOM 7445 C CA . MET A 1 1006 ? -2.308 -32.659 -4.401 1.00 91.19 1006 MET A CA 1
ATOM 7446 C C . MET A 1 1006 ? -3.465 -32.219 -5.286 1.00 91.19 1006 MET A C 1
ATOM 7448 O O . MET A 1 1006 ? -4.584 -32.021 -4.810 1.00 91.19 1006 MET A O 1
ATOM 7452 N N . VAL A 1 1007 ? -3.222 -32.128 -6.586 1.00 90.00 1007 VAL A N 1
ATOM 7453 C CA . VAL A 1 1007 ? -4.281 -32.015 -7.592 1.00 90.00 1007 VAL A CA 1
ATOM 7454 C C . VAL A 1 1007 ? -4.703 -33.424 -7.989 1.00 90.00 1007 VAL A C 1
ATOM 7456 O O . VAL A 1 1007 ? -3.848 -34.282 -8.211 1.00 90.00 1007 VAL A O 1
ATOM 7459 N N . ARG A 1 1008 ? -6.013 -33.684 -8.054 1.00 86.38 1008 ARG A N 1
ATOM 7460 C CA . ARG A 1 1008 ? -6.554 -34.984 -8.480 1.00 86.38 1008 ARG A CA 1
ATOM 7461 C C . ARG A 1 1008 ? -6.986 -34.969 -9.945 1.00 86.38 1008 ARG A C 1
ATOM 7463 O O . ARG A 1 1008 ? -7.226 -33.915 -10.523 1.00 86.38 1008 ARG A O 1
ATOM 7470 N N . GLY A 1 1009 ? -7.156 -36.159 -10.517 1.00 75.50 1009 GLY A N 1
ATOM 7471 C CA . GLY A 1 1009 ? -7.757 -36.343 -11.839 1.00 75.50 1009 GLY A CA 1
ATOM 7472 C C . GLY A 1 1009 ? -9.268 -36.101 -11.891 1.00 75.50 1009 GLY A C 1
ATOM 7473 O O . GLY A 1 1009 ? -9.863 -36.055 -12.963 1.00 75.50 1009 GLY A O 1
ATOM 7474 N N . VAL A 1 1010 ? -9.897 -35.908 -10.733 1.00 72.56 1010 VAL A N 1
ATOM 7475 C CA . VAL A 1 1010 ? -11.169 -35.190 -10.601 1.00 72.56 1010 VAL A CA 1
ATOM 7476 C C . VAL A 1 1010 ? -10.849 -33.727 -10.295 1.00 72.56 1010 VAL A C 1
ATOM 7478 O O . VAL A 1 1010 ? -9.942 -33.491 -9.501 1.00 72.56 1010 VAL A O 1
ATOM 7481 N N . PRO A 1 1011 ? -11.563 -32.749 -10.876 1.00 71.88 1011 PRO A N 1
ATOM 7482 C CA . PRO A 1 1011 ? -11.155 -31.347 -10.870 1.00 71.88 1011 PRO A CA 1
ATOM 7483 C C . PRO A 1 1011 ? -11.247 -30.759 -9.454 1.00 71.88 1011 PRO A C 1
ATOM 7485 O O . PRO A 1 1011 ? -12.266 -30.191 -9.073 1.00 71.88 1011 PRO A O 1
ATOM 7488 N N . ARG A 1 1012 ? -10.203 -30.937 -8.638 1.00 82.12 1012 ARG A N 1
ATOM 7489 C CA . ARG A 1 1012 ? -10.064 -30.400 -7.277 1.00 82.12 1012 ARG A CA 1
ATOM 7490 C C . ARG A 1 1012 ? -8.612 -30.432 -6.803 1.00 82.12 1012 ARG A C 1
ATOM 7492 O O . ARG A 1 1012 ? -7.846 -31.318 -7.183 1.00 82.12 1012 ARG A O 1
ATOM 7499 N N . VAL A 1 1013 ? -8.285 -29.515 -5.896 1.00 87.31 1013 VAL A N 1
ATOM 7500 C CA . VAL A 1 1013 ? -7.060 -29.563 -5.081 1.00 87.31 1013 VAL A CA 1
ATOM 7501 C C . VAL A 1 1013 ? -7.424 -30.115 -3.707 1.00 87.31 1013 VAL A C 1
ATOM 7503 O O . VAL A 1 1013 ? -8.440 -29.720 -3.128 1.00 87.31 1013 VAL A O 1
ATOM 7506 N N . GLN A 1 1014 ? -6.623 -31.035 -3.180 1.00 88.50 1014 GLN A N 1
ATOM 7507 C CA . GLN A 1 1014 ? -6.846 -31.672 -1.887 1.00 88.50 1014 GLN A CA 1
ATOM 7508 C C . GLN A 1 1014 ? -5.625 -31.555 -0.984 1.00 88.50 1014 GLN A C 1
ATOM 7510 O O . GLN A 1 1014 ? -4.486 -31.664 -1.428 1.00 88.50 1014 GLN A O 1
ATOM 7515 N N . TRP A 1 1015 ? -5.896 -31.387 0.304 1.00 89.56 1015 TRP A N 1
ATOM 7516 C CA . TRP A 1 1015 ? -4.941 -31.689 1.356 1.00 89.56 1015 TRP A CA 1
ATOM 7517 C C . TRP A 1 1015 ? -5.041 -33.170 1.678 1.00 89.56 1015 TRP A C 1
ATOM 7519 O O . TRP A 1 1015 ? -6.145 -33.703 1.839 1.00 89.56 1015 TRP A O 1
ATOM 7529 N N . GLU A 1 1016 ? -3.892 -33.817 1.788 1.00 90.19 1016 GLU A N 1
ATOM 7530 C CA . GLU A 1 1016 ? -3.773 -35.230 2.106 1.00 90.19 1016 GLU A CA 1
ATOM 7531 C C . GLU A 1 1016 ? -2.772 -35.403 3.235 1.00 90.19 1016 GLU A C 1
ATOM 7533 O O . GLU A 1 1016 ? -1.724 -34.756 3.260 1.00 90.19 1016 GLU A O 1
ATOM 7538 N N . GLN A 1 1017 ? -3.098 -36.271 4.185 1.00 91.62 1017 GLN A N 1
ATOM 7539 C CA . GLN A 1 1017 ? -2.241 -36.502 5.333 1.00 91.62 1017 GLN A CA 1
ATOM 7540 C C . GLN A 1 1017 ? -2.353 -37.924 5.865 1.00 91.62 1017 GLN A C 1
ATOM 7542 O O . GLN A 1 1017 ? -3.402 -38.570 5.796 1.00 91.62 1017 GLN A O 1
ATOM 7547 N N . ARG A 1 1018 ? -1.282 -38.354 6.522 1.00 89.81 1018 ARG A N 1
ATOM 7548 C CA . ARG A 1 1018 ? -1.254 -39.499 7.430 1.00 89.81 1018 ARG A CA 1
ATOM 7549 C C . ARG A 1 1018 ? -0.630 -39.009 8.725 1.00 89.81 1018 ARG A C 1
ATOM 7551 O O . ARG A 1 1018 ? 0.500 -38.546 8.687 1.00 89.81 1018 ARG A O 1
ATOM 7558 N N . LEU A 1 1019 ? -1.356 -39.076 9.845 1.00 87.19 1019 LEU A N 1
ATOM 7559 C CA . LEU A 1 1019 ? -0.939 -38.448 11.113 1.00 87.19 1019 LEU A CA 1
ATOM 7560 C C . LEU A 1 1019 ? 0.073 -39.271 11.926 1.00 87.19 1019 LEU A C 1
ATOM 7562 O O . LEU A 1 1019 ? 0.768 -38.711 12.770 1.00 87.19 1019 LEU A O 1
ATOM 7566 N N . ALA A 1 1020 ? 0.187 -40.572 11.659 1.00 85.81 1020 ALA A N 1
ATOM 7567 C CA . ALA A 1 1020 ? 1.130 -41.473 12.317 1.00 85.81 1020 ALA A CA 1
ATOM 7568 C C . ALA A 1 1020 ? 1.698 -42.484 11.314 1.00 85.81 1020 ALA A C 1
ATOM 7570 O O . ALA A 1 1020 ? 1.005 -42.869 10.369 1.00 85.81 1020 ALA A O 1
ATOM 7571 N N . ASP A 1 1021 ? 2.936 -42.931 11.533 1.00 85.06 1021 ASP A N 1
ATOM 7572 C CA . ASP A 1 1021 ? 3.522 -44.008 10.731 1.00 85.06 1021 ASP A CA 1
ATOM 7573 C C . ASP A 1 1021 ? 2.633 -45.265 10.837 1.00 85.06 1021 ASP A C 1
ATOM 7575 O O . ASP A 1 1021 ? 2.180 -45.625 11.924 1.00 85.06 1021 ASP A O 1
ATOM 7579 N N . GLY A 1 1022 ? 2.307 -45.890 9.703 1.00 79.88 1022 GLY A N 1
ATOM 7580 C CA . GLY A 1 1022 ? 1.391 -47.042 9.647 1.00 79.88 1022 GLY A CA 1
ATOM 7581 C C . GLY A 1 1022 ? -0.109 -46.726 9.807 1.00 79.88 1022 GLY A C 1
ATOM 7582 O O . GLY A 1 1022 ? -0.928 -47.627 9.641 1.00 79.88 1022 GLY A O 1
ATOM 7583 N N . GLY A 1 1023 ? -0.499 -45.474 10.088 1.00 80.69 1023 GLY A N 1
ATOM 7584 C CA . GLY A 1 1023 ? -1.908 -45.045 10.178 1.00 80.69 1023 GLY A CA 1
ATOM 7585 C C . GLY A 1 1023 ? -2.602 -44.934 8.813 1.00 80.69 1023 GLY A C 1
ATOM 7586 O O . GLY A 1 1023 ? -1.953 -45.078 7.790 1.00 80.69 1023 GLY A O 1
ATOM 7587 N N . THR A 1 1024 ? -3.905 -44.657 8.744 1.00 81.62 1024 THR A N 1
ATOM 7588 C CA . THR A 1 1024 ? -4.636 -44.530 7.458 1.00 81.62 1024 THR A CA 1
ATOM 7589 C C . THR A 1 1024 ? -4.495 -43.128 6.839 1.00 81.62 1024 THR A C 1
ATOM 7591 O O . THR A 1 1024 ? -4.419 -42.138 7.569 1.00 81.62 1024 THR A O 1
ATOM 7594 N N . GLU A 1 1025 ? -4.481 -43.026 5.501 1.00 85.81 1025 GLU A N 1
ATOM 7595 C CA . GLU A 1 1025 ? -4.621 -41.744 4.790 1.00 85.81 1025 GLU A CA 1
ATOM 7596 C C . GLU A 1 1025 ? -5.973 -41.087 5.120 1.00 85.81 1025 GLU A C 1
ATOM 7598 O O . GLU A 1 1025 ? -7.020 -41.735 5.113 1.00 85.81 1025 GLU A O 1
ATOM 7603 N N . SER A 1 1026 ? -5.957 -39.774 5.338 1.00 86.19 1026 SER A N 1
ATOM 7604 C CA . SER A 1 1026 ? -7.148 -38.925 5.302 1.00 86.19 1026 SER A CA 1
ATOM 7605 C C . SER A 1 1026 ? -6.936 -37.771 4.323 1.00 86.19 1026 SER A C 1
ATOM 7607 O O . SER A 1 1026 ? -5.813 -37.299 4.141 1.00 86.19 1026 SER A O 1
ATOM 7609 N N . SER A 1 1027 ? -8.012 -37.304 3.692 1.00 84.56 1027 SER A N 1
ATOM 7610 C CA . SER A 1 1027 ? -7.956 -36.182 2.754 1.00 84.56 1027 SER A CA 1
ATOM 7611 C C . SER A 1 1027 ? -9.174 -35.270 2.881 1.00 84.56 1027 SER A C 1
ATOM 7613 O O . SER A 1 1027 ? -10.255 -35.698 3.285 1.00 84.56 1027 SER A O 1
ATOM 7615 N N . ALA A 1 1028 ? -8.995 -33.995 2.535 1.00 80.06 1028 ALA A N 1
ATOM 7616 C CA . ALA A 1 1028 ? -10.054 -32.991 2.499 1.00 80.06 1028 ALA A CA 1
ATOM 7617 C C . ALA A 1 1028 ? -9.922 -32.132 1.236 1.00 80.06 1028 ALA A C 1
ATOM 7619 O O . ALA A 1 1028 ? -8.818 -31.748 0.847 1.00 80.06 1028 ALA A O 1
ATOM 7620 N N . SER A 1 1029 ? -11.045 -31.839 0.577 1.00 79.69 1029 SER A N 1
ATOM 7621 C CA . SER A 1 1029 ? -11.049 -30.943 -0.585 1.00 79.69 1029 SER A CA 1
ATOM 7622 C C . SER A 1 1029 ? -10.754 -29.510 -0.144 1.00 79.69 1029 SER A C 1
ATOM 7624 O O . SER A 1 1029 ? -11.402 -29.016 0.776 1.00 79.69 1029 SER A O 1
ATOM 7626 N N . LEU A 1 1030 ? -9.795 -28.857 -0.801 1.00 72.38 1030 LEU A N 1
ATOM 7627 C CA . LEU A 1 1030 ? -9.457 -27.446 -0.582 1.00 72.38 1030 LEU A CA 1
ATOM 7628 C C . LEU A 1 1030 ? -10.219 -26.532 -1.542 1.00 72.38 1030 LEU A C 1
ATOM 7630 O O . LEU A 1 1030 ? -10.683 -25.468 -1.148 1.00 72.38 1030 LEU A O 1
ATOM 7634 N N . VAL A 1 1031 ? -10.385 -26.974 -2.793 1.00 76.69 1031 VAL A N 1
ATOM 7635 C CA . VAL A 1 1031 ? -11.200 -26.291 -3.807 1.00 76.69 1031 VAL A CA 1
ATOM 7636 C C . VAL A 1 1031 ? -11.735 -27.268 -4.830 1.00 76.69 1031 VAL A C 1
ATOM 7638 O O . VAL A 1 1031 ? -11.058 -28.232 -5.183 1.00 76.69 1031 VAL A O 1
ATOM 7641 N N . SER A 1 1032 ? -12.945 -27.001 -5.313 1.00 75.38 1032 SER A N 1
ATOM 7642 C CA . SER A 1 1032 ? -13.485 -27.630 -6.514 1.00 75.38 1032 SER A CA 1
ATOM 7643 C C . SER A 1 1032 ? -13.039 -26.835 -7.738 1.00 75.38 1032 SER A C 1
ATOM 7645 O O . SER A 1 1032 ? -13.273 -25.635 -7.817 1.00 75.38 1032 SER A O 1
ATOM 7647 N N . LEU A 1 1033 ? -12.438 -27.507 -8.709 1.00 67.44 1033 LEU A N 1
ATOM 7648 C CA . LEU A 1 1033 ? -12.087 -26.961 -10.018 1.00 67.44 1033 LEU A CA 1
ATOM 7649 C C . LEU A 1 1033 ? -13.188 -27.269 -11.054 1.00 67.44 1033 LEU A C 1
ATOM 7651 O O . LEU A 1 1033 ? -12.904 -27.301 -12.241 1.00 67.44 1033 LEU A O 1
ATOM 7655 N N . ALA A 1 1034 ? -14.437 -27.542 -10.641 1.00 52.44 1034 ALA A N 1
ATOM 7656 C CA . ALA A 1 1034 ? -15.499 -28.145 -11.470 1.00 52.44 1034 ALA A CA 1
ATOM 7657 C C . ALA A 1 1034 ? -15.944 -27.382 -12.743 1.00 52.44 1034 ALA A C 1
ATOM 7659 O O . ALA A 1 1034 ? -16.824 -27.865 -13.443 1.00 52.44 1034 ALA A O 1
ATOM 7660 N N . ASN A 1 1035 ? -15.310 -26.266 -13.100 1.00 46.62 1035 ASN A N 1
ATOM 7661 C CA . ASN A 1 1035 ? -15.491 -25.561 -14.376 1.00 46.62 1035 ASN A CA 1
ATOM 7662 C C . ASN A 1 1035 ? -14.166 -25.386 -15.147 1.00 46.62 1035 ASN A C 1
ATOM 7664 O O . ASN A 1 1035 ? -14.062 -24.536 -16.023 1.00 46.62 1035 ASN A O 1
ATOM 7668 N N . GLN A 1 1036 ? -13.136 -26.153 -14.786 1.00 48.97 1036 GLN A N 1
ATOM 7669 C CA . GLN A 1 1036 ? -11.773 -26.054 -15.299 1.00 48.97 1036 GLN A CA 1
ATOM 7670 C C . GLN A 1 1036 ? -11.276 -27.476 -15.612 1.00 48.97 1036 GLN A C 1
ATOM 7672 O O . GLN A 1 1036 ? -11.076 -28.264 -14.682 1.00 48.97 1036 GLN A O 1
ATOM 7677 N N . PRO A 1 1037 ? -11.110 -27.873 -16.889 1.00 44.78 1037 PRO A N 1
ATOM 7678 C CA . PRO A 1 1037 ? -10.526 -29.169 -17.197 1.00 44.78 1037 PRO A CA 1
ATOM 7679 C C . PRO A 1 1037 ? -9.081 -29.212 -16.677 1.00 44.78 1037 PRO A C 1
ATOM 7681 O O . PRO A 1 1037 ? -8.268 -28.339 -16.976 1.00 44.78 1037 PRO A O 1
ATOM 7684 N N . SER A 1 1038 ? -8.750 -30.244 -15.895 1.00 48.12 1038 SER A N 1
ATOM 7685 C CA . SER A 1 1038 ? -7.441 -30.444 -15.245 1.00 48.12 1038 SER A CA 1
ATOM 7686 C C . SER A 1 1038 ? -6.263 -30.603 -16.218 1.00 48.12 1038 SER A C 1
ATOM 7688 O O . SER A 1 1038 ? -5.127 -30.764 -15.783 1.00 48.12 1038 SER A O 1
ATOM 7690 N N . SER A 1 1039 ? -6.522 -30.576 -17.527 1.00 46.88 1039 SER A N 1
ATOM 7691 C CA . SER A 1 1039 ? -5.518 -30.659 -18.585 1.00 46.88 1039 SER A CA 1
ATOM 7692 C C . SER A 1 1039 ? -5.132 -29.305 -19.191 1.00 46.88 1039 SER A C 1
ATOM 7694 O O . SER A 1 1039 ? -4.295 -29.301 -20.087 1.00 46.88 1039 SER A O 1
ATOM 7696 N N . THR A 1 1040 ? -5.728 -28.176 -18.774 1.00 47.72 1040 THR A N 1
ATOM 7697 C CA . THR A 1 1040 ? -5.482 -26.876 -19.440 1.00 47.72 1040 THR A CA 1
ATOM 7698 C C . THR A 1 1040 ? -5.141 -25.698 -18.534 1.00 47.72 1040 THR A C 1
ATOM 7700 O O . THR A 1 1040 ? -4.740 -24.678 -19.079 1.00 47.72 1040 THR A O 1
ATOM 7703 N N . ASN A 1 1041 ? -5.254 -25.794 -17.200 1.00 59.25 1041 ASN A N 1
ATOM 7704 C CA . ASN A 1 1041 ? -4.935 -24.663 -16.320 1.00 59.25 1041 ASN A CA 1
ATOM 7705 C C . ASN A 1 1041 ? -3.954 -25.021 -15.193 1.00 59.25 1041 ASN A C 1
ATOM 7707 O O . ASN A 1 1041 ? -4.232 -25.939 -14.416 1.00 59.25 1041 ASN A O 1
ATOM 7711 N N . PRO A 1 1042 ? -2.819 -24.300 -15.085 1.00 81.25 1042 PRO A N 1
ATOM 7712 C CA . PRO A 1 1042 ? -1.795 -24.599 -14.103 1.00 81.25 1042 PRO A CA 1
ATOM 7713 C C . PRO A 1 1042 ? -2.239 -24.221 -12.686 1.00 81.25 1042 PRO A C 1
ATOM 7715 O O . PRO A 1 1042 ? -2.831 -23.165 -12.464 1.00 81.25 1042 PRO A O 1
ATOM 7718 N N . VAL A 1 1043 ? -1.906 -25.066 -11.710 1.00 85.69 1043 VAL A N 1
ATOM 7719 C CA . VAL A 1 1043 ? -2.215 -24.845 -10.290 1.00 85.69 1043 VAL A CA 1
ATOM 7720 C C . VAL A 1 1043 ? -0.920 -24.638 -9.522 1.00 85.69 1043 VAL A C 1
ATOM 7722 O O . VAL A 1 1043 ? -0.042 -25.501 -9.524 1.00 85.69 1043 VAL A O 1
ATOM 7725 N N . TRP A 1 1044 ? -0.807 -23.512 -8.827 1.00 89.44 1044 TRP A N 1
ATOM 7726 C CA . TRP A 1 1044 ? 0.286 -23.261 -7.896 1.00 89.44 1044 TRP A CA 1
ATOM 7727 C C . TRP A 1 1044 ? 0.011 -23.959 -6.572 1.00 89.44 1044 TRP A C 1
ATOM 7729 O O . TRP A 1 1044 ? -1.073 -23.851 -6.004 1.00 89.44 1044 TRP A O 1
ATOM 7739 N N . LEU A 1 1045 ? 1.010 -24.665 -6.068 1.00 91.50 1045 LEU A N 1
ATOM 7740 C CA . LEU A 1 1045 ? 0.973 -25.449 -4.846 1.00 91.50 1045 LEU A CA 1
ATOM 7741 C C . LEU A 1 1045 ? 2.071 -24.940 -3.923 1.00 91.50 1045 LEU A C 1
ATOM 7743 O O . LEU A 1 1045 ? 3.196 -24.715 -4.368 1.00 91.50 1045 LEU A O 1
ATOM 7747 N N . LYS A 1 1046 ? 1.764 -24.785 -2.636 1.00 90.81 1046 LYS A N 1
ATOM 7748 C CA . LYS A 1 1046 ? 2.740 -24.389 -1.621 1.00 90.81 1046 LYS A CA 1
ATOM 7749 C C . LYS A 1 1046 ? 2.614 -25.271 -0.385 1.00 90.81 1046 LYS A C 1
ATOM 7751 O O . LYS A 1 1046 ? 1.520 -25.459 0.144 1.00 90.81 1046 LYS A O 1
ATOM 7756 N N . LEU A 1 1047 ? 3.750 -25.777 0.088 1.00 92.88 1047 LEU A N 1
ATOM 7757 C CA . LEU A 1 1047 ? 3.885 -26.531 1.332 1.00 92.88 1047 LEU A CA 1
ATOM 7758 C C . LEU A 1 1047 ? 4.941 -25.846 2.196 1.00 92.88 1047 LEU A C 1
ATOM 7760 O O . LEU A 1 1047 ? 6.081 -25.675 1.774 1.00 92.88 1047 LEU A O 1
ATOM 7764 N N . GLN A 1 1048 ? 4.564 -25.440 3.402 1.00 91.69 1048 GLN A N 1
ATOM 7765 C CA . GLN A 1 1048 ? 5.430 -24.687 4.301 1.00 91.69 1048 GLN A CA 1
ATOM 7766 C C . GLN A 1 1048 ? 5.494 -25.353 5.676 1.00 91.69 1048 GLN A C 1
ATOM 7768 O O . GLN A 1 1048 ? 4.467 -25.721 6.238 1.00 91.69 1048 GLN A O 1
ATOM 7773 N N . ARG A 1 1049 ? 6.698 -25.475 6.239 1.00 91.44 1049 ARG A N 1
ATOM 7774 C CA . ARG A 1 1049 ? 6.930 -25.874 7.631 1.00 91.44 1049 ARG A CA 1
ATOM 7775 C C . ARG A 1 1049 ? 7.410 -24.677 8.441 1.00 91.44 1049 ARG A C 1
ATOM 7777 O O . ARG A 1 1049 ? 8.394 -24.038 8.071 1.00 91.44 1049 ARG A O 1
ATOM 7784 N N . VAL A 1 1050 ? 6.736 -24.421 9.561 1.00 81.06 1050 VAL A N 1
ATOM 7785 C CA . VAL A 1 1050 ? 7.155 -23.455 10.585 1.00 81.06 1050 VAL A CA 1
ATOM 7786 C C . VAL A 1 1050 ? 7.111 -24.143 11.949 1.00 81.06 1050 VAL A C 1
ATOM 7788 O O . VAL A 1 1050 ? 6.041 -24.387 12.507 1.00 81.06 1050 VAL A O 1
ATOM 7791 N N . GLY A 1 1051 ? 8.282 -24.491 12.473 1.00 87.19 1051 GLY A N 1
ATOM 7792 C CA . GLY A 1 1051 ? 8.462 -25.334 13.645 1.00 87.19 1051 GLY A CA 1
ATOM 7793 C C . GLY A 1 1051 ? 7.802 -26.693 13.438 1.00 87.19 1051 GLY A C 1
ATOM 7794 O O . GLY A 1 1051 ? 8.115 -27.426 12.499 1.00 87.19 1051 GLY A O 1
ATOM 7795 N N . GLN A 1 1052 ? 6.836 -26.993 14.302 1.00 88.56 1052 GLN A N 1
ATOM 7796 C CA . GLN A 1 1052 ? 6.047 -28.224 14.270 1.00 88.56 1052 GLN A CA 1
ATOM 7797 C C . GLN A 1 1052 ? 4.715 -28.069 13.519 1.00 88.56 1052 GLN A C 1
ATOM 7799 O O . GLN A 1 1052 ? 3.877 -28.966 13.580 1.00 88.56 1052 GLN A O 1
ATOM 7804 N N . ILE A 1 1053 ? 4.506 -26.952 12.814 1.00 84.12 1053 ILE A N 1
ATOM 7805 C CA . ILE A 1 1053 ? 3.287 -26.689 12.044 1.00 84.12 1053 ILE A CA 1
ATOM 7806 C C . ILE A 1 1053 ? 3.577 -26.843 10.554 1.00 84.12 1053 ILE A C 1
ATOM 7808 O O . ILE A 1 1053 ? 4.503 -26.224 10.024 1.00 84.12 1053 ILE A O 1
ATOM 7812 N N . ILE A 1 1054 ? 2.753 -27.637 9.876 1.00 89.44 1054 ILE A N 1
ATOM 7813 C CA . ILE A 1 1054 ? 2.734 -27.751 8.419 1.00 89.44 1054 ILE A CA 1
ATOM 7814 C C . ILE A 1 1054 ? 1.561 -26.944 7.885 1.00 89.44 1054 ILE A C 1
ATOM 7816 O O . ILE A 1 1054 ? 0.446 -27.099 8.368 1.00 89.44 1054 ILE A O 1
ATOM 7820 N N . TYR A 1 1055 ? 1.807 -26.121 6.875 1.00 83.88 1055 TYR A N 1
ATOM 7821 C CA . TYR A 1 1055 ? 0.803 -25.391 6.116 1.00 83.88 1055 TYR A CA 1
ATOM 7822 C C . TYR A 1 1055 ? 0.799 -25.893 4.682 1.00 83.88 1055 TYR A C 1
ATOM 7824 O O . TYR A 1 1055 ? 1.857 -26.077 4.075 1.00 83.88 1055 TYR A O 1
ATOM 7832 N N . VAL A 1 1056 ? -0.394 -26.031 4.121 1.00 85.56 1056 VAL A N 1
ATOM 7833 C CA . VAL A 1 1056 ? -0.577 -26.123 2.679 1.00 85.56 1056 VAL A CA 1
ATOM 7834 C C . VAL A 1 1056 ? -1.503 -25.047 2.177 1.00 85.56 1056 VAL A C 1
ATOM 7836 O O . VAL A 1 1056 ? -2.543 -24.758 2.771 1.00 85.56 1056 VAL A O 1
ATOM 7839 N N . THR A 1 1057 ? -1.135 -24.495 1.035 1.00 83.31 1057 THR A N 1
ATOM 7840 C CA . THR A 1 1057 ? -1.954 -23.557 0.286 1.00 83.31 1057 THR A CA 1
ATOM 7841 C C . THR A 1 1057 ? -1.835 -23.858 -1.203 1.00 83.31 1057 THR A C 1
ATOM 7843 O O . THR A 1 1057 ? -0.965 -24.609 -1.651 1.00 83.31 1057 THR A O 1
ATOM 7846 N N . TYR A 1 1058 ? -2.749 -23.292 -1.978 1.00 85.19 1058 TYR A N 1
ATOM 7847 C CA . TYR A 1 1058 ? -2.741 -23.370 -3.430 1.00 85.19 1058 TYR A CA 1
ATOM 7848 C C . TYR A 1 1058 ? -3.173 -22.019 -4.009 1.00 85.19 1058 TYR A C 1
ATOM 7850 O O . TYR A 1 1058 ? -3.724 -21.177 -3.296 1.00 85.19 1058 TYR A O 1
ATOM 7858 N N . SER A 1 1059 ? -2.922 -21.826 -5.298 1.00 78.62 1059 SER A N 1
ATOM 7859 C CA . SER A 1 1059 ? -3.387 -20.690 -6.086 1.00 78.62 1059 SER A CA 1
ATOM 7860 C C . SER A 1 1059 ? -3.807 -21.189 -7.471 1.00 78.62 1059 SER A C 1
ATOM 7862 O O . SER A 1 1059 ? -3.146 -22.033 -8.078 1.00 78.62 1059 SER A O 1
ATOM 7864 N N . ILE A 1 1060 ? -4.939 -20.677 -7.948 1.00 73.94 1060 ILE A N 1
ATOM 7865 C CA . ILE A 1 1060 ? -5.471 -20.914 -9.301 1.00 73.94 1060 ILE A CA 1
ATOM 7866 C C . ILE A 1 1060 ? -5.512 -19.621 -10.133 1.00 73.94 1060 ILE A C 1
ATOM 7868 O O . ILE A 1 1060 ? -5.961 -19.636 -11.271 1.00 73.94 1060 ILE A O 1
ATOM 7872 N N . ASP A 1 1061 ? -5.032 -18.509 -9.569 1.00 60.12 1061 ASP A N 1
ATOM 7873 C CA . ASP A 1 1061 ? -5.004 -17.157 -10.140 1.00 60.12 1061 ASP A CA 1
ATOM 7874 C C . ASP A 1 1061 ? -3.599 -16.774 -10.643 1.00 60.12 1061 ASP A C 1
ATOM 7876 O O . ASP A 1 1061 ? -3.170 -15.630 -10.546 1.00 60.12 1061 ASP A O 1
ATOM 7880 N N . GLY A 1 1062 ? -2.834 -17.753 -11.134 1.00 60.06 1062 GLY A N 1
ATOM 7881 C CA . GLY A 1 1062 ? -1.495 -17.502 -11.673 1.00 60.06 1062 GLY A CA 1
ATOM 7882 C C . GLY A 1 1062 ? -0.400 -17.257 -10.626 1.00 60.06 1062 GLY A C 1
ATOM 7883 O O . GLY A 1 1062 ? 0.712 -16.916 -11.015 1.00 60.06 1062 GLY A O 1
ATOM 7884 N N . GLY A 1 1063 ? -0.651 -17.522 -9.339 1.00 54.97 1063 GLY A N 1
ATOM 7885 C CA . GLY A 1 1063 ? 0.341 -17.421 -8.255 1.00 54.97 1063 GLY A CA 1
ATOM 7886 C C . GLY A 1 1063 ? 0.238 -16.130 -7.438 1.00 54.97 1063 GLY A C 1
ATOM 7887 O O . GLY A 1 1063 ? 1.073 -15.901 -6.563 1.00 54.97 1063 GLY A O 1
ATOM 7888 N N . VAL A 1 1064 ? -0.777 -15.305 -7.720 1.00 46.69 1064 VAL A N 1
ATOM 7889 C CA . VAL A 1 1064 ? -0.996 -13.974 -7.134 1.00 46.69 1064 VAL A CA 1
ATOM 7890 C C . VAL A 1 1064 ? -1.540 -14.071 -5.704 1.00 46.69 1064 VAL A C 1
ATOM 7892 O O . VAL A 1 1064 ? -1.071 -13.346 -4.826 1.00 46.69 1064 VAL A O 1
ATOM 7895 N N . THR A 1 1065 ? -2.448 -15.017 -5.430 1.00 53.72 1065 THR A N 1
ATOM 7896 C CA . THR A 1 1065 ? -3.053 -15.192 -4.101 1.00 53.72 1065 THR A CA 1
ATOM 7897 C C . THR A 1 1065 ? -2.979 -16.643 -3.639 1.00 53.72 1065 THR A C 1
ATOM 7899 O O . THR A 1 1065 ? -3.763 -17.494 -4.057 1.00 53.72 1065 THR A O 1
ATOM 7902 N N . TYR A 1 1066 ? -2.094 -16.945 -2.686 1.00 58.91 1066 TYR A N 1
ATOM 7903 C CA . TYR A 1 1066 ? -2.226 -18.173 -1.896 1.00 58.91 1066 TYR A CA 1
ATOM 7904 C C . TYR A 1 1066 ? -3.401 -17.988 -0.936 1.00 58.91 1066 TYR A C 1
ATOM 7906 O O . TYR A 1 1066 ? -3.249 -17.363 0.111 1.00 58.91 1066 TYR A O 1
ATOM 7914 N N . LEU A 1 1067 ? -4.580 -18.473 -1.329 1.00 43.84 1067 LEU A N 1
ATOM 7915 C CA . LEU A 1 1067 ? -5.851 -18.198 -0.656 1.00 43.84 1067 LEU A CA 1
ATOM 7916 C C . LEU A 1 1067 ? -5.782 -18.534 0.854 1.00 43.84 1067 LEU A C 1
ATOM 7918 O O . LEU A 1 1067 ? -5.652 -19.715 1.196 1.00 43.84 1067 LEU A O 1
ATOM 7922 N N . PRO A 1 1068 ? -5.919 -17.547 1.768 1.00 37.47 1068 PRO A N 1
ATOM 7923 C CA . PRO A 1 1068 ? -5.918 -17.791 3.215 1.00 37.47 1068 PRO A CA 1
ATOM 7924 C C . PRO A 1 1068 ? -7.099 -18.660 3.674 1.00 37.47 1068 PRO A C 1
ATOM 7926 O O . PRO A 1 1068 ? -6.941 -19.517 4.538 1.00 37.47 1068 PRO A O 1
ATOM 7929 N N . SER A 1 1069 ? -8.263 -18.510 3.032 1.00 37.41 1069 SER A N 1
ATOM 7930 C CA . SER A 1 1069 ? -9.506 -19.230 3.348 1.00 37.41 1069 SER A CA 1
ATOM 7931 C C . SER A 1 1069 ? -9.576 -20.662 2.789 1.00 37.41 1069 SER A C 1
ATOM 7933 O O . SER A 1 1069 ? -10.474 -21.421 3.153 1.00 37.41 1069 SER A O 1
ATOM 7935 N N . GLY A 1 1070 ? -8.634 -21.052 1.918 1.00 44.47 1070 GLY A N 1
ATOM 7936 C CA . GLY A 1 1070 ? -8.584 -22.371 1.271 1.00 44.47 1070 GLY A CA 1
ATOM 7937 C C . GLY A 1 1070 ? -7.450 -23.286 1.746 1.00 44.47 1070 GLY A C 1
ATOM 7938 O O . GLY A 1 1070 ? -7.412 -24.451 1.353 1.00 44.47 1070 GLY A O 1
ATOM 7939 N N . GLY A 1 1071 ? -6.515 -22.789 2.560 1.00 59.88 1071 GLY A N 1
ATOM 7940 C CA . GLY A 1 1071 ? -5.395 -23.573 3.084 1.00 59.88 1071 GLY A CA 1
ATOM 7941 C C . GLY A 1 1071 ? -5.783 -24.527 4.219 1.00 59.88 1071 GLY A C 1
ATOM 7942 O O . GLY A 1 1071 ? -6.836 -24.403 4.846 1.00 59.88 1071 GLY A O 1
ATOM 7943 N N . LYS A 1 1072 ? -4.914 -25.496 4.515 1.00 77.19 1072 LYS A N 1
ATOM 7944 C CA . LYS A 1 1072 ? -5.000 -26.326 5.730 1.00 77.19 1072 LYS A CA 1
ATOM 7945 C C . LYS A 1 1072 ? -3.686 -26.257 6.479 1.00 77.19 1072 LYS A C 1
ATOM 7947 O O . LYS A 1 1072 ? -2.630 -26.079 5.874 1.00 77.19 1072 LYS A O 1
ATOM 7952 N N . SER A 1 1073 ? -3.755 -26.422 7.791 1.00 82.00 1073 SER A N 1
ATOM 7953 C CA . SER A 1 1073 ? -2.576 -26.613 8.616 1.00 82.00 1073 SER A CA 1
ATOM 7954 C C . SER A 1 1073 ? -2.729 -27.833 9.508 1.00 82.00 1073 SER A C 1
ATOM 7956 O O . SER A 1 1073 ? -3.841 -28.217 9.877 1.00 82.00 1073 SER A O 1
ATOM 7958 N N . GLN A 1 1074 ? -1.597 -28.441 9.845 1.00 85.56 1074 GLN A N 1
ATOM 7959 C CA . GLN A 1 1074 ? -1.506 -29.454 10.880 1.00 85.56 1074 GLN A CA 1
ATOM 7960 C C . GLN A 1 1074 ? -0.451 -29.032 11.888 1.00 85.56 1074 GLN A C 1
ATOM 7962 O O . GLN A 1 1074 ? 0.704 -28.800 11.534 1.00 85.56 1074 GLN A O 1
ATOM 7967 N N . ASP A 1 1075 ? -0.872 -28.952 13.143 1.00 83.62 1075 ASP A N 1
ATOM 7968 C CA . ASP A 1 1075 ? -0.048 -28.508 14.254 1.00 83.62 1075 ASP A CA 1
ATOM 7969 C C . ASP A 1 1075 ? 0.397 -29.711 15.103 1.00 83.62 1075 ASP A C 1
ATOM 7971 O O . ASP A 1 1075 ? -0.435 -30.498 15.560 1.00 83.62 1075 ASP A O 1
ATOM 7975 N N . PHE A 1 1076 ? 1.711 -29.867 15.282 1.00 78.62 1076 PHE A N 1
ATOM 7976 C CA . PHE A 1 1076 ? 2.342 -30.834 16.189 1.00 78.62 1076 PHE A CA 1
ATOM 7977 C C . PHE A 1 1076 ? 3.054 -30.156 17.370 1.00 78.62 1076 PHE A C 1
ATOM 7979 O O . PHE A 1 1076 ? 3.827 -30.803 18.075 1.00 78.62 1076 PHE A O 1
ATOM 7986 N N . SER A 1 1077 ? 2.827 -28.862 17.604 1.00 78.00 1077 SER A N 1
ATOM 7987 C CA . SER A 1 1077 ? 3.487 -28.089 18.664 1.00 78.00 1077 SER A CA 1
ATOM 7988 C C . SER A 1 1077 ? 3.172 -28.604 20.069 1.00 78.00 1077 SER A C 1
ATOM 7990 O O . SER A 1 1077 ? 4.024 -28.524 20.950 1.00 78.00 1077 SER A O 1
ATOM 7992 N N . THR A 1 1078 ? 1.995 -29.203 20.270 1.00 73.00 1078 THR A N 1
ATOM 7993 C CA . THR A 1 1078 ? 1.593 -29.833 21.539 1.00 73.00 1078 THR A CA 1
ATOM 7994 C C . THR A 1 1078 ? 1.933 -31.326 21.617 1.00 73.00 1078 THR A C 1
ATOM 7996 O O . THR A 1 1078 ? 1.669 -31.959 22.638 1.00 73.00 1078 THR A O 1
ATOM 7999 N N . ALA A 1 1079 ? 2.474 -31.919 20.547 1.00 72.50 1079 ALA A N 1
ATOM 8000 C CA . ALA A 1 1079 ? 2.860 -33.327 20.517 1.00 72.50 1079 ALA A CA 1
ATOM 8001 C C . ALA A 1 1079 ? 4.176 -33.544 21.286 1.00 72.50 1079 ALA A C 1
ATOM 8003 O O . ALA A 1 1079 ? 5.024 -32.652 21.335 1.00 72.50 1079 ALA A O 1
ATOM 8004 N N . THR A 1 1080 ? 4.377 -34.729 21.869 1.00 70.81 1080 THR A N 1
ATOM 8005 C CA . THR A 1 1080 ? 5.584 -35.069 22.648 1.00 70.81 1080 THR A CA 1
ATOM 8006 C C . THR A 1 1080 ? 6.179 -36.419 22.229 1.00 70.81 1080 THR A C 1
ATOM 8008 O O . THR A 1 1080 ? 5.475 -37.340 21.800 1.00 70.81 1080 THR A O 1
ATOM 8011 N N . GLY A 1 1081 ? 7.507 -36.547 22.320 1.00 74.62 1081 GLY A N 1
ATOM 8012 C CA . GLY A 1 1081 ? 8.225 -37.778 21.969 1.00 74.62 1081 GLY A CA 1
ATOM 8013 C C . GLY A 1 1081 ? 8.016 -38.203 20.509 1.00 74.62 1081 GLY A C 1
ATOM 8014 O O . GLY A 1 1081 ? 8.036 -37.372 19.606 1.00 74.62 1081 GLY A O 1
ATOM 8015 N N . ALA A 1 1082 ? 7.761 -39.494 20.271 1.00 63.06 1082 ALA A N 1
ATOM 8016 C CA . ALA A 1 1082 ? 7.583 -40.072 18.929 1.00 63.06 1082 ALA A CA 1
ATOM 8017 C C . ALA A 1 1082 ? 6.369 -39.521 18.138 1.00 63.06 1082 ALA A C 1
ATOM 8019 O O . ALA A 1 1082 ? 6.195 -39.820 16.955 1.00 63.06 1082 ALA A O 1
ATOM 8020 N N . THR A 1 1083 ? 5.513 -38.712 18.772 1.00 69.94 1083 THR A N 1
ATOM 8021 C CA . THR A 1 1083 ? 4.379 -38.054 18.106 1.00 69.94 1083 THR A CA 1
ATOM 8022 C C . THR A 1 1083 ? 4.740 -36.704 17.480 1.00 69.94 1083 THR A C 1
ATOM 8024 O O . THR A 1 1083 ? 3.959 -36.202 16.674 1.00 69.94 1083 THR A O 1
ATOM 8027 N N . GLN A 1 1084 ? 5.925 -36.146 17.752 1.00 81.56 1084 GLN A N 1
ATOM 8028 C CA . GLN A 1 1084 ? 6.435 -34.956 17.064 1.00 81.56 1084 GLN A CA 1
ATOM 8029 C C . GLN A 1 1084 ? 6.918 -35.270 15.641 1.00 81.56 1084 GLN A C 1
ATOM 8031 O O . GLN A 1 1084 ? 7.312 -36.396 15.337 1.00 81.56 1084 GLN A O 1
ATOM 8036 N N . LEU A 1 1085 ? 6.884 -34.261 14.766 1.00 84.38 1085 LEU A N 1
ATOM 8037 C CA . LEU A 1 1085 ? 7.603 -34.310 13.495 1.00 84.38 1085 LEU A CA 1
ATOM 8038 C C . LEU A 1 1085 ? 9.105 -34.274 13.761 1.00 84.38 1085 LEU A C 1
ATOM 8040 O O . LEU A 1 1085 ? 9.560 -33.491 14.595 1.00 84.38 1085 LEU A O 1
ATOM 8044 N N . SER A 1 1086 ? 9.857 -35.093 13.032 1.00 87.81 1086 SER A N 1
ATOM 8045 C CA . SER A 1 1086 ? 11.315 -35.080 13.064 1.00 87.81 1086 SER A CA 1
ATOM 8046 C C . SER A 1 1086 ? 11.845 -33.732 12.569 1.00 87.81 1086 SER A C 1
ATOM 8048 O O . SER A 1 1086 ? 11.271 -33.124 11.666 1.00 87.81 1086 SER A O 1
ATOM 8050 N N . ASP A 1 1087 ? 12.948 -33.240 13.134 1.00 83.44 1087 ASP A N 1
ATOM 8051 C CA . ASP A 1 1087 ? 13.574 -31.991 12.666 1.00 83.44 1087 ASP A CA 1
ATOM 8052 C C . ASP A 1 1087 ? 14.032 -32.110 11.214 1.00 83.44 1087 ASP A C 1
ATOM 8054 O O . ASP A 1 1087 ? 13.856 -31.181 10.425 1.00 83.44 1087 ASP A O 1
ATOM 8058 N N . THR A 1 1088 ? 14.528 -33.290 10.845 1.00 91.00 1088 THR A N 1
ATOM 8059 C CA . THR A 1 1088 ? 14.866 -33.651 9.474 1.00 91.00 1088 THR A CA 1
ATOM 8060 C C . THR A 1 1088 ? 13.730 -34.431 8.820 1.00 91.00 1088 THR A C 1
ATOM 8062 O O . THR A 1 1088 ? 13.300 -35.460 9.334 1.00 91.00 1088 THR A O 1
ATOM 8065 N N . VAL A 1 1089 ? 13.270 -33.950 7.668 1.00 93.50 1089 VAL A N 1
ATOM 8066 C CA . VAL A 1 1089 ? 12.161 -34.503 6.876 1.00 93.50 1089 VAL A CA 1
ATOM 8067 C C . VAL A 1 1089 ? 12.546 -34.565 5.400 1.00 93.50 1089 VAL A C 1
ATOM 8069 O O . VAL A 1 1089 ? 13.579 -34.038 4.989 1.00 93.50 1089 VAL A O 1
ATOM 8072 N N . TYR A 1 1090 ? 11.709 -35.197 4.584 1.00 92.94 1090 TYR A N 1
ATOM 8073 C CA . TYR A 1 1090 ? 11.890 -35.282 3.138 1.00 92.94 1090 TYR A CA 1
ATOM 8074 C C . TYR A 1 1090 ? 10.759 -34.517 2.461 1.00 92.94 1090 TYR A C 1
ATOM 8076 O O . TYR A 1 1090 ? 9.602 -34.878 2.659 1.00 92.94 1090 TYR A O 1
ATOM 8084 N N . ILE A 1 1091 ? 11.070 -33.488 1.675 1.00 93.69 1091 ILE A N 1
ATOM 8085 C CA . ILE A 1 1091 ? 10.103 -32.623 0.974 1.00 93.69 1091 ILE A CA 1
ATOM 8086 C C . ILE A 1 1091 ? 10.318 -32.716 -0.539 1.00 93.69 1091 ILE A C 1
ATOM 8088 O O . ILE A 1 1091 ? 11.464 -32.729 -0.997 1.00 93.69 1091 ILE A O 1
ATOM 8092 N N . GLY A 1 1092 ? 9.245 -32.807 -1.324 1.00 92.75 1092 GLY A N 1
ATOM 8093 C CA . GLY A 1 1092 ? 9.381 -33.034 -2.756 1.00 92.75 1092 GLY A CA 1
ATOM 8094 C C . GLY A 1 1092 ? 8.096 -33.071 -3.575 1.00 92.75 1092 GLY A C 1
ATOM 8095 O O . GLY A 1 1092 ? 6.998 -32.827 -3.073 1.00 92.75 1092 GLY A O 1
ATOM 8096 N N . LEU A 1 1093 ? 8.266 -33.414 -4.852 1.00 93.44 1093 LEU A N 1
ATOM 8097 C CA . LEU A 1 1093 ? 7.198 -33.661 -5.819 1.00 93.44 1093 LEU A CA 1
ATOM 8098 C C . LEU A 1 1093 ? 6.756 -35.124 -5.737 1.00 93.44 1093 LEU A C 1
ATOM 8100 O O . LEU A 1 1093 ? 7.596 -36.027 -5.728 1.00 93.44 1093 LEU A O 1
ATOM 8104 N N . ALA A 1 1094 ? 5.451 -35.367 -5.712 1.00 92.50 1094 ALA A N 1
ATOM 8105 C CA . ALA A 1 1094 ? 4.863 -36.697 -5.581 1.00 92.50 1094 ALA A CA 1
ATOM 8106 C C . ALA A 1 1094 ? 3.760 -36.927 -6.620 1.00 92.50 1094 ALA A C 1
ATOM 8108 O O . ALA A 1 1094 ? 2.999 -36.008 -6.927 1.00 92.50 1094 ALA A O 1
ATOM 8109 N N . GLY A 1 1095 ? 3.632 -38.165 -7.107 1.00 91.12 1095 GLY A N 1
ATOM 8110 C CA . GLY A 1 1095 ? 2.564 -38.564 -8.025 1.00 91.12 1095 GLY A CA 1
ATOM 8111 C C . GLY A 1 1095 ? 2.155 -40.034 -7.896 1.00 91.12 1095 GLY A C 1
ATOM 8112 O O . GLY A 1 1095 ? 2.978 -40.894 -7.573 1.00 91.12 1095 GLY A O 1
ATOM 8113 N N . VAL A 1 1096 ? 0.877 -40.324 -8.171 1.00 89.94 1096 VAL A N 1
ATOM 8114 C CA . VAL A 1 1096 ? 0.311 -41.683 -8.294 1.00 89.94 1096 VAL A CA 1
ATOM 8115 C C . VAL A 1 1096 ? -0.786 -41.748 -9.360 1.00 89.94 1096 VAL A C 1
ATOM 8117 O O . VAL A 1 1096 ? -1.473 -40.761 -9.620 1.00 89.94 1096 VAL A O 1
ATOM 8120 N N . SER A 1 1097 ? -0.995 -42.932 -9.940 1.00 89.06 1097 SER A N 1
ATOM 8121 C CA . SER A 1 1097 ? -2.062 -43.193 -10.922 1.00 89.06 1097 SER A CA 1
ATOM 8122 C C . SER A 1 1097 ? -3.274 -43.935 -10.335 1.00 89.06 1097 SER A C 1
ATOM 8124 O O . SER A 1 1097 ? -4.320 -44.030 -10.971 1.00 89.06 1097 SER A O 1
ATOM 8126 N N . GLY A 1 1098 ? -3.147 -44.506 -9.136 1.00 85.38 1098 GLY A N 1
ATOM 8127 C CA . GLY A 1 1098 ? -4.116 -45.450 -8.579 1.00 85.38 1098 GLY A CA 1
ATOM 8128 C C . GLY A 1 1098 ? -3.956 -46.892 -9.075 1.00 85.38 1098 GLY A C 1
ATOM 8129 O O . GLY A 1 1098 ? -4.796 -47.727 -8.746 1.00 85.38 1098 GLY A O 1
ATOM 8130 N N . SER A 1 1099 ? -2.919 -47.198 -9.863 1.00 84.19 1099 SER A N 1
ATOM 8131 C CA . SER A 1 1099 ? -2.629 -48.533 -10.403 1.00 84.19 1099 SER A CA 1
ATOM 8132 C C . SER A 1 1099 ? -1.138 -48.837 -10.337 1.00 84.19 1099 SER A C 1
ATOM 8134 O O . SER A 1 1099 ? -0.321 -48.018 -10.736 1.00 84.19 1099 SER A O 1
ATOM 8136 N N . THR A 1 1100 ? -0.757 -50.038 -9.905 1.00 80.44 1100 THR A N 1
ATOM 8137 C CA . THR A 1 1100 ? 0.647 -50.489 -9.888 1.00 80.44 1100 THR A CA 1
ATOM 8138 C C . THR A 1 1100 ? 1.179 -50.903 -11.265 1.00 80.44 1100 THR A C 1
ATOM 8140 O O . THR A 1 1100 ? 2.329 -51.303 -11.369 1.00 80.44 1100 THR A O 1
ATOM 8143 N N . THR A 1 1101 ? 0.370 -50.837 -12.327 1.00 80.88 1101 THR A N 1
ATOM 8144 C CA . THR A 1 1101 ? 0.768 -51.271 -13.685 1.00 80.88 1101 THR A CA 1
ATOM 8145 C C . THR A 1 1101 ? 0.539 -50.216 -14.763 1.00 80.88 1101 THR A C 1
ATOM 8147 O O . THR A 1 1101 ? 1.209 -50.246 -15.790 1.00 80.88 1101 THR A O 1
ATOM 8150 N N . VAL A 1 1102 ? -0.373 -49.268 -14.535 1.00 86.62 1102 VAL A N 1
ATOM 8151 C CA . VAL A 1 1102 ? -0.685 -48.184 -15.477 1.00 86.62 1102 VAL A CA 1
ATOM 8152 C C . VAL A 1 1102 ? -0.097 -46.882 -14.945 1.00 86.62 1102 VAL A C 1
ATOM 8154 O O . VAL A 1 1102 ? -0.321 -46.530 -13.787 1.00 86.62 1102 VAL A O 1
ATOM 8157 N N . THR A 1 1103 ? 0.646 -46.165 -15.783 1.00 90.44 1103 THR A N 1
ATOM 8158 C CA . THR A 1 1103 ? 1.318 -44.910 -15.424 1.00 90.44 1103 THR A CA 1
ATOM 8159 C C . THR A 1 1103 ? 0.492 -43.680 -15.789 1.00 90.44 1103 THR A C 1
ATOM 8161 O O . THR A 1 1103 ? -0.292 -43.713 -16.731 1.00 90.44 1103 THR A O 1
ATOM 8164 N N . SER A 1 1104 ? 0.718 -42.583 -15.073 1.00 90.00 1104 SER A N 1
ATOM 8165 C CA . SER A 1 1104 ? 0.185 -41.244 -15.324 1.00 90.00 1104 SER A CA 1
ATOM 8166 C C . SER A 1 1104 ? 1.338 -40.249 -15.363 1.00 90.00 1104 SER A C 1
ATOM 8168 O O . SER A 1 1104 ? 2.204 -40.304 -14.487 1.00 90.00 1104 SER A O 1
ATOM 8170 N N . THR A 1 1105 ? 1.343 -39.328 -16.324 1.00 91.25 1105 THR A N 1
ATOM 8171 C CA . THR A 1 1105 ? 2.369 -38.280 -16.404 1.00 91.25 1105 THR A CA 1
ATOM 8172 C C . THR A 1 1105 ? 1.871 -36.988 -15.770 1.00 91.25 1105 THR A C 1
ATOM 8174 O O . THR A 1 1105 ? 0.717 -36.605 -15.948 1.00 91.25 1105 THR A O 1
ATOM 8177 N N . SER A 1 1106 ? 2.737 -36.305 -15.031 1.00 91.69 1106 SER A N 1
ATOM 8178 C CA . SER A 1 1106 ? 2.485 -34.962 -14.508 1.00 91.69 1106 SER A CA 1
ATOM 8179 C C . SER A 1 1106 ? 3.687 -34.060 -14.735 1.00 91.69 1106 SER A C 1
ATOM 8181 O O . SER A 1 1106 ? 4.822 -34.494 -14.515 1.00 91.69 1106 SER A O 1
ATOM 8183 N N . THR A 1 1107 ? 3.443 -32.808 -15.110 1.00 91.62 1107 THR A N 1
ATOM 8184 C CA . THR A 1 1107 ? 4.494 -31.817 -15.364 1.00 91.62 1107 THR A CA 1
ATOM 8185 C C . THR A 1 1107 ? 4.415 -30.679 -14.353 1.00 91.62 1107 THR A C 1
ATOM 8187 O O . THR A 1 1107 ? 3.336 -30.158 -14.072 1.00 91.62 1107 THR A O 1
ATOM 8190 N N . PHE A 1 1108 ? 5.566 -30.292 -13.807 1.00 91.06 1108 PHE A N 1
ATOM 8191 C CA . PHE A 1 1108 ? 5.722 -29.170 -12.890 1.00 91.06 1108 PHE A CA 1
ATOM 8192 C C . PHE A 1 1108 ? 6.744 -28.177 -13.429 1.00 91.06 1108 PHE A C 1
ATOM 8194 O O . PHE A 1 1108 ? 7.770 -28.579 -13.970 1.00 91.06 1108 PHE A O 1
ATOM 8201 N N . ASP A 1 1109 ? 6.510 -26.893 -13.201 1.00 87.12 1109 ASP A N 1
ATOM 8202 C CA . ASP A 1 1109 ? 7.508 -25.841 -13.365 1.00 87.12 1109 ASP A CA 1
ATOM 8203 C C . ASP A 1 1109 ? 7.527 -24.929 -12.127 1.00 87.12 1109 ASP A C 1
ATOM 8205 O O . ASP A 1 1109 ? 6.813 -25.171 -11.145 1.00 87.12 1109 ASP A O 1
ATOM 8209 N N . ASN A 1 1110 ? 8.396 -23.913 -12.140 1.00 82.81 1110 ASN A N 1
ATOM 8210 C CA . ASN A 1 1110 ? 8.547 -22.957 -11.036 1.00 82.81 1110 ASN A CA 1
ATOM 8211 C C . ASN A 1 1110 ? 8.727 -23.635 -9.665 1.00 82.81 1110 ASN A C 1
ATOM 8213 O O . ASN A 1 1110 ? 8.203 -23.182 -8.643 1.00 82.81 1110 ASN A O 1
ATOM 8217 N N . VAL A 1 1111 ? 9.456 -24.752 -9.651 1.00 85.81 1111 VAL A N 1
ATOM 8218 C CA . VAL A 1 1111 ? 9.718 -25.513 -8.433 1.00 85.81 1111 VAL A CA 1
ATOM 8219 C C . VAL A 1 1111 ? 10.799 -24.794 -7.634 1.00 85.81 1111 VAL A C 1
ATOM 8221 O O . VAL A 1 1111 ? 11.955 -24.741 -8.049 1.00 85.81 1111 VAL A O 1
ATOM 8224 N N . SER A 1 1112 ? 10.432 -24.247 -6.479 1.00 84.38 1112 SER A N 1
ATOM 8225 C CA . SER A 1 1112 ? 11.351 -23.596 -5.549 1.00 84.38 1112 SER A CA 1
ATOM 8226 C C . SER A 1 1112 ? 11.238 -24.203 -4.155 1.00 84.38 1112 SER A C 1
ATOM 8228 O O . SER A 1 1112 ? 10.169 -24.623 -3.715 1.00 84.38 1112 SER A O 1
ATOM 8230 N N . LEU A 1 1113 ? 12.371 -24.275 -3.461 1.00 84.56 1113 LEU A N 1
ATOM 8231 C CA . LEU A 1 1113 ? 12.461 -24.721 -2.077 1.00 84.56 1113 LEU A CA 1
ATOM 8232 C C . LEU A 1 1113 ? 13.386 -23.764 -1.331 1.00 84.56 1113 LEU A C 1
ATOM 8234 O O . LEU A 1 1113 ? 14.596 -23.774 -1.549 1.00 84.56 1113 LEU A O 1
ATOM 8238 N N . THR A 1 1114 ? 12.808 -22.971 -0.440 1.00 77.75 1114 THR A N 1
ATOM 8239 C CA . THR A 1 1114 ? 13.535 -22.071 0.454 1.00 77.75 1114 THR A CA 1
ATOM 8240 C C . THR A 1 1114 ? 13.597 -22.711 1.833 1.00 77.75 1114 THR A C 1
ATOM 8242 O O . THR A 1 1114 ? 12.555 -22.994 2.424 1.00 77.75 1114 THR A O 1
ATOM 8245 N N . ALA A 1 1115 ? 14.804 -22.963 2.327 1.00 73.94 1115 ALA A N 1
ATOM 8246 C CA . ALA A 1 1115 ? 15.067 -23.406 3.693 1.00 73.94 1115 ALA A CA 1
ATOM 8247 C C . ALA A 1 1115 ? 15.529 -22.196 4.514 1.00 73.94 1115 ALA A C 1
ATOM 8249 O O . ALA A 1 1115 ? 16.293 -21.391 3.980 1.00 73.94 1115 ALA A O 1
ATOM 8250 N N . ASN A 1 1116 ? 15.077 -22.082 5.764 1.00 53.34 1116 ASN A N 1
ATOM 8251 C CA . ASN A 1 1116 ? 15.551 -21.057 6.701 1.00 53.34 1116 ASN A CA 1
ATOM 8252 C C . ASN A 1 1116 ? 16.450 -21.678 7.762 1.00 53.34 1116 ASN A C 1
ATOM 8254 O O . ASN A 1 1116 ? 16.018 -22.706 8.338 1.00 53.34 1116 ASN A O 1
#